Protein 1PNB (pdb70)

Solvent-accessible surface area: 7873 Å² total; per-residue (Å²): 176,67,98,148,7,66,137,53,10,131,126,90,128,24,20,157,58,0,82,138,15,1,125,112,18,26,58,73,99,142,251,202,116,63,92,164,161,46,58,190,129,69,78,125,2,1,57,83,8,104,156,85,75,101,88,14,4,35,46,11,0,83,61,0,0,134,53,12,87,70,112,59,157,46,36,121,48,102,37,119,145,9,50,127,67,0,91,7,29,90,62,0,8,124,50,191,178,65,16,41,0,0,1,21,14,147

Sequence (106 aa):
QPQKCQREFQQEQHLRACQQWIRQQLAGSPFQSGPQQGPWLREQCCNELYQEDQVCVCPTLKQAAKSVRVQGQHGPFQSTRIYQIAKNLPNVCNMKQIGTCPFIAIQPQKCQREFQQEQHLRACQQWIRQQLAGSPFQSGPQQGPWLREQCCNELYQEDQVCVCPTLKQAAKSVRVQGQHGPFQSTRIYQIAKNLPNVCNMKQIGTCPFIAIQPQKCQREFQQEQHLRACQQWIRQQLAGSPFQSGPQQGPWLREQCCNELYQEDQVCVCPTLKQAAKSVRVQGQHGPFQSTRIYQIAKNLPNVCNMKQIGTCPFIAIQPQKCQREFQQEQHLRACQQWIRQQLAGSPFQSGPQQGPWLREQCCNELYQEDQVCVCPTLKQAAKSVRVQGQHGPFQSTRIYQIAKNLPNVCNMKQIGTCPFIAIQPQKCQREFQQEQHLRACQQWIRQQLAGSPFQSGPQQGPWLREQCCNELYQEDQVCVCPTLKQAAKSVRVQGQHGPFQSTRIYQIAKNLPNVCNMKQIGTCPFIAIQPQKCQREFQQEQHLRACQQWIRQQLAGSPFQSGPQQGPWLREQCCNELYQEDQVCVCPTLKQAAKSVRVQGQHGPFQSTRIYQIAKNLPNVCNMKQIGTCPFIAIQPQKCQREFQQEQHLRACQQWIRQQLAGSPFQSGPQQGPWLREQCCNELYQEDQVCVCPTLKQAAKSVRVQGQHGPFQSTRIYQIAKNLPNVCNMKQIGTCPFIAIQPQKCQREFQQEQHLRACQQWIRQQLAGSPFQSGPQQGPWLREQCCNELYQEDQVCVCPTLKQAAKSVRVQGQHGPFQSTRIYQIAKNLPNVCNMKQIGTCPFIAIQPQKCQREFQQEQHLRACQQWIRQQLAGSPFQSGPQQGPWLREQCCNELYQEDQVCVCPTLKQAAKSVRVQGQHGPFQSTRIYQIAKNLPNVCNMKQIGTCPFIAIQPQKCQREFQQEQHLRACQQWIRQQLAGSPFQSGPQQGPWLREQCCNELYQEDQVCVCPTLKQAAKSVRVQGQHGPFQSTRIYQIAKNLPNVCNMKQIGTCPFIAI

Secondary structure (DSSP, 8-state):
--HHHHHHHHHHT--STTHHHHHHTT-----/--S-----S-THHHHHHHHTS-GGGSHHHHHHHHHHHHSGGG-SS--HHHHHHH--S-S-SS--TTT--------

Nearest PDB structures (foldseek):
  1pnb-assembly1_A  TM=5.317E-01  e=5.026E-03  Brassica napus
  1pnb-assembly1_B  TM=6.888E-01  e=2.811E-09  Brassica napus
  1pnb-assembly1_B  TM=7.935E-01  e=2.018E-11  Brassica napus
  9gvh-assembly1_B  TM=5.026E-01  e=7.373E-03  Iberis umbellata
  1pnb-assembly1_A  TM=6.656E-01  e=1.359E-03  Brassica napus

CATH classification: 1.10.110.10

InterPro domains:
  IPR000617 Napin/ 2S seed storage protein/Conglutin [PR00496] (4-25)
  IPR000617 Napin/ 2S seed storage protein/Conglutin [PR00496] (44-61)
  IPR000617 Napin/ 2S seed storage protein/Conglutin [PR00496] (61-74)
  IPR000617 Napin/ 2S seed storage protein/Conglutin [PR00496] (79-93)
  IPR000617 Napin/ 2S seed storage protein/Conglutin [PR00496] (93-105)
  IPR000617 Napin/ 2S seed storage protein/Conglutin [PTHR35496] (2-103)
  IPR016140 Bifunctional inhibitor/plant lipid transfer protein/seed storage helical domain [PF00234] (18-98)
  IPR016140 Bifunctional inhibitor/plant lipid transfer protein/seed storage helical domain [SM00499] (18-101)
  IPR036312 Bifunctional inhibitor/plant lipid transfer protein/seed storage helical domain superfamily [G3DSA:1.10.110.10] (1-106)
  IPR036312 Bifunctional inhibitor/plant lipid transfer protein/seed storage helical domain superfamily [SSF47699] (2-104)

Structure (mmCIF, N/CA/C/O backbone):
data_1PNB
#
_entry.id   1PNB
#
_cell.length_a   1.000
_cell.length_b   1.000
_cell.length_c   1.000
_cell.angle_alpha   90.00
_cell.angle_beta   90.00
_cell.angle_gamma   90.00
#
_symmetry.space_group_name_H-M   'P 1'
#
loop_
_entity.id
_entity.type
_entity.pdbx_description
1 polymer 'NAPIN BNIB'
2 polymer 'NAPIN BNIB'
#
loop_
_atom_site.group_PDB
_atom_site.id
_atom_site.type_symbol
_atom_site.label_atom_id
_atom_site.label_alt_id
_atom_site.label_comp_id
_atom_site.label_asym_id
_atom_site.label_entity_id
_atom_site.label_seq_id
_atom_site.pdbx_PDB_ins_code
_atom_site.Cartn_x
_atom_site.Cartn_y
_atom_site.Cartn_z
_atom_site.occupancy
_atom_site.B_iso_or_equiv
_atom_site.auth_seq_id
_atom_site.auth_comp_id
_atom_site.auth_asym_id
_atom_site.auth_atom_id
_atom_site.pdbx_PDB_model_num
ATOM 1 N N . GLN A 1 1 ? 5.808 1.726 14.985 1.00 0.00 1 GLN A N 1
ATOM 2 C CA . GLN A 1 1 ? 6.993 1.437 14.195 1.00 0.00 1 GLN A CA 1
ATOM 3 C C . GLN A 1 1 ? 7.253 -0.070 14.160 1.00 0.00 1 GLN A C 1
ATOM 4 O O . GLN A 1 1 ? 8.275 -0.538 14.659 1.00 0.00 1 GLN A O 1
ATOM 10 N N . PRO A 1 2 ? 6.286 -0.806 13.550 1.00 0.00 2 PRO A N 1
ATOM 11 C CA . PRO A 1 2 ? 6.401 -2.251 13.444 1.00 0.00 2 PRO A CA 1
ATOM 12 C C . PRO A 1 2 ? 7.422 -2.643 12.374 1.00 0.00 2 PRO A C 1
ATOM 13 O O . PRO A 1 2 ? 7.359 -2.160 11.244 1.00 0.00 2 PRO A O 1
ATOM 17 N N . GLN A 1 3 ? 8.339 -3.514 12.768 1.00 0.00 3 GLN A N 1
ATOM 18 C CA . GLN A 1 3 ? 9.372 -3.976 11.857 1.00 0.00 3 GLN A CA 1
ATOM 19 C C . GLN A 1 3 ? 8.789 -4.975 10.855 1.00 0.00 3 GLN A C 1
ATOM 20 O O . GLN A 1 3 ? 9.135 -4.951 9.675 1.00 0.00 3 GLN A O 1
ATOM 26 N N . LYS A 1 4 ? 7.913 -5.830 11.363 1.00 0.00 4 LYS A N 1
ATOM 27 C CA . LYS A 1 4 ? 7.278 -6.836 10.528 1.00 0.00 4 LYS A CA 1
ATOM 28 C C . LYS A 1 4 ? 6.566 -6.148 9.362 1.00 0.00 4 LYS A C 1
ATOM 29 O O . LYS A 1 4 ? 6.613 -6.630 8.231 1.00 0.00 4 LYS A O 1
ATOM 35 N N . CYS A 1 5 ? 5.924 -5.033 9.677 1.00 0.00 5 CYS A N 1
ATOM 36 C CA . CYS A 1 5 ? 5.204 -4.274 8.668 1.00 0.00 5 CYS A CA 1
ATOM 37 C C . CYS A 1 5 ? 6.183 -3.909 7.551 1.00 0.00 5 CYS A C 1
ATOM 38 O O . CYS A 1 5 ? 6.069 -4.408 6.432 1.00 0.00 5 CYS A O 1
ATOM 41 N N . GLN A 1 6 ? 7.125 -3.041 7.893 1.00 0.00 6 GLN A N 1
ATOM 42 C CA . GLN A 1 6 ? 8.123 -2.603 6.932 1.00 0.00 6 GLN A CA 1
ATOM 43 C C . GLN A 1 6 ? 8.783 -3.811 6.265 1.00 0.00 6 GLN A C 1
ATOM 44 O O . GLN A 1 6 ? 9.076 -3.782 5.070 1.00 0.00 6 GLN A O 1
ATOM 50 N N . ARG A 1 7 ? 8.998 -4.845 7.066 1.00 0.00 7 ARG A N 1
ATOM 51 C CA . ARG A 1 7 ? 9.618 -6.061 6.567 1.00 0.00 7 ARG A CA 1
ATOM 52 C C . ARG A 1 7 ? 8.716 -6.731 5.529 1.00 0.00 7 ARG A C 1
ATOM 53 O O . ARG A 1 7 ? 9.020 -6.720 4.337 1.00 0.00 7 ARG A O 1
ATOM 61 N N . GLU A 1 8 ? 7.624 -7.298 6.020 1.00 0.00 8 GLU A N 1
ATOM 62 C CA . GLU A 1 8 ? 6.674 -7.971 5.150 1.00 0.00 8 GLU A CA 1
ATOM 63 C C . GLU A 1 8 ? 6.545 -7.219 3.824 1.00 0.00 8 GLU A C 1
ATOM 64 O O . GLU A 1 8 ? 6.478 -7.835 2.761 1.00 0.00 8 GLU A O 1
ATOM 70 N N . PHE A 1 9 ? 6.513 -5.899 3.930 1.00 0.00 9 PHE A N 1
ATOM 71 C CA . PHE A 1 9 ? 6.391 -5.057 2.752 1.00 0.00 9 PHE A CA 1
ATOM 72 C C . PHE A 1 9 ? 7.454 -5.414 1.711 1.00 0.00 9 PHE A C 1
ATOM 73 O O . PHE A 1 9 ? 7.132 -5.926 0.641 1.00 0.00 9 PHE A O 1
ATOM 81 N N . GLN A 1 10 ? 8.700 -5.127 2.062 1.00 0.00 10 GLN A N 1
ATOM 82 C CA . GLN A 1 10 ? 9.811 -5.411 1.170 1.00 0.00 10 GLN A CA 1
ATOM 83 C C . GLN A 1 10 ? 10.150 -6.904 1.202 1.00 0.00 10 GLN A C 1
ATOM 84 O O . GLN A 1 10 ? 10.298 -7.533 0.156 1.00 0.00 10 GLN A O 1
ATOM 90 N N . GLN A 1 11 ? 10.260 -7.427 2.415 1.00 0.00 11 GLN A N 1
ATOM 91 C CA . GLN A 1 11 ? 10.578 -8.833 2.596 1.00 0.00 11 GLN A CA 1
ATOM 92 C C . GLN A 1 11 ? 9.825 -9.684 1.572 1.00 0.00 11 GLN A C 1
ATOM 93 O O . GLN A 1 11 ? 10.356 -10.673 1.070 1.00 0.00 11 GLN A O 1
ATOM 99 N N . GLU A 1 12 ? 8.598 -9.267 1.292 1.00 0.00 12 GLU A N 1
ATOM 100 C CA . GLU A 1 12 ? 7.767 -9.980 0.335 1.00 0.00 12 GLU A CA 1
ATOM 101 C C . GLU A 1 12 ? 8.224 -9.679 -1.092 1.00 0.00 12 GLU A C 1
ATOM 102 O O . GLU A 1 12 ? 9.094 -10.363 -1.628 1.00 0.00 12 GLU A O 1
ATOM 108 N N . GLN A 1 13 ? 7.615 -8.653 -1.671 1.00 0.00 13 GLN A N 1
ATOM 109 C CA . GLN A 1 13 ? 7.948 -8.252 -3.027 1.00 0.00 13 GLN A CA 1
ATOM 110 C C . GLN A 1 13 ? 7.007 -7.144 -3.500 1.00 0.00 13 GLN A C 1
ATOM 111 O O . GLN A 1 13 ? 6.151 -7.372 -4.353 1.00 0.00 13 GLN A O 1
ATOM 117 N N . HIS A 1 14 ? 7.197 -5.964 -2.924 1.00 0.00 14 HIS A N 1
ATOM 118 C CA . HIS A 1 14 ? 6.375 -4.819 -3.276 1.00 0.00 14 HIS A CA 1
ATOM 119 C C . HIS A 1 14 ? 5.444 -5.191 -4.432 1.00 0.00 14 HIS A C 1
ATOM 120 O O . HIS A 1 14 ? 5.901 -5.446 -5.545 1.00 0.00 14 HIS A O 1
ATOM 127 N N . LEU A 1 15 ? 4.154 -5.211 -4.128 1.00 0.00 15 LEU A N 1
ATOM 128 C CA . LEU A 1 15 ? 3.155 -5.548 -5.127 1.00 0.00 15 LEU A CA 1
ATOM 129 C C . LEU A 1 15 ? 3.519 -4.877 -6.453 1.00 0.00 15 LEU A C 1
ATOM 130 O O . LEU A 1 15 ? 4.319 -3.943 -6.481 1.00 0.00 15 LEU A O 1
ATOM 135 N N . ARG A 1 16 ? 2.916 -5.382 -7.520 1.00 0.00 16 ARG A N 1
ATOM 136 C CA . ARG A 1 16 ? 3.167 -4.843 -8.846 1.00 0.00 16 ARG A CA 1
ATOM 137 C C . ARG A 1 16 ? 1.895 -4.209 -9.412 1.00 0.00 16 ARG A C 1
ATOM 138 O O . ARG A 1 16 ? 1.933 -3.100 -9.943 1.00 0.00 16 ARG A O 1
ATOM 146 N N . ALA A 1 17 ? 0.799 -4.941 -9.278 1.00 0.00 17 ALA A N 1
ATOM 147 C CA . ALA A 1 17 ? -0.483 -4.463 -9.769 1.00 0.00 17 ALA A CA 1
ATOM 148 C C . ALA A 1 17 ? -0.691 -3.017 -9.320 1.00 0.00 17 ALA A C 1
ATOM 149 O O . ALA A 1 17 ? -1.369 -2.243 -9.994 1.00 0.00 17 ALA A O 1
ATOM 151 N N . CYS A 1 18 ? -0.095 -2.693 -8.181 1.00 0.00 18 CYS A N 1
ATOM 152 C CA . CYS A 1 18 ? -0.206 -1.353 -7.632 1.00 0.00 18 CYS A CA 1
ATOM 153 C C . CYS A 1 18 ? 0.766 -0.443 -8.385 1.00 0.00 18 CYS A C 1
ATOM 154 O O . CYS A 1 18 ? 0.509 0.749 -8.546 1.00 0.00 18 CYS A O 1
ATOM 157 N N . GLN A 1 19 ? 1.864 -1.040 -8.827 1.00 0.00 19 GLN A N 1
ATOM 158 C CA . GLN A 1 19 ? 2.876 -0.298 -9.560 1.00 0.00 19 GLN A CA 1
ATOM 159 C C . GLN A 1 19 ? 2.221 0.771 -10.435 1.00 0.00 19 GLN A C 1
ATOM 160 O O . GLN A 1 19 ? 2.793 1.839 -10.651 1.00 0.00 19 GLN A O 1
ATOM 166 N N . GLN A 1 20 ? 1.029 0.449 -10.916 1.00 0.00 20 GLN A N 1
ATOM 167 C CA . GLN A 1 20 ? 0.289 1.369 -11.762 1.00 0.00 20 GLN A CA 1
ATOM 168 C C . GLN A 1 20 ? 0.031 2.683 -11.021 1.00 0.00 20 GLN A C 1
ATOM 169 O O . GLN A 1 20 ? 0.778 3.646 -11.180 1.00 0.00 20 GLN A O 1
ATOM 175 N N . TRP A 1 21 ? -1.030 2.678 -10.227 1.00 0.00 21 TRP A N 1
ATOM 176 C CA . TRP A 1 21 ? -1.396 3.857 -9.461 1.00 0.00 21 TRP A CA 1
ATOM 177 C C . TRP A 1 21 ? -0.169 4.302 -8.663 1.00 0.00 21 TRP A C 1
ATOM 178 O O . TRP A 1 21 ? 0.354 5.394 -8.880 1.00 0.00 21 TRP A O 1
ATOM 189 N N . ILE A 1 22 ? 0.255 3.433 -7.757 1.00 0.00 22 ILE A N 1
ATOM 190 C CA . ILE A 1 22 ? 1.411 3.724 -6.926 1.00 0.00 22 ILE A CA 1
ATOM 191 C C . ILE A 1 22 ? 2.376 4.626 -7.698 1.00 0.00 22 ILE A C 1
ATOM 192 O O . ILE A 1 22 ? 2.878 5.610 -7.157 1.00 0.00 22 ILE A O 1
ATOM 197 N N . ARG A 1 23 ? 2.606 4.257 -8.950 1.00 0.00 23 ARG A N 1
ATOM 198 C CA . ARG A 1 23 ? 3.501 5.021 -9.802 1.00 0.00 23 ARG A CA 1
ATOM 199 C C . ARG A 1 23 ? 2.752 6.185 -10.452 1.00 0.00 23 ARG A C 1
ATOM 200 O O . ARG A 1 23 ? 2.987 7.345 -10.116 1.00 0.00 23 ARG A O 1
ATOM 208 N N . GLN A 1 24 ? 1.864 5.836 -11.372 1.00 0.00 24 GLN A N 1
ATOM 209 C CA . GLN A 1 24 ? 1.078 6.838 -12.072 1.00 0.00 24 GLN A CA 1
ATOM 210 C C . GLN A 1 24 ? 0.634 7.935 -11.103 1.00 0.00 24 GLN A C 1
ATOM 211 O O . GLN A 1 24 ? 0.655 9.116 -11.447 1.00 0.00 24 GLN A O 1
ATOM 217 N N . GLN A 1 25 ? 0.241 7.507 -9.912 1.00 0.00 25 GLN A N 1
ATOM 218 C CA . GLN A 1 25 ? -0.207 8.440 -8.893 1.00 0.00 25 GLN A CA 1
ATOM 219 C C . GLN A 1 25 ? 0.658 9.701 -8.909 1.00 0.00 25 GLN A C 1
ATOM 220 O O . GLN A 1 25 ? 0.153 10.808 -8.728 1.00 0.00 25 GLN A O 1
ATOM 226 N N . LEU A 1 26 ? 1.948 9.492 -9.126 1.00 0.00 26 LEU A N 1
ATOM 227 C CA . LEU A 1 26 ? 2.889 10.598 -9.168 1.00 0.00 26 LEU A CA 1
ATOM 228 C C . LEU A 1 26 ? 2.249 11.780 -9.897 1.00 0.00 26 LEU A C 1
ATOM 229 O O . LEU A 1 26 ? 2.283 12.909 -9.408 1.00 0.00 26 LEU A O 1
ATOM 234 N N . ALA A 1 27 ? 1.678 11.481 -11.055 1.00 0.00 27 ALA A N 1
ATOM 235 C CA . ALA A 1 27 ? 1.031 12.504 -11.857 1.00 0.00 27 ALA A CA 1
ATOM 236 C C . ALA A 1 27 ? 0.180 13.394 -10.949 1.00 0.00 27 ALA A C 1
ATOM 237 O O . ALA A 1 27 ? -0.077 13.048 -9.798 1.00 0.00 27 ALA A O 1
ATOM 239 N N . GLY A 1 28 ? -0.234 14.525 -11.503 1.00 0.00 28 GLY A N 1
ATOM 240 C CA . GLY A 1 28 ? -1.051 15.468 -10.757 1.00 0.00 28 GLY A CA 1
ATOM 241 C C . GLY A 1 28 ? -0.659 16.910 -11.084 1.00 0.00 28 GLY A C 1
ATOM 242 O O . GLY A 1 28 ? -0.461 17.723 -10.182 1.00 0.00 28 GLY A O 1
ATOM 243 N N . SER A 1 29 ? -0.559 17.185 -12.376 1.00 0.00 29 SER A N 1
ATOM 244 C CA . SER A 1 29 ? -0.194 18.515 -12.832 1.00 0.00 29 SER A CA 1
ATOM 245 C C . SER A 1 29 ? -0.295 18.591 -14.357 1.00 0.00 29 SER A C 1
ATOM 246 O O . SER A 1 29 ? 0.683 18.343 -15.062 1.00 0.00 29 SER A O 1
ATOM 249 N N . PRO A 1 30 ? -1.519 18.943 -14.836 1.00 0.00 30 PRO A N 1
ATOM 250 C CA . PRO A 1 30 ? -1.760 19.055 -16.264 1.00 0.00 30 PRO A CA 1
ATOM 251 C C . PRO A 1 30 ? -1.133 20.332 -16.828 1.00 0.00 30 PRO A C 1
ATOM 252 O O . PRO A 1 30 ? -1.267 21.404 -16.242 1.00 0.00 30 PRO A O 1
ATOM 256 N N . PHE A 1 31 ? -0.463 20.174 -17.960 1.00 0.00 31 PHE A N 1
ATOM 257 C CA . PHE A 1 31 ? 0.185 21.300 -18.610 1.00 0.00 31 PHE A CA 1
ATOM 258 C C . PHE A 1 31 ? -0.821 22.115 -19.426 1.00 0.00 31 PHE A C 1
ATOM 259 O O . PHE A 1 31 ? -0.531 23.239 -19.831 1.00 0.00 31 PHE A O 1
ATOM 267 N N . GLN B 2 1 ? -8.056 4.321 -17.476 1.00 0.00 1 GLN B N 1
ATOM 268 C CA . GLN B 2 1 ? -9.126 3.358 -17.677 1.00 0.00 1 GLN B CA 1
ATOM 269 C C . GLN B 2 1 ? -10.157 3.908 -18.664 1.00 0.00 1 GLN B C 1
ATOM 270 O O . GLN B 2 1 ? -11.339 4.012 -18.340 1.00 0.00 1 GLN B O 1
ATOM 276 N N . SER B 2 2 ? -9.671 4.247 -19.850 1.00 0.00 2 SER B N 1
ATOM 277 C CA . SER B 2 2 ? -10.536 4.784 -20.886 1.00 0.00 2 SER B CA 1
ATOM 278 C C . SER B 2 2 ? -11.539 3.719 -21.334 1.00 0.00 2 SER B C 1
ATOM 279 O O . SER B 2 2 ? -11.233 2.528 -21.322 1.00 0.00 2 SER B O 1
ATOM 282 N N . GLY B 2 3 ? -12.717 4.187 -21.720 1.00 0.00 3 GLY B N 1
ATOM 283 C CA . GLY B 2 3 ? -13.768 3.290 -22.171 1.00 0.00 3 GLY B CA 1
ATOM 284 C C . GLY B 2 3 ? -13.996 2.162 -21.163 1.00 0.00 3 GLY B C 1
ATOM 285 O O . GLY B 2 3 ? -13.769 0.993 -21.472 1.00 0.00 3 GLY B O 1
ATOM 286 N N . PRO B 2 4 ? -14.452 2.562 -19.946 1.00 0.00 4 PRO B N 1
ATOM 287 C CA . PRO B 2 4 ? -14.713 1.598 -18.891 1.00 0.00 4 PRO B CA 1
ATOM 288 C C . PRO B 2 4 ? -16.005 0.825 -19.161 1.00 0.00 4 PRO B C 1
ATOM 289 O O . PRO B 2 4 ? -17.022 1.416 -19.523 1.00 0.00 4 PRO B O 1
ATOM 293 N N . GLN B 2 5 ? -15.926 -0.484 -18.973 1.00 0.00 5 GLN B N 1
ATOM 294 C CA . GLN B 2 5 ? -17.078 -1.343 -19.193 1.00 0.00 5 GLN B CA 1
ATOM 295 C C . GLN B 2 5 ? -16.800 -2.749 -18.659 1.00 0.00 5 GLN B C 1
ATOM 296 O O . GLN B 2 5 ? -17.167 -3.740 -19.288 1.00 0.00 5 GLN B O 1
ATOM 302 N N . GLN B 2 6 ? -16.152 -2.792 -17.502 1.00 0.00 6 GLN B N 1
ATOM 303 C CA . GLN B 2 6 ? -15.821 -4.061 -16.877 1.00 0.00 6 GLN B CA 1
ATOM 304 C C . GLN B 2 6 ? -15.423 -3.844 -15.416 1.00 0.00 6 GLN B C 1
ATOM 305 O O . GLN B 2 6 ? -14.935 -2.774 -15.053 1.00 0.00 6 GLN B O 1
ATOM 311 N N . GLY B 2 7 ? -15.647 -4.875 -14.615 1.00 0.00 7 GLY B N 1
ATOM 312 C CA . GLY B 2 7 ? -15.318 -4.812 -13.202 1.00 0.00 7 GLY B CA 1
ATOM 313 C C . GLY B 2 7 ? -14.572 -6.071 -12.755 1.00 0.00 7 GLY B C 1
ATOM 314 O O . GLY B 2 7 ? -15.181 -7.009 -12.242 1.00 0.00 7 GLY B O 1
ATOM 315 N N . PRO B 2 8 ? -13.230 -6.050 -12.970 1.00 0.00 8 PRO B N 1
ATOM 316 C CA . PRO B 2 8 ? -12.394 -7.179 -12.595 1.00 0.00 8 PRO B CA 1
ATOM 317 C C . PRO B 2 8 ? -12.186 -7.227 -11.079 1.00 0.00 8 PRO B C 1
ATOM 318 O O . PRO B 2 8 ? -12.333 -6.214 -10.397 1.00 0.00 8 PRO B O 1
ATOM 322 N N . TRP B 2 9 ? -11.845 -8.413 -10.598 1.00 0.00 9 TRP B N 1
ATOM 323 C CA . TRP B 2 9 ? -11.615 -8.607 -9.177 1.00 0.00 9 TRP B CA 1
ATOM 324 C C . TRP B 2 9 ? -10.143 -8.976 -8.982 1.00 0.00 9 TRP B C 1
ATOM 325 O O . TRP B 2 9 ? -9.798 -9.691 -8.044 1.00 0.00 9 TRP B O 1
ATOM 336 N N . LEU B 2 10 ? -9.316 -8.470 -9.885 1.00 0.00 10 LEU B N 1
ATOM 337 C CA . LEU B 2 10 ? -7.889 -8.737 -9.825 1.00 0.00 10 LEU B CA 1
ATOM 338 C C . LEU B 2 10 ? -7.248 -7.831 -8.771 1.00 0.00 10 LEU B C 1
ATOM 339 O O . LEU B 2 10 ? -6.435 -8.285 -7.967 1.00 0.00 10 LEU B O 1
ATOM 344 N N . ARG B 2 11 ? -7.639 -6.565 -8.809 1.00 0.00 11 ARG B N 1
ATOM 345 C CA . ARG B 2 11 ? -7.113 -5.591 -7.868 1.00 0.00 11 ARG B CA 1
ATOM 346 C C . ARG B 2 11 ? -6.962 -6.220 -6.481 1.00 0.00 11 ARG B C 1
ATOM 347 O O . ARG B 2 11 ? -5.968 -5.990 -5.796 1.00 0.00 11 ARG B O 1
ATOM 355 N N . GLU B 2 12 ? -7.965 -7.003 -6.110 1.00 0.00 12 GLU B N 1
ATOM 356 C CA . GLU B 2 12 ? -7.957 -7.667 -4.818 1.00 0.00 12 GLU B CA 1
ATOM 357 C C . GLU B 2 12 ? -6.570 -8.244 -4.526 1.00 0.00 12 GLU B C 1
ATOM 358 O O . GLU B 2 12 ? -6.065 -8.121 -3.412 1.00 0.00 12 GLU B O 1
ATOM 364 N N . GLN B 2 13 ? -5.994 -8.861 -5.548 1.00 0.00 13 GLN B N 1
ATOM 365 C CA . GLN B 2 13 ? -4.676 -9.457 -5.415 1.00 0.00 13 GLN B CA 1
ATOM 366 C C . GLN B 2 13 ? -3.741 -8.514 -4.656 1.00 0.00 13 GLN B C 1
ATOM 367 O O . GLN B 2 13 ? -2.942 -8.957 -3.832 1.00 0.00 13 GLN B O 1
ATOM 373 N N . CYS B 2 14 ? -3.871 -7.231 -4.961 1.00 0.00 14 CYS B N 1
ATOM 374 C CA . CYS B 2 14 ? -3.048 -6.222 -4.317 1.00 0.00 14 CYS B CA 1
ATOM 375 C C . CYS B 2 14 ? -3.332 -6.257 -2.814 1.00 0.00 14 CYS B C 1
ATOM 376 O O . CYS B 2 14 ? -2.415 -6.411 -2.008 1.00 0.00 14 CYS B O 1
ATOM 379 N N . CYS B 2 15 ? -4.607 -6.111 -2.482 1.00 0.00 15 CYS B N 1
ATOM 380 C CA . CYS B 2 15 ? -5.023 -6.123 -1.090 1.00 0.00 15 CYS B CA 1
ATOM 381 C C . CYS B 2 15 ? -4.729 -7.510 -0.513 1.00 0.00 15 CYS B C 1
ATOM 382 O O . CYS B 2 15 ? -4.176 -7.628 0.579 1.00 0.00 15 CYS B O 1
ATOM 385 N N . ASN B 2 16 ? -5.114 -8.525 -1.273 1.00 0.00 16 ASN B N 1
ATOM 386 C CA . ASN B 2 16 ? -4.899 -9.899 -0.851 1.00 0.00 16 ASN B CA 1
ATOM 387 C C . ASN B 2 16 ? -3.539 -10.008 -0.158 1.00 0.00 16 ASN B C 1
ATOM 388 O O . ASN B 2 16 ? -3.397 -10.735 0.825 1.00 0.00 16 ASN B O 1
ATOM 393 N N . GLU B 2 17 ? -2.576 -9.276 -0.696 1.00 0.00 17 GLU B N 1
ATOM 394 C CA . GLU B 2 17 ? -1.233 -9.281 -0.139 1.00 0.00 17 GLU B CA 1
ATOM 395 C C . GLU B 2 17 ? -1.241 -8.701 1.275 1.00 0.00 17 GLU B C 1
ATOM 396 O O . GLU B 2 17 ? -0.657 -9.278 2.191 1.00 0.00 17 GLU B O 1
ATOM 402 N N . LEU B 2 18 ? -1.911 -7.564 1.410 1.00 0.00 18 LEU B N 1
ATOM 403 C CA . LEU B 2 18 ? -2.002 -6.898 2.698 1.00 0.00 18 LEU B CA 1
ATOM 404 C C . LEU B 2 18 ? -3.106 -7.556 3.530 1.00 0.00 18 LEU B C 1
ATOM 405 O O . LEU B 2 18 ? -2.903 -7.868 4.702 1.00 0.00 18 LEU B O 1
ATOM 410 N N . TYR B 2 19 ? -4.251 -7.746 2.889 1.00 0.00 19 TYR B N 1
ATOM 411 C CA . TYR B 2 19 ? -5.387 -8.360 3.556 1.00 0.00 19 TYR B CA 1
ATOM 412 C C . TYR B 2 19 ? -5.000 -9.705 4.172 1.00 0.00 19 TYR B C 1
ATOM 413 O O . TYR B 2 19 ? -5.200 -9.926 5.366 1.00 0.00 19 TYR B O 1
ATOM 422 N N . GLN B 2 20 ? -4.451 -10.570 3.331 1.00 0.00 20 GLN B N 1
ATOM 423 C CA . GLN B 2 20 ? -4.033 -11.888 3.779 1.00 0.00 20 GLN B CA 1
ATOM 424 C C . GLN B 2 20 ? -3.418 -11.803 5.177 1.00 0.00 20 GLN B C 1
ATOM 425 O O . GLN B 2 20 ? -3.621 -12.691 6.004 1.00 0.00 20 GLN B O 1
ATOM 431 N N . GLU B 2 21 ? -2.678 -10.727 5.399 1.00 0.00 21 GLU B N 1
ATOM 432 C CA . GLU B 2 21 ? -2.032 -10.514 6.683 1.00 0.00 21 GLU B CA 1
ATOM 433 C C . GLU B 2 21 ? -2.947 -9.714 7.612 1.00 0.00 21 GLU B C 1
ATOM 434 O O . GLU B 2 21 ? -4.170 -9.805 7.513 1.00 0.00 21 GLU B O 1
ATOM 440 N N . ASP B 2 22 ? -2.320 -8.949 8.494 1.00 0.00 22 ASP B N 1
ATOM 441 C CA . ASP B 2 22 ? -3.063 -8.135 9.440 1.00 0.00 22 ASP B CA 1
ATOM 442 C C . ASP B 2 22 ? -3.146 -6.699 8.915 1.00 0.00 22 ASP B C 1
ATOM 443 O O . ASP B 2 22 ? -2.121 -6.055 8.696 1.00 0.00 22 ASP B O 1
ATOM 448 N N . GLN B 2 23 ? -4.375 -6.242 8.730 1.00 0.00 23 GLN B N 1
ATOM 449 C CA . GLN B 2 23 ? -4.605 -4.896 8.235 1.00 0.00 23 GLN B CA 1
ATOM 450 C C . GLN B 2 23 ? -3.642 -3.912 8.905 1.00 0.00 23 GLN B C 1
ATOM 451 O O . GLN B 2 23 ? -3.399 -2.825 8.384 1.00 0.00 23 GLN B O 1
ATOM 457 N N . VAL B 2 24 ? -3.121 -4.330 10.048 1.00 0.00 24 VAL B N 1
ATOM 458 C CA . VAL B 2 24 ? -2.190 -3.500 10.794 1.00 0.00 24 VAL B CA 1
ATOM 459 C C . VAL B 2 24 ? -1.224 -2.822 9.820 1.00 0.00 24 VAL B C 1
ATOM 460 O O . VAL B 2 24 ? -0.718 -1.735 10.097 1.00 0.00 24 VAL B O 1
ATOM 464 N N . CYS B 2 25 ? -0.999 -3.490 8.698 1.00 0.00 25 CYS B N 1
ATOM 465 C CA . CYS B 2 25 ? -0.103 -2.965 7.682 1.00 0.00 25 CYS B CA 1
ATOM 466 C C . CYS B 2 25 ? -0.930 -2.641 6.436 1.00 0.00 25 CYS B C 1
ATOM 467 O O . CYS B 2 25 ? -0.761 -3.270 5.392 1.00 0.00 25 CYS B O 1
ATOM 470 N N . VAL B 2 26 ? -1.806 -1.657 6.585 1.00 0.00 26 VAL B N 1
ATOM 471 C CA . VAL B 2 26 ? -2.658 -1.241 5.485 1.00 0.00 26 VAL B CA 1
ATOM 472 C C . VAL B 2 26 ? -2.130 0.072 4.904 1.00 0.00 26 VAL B C 1
ATOM 473 O O . VAL B 2 26 ? -1.370 0.066 3.937 1.00 0.00 26 VAL B O 1
ATOM 477 N N . CYS B 2 27 ? -2.553 1.167 5.520 1.00 0.00 27 CYS B N 1
ATOM 478 C CA . CYS B 2 27 ? -2.132 2.484 5.076 1.00 0.00 27 CYS B CA 1
ATOM 479 C C . CYS B 2 27 ? -0.628 2.616 5.323 1.00 0.00 27 CYS B C 1
ATOM 480 O O . CYS B 2 27 ? 0.061 3.339 4.605 1.00 0.00 27 CYS B O 1
ATOM 483 N N . PRO B 2 28 ? -0.150 1.888 6.367 1.00 0.00 28 PRO B N 1
ATOM 484 C CA . PRO B 2 28 ? 1.259 1.917 6.717 1.00 0.00 28 PRO B CA 1
ATOM 485 C C . PRO B 2 28 ? 2.088 1.099 5.724 1.00 0.00 28 PRO B C 1
ATOM 486 O O . PRO B 2 28 ? 3.317 1.152 5.745 1.00 0.00 28 PRO B O 1
ATOM 490 N N . THR B 2 29 ? 1.382 0.364 4.878 1.00 0.00 29 THR B N 1
ATOM 491 C CA . THR B 2 29 ? 2.036 -0.464 3.880 1.00 0.00 29 THR B CA 1
ATOM 492 C C . THR B 2 29 ? 2.388 0.369 2.646 1.00 0.00 29 THR B C 1
ATOM 493 O O . THR B 2 29 ? 3.427 0.153 2.023 1.00 0.00 29 THR B O 1
ATOM 497 N N . LEU B 2 30 ? 1.504 1.302 2.328 1.00 0.00 30 LEU B N 1
ATOM 498 C CA . LEU B 2 30 ? 1.708 2.168 1.180 1.00 0.00 30 LEU B CA 1
ATOM 499 C C . LEU B 2 30 ? 2.655 3.306 1.566 1.00 0.00 30 LEU B C 1
ATOM 500 O O . LEU B 2 30 ? 3.600 3.606 0.839 1.00 0.00 30 LEU B O 1
ATOM 505 N N . LYS B 2 31 ? 2.368 3.909 2.711 1.00 0.00 31 LYS B N 1
ATOM 506 C CA . LYS B 2 31 ? 3.181 5.007 3.203 1.00 0.00 31 LYS B CA 1
ATOM 507 C C . LYS B 2 31 ? 4.653 4.724 2.893 1.00 0.00 31 LYS B C 1
ATOM 508 O O . LYS B 2 31 ? 5.313 5.518 2.225 1.00 0.00 31 LYS B O 1
ATOM 514 N N . GLN B 2 32 ? 5.123 3.592 3.394 1.00 0.00 32 GLN B N 1
ATOM 515 C CA . GLN B 2 32 ? 6.504 3.195 3.179 1.00 0.00 32 GLN B CA 1
ATOM 516 C C . GLN B 2 32 ? 6.828 3.188 1.683 1.00 0.00 32 GLN B C 1
ATOM 517 O O . GLN B 2 32 ? 7.943 3.523 1.284 1.00 0.00 32 GLN B O 1
ATOM 523 N N . ALA B 2 33 ? 5.833 2.805 0.896 1.00 0.00 33 ALA B N 1
ATOM 524 C CA . ALA B 2 33 ? 5.998 2.751 -0.546 1.00 0.00 33 ALA B CA 1
ATOM 525 C C . ALA B 2 33 ? 6.406 4.133 -1.061 1.00 0.00 33 ALA B C 1
ATOM 526 O O . ALA B 2 33 ? 7.462 4.285 -1.671 1.00 0.00 33 ALA B O 1
ATOM 528 N N . ALA B 2 34 ? 5.545 5.105 -0.795 1.00 0.00 34 ALA B N 1
ATOM 529 C CA . ALA B 2 34 ? 5.803 6.469 -1.223 1.00 0.00 34 ALA B CA 1
ATOM 530 C C . ALA B 2 34 ? 7.281 6.799 -1.002 1.00 0.00 34 ALA B C 1
ATOM 531 O O . ALA B 2 34 ? 7.903 7.465 -1.829 1.00 0.00 34 ALA B O 1
ATOM 533 N N . LYS B 2 35 ? 7.800 6.316 0.117 1.00 0.00 35 LYS B N 1
ATOM 534 C CA . LYS B 2 35 ? 9.194 6.552 0.457 1.00 0.00 35 LYS B CA 1
ATOM 535 C C . LYS B 2 35 ? 10.053 6.404 -0.800 1.00 0.00 35 LYS B C 1
ATOM 536 O O . LYS B 2 35 ? 10.907 7.245 -1.074 1.00 0.00 35 LYS B O 1
ATOM 542 N N . SER B 2 36 ? 9.797 5.329 -1.530 1.00 0.00 36 SER B N 1
ATOM 543 C CA . SER B 2 36 ? 10.536 5.060 -2.752 1.00 0.00 36 SER B CA 1
ATOM 544 C C . SER B 2 36 ? 9.996 5.926 -3.892 1.00 0.00 36 SER B C 1
ATOM 545 O O . SER B 2 36 ? 10.763 6.585 -4.592 1.00 0.00 36 SER B O 1
ATOM 548 N N . VAL B 2 37 ? 8.680 5.897 -4.041 1.00 0.00 37 VAL B N 1
ATOM 549 C CA . VAL B 2 37 ? 8.028 6.671 -5.084 1.00 0.00 37 VAL B CA 1
ATOM 550 C C . VAL B 2 37 ? 8.631 8.077 -5.122 1.00 0.00 37 VAL B C 1
ATOM 551 O O . VAL B 2 37 ? 9.474 8.372 -5.968 1.00 0.00 37 VAL B O 1
ATOM 555 N N . ARG B 2 38 ? 8.175 8.907 -4.195 1.00 0.00 38 ARG B N 1
ATOM 556 C CA . ARG B 2 38 ? 8.659 10.275 -4.112 1.00 0.00 38 ARG B CA 1
ATOM 557 C C . ARG B 2 38 ? 10.043 10.388 -4.755 1.00 0.00 38 ARG B C 1
ATOM 558 O O . ARG B 2 38 ? 10.164 10.805 -5.905 1.00 0.00 38 ARG B O 1
ATOM 566 N N . VAL B 2 39 ? 11.051 10.010 -3.984 1.00 0.00 39 VAL B N 1
ATOM 567 C CA . VAL B 2 39 ? 12.421 10.063 -4.462 1.00 0.00 39 VAL B CA 1
ATOM 568 C C . VAL B 2 39 ? 12.439 10.644 -5.879 1.00 0.00 39 VAL B C 1
ATOM 569 O O . VAL B 2 39 ? 12.163 9.938 -6.847 1.00 0.00 39 VAL B O 1
ATOM 573 N N . GLN B 2 40 ? 12.767 11.925 -5.954 1.00 0.00 40 GLN B N 1
ATOM 574 C CA . GLN B 2 40 ? 12.825 12.608 -7.235 1.00 0.00 40 GLN B CA 1
ATOM 575 C C . GLN B 2 40 ? 12.937 11.594 -8.374 1.00 0.00 40 GLN B C 1
ATOM 576 O O . GLN B 2 40 ? 11.932 11.048 -8.826 1.00 0.00 40 GLN B O 1
ATOM 582 N N . GLY B 2 41 ? 14.170 11.369 -8.806 1.00 0.00 41 GLY B N 1
ATOM 583 C CA . GLY B 2 41 ? 14.426 10.430 -9.883 1.00 0.00 41 GLY B CA 1
ATOM 584 C C . GLY B 2 41 ? 13.621 10.793 -11.131 1.00 0.00 41 GLY B C 1
ATOM 585 O O . GLY B 2 41 ? 14.141 11.433 -12.045 1.00 0.00 41 GLY B O 1
ATOM 586 N N . GLN B 2 42 ? 12.366 10.369 -11.131 1.00 0.00 42 GLN B N 1
ATOM 587 C CA . GLN B 2 42 ? 11.484 10.643 -12.253 1.00 0.00 42 GLN B CA 1
ATOM 588 C C . GLN B 2 42 ? 10.410 11.656 -11.850 1.00 0.00 42 GLN B C 1
ATOM 589 O O . GLN B 2 42 ? 9.588 12.055 -12.673 1.00 0.00 42 GLN B O 1
ATOM 595 N N . HIS B 2 43 ? 10.452 12.041 -10.583 1.00 0.00 43 HIS B N 1
ATOM 596 C CA . HIS B 2 43 ? 9.493 12.999 -10.061 1.00 0.00 43 HIS B CA 1
ATOM 597 C C . HIS B 2 43 ? 10.203 13.975 -9.120 1.00 0.00 43 HIS B C 1
ATOM 598 O O . HIS B 2 43 ? 9.915 14.011 -7.925 1.00 0.00 43 HIS B O 1
ATOM 605 N N . GLY B 2 44 ? 11.116 14.743 -9.695 1.00 0.00 44 GLY B N 1
ATOM 606 C CA . GLY B 2 44 ? 11.869 15.716 -8.924 1.00 0.00 44 GLY B CA 1
ATOM 607 C C . GLY B 2 44 ? 11.106 16.125 -7.662 1.00 0.00 44 GLY B C 1
ATOM 608 O O . GLY B 2 44 ? 11.242 15.489 -6.618 1.00 0.00 44 GLY B O 1
ATOM 609 N N . PRO B 2 45 ? 10.302 17.212 -7.805 1.00 0.00 45 PRO B N 1
ATOM 610 C CA . PRO B 2 45 ? 9.517 17.714 -6.688 1.00 0.00 45 PRO B CA 1
ATOM 611 C C . PRO B 2 45 ? 8.311 16.812 -6.418 1.00 0.00 45 PRO B C 1
ATOM 612 O O . PRO B 2 45 ? 7.870 16.078 -7.301 1.00 0.00 45 PRO B O 1
ATOM 616 N N . PHE B 2 46 ? 7.811 16.897 -5.194 1.00 0.00 46 PHE B N 1
ATOM 617 C CA . PHE B 2 46 ? 6.665 16.098 -4.796 1.00 0.00 46 PHE B CA 1
ATOM 618 C C . PHE B 2 46 ? 6.198 16.472 -3.388 1.00 0.00 46 PHE B C 1
ATOM 619 O O . PHE B 2 46 ? 6.764 17.365 -2.759 1.00 0.00 46 PHE B O 1
ATOM 627 N N . GLN B 2 47 ? 5.170 15.770 -2.934 1.00 0.00 47 GLN B N 1
ATOM 628 C CA . GLN B 2 47 ? 4.620 16.018 -1.611 1.00 0.00 47 GLN B CA 1
ATOM 629 C C . GLN B 2 47 ? 4.568 14.717 -0.807 1.00 0.00 47 GLN B C 1
ATOM 630 O O . GLN B 2 47 ? 3.503 14.315 -0.340 1.00 0.00 47 GLN B O 1
ATOM 636 N N . SER B 2 48 ? 5.730 14.095 -0.670 1.00 0.00 48 SER B N 1
ATOM 637 C CA . SER B 2 48 ? 5.829 12.850 0.070 1.00 0.00 48 SER B CA 1
ATOM 638 C C . SER B 2 48 ? 4.926 12.899 1.303 1.00 0.00 48 SER B C 1
ATOM 639 O O . SER B 2 48 ? 4.314 11.898 1.670 1.00 0.00 48 SER B O 1
ATOM 642 N N . THR B 2 49 ? 4.872 14.076 1.910 1.00 0.00 49 THR B N 1
ATOM 643 C CA . THR B 2 49 ? 4.053 14.269 3.095 1.00 0.00 49 THR B CA 1
ATOM 644 C C . THR B 2 49 ? 2.569 14.160 2.742 1.00 0.00 49 THR B C 1
ATOM 645 O O . THR B 2 49 ? 1.824 13.431 3.396 1.00 0.00 49 THR B O 1
ATOM 649 N N . ARG B 2 50 ? 2.184 14.894 1.709 1.00 0.00 50 ARG B N 1
ATOM 650 C CA . ARG B 2 50 ? 0.801 14.888 1.261 1.00 0.00 50 ARG B CA 1
ATOM 651 C C . ARG B 2 50 ? 0.515 13.630 0.440 1.00 0.00 50 ARG B C 1
ATOM 652 O O . ARG B 2 50 ? -0.319 12.811 0.822 1.00 0.00 50 ARG B O 1
ATOM 660 N N . ILE B 2 51 ? 1.222 13.515 -0.674 1.00 0.00 51 ILE B N 1
ATOM 661 C CA . ILE B 2 51 ? 1.055 12.370 -1.554 1.00 0.00 51 ILE B CA 1
ATOM 662 C C . ILE B 2 51 ? 0.838 11.112 -0.710 1.00 0.00 51 ILE B C 1
ATOM 663 O O . ILE B 2 51 ? 0.092 10.217 -1.102 1.00 0.00 51 ILE B O 1
ATOM 668 N N . TYR B 2 52 ? 1.506 11.084 0.434 1.00 0.00 52 TYR B N 1
ATOM 669 C CA . TYR B 2 52 ? 1.397 9.951 1.337 1.00 0.00 52 TYR B CA 1
ATOM 670 C C . TYR B 2 52 ? -0.067 9.657 1.672 1.00 0.00 52 TYR B C 1
ATOM 671 O O . TYR B 2 52 ? -0.618 8.649 1.232 1.00 0.00 52 TYR B O 1
ATOM 680 N N . GLN B 2 53 ? -0.654 10.554 2.450 1.00 0.00 53 GLN B N 1
ATOM 681 C CA . GLN B 2 53 ? -2.042 10.404 2.851 1.00 0.00 53 GLN B CA 1
ATOM 682 C C . GLN B 2 53 ? -2.948 10.352 1.618 1.00 0.00 53 GLN B C 1
ATOM 683 O O . GLN B 2 53 ? -3.545 9.317 1.325 1.00 0.00 53 GLN B O 1
ATOM 689 N N . ILE B 2 54 ? -3.020 11.481 0.929 1.00 0.00 54 ILE B N 1
ATOM 690 C CA . ILE B 2 54 ? -3.842 11.578 -0.265 1.00 0.00 54 ILE B CA 1
ATOM 691 C C . ILE B 2 54 ? -3.867 10.222 -0.973 1.00 0.00 54 ILE B C 1
ATOM 692 O O . ILE B 2 54 ? -4.892 9.541 -0.982 1.00 0.00 54 ILE B O 1
ATOM 697 N N . ALA B 2 55 ? -2.727 9.869 -1.547 1.00 0.00 55 ALA B N 1
ATOM 698 C CA . ALA B 2 55 ? -2.606 8.606 -2.255 1.00 0.00 55 ALA B CA 1
ATOM 699 C C . ALA B 2 55 ? -3.981 7.941 -2.345 1.00 0.00 55 ALA B C 1
ATOM 700 O O . ALA B 2 55 ? -5.006 8.622 -2.316 1.00 0.00 55 ALA B O 1
ATOM 702 N N . LYS B 2 56 ? -3.960 6.621 -2.453 1.00 0.00 56 LYS B N 1
ATOM 703 C CA . LYS B 2 56 ? -5.194 5.858 -2.547 1.00 0.00 56 LYS B CA 1
ATOM 704 C C . LYS B 2 56 ? -4.881 4.456 -3.071 1.00 0.00 56 LYS B C 1
ATOM 705 O O . LYS B 2 56 ? -4.332 4.304 -4.162 1.00 0.00 56 LYS B O 1
ATOM 711 N N . ASN B 2 57 ? -5.245 3.464 -2.270 1.00 0.00 57 ASN B N 1
ATOM 712 C CA . ASN B 2 57 ? -5.010 2.079 -2.640 1.00 0.00 57 ASN B CA 1
ATOM 713 C C . ASN B 2 57 ? -4.822 1.984 -4.155 1.00 0.00 57 ASN B C 1
ATOM 714 O O . ASN B 2 57 ? -3.891 1.336 -4.630 1.00 0.00 57 ASN B O 1
ATOM 719 N N . LEU B 2 58 ? -5.722 2.641 -4.873 1.00 0.00 58 LEU B N 1
ATOM 720 C CA . LEU B 2 58 ? -5.668 2.638 -6.325 1.00 0.00 58 LEU B CA 1
ATOM 721 C C . LEU B 2 58 ? -6.443 3.843 -6.861 1.00 0.00 58 LEU B C 1
ATOM 722 O O . LEU B 2 58 ? -5.901 4.649 -7.615 1.00 0.00 58 LEU B O 1
ATOM 727 N N . PRO B 2 59 ? -7.734 3.930 -6.441 1.00 0.00 59 PRO B N 1
ATOM 728 C CA . PRO B 2 59 ? -8.299 2.933 -5.548 1.00 0.00 59 PRO B CA 1
ATOM 729 C C . PRO B 2 59 ? -8.593 1.631 -6.296 1.00 0.00 59 PRO B C 1
ATOM 730 O O . PRO B 2 59 ? -8.667 1.619 -7.524 1.00 0.00 59 PRO B O 1
ATOM 734 N N . ASN B 2 60 ? -8.754 0.566 -5.524 1.00 0.00 60 ASN B N 1
ATOM 735 C CA . ASN B 2 60 ? -9.039 -0.739 -6.099 1.00 0.00 60 ASN B CA 1
ATOM 736 C C . ASN B 2 60 ? -8.490 -1.829 -5.177 1.00 0.00 60 ASN B C 1
ATOM 737 O O . ASN B 2 60 ? -9.240 -2.675 -4.694 1.00 0.00 60 ASN B O 1
ATOM 742 N N . VAL B 2 61 ? -7.184 -1.772 -4.960 1.00 0.00 61 VAL B N 1
ATOM 743 C CA . VAL B 2 61 ? -6.524 -2.743 -4.103 1.00 0.00 61 VAL B CA 1
ATOM 744 C C . VAL B 2 61 ? -7.576 -3.659 -3.474 1.00 0.00 61 VAL B C 1
ATOM 745 O O . VAL B 2 61 ? -7.563 -4.869 -3.695 1.00 0.00 61 VAL B O 1
ATOM 749 N N . CYS B 2 62 ? -8.463 -3.047 -2.704 1.00 0.00 62 CYS B N 1
ATOM 750 C CA . CYS B 2 62 ? -9.521 -3.792 -2.041 1.00 0.00 62 CYS B CA 1
ATOM 751 C C . CYS B 2 62 ? -10.852 -3.094 -2.329 1.00 0.00 62 CYS B C 1
ATOM 752 O O . CYS B 2 62 ? -11.599 -3.515 -3.210 1.00 0.00 62 CYS B O 1
ATOM 755 N N . ASN B 2 63 ? -11.107 -2.040 -1.568 1.00 0.00 63 ASN B N 1
ATOM 756 C CA . ASN B 2 63 ? -12.335 -1.281 -1.729 1.00 0.00 63 ASN B CA 1
ATOM 757 C C . ASN B 2 63 ? -12.984 -1.071 -0.359 1.00 0.00 63 ASN B C 1
ATOM 758 O O . ASN B 2 63 ? -14.193 -1.238 -0.209 1.00 0.00 63 ASN B O 1
ATOM 763 N N . MET B 2 64 ? -12.151 -0.707 0.605 1.00 0.00 64 MET B N 1
ATOM 764 C CA . MET B 2 64 ? -12.628 -0.472 1.956 1.00 0.00 64 MET B CA 1
ATOM 765 C C . MET B 2 64 ? -11.874 0.687 2.611 1.00 0.00 64 MET B C 1
ATOM 766 O O . MET B 2 64 ? -10.759 0.509 3.100 1.00 0.00 64 MET B O 1
ATOM 771 N N . LYS B 2 65 ? -12.511 1.848 2.598 1.00 0.00 65 LYS B N 1
ATOM 772 C CA . LYS B 2 65 ? -11.914 3.037 3.184 1.00 0.00 65 LYS B CA 1
ATOM 773 C C . LYS B 2 65 ? -12.032 2.963 4.707 1.00 0.00 65 LYS B C 1
ATOM 774 O O . LYS B 2 65 ? -11.542 3.842 5.415 1.00 0.00 65 LYS B O 1
ATOM 780 N N . GLN B 2 66 ? -12.685 1.906 5.168 1.00 0.00 66 GLN B N 1
ATOM 781 C CA . GLN B 2 66 ? -12.875 1.705 6.595 1.00 0.00 66 GLN B CA 1
ATOM 782 C C . GLN B 2 66 ? -11.639 1.042 7.206 1.00 0.00 66 GLN B C 1
ATOM 783 O O . GLN B 2 66 ? -11.479 1.024 8.426 1.00 0.00 66 GLN B O 1
ATOM 789 N N . ILE B 2 67 ? -10.797 0.513 6.331 1.00 0.00 67 ILE B N 1
ATOM 790 C CA . ILE B 2 67 ? -9.581 -0.150 6.769 1.00 0.00 67 ILE B CA 1
ATOM 791 C C . ILE B 2 67 ? -8.412 0.836 6.697 1.00 0.00 67 ILE B C 1
ATOM 792 O O . ILE B 2 67 ? -7.754 1.097 7.703 1.00 0.00 67 ILE B O 1
ATOM 797 N N . GLY B 2 68 ? -8.192 1.357 5.500 1.00 0.00 68 GLY B N 1
ATOM 798 C CA . GLY B 2 68 ? -7.116 2.308 5.284 1.00 0.00 68 GLY B CA 1
ATOM 799 C C . GLY B 2 68 ? -6.547 2.181 3.869 1.00 0.00 68 GLY B C 1
ATOM 800 O O . GLY B 2 68 ? -6.757 1.170 3.201 1.00 0.00 68 GLY B O 1
ATOM 801 N N . THR B 2 69 ? -5.837 3.221 3.456 1.00 0.00 69 THR B N 1
ATOM 802 C CA . THR B 2 69 ? -5.236 3.237 2.133 1.00 0.00 69 THR B CA 1
ATOM 803 C C . THR B 2 69 ? -4.082 4.241 2.084 1.00 0.00 69 THR B C 1
ATOM 804 O O . THR B 2 69 ? -4.050 5.194 2.862 1.00 0.00 69 THR B O 1
ATOM 808 N N . CYS B 2 70 ? -3.163 3.994 1.163 1.00 0.00 70 CYS B N 1
ATOM 809 C CA . CYS B 2 70 ? -2.011 4.865 1.002 1.00 0.00 70 CYS B CA 1
ATOM 810 C C . CYS B 2 70 ? -1.300 4.485 -0.299 1.00 0.00 70 CYS B C 1
ATOM 811 O O . CYS B 2 70 ? -1.682 3.522 -0.961 1.00 0.00 70 CYS B O 1
ATOM 814 N N . PRO B 2 71 ? -0.250 5.283 -0.633 1.00 0.00 71 PRO B N 1
ATOM 815 C CA . PRO B 2 71 ? 0.519 5.040 -1.842 1.00 0.00 71 PRO B CA 1
ATOM 816 C C . PRO B 2 71 ? 1.446 3.834 -1.670 1.00 0.00 71 PRO B C 1
ATOM 817 O O . PRO B 2 71 ? 2.217 3.771 -0.714 1.00 0.00 71 PRO B O 1
ATOM 821 N N . PHE B 2 72 ? 1.338 2.907 -2.610 1.00 0.00 72 PHE B N 1
ATOM 822 C CA . PHE B 2 72 ? 2.157 1.707 -2.575 1.00 0.00 72 PHE B CA 1
ATOM 823 C C . PHE B 2 72 ? 3.383 1.853 -3.477 1.00 0.00 72 PHE B C 1
ATOM 824 O O . PHE B 2 72 ? 3.759 2.965 -3.845 1.00 0.00 72 PHE B O 1
ATOM 832 N N . ILE B 2 73 ? 3.974 0.714 -3.808 1.00 0.00 73 ILE B N 1
ATOM 833 C CA . ILE B 2 73 ? 5.151 0.701 -4.659 1.00 0.00 73 ILE B CA 1
ATOM 834 C C . ILE B 2 73 ? 5.400 -0.724 -5.158 1.00 0.00 73 ILE B C 1
ATOM 835 O O . ILE B 2 73 ? 4.771 -1.669 -4.683 1.00 0.00 73 ILE B O 1
ATOM 840 N N . ALA B 2 74 ? 6.316 -0.833 -6.108 1.00 0.00 74 ALA B N 1
ATOM 841 C CA . ALA B 2 74 ? 6.656 -2.126 -6.676 1.00 0.00 74 ALA B CA 1
ATOM 842 C C . ALA B 2 74 ? 8.176 -2.301 -6.665 1.00 0.00 74 ALA B C 1
ATOM 843 O O . ALA B 2 74 ? 8.907 -1.383 -6.299 1.00 0.00 74 ALA B O 1
ATOM 845 N N . ILE B 2 75 ? 8.605 -3.487 -7.072 1.00 0.00 75 ILE B N 1
ATOM 846 C CA . ILE B 2 75 ? 10.026 -3.793 -7.114 1.00 0.00 75 ILE B CA 1
ATOM 847 C C . ILE B 2 75 ? 10.742 -2.753 -7.976 1.00 0.00 75 ILE B C 1
ATOM 848 O O . ILE B 2 75 ? 11.061 -3.015 -9.136 1.00 0.00 75 ILE B O 1
ATOM 853 N N . GLN A 1 1 ? 4.898 0.939 15.438 1.00 0.00 1 GLN A N 2
ATOM 854 C CA . GLN A 1 1 ? 6.101 1.075 14.633 1.00 0.00 1 GLN A CA 2
ATOM 855 C C . GLN A 1 1 ? 6.772 -0.287 14.449 1.00 0.00 1 GLN A C 2
ATOM 856 O O . GLN A 1 1 ? 7.869 -0.516 14.955 1.00 0.00 1 GLN A O 2
ATOM 862 N N . PRO A 1 2 ? 6.067 -1.179 13.703 1.00 0.00 2 PRO A N 2
ATOM 863 C CA . PRO A 1 2 ? 6.583 -2.513 13.446 1.00 0.00 2 PRO A CA 2
ATOM 864 C C . PRO A 1 2 ? 7.703 -2.475 12.404 1.00 0.00 2 PRO A C 2
ATOM 865 O O . PRO A 1 2 ? 7.538 -1.900 11.329 1.00 0.00 2 PRO A O 2
ATOM 869 N N . GLN A 1 3 ? 8.819 -3.096 12.759 1.00 0.00 3 GLN A N 2
ATOM 870 C CA . GLN A 1 3 ? 9.966 -3.142 11.868 1.00 0.00 3 GLN A CA 2
ATOM 871 C C . GLN A 1 3 ? 9.778 -4.235 10.815 1.00 0.00 3 GLN A C 2
ATOM 872 O O . GLN A 1 3 ? 10.129 -4.048 9.651 1.00 0.00 3 GLN A O 2
ATOM 878 N N . LYS A 1 4 ? 9.224 -5.353 11.262 1.00 0.00 4 LYS A N 2
ATOM 879 C CA . LYS A 1 4 ? 8.986 -6.477 10.372 1.00 0.00 4 LYS A CA 2
ATOM 880 C C . LYS A 1 4 ? 8.024 -6.047 9.263 1.00 0.00 4 LYS A C 2
ATOM 881 O O . LYS A 1 4 ? 8.201 -6.419 8.103 1.00 0.00 4 LYS A O 2
ATOM 887 N N . CYS A 1 5 ? 7.025 -5.271 9.656 1.00 0.00 5 CYS A N 2
ATOM 888 C CA . CYS A 1 5 ? 6.034 -4.788 8.710 1.00 0.00 5 CYS A CA 2
ATOM 889 C C . CYS A 1 5 ? 6.765 -4.054 7.583 1.00 0.00 5 CYS A C 2
ATOM 890 O O . CYS A 1 5 ? 6.677 -4.450 6.421 1.00 0.00 5 CYS A O 2
ATOM 893 N N . GLN A 1 6 ? 7.468 -2.998 7.966 1.00 0.00 6 GLN A N 2
ATOM 894 C CA . GLN A 1 6 ? 8.213 -2.207 7.002 1.00 0.00 6 GLN A CA 2
ATOM 895 C C . GLN A 1 6 ? 9.124 -3.108 6.166 1.00 0.00 6 GLN A C 2
ATOM 896 O O . GLN A 1 6 ? 9.215 -2.946 4.949 1.00 0.00 6 GLN A O 2
ATOM 902 N N . ARG A 1 7 ? 9.776 -4.036 6.851 1.00 0.00 7 ARG A N 2
ATOM 903 C CA . ARG A 1 7 ? 10.676 -4.963 6.186 1.00 0.00 7 ARG A CA 2
ATOM 904 C C . ARG A 1 7 ? 9.899 -5.850 5.210 1.00 0.00 7 ARG A C 2
ATOM 905 O O . ARG A 1 7 ? 10.207 -5.886 4.019 1.00 0.00 7 ARG A O 2
ATOM 913 N N . GLU A 1 8 ? 8.909 -6.543 5.751 1.00 0.00 8 GLU A N 2
ATOM 914 C CA . GLU A 1 8 ? 8.087 -7.427 4.943 1.00 0.00 8 GLU A CA 2
ATOM 915 C C . GLU A 1 8 ? 7.826 -6.804 3.571 1.00 0.00 8 GLU A C 2
ATOM 916 O O . GLU A 1 8 ? 7.890 -7.490 2.551 1.00 0.00 8 GLU A O 2
ATOM 922 N N . PHE A 1 9 ? 7.537 -5.511 3.590 1.00 0.00 9 PHE A N 2
ATOM 923 C CA . PHE A 1 9 ? 7.266 -4.788 2.359 1.00 0.00 9 PHE A CA 2
ATOM 924 C C . PHE A 1 9 ? 8.285 -5.147 1.275 1.00 0.00 9 PHE A C 2
ATOM 925 O O . PHE A 1 9 ? 7.933 -5.750 0.263 1.00 0.00 9 PHE A O 2
ATOM 933 N N . GLN A 1 10 ? 9.528 -4.763 1.525 1.00 0.00 10 GLN A N 2
ATOM 934 C CA . GLN A 1 10 ? 10.600 -5.037 0.583 1.00 0.00 10 GLN A CA 2
ATOM 935 C C . GLN A 1 10 ? 11.018 -6.507 0.669 1.00 0.00 10 GLN A C 2
ATOM 936 O O . GLN A 1 10 ? 11.312 -7.132 -0.348 1.00 0.00 10 GLN A O 2
ATOM 942 N N . GLN A 1 11 ? 11.029 -7.016 1.893 1.00 0.00 11 GLN A N 2
ATOM 943 C CA . GLN A 1 11 ? 11.406 -8.400 2.123 1.00 0.00 11 GLN A CA 2
ATOM 944 C C . GLN A 1 11 ? 10.882 -9.289 0.994 1.00 0.00 11 GLN A C 2
ATOM 945 O O . GLN A 1 11 ? 11.594 -10.166 0.508 1.00 0.00 11 GLN A O 2
ATOM 951 N N . GLU A 1 12 ? 9.641 -9.030 0.608 1.00 0.00 12 GLU A N 2
ATOM 952 C CA . GLU A 1 12 ? 9.013 -9.796 -0.456 1.00 0.00 12 GLU A CA 2
ATOM 953 C C . GLU A 1 12 ? 9.403 -9.225 -1.821 1.00 0.00 12 GLU A C 2
ATOM 954 O O . GLU A 1 12 ? 10.422 -9.612 -2.392 1.00 0.00 12 GLU A O 2
ATOM 960 N N . GLN A 1 13 ? 8.571 -8.314 -2.305 1.00 0.00 13 GLN A N 2
ATOM 961 C CA . GLN A 1 13 ? 8.816 -7.688 -3.593 1.00 0.00 13 GLN A CA 2
ATOM 962 C C . GLN A 1 13 ? 7.677 -6.727 -3.941 1.00 0.00 13 GLN A C 2
ATOM 963 O O . GLN A 1 13 ? 6.901 -6.985 -4.860 1.00 0.00 13 GLN A O 2
ATOM 969 N N . HIS A 1 14 ? 7.613 -5.639 -3.188 1.00 0.00 14 HIS A N 2
ATOM 970 C CA . HIS A 1 14 ? 6.582 -4.639 -3.404 1.00 0.00 14 HIS A CA 2
ATOM 971 C C . HIS A 1 14 ? 5.667 -5.083 -4.546 1.00 0.00 14 HIS A C 2
ATOM 972 O O . HIS A 1 14 ? 6.064 -5.061 -5.710 1.00 0.00 14 HIS A O 2
ATOM 979 N N . LEU A 1 15 ? 4.458 -5.478 -4.173 1.00 0.00 15 LEU A N 2
ATOM 980 C CA . LEU A 1 15 ? 3.482 -5.929 -5.151 1.00 0.00 15 LEU A CA 2
ATOM 981 C C . LEU A 1 15 ? 3.570 -5.045 -6.397 1.00 0.00 15 LEU A C 2
ATOM 982 O O . LEU A 1 15 ? 4.264 -4.029 -6.393 1.00 0.00 15 LEU A O 2
ATOM 987 N N . ARG A 1 16 ? 2.855 -5.462 -7.431 1.00 0.00 16 ARG A N 2
ATOM 988 C CA . ARG A 1 16 ? 2.843 -4.720 -8.681 1.00 0.00 16 ARG A CA 2
ATOM 989 C C . ARG A 1 16 ? 1.453 -4.133 -8.935 1.00 0.00 16 ARG A C 2
ATOM 990 O O . ARG A 1 16 ? 1.314 -2.931 -9.157 1.00 0.00 16 ARG A O 2
ATOM 998 N N . ALA A 1 17 ? 0.460 -5.008 -8.896 1.00 0.00 17 ALA A N 2
ATOM 999 C CA . ALA A 1 17 ? -0.915 -4.592 -9.120 1.00 0.00 17 ALA A CA 2
ATOM 1000 C C . ALA A 1 17 ? -1.159 -3.256 -8.417 1.00 0.00 17 ALA A C 2
ATOM 1001 O O . ALA A 1 17 ? -1.705 -2.328 -9.011 1.00 0.00 17 ALA A O 2
ATOM 1003 N N . CYS A 1 18 ? -0.743 -3.200 -7.159 1.00 0.00 18 CYS A N 2
ATOM 1004 C CA . CYS A 1 18 ? -0.910 -1.993 -6.368 1.00 0.00 18 CYS A CA 2
ATOM 1005 C C . CYS A 1 18 ? 0.233 -1.035 -6.707 1.00 0.00 18 CYS A C 2
ATOM 1006 O O . CYS A 1 18 ? 0.025 0.172 -6.817 1.00 0.00 18 CYS A O 2
ATOM 1009 N N . GLN A 1 19 ? 1.418 -1.609 -6.863 1.00 0.00 19 GLN A N 2
ATOM 1010 C CA . GLN A 1 19 ? 2.595 -0.821 -7.187 1.00 0.00 19 GLN A CA 2
ATOM 1011 C C . GLN A 1 19 ? 2.286 0.150 -8.328 1.00 0.00 19 GLN A C 2
ATOM 1012 O O . GLN A 1 19 ? 2.812 1.262 -8.362 1.00 0.00 19 GLN A O 2
ATOM 1018 N N . GLN A 1 20 ? 1.435 -0.306 -9.236 1.00 0.00 20 GLN A N 2
ATOM 1019 C CA . GLN A 1 20 ? 1.050 0.509 -10.376 1.00 0.00 20 GLN A CA 2
ATOM 1020 C C . GLN A 1 20 ? 0.961 1.981 -9.972 1.00 0.00 20 GLN A C 2
ATOM 1021 O O . GLN A 1 20 ? 1.833 2.777 -10.318 1.00 0.00 20 GLN A O 2
ATOM 1027 N N . TRP A 1 21 ? -0.099 2.300 -9.244 1.00 0.00 21 TRP A N 2
ATOM 1028 C CA . TRP A 1 21 ? -0.312 3.662 -8.788 1.00 0.00 21 TRP A CA 2
ATOM 1029 C C . TRP A 1 21 ? 0.892 4.071 -7.936 1.00 0.00 21 TRP A C 2
ATOM 1030 O O . TRP A 1 21 ? 1.633 4.984 -8.299 1.00 0.00 21 TRP A O 2
ATOM 1041 N N . ILE A 1 22 ? 1.051 3.373 -6.821 1.00 0.00 22 ILE A N 2
ATOM 1042 C CA . ILE A 1 22 ? 2.152 3.652 -5.915 1.00 0.00 22 ILE A CA 2
ATOM 1043 C C . ILE A 1 22 ? 3.358 4.141 -6.720 1.00 0.00 22 ILE A C 2
ATOM 1044 O O . ILE A 1 22 ? 3.973 5.147 -6.372 1.00 0.00 22 ILE A O 2
ATOM 1049 N N . ARG A 1 23 ? 3.658 3.406 -7.781 1.00 0.00 23 ARG A N 2
ATOM 1050 C CA . ARG A 1 23 ? 4.779 3.753 -8.638 1.00 0.00 23 ARG A CA 2
ATOM 1051 C C . ARG A 1 23 ? 4.337 4.747 -9.713 1.00 0.00 23 ARG A C 2
ATOM 1052 O O . ARG A 1 23 ? 4.713 5.918 -9.673 1.00 0.00 23 ARG A O 2
ATOM 1060 N N . GLN A 1 24 ? 3.545 4.245 -10.649 1.00 0.00 24 GLN A N 2
ATOM 1061 C CA . GLN A 1 24 ? 3.048 5.075 -11.734 1.00 0.00 24 GLN A CA 2
ATOM 1062 C C . GLN A 1 24 ? 2.739 6.484 -11.224 1.00 0.00 24 GLN A C 2
ATOM 1063 O O . GLN A 1 24 ? 2.919 7.463 -11.948 1.00 0.00 24 GLN A O 2
ATOM 1069 N N . GLN A 1 25 ? 2.279 6.542 -9.983 1.00 0.00 25 GLN A N 2
ATOM 1070 C CA . GLN A 1 25 ? 1.942 7.816 -9.369 1.00 0.00 25 GLN A CA 2
ATOM 1071 C C . GLN A 1 25 ? 2.882 8.913 -9.873 1.00 0.00 25 GLN A C 2
ATOM 1072 O O . GLN A 1 25 ? 2.449 10.034 -10.135 1.00 0.00 25 GLN A O 2
ATOM 1078 N N . LEU A 1 26 ? 4.151 8.551 -9.992 1.00 0.00 26 LEU A N 2
ATOM 1079 C CA . LEU A 1 26 ? 5.156 9.491 -10.461 1.00 0.00 26 LEU A CA 2
ATOM 1080 C C . LEU A 1 26 ? 4.966 9.729 -11.960 1.00 0.00 26 LEU A C 2
ATOM 1081 O O . LEU A 1 26 ? 4.727 10.856 -12.389 1.00 0.00 26 LEU A O 2
ATOM 1086 N N . ALA A 1 27 ? 5.082 8.647 -12.717 1.00 0.00 27 ALA A N 2
ATOM 1087 C CA . ALA A 1 27 ? 4.927 8.723 -14.159 1.00 0.00 27 ALA A CA 2
ATOM 1088 C C . ALA A 1 27 ? 3.473 9.058 -14.495 1.00 0.00 27 ALA A C 2
ATOM 1089 O O . ALA A 1 27 ? 2.768 9.661 -13.687 1.00 0.00 27 ALA A O 2
ATOM 1091 N N . GLY A 1 28 ? 3.065 8.652 -15.688 1.00 0.00 28 GLY A N 2
ATOM 1092 C CA . GLY A 1 28 ? 1.707 8.900 -16.141 1.00 0.00 28 GLY A CA 2
ATOM 1093 C C . GLY A 1 28 ? 1.687 9.320 -17.612 1.00 0.00 28 GLY A C 2
ATOM 1094 O O . GLY A 1 28 ? 1.009 8.699 -18.429 1.00 0.00 28 GLY A O 2
ATOM 1095 N N . SER A 1 29 ? 2.438 10.371 -17.905 1.00 0.00 29 SER A N 2
ATOM 1096 C CA . SER A 1 29 ? 2.515 10.881 -19.263 1.00 0.00 29 SER A CA 2
ATOM 1097 C C . SER A 1 29 ? 2.834 9.741 -20.232 1.00 0.00 29 SER A C 2
ATOM 1098 O O . SER A 1 29 ? 3.206 8.648 -19.810 1.00 0.00 29 SER A O 2
ATOM 1101 N N . PRO A 1 30 ? 2.671 10.044 -21.548 1.00 0.00 30 PRO A N 2
ATOM 1102 C CA . PRO A 1 30 ? 2.937 9.058 -22.581 1.00 0.00 30 PRO A CA 2
ATOM 1103 C C . PRO A 1 30 ? 4.442 8.859 -22.777 1.00 0.00 30 PRO A C 2
ATOM 1104 O O . PRO A 1 30 ? 5.191 9.830 -22.884 1.00 0.00 30 PRO A O 2
ATOM 1108 N N . PHE A 1 31 ? 4.840 7.597 -22.817 1.00 0.00 31 PHE A N 2
ATOM 1109 C CA . PHE A 1 31 ? 6.241 7.258 -22.998 1.00 0.00 31 PHE A CA 2
ATOM 1110 C C . PHE A 1 31 ? 6.861 8.077 -24.132 1.00 0.00 31 PHE A C 2
ATOM 1111 O O . PHE A 1 31 ? 7.591 9.035 -23.883 1.00 0.00 31 PHE A O 2
ATOM 1119 N N . GLN B 2 1 ? -4.593 -15.826 -18.046 1.00 0.00 1 GLN B N 2
ATOM 1120 C CA . GLN B 2 1 ? -3.442 -15.974 -18.921 1.00 0.00 1 GLN B CA 2
ATOM 1121 C C . GLN B 2 1 ? -3.598 -15.087 -20.157 1.00 0.00 1 GLN B C 2
ATOM 1122 O O . GLN B 2 1 ? -4.603 -14.392 -20.304 1.00 0.00 1 GLN B O 2
ATOM 1128 N N . SER B 2 2 ? -2.589 -15.137 -21.013 1.00 0.00 2 SER B N 2
ATOM 1129 C CA . SER B 2 2 ? -2.602 -14.345 -22.233 1.00 0.00 2 SER B CA 2
ATOM 1130 C C . SER B 2 2 ? -3.580 -14.953 -23.240 1.00 0.00 2 SER B C 2
ATOM 1131 O O . SER B 2 2 ? -3.319 -16.017 -23.799 1.00 0.00 2 SER B O 2
ATOM 1134 N N . GLY B 2 3 ? -4.684 -14.250 -23.442 1.00 0.00 3 GLY B N 2
ATOM 1135 C CA . GLY B 2 3 ? -5.703 -14.706 -24.372 1.00 0.00 3 GLY B CA 2
ATOM 1136 C C . GLY B 2 3 ? -7.075 -14.765 -23.698 1.00 0.00 3 GLY B C 2
ATOM 1137 O O . GLY B 2 3 ? -7.862 -13.826 -23.803 1.00 0.00 3 GLY B O 2
ATOM 1138 N N . PRO B 2 4 ? -7.326 -15.906 -23.003 1.00 0.00 4 PRO B N 2
ATOM 1139 C CA . PRO B 2 4 ? -8.589 -16.099 -22.312 1.00 0.00 4 PRO B CA 2
ATOM 1140 C C . PRO B 2 4 ? -8.647 -15.266 -21.031 1.00 0.00 4 PRO B C 2
ATOM 1141 O O . PRO B 2 4 ? -7.619 -15.013 -20.403 1.00 0.00 4 PRO B O 2
ATOM 1145 N N . GLN B 2 5 ? -9.858 -14.860 -20.680 1.00 0.00 5 GLN B N 2
ATOM 1146 C CA . GLN B 2 5 ? -10.063 -14.060 -19.485 1.00 0.00 5 GLN B CA 2
ATOM 1147 C C . GLN B 2 5 ? -11.293 -14.554 -18.719 1.00 0.00 5 GLN B C 2
ATOM 1148 O O . GLN B 2 5 ? -12.323 -13.882 -18.695 1.00 0.00 5 GLN B O 2
ATOM 1154 N N . GLN B 2 6 ? -11.144 -15.722 -18.114 1.00 0.00 6 GLN B N 2
ATOM 1155 C CA . GLN B 2 6 ? -12.230 -16.313 -17.350 1.00 0.00 6 GLN B CA 2
ATOM 1156 C C . GLN B 2 6 ? -12.425 -15.560 -16.034 1.00 0.00 6 GLN B C 2
ATOM 1157 O O . GLN B 2 6 ? -11.807 -15.897 -15.024 1.00 0.00 6 GLN B O 2
ATOM 1163 N N . GLY B 2 7 ? -13.285 -14.553 -16.085 1.00 0.00 7 GLY B N 2
ATOM 1164 C CA . GLY B 2 7 ? -13.568 -13.749 -14.909 1.00 0.00 7 GLY B CA 2
ATOM 1165 C C . GLY B 2 7 ? -12.275 -13.330 -14.207 1.00 0.00 7 GLY B C 2
ATOM 1166 O O . GLY B 2 7 ? -11.792 -14.029 -13.319 1.00 0.00 7 GLY B O 2
ATOM 1167 N N . PRO B 2 8 ? -11.737 -12.160 -14.644 1.00 0.00 8 PRO B N 2
ATOM 1168 C CA . PRO B 2 8 ? -10.509 -11.638 -14.068 1.00 0.00 8 PRO B CA 2
ATOM 1169 C C . PRO B 2 8 ? -10.764 -11.043 -12.681 1.00 0.00 8 PRO B C 2
ATOM 1170 O O . PRO B 2 8 ? -11.769 -10.368 -12.467 1.00 0.00 8 PRO B O 2
ATOM 1174 N N . TRP B 2 9 ? -9.836 -11.317 -11.776 1.00 0.00 9 TRP B N 2
ATOM 1175 C CA . TRP B 2 9 ? -9.947 -10.818 -10.416 1.00 0.00 9 TRP B CA 2
ATOM 1176 C C . TRP B 2 9 ? -8.545 -10.436 -9.936 1.00 0.00 9 TRP B C 2
ATOM 1177 O O . TRP B 2 9 ? -8.152 -10.776 -8.822 1.00 0.00 9 TRP B O 2
ATOM 1188 N N . LEU B 2 10 ? -7.829 -9.734 -10.802 1.00 0.00 10 LEU B N 2
ATOM 1189 C CA . LEU B 2 10 ? -6.479 -9.302 -10.481 1.00 0.00 10 LEU B CA 2
ATOM 1190 C C . LEU B 2 10 ? -6.539 -8.194 -9.428 1.00 0.00 10 LEU B C 2
ATOM 1191 O O . LEU B 2 10 ? -5.721 -8.160 -8.511 1.00 0.00 10 LEU B O 2
ATOM 1196 N N . ARG B 2 11 ? -7.516 -7.315 -9.596 1.00 0.00 11 ARG B N 2
ATOM 1197 C CA . ARG B 2 11 ? -7.694 -6.208 -8.671 1.00 0.00 11 ARG B CA 2
ATOM 1198 C C . ARG B 2 11 ? -7.996 -6.734 -7.266 1.00 0.00 11 ARG B C 2
ATOM 1199 O O . ARG B 2 11 ? -7.204 -6.543 -6.345 1.00 0.00 11 ARG B O 2
ATOM 1207 N N . GLU B 2 12 ? -9.144 -7.385 -7.147 1.00 0.00 12 GLU B N 2
ATOM 1208 C CA . GLU B 2 12 ? -9.561 -7.939 -5.869 1.00 0.00 12 GLU B CA 2
ATOM 1209 C C . GLU B 2 12 ? -8.392 -8.666 -5.201 1.00 0.00 12 GLU B C 2
ATOM 1210 O O . GLU B 2 12 ? -8.203 -8.563 -3.990 1.00 0.00 12 GLU B O 2
ATOM 1216 N N . GLN B 2 13 ? -7.639 -9.386 -6.019 1.00 0.00 13 GLN B N 2
ATOM 1217 C CA . GLN B 2 13 ? -6.495 -10.131 -5.522 1.00 0.00 13 GLN B CA 2
ATOM 1218 C C . GLN B 2 13 ? -5.602 -9.226 -4.670 1.00 0.00 13 GLN B C 2
ATOM 1219 O O . GLN B 2 13 ? -5.158 -9.622 -3.593 1.00 0.00 13 GLN B O 2
ATOM 1225 N N . CYS B 2 14 ? -5.365 -8.029 -5.185 1.00 0.00 14 CYS B N 2
ATOM 1226 C CA . CYS B 2 14 ? -4.532 -7.064 -4.486 1.00 0.00 14 CYS B CA 2
ATOM 1227 C C . CYS B 2 14 ? -5.055 -6.929 -3.054 1.00 0.00 14 CYS B C 2
ATOM 1228 O O . CYS B 2 14 ? -4.367 -7.294 -2.101 1.00 0.00 14 CYS B O 2
ATOM 1231 N N . CYS B 2 15 ? -6.266 -6.402 -2.947 1.00 0.00 15 CYS B N 2
ATOM 1232 C CA . CYS B 2 15 ? -6.888 -6.215 -1.647 1.00 0.00 15 CYS B CA 2
ATOM 1233 C C . CYS B 2 15 ? -6.881 -7.556 -0.913 1.00 0.00 15 CYS B C 2
ATOM 1234 O O . CYS B 2 15 ? -6.434 -7.641 0.230 1.00 0.00 15 CYS B O 2
ATOM 1237 N N . ASN B 2 16 ? -7.383 -8.573 -1.599 1.00 0.00 16 ASN B N 2
ATOM 1238 C CA . ASN B 2 16 ? -7.440 -9.907 -1.026 1.00 0.00 16 ASN B CA 2
ATOM 1239 C C . ASN B 2 16 ? -6.153 -10.177 -0.244 1.00 0.00 16 ASN B C 2
ATOM 1240 O O . ASN B 2 16 ? -6.182 -10.822 0.803 1.00 0.00 16 ASN B O 2
ATOM 1245 N N . GLU B 2 17 ? -5.053 -9.671 -0.783 1.00 0.00 17 GLU B N 2
ATOM 1246 C CA . GLU B 2 17 ? -3.758 -9.851 -0.150 1.00 0.00 17 GLU B CA 2
ATOM 1247 C C . GLU B 2 17 ? -3.661 -8.988 1.111 1.00 0.00 17 GLU B C 2
ATOM 1248 O O . GLU B 2 17 ? -3.099 -9.416 2.117 1.00 0.00 17 GLU B O 2
ATOM 1254 N N . LEU B 2 18 ? -4.215 -7.788 1.013 1.00 0.00 18 LEU B N 2
ATOM 1255 C CA . LEU B 2 18 ? -4.197 -6.863 2.132 1.00 0.00 18 LEU B CA 2
ATOM 1256 C C . LEU B 2 18 ? -5.060 -7.422 3.265 1.00 0.00 18 LEU B C 2
ATOM 1257 O O . LEU B 2 18 ? -4.623 -7.480 4.413 1.00 0.00 18 LEU B O 2
ATOM 1262 N N . TYR B 2 19 ? -6.271 -7.820 2.903 1.00 0.00 19 TYR B N 2
ATOM 1263 C CA . TYR B 2 19 ? -7.199 -8.374 3.875 1.00 0.00 19 TYR B CA 2
ATOM 1264 C C . TYR B 2 19 ? -6.572 -9.552 4.622 1.00 0.00 19 TYR B C 2
ATOM 1265 O O . TYR B 2 19 ? -6.799 -9.724 5.820 1.00 0.00 19 TYR B O 2
ATOM 1274 N N . GLN B 2 20 ? -5.797 -10.334 3.885 1.00 0.00 20 GLN B N 2
ATOM 1275 C CA . GLN B 2 20 ? -5.135 -11.491 4.464 1.00 0.00 20 GLN B CA 2
ATOM 1276 C C . GLN B 2 20 ? -4.313 -11.077 5.686 1.00 0.00 20 GLN B C 2
ATOM 1277 O O . GLN B 2 20 ? -4.256 -11.806 6.676 1.00 0.00 20 GLN B O 2
ATOM 1283 N N . GLU B 2 21 ? -3.698 -9.909 5.577 1.00 0.00 21 GLU B N 2
ATOM 1284 C CA . GLU B 2 21 ? -2.881 -9.390 6.660 1.00 0.00 21 GLU B CA 2
ATOM 1285 C C . GLU B 2 21 ? -3.662 -8.346 7.461 1.00 0.00 21 GLU B C 2
ATOM 1286 O O . GLU B 2 21 ? -4.886 -8.427 7.565 1.00 0.00 21 GLU B O 2
ATOM 1292 N N . ASP B 2 22 ? -2.924 -7.390 8.005 1.00 0.00 22 ASP B N 2
ATOM 1293 C CA . ASP B 2 22 ? -3.533 -6.330 8.793 1.00 0.00 22 ASP B CA 2
ATOM 1294 C C . ASP B 2 22 ? -3.235 -4.980 8.140 1.00 0.00 22 ASP B C 2
ATOM 1295 O O . ASP B 2 22 ? -2.078 -4.568 8.058 1.00 0.00 22 ASP B O 2
ATOM 1300 N N . GLN B 2 23 ? -4.297 -4.327 7.693 1.00 0.00 23 GLN B N 2
ATOM 1301 C CA . GLN B 2 23 ? -4.163 -3.031 7.051 1.00 0.00 23 GLN B CA 2
ATOM 1302 C C . GLN B 2 23 ? -3.405 -2.063 7.960 1.00 0.00 23 GLN B C 2
ATOM 1303 O O . GLN B 2 23 ? -3.182 -0.908 7.598 1.00 0.00 23 GLN B O 2
ATOM 1309 N N . VAL B 2 24 ? -3.027 -2.569 9.125 1.00 0.00 24 VAL B N 2
ATOM 1310 C CA . VAL B 2 24 ? -2.298 -1.764 10.091 1.00 0.00 24 VAL B CA 2
ATOM 1311 C C . VAL B 2 24 ? -0.992 -1.278 9.459 1.00 0.00 24 VAL B C 2
ATOM 1312 O O . VAL B 2 24 ? -0.559 -0.153 9.708 1.00 0.00 24 VAL B O 2
ATOM 1316 N N . CYS B 2 25 ? -0.400 -2.149 8.656 1.00 0.00 25 CYS B N 2
ATOM 1317 C CA . CYS B 2 25 ? 0.848 -1.822 7.986 1.00 0.00 25 CYS B CA 2
ATOM 1318 C C . CYS B 2 25 ? 0.562 -1.648 6.493 1.00 0.00 25 CYS B C 2
ATOM 1319 O O . CYS B 2 25 ? 1.473 -1.723 5.670 1.00 0.00 25 CYS B O 2
ATOM 1322 N N . VAL B 2 26 ? -0.708 -1.421 6.190 1.00 0.00 26 VAL B N 2
ATOM 1323 C CA . VAL B 2 26 ? -1.125 -1.236 4.810 1.00 0.00 26 VAL B CA 2
ATOM 1324 C C . VAL B 2 26 ? -1.008 0.244 4.441 1.00 0.00 26 VAL B C 2
ATOM 1325 O O . VAL B 2 26 ? -0.886 0.587 3.265 1.00 0.00 26 VAL B O 2
ATOM 1329 N N . CYS B 2 27 ? -1.050 1.083 5.465 1.00 0.00 27 CYS B N 2
ATOM 1330 C CA . CYS B 2 27 ? -0.951 2.518 5.264 1.00 0.00 27 CYS B CA 2
ATOM 1331 C C . CYS B 2 27 ? 0.532 2.897 5.232 1.00 0.00 27 CYS B C 2
ATOM 1332 O O . CYS B 2 27 ? 0.962 3.660 4.368 1.00 0.00 27 CYS B O 2
ATOM 1335 N N . PRO B 2 28 ? 1.289 2.333 6.210 1.00 0.00 28 PRO B N 2
ATOM 1336 C CA . PRO B 2 28 ? 2.715 2.603 6.302 1.00 0.00 28 PRO B CA 2
ATOM 1337 C C . PRO B 2 28 ? 3.487 1.849 5.219 1.00 0.00 28 PRO B C 2
ATOM 1338 O O . PRO B 2 28 ? 4.698 2.019 5.083 1.00 0.00 28 PRO B O 2
ATOM 1342 N N . THR B 2 29 ? 2.756 1.031 4.476 1.00 0.00 29 THR B N 2
ATOM 1343 C CA . THR B 2 29 ? 3.358 0.250 3.409 1.00 0.00 29 THR B CA 2
ATOM 1344 C C . THR B 2 29 ? 3.726 1.152 2.230 1.00 0.00 29 THR B C 2
ATOM 1345 O O . THR B 2 29 ? 4.807 1.023 1.658 1.00 0.00 29 THR B O 2
ATOM 1349 N N . LEU B 2 30 ? 2.804 2.046 1.900 1.00 0.00 30 LEU B N 2
ATOM 1350 C CA . LEU B 2 30 ? 3.017 2.969 0.799 1.00 0.00 30 LEU B CA 2
ATOM 1351 C C . LEU B 2 30 ? 4.126 3.956 1.173 1.00 0.00 30 LEU B C 2
ATOM 1352 O O . LEU B 2 30 ? 5.056 4.173 0.398 1.00 0.00 30 LEU B O 2
ATOM 1357 N N . LYS B 2 31 ? 3.987 4.528 2.360 1.00 0.00 31 LYS B N 2
ATOM 1358 C CA . LYS B 2 31 ? 4.965 5.486 2.848 1.00 0.00 31 LYS B CA 2
ATOM 1359 C C . LYS B 2 31 ? 6.365 5.044 2.417 1.00 0.00 31 LYS B C 2
ATOM 1360 O O . LYS B 2 31 ? 7.165 5.859 1.962 1.00 0.00 31 LYS B O 2
ATOM 1366 N N . GLN B 2 32 ? 6.618 3.753 2.576 1.00 0.00 32 GLN B N 2
ATOM 1367 C CA . GLN B 2 32 ? 7.908 3.192 2.209 1.00 0.00 32 GLN B CA 2
ATOM 1368 C C . GLN B 2 32 ? 8.088 3.224 0.690 1.00 0.00 32 GLN B C 2
ATOM 1369 O O . GLN B 2 32 ? 9.170 3.535 0.195 1.00 0.00 32 GLN B O 2
ATOM 1375 N N . ALA B 2 33 ? 7.011 2.896 -0.008 1.00 0.00 33 ALA B N 2
ATOM 1376 C CA . ALA B 2 33 ? 7.035 2.883 -1.461 1.00 0.00 33 ALA B CA 2
ATOM 1377 C C . ALA B 2 33 ? 7.244 4.307 -1.976 1.00 0.00 33 ALA B C 2
ATOM 1378 O O . ALA B 2 33 ? 8.058 4.535 -2.870 1.00 0.00 33 ALA B O 2
ATOM 1380 N N . ALA B 2 34 ? 6.496 5.230 -1.390 1.00 0.00 34 ALA B N 2
ATOM 1381 C CA . ALA B 2 34 ? 6.588 6.627 -1.779 1.00 0.00 34 ALA B CA 2
ATOM 1382 C C . ALA B 2 34 ? 7.980 7.157 -1.431 1.00 0.00 34 ALA B C 2
ATOM 1383 O O . ALA B 2 34 ? 8.581 7.896 -2.212 1.00 0.00 34 ALA B O 2
ATOM 1385 N N . LYS B 2 35 ? 8.455 6.760 -0.260 1.00 0.00 35 LYS B N 2
ATOM 1386 C CA . LYS B 2 35 ? 9.765 7.187 0.202 1.00 0.00 35 LYS B CA 2
ATOM 1387 C C . LYS B 2 35 ? 10.747 7.158 -0.972 1.00 0.00 35 LYS B C 2
ATOM 1388 O O . LYS B 2 35 ? 11.319 8.186 -1.331 1.00 0.00 35 LYS B O 2
ATOM 1394 N N . SER B 2 36 ? 10.912 5.971 -1.535 1.00 0.00 36 SER B N 2
ATOM 1395 C CA . SER B 2 36 ? 11.815 5.795 -2.660 1.00 0.00 36 SER B CA 2
ATOM 1396 C C . SER B 2 36 ? 11.156 6.304 -3.944 1.00 0.00 36 SER B C 2
ATOM 1397 O O . SER B 2 36 ? 11.734 7.118 -4.663 1.00 0.00 36 SER B O 2
ATOM 1400 N N . VAL B 2 37 ? 9.956 5.803 -4.194 1.00 0.00 37 VAL B N 2
ATOM 1401 C CA . VAL B 2 37 ? 9.212 6.196 -5.379 1.00 0.00 37 VAL B CA 2
ATOM 1402 C C . VAL B 2 37 ? 9.363 7.704 -5.593 1.00 0.00 37 VAL B C 2
ATOM 1403 O O . VAL B 2 37 ? 10.113 8.138 -6.467 1.00 0.00 37 VAL B O 2
ATOM 1407 N N . ARG B 2 38 ? 8.639 8.460 -4.781 1.00 0.00 38 ARG B N 2
ATOM 1408 C CA . ARG B 2 38 ? 8.684 9.910 -4.872 1.00 0.00 38 ARG B CA 2
ATOM 1409 C C . ARG B 2 38 ? 9.828 10.350 -5.786 1.00 0.00 38 ARG B C 2
ATOM 1410 O O . ARG B 2 38 ? 9.595 10.949 -6.834 1.00 0.00 38 ARG B O 2
ATOM 1418 N N . VAL B 2 39 ? 11.042 10.036 -5.355 1.00 0.00 39 VAL B N 2
ATOM 1419 C CA . VAL B 2 39 ? 12.223 10.391 -6.123 1.00 0.00 39 VAL B CA 2
ATOM 1420 C C . VAL B 2 39 ? 11.804 11.197 -7.353 1.00 0.00 39 VAL B C 2
ATOM 1421 O O . VAL B 2 39 ? 11.358 10.629 -8.349 1.00 0.00 39 VAL B O 2
ATOM 1425 N N . GLN B 2 40 ? 11.960 12.508 -7.245 1.00 0.00 40 GLN B N 2
ATOM 1426 C CA . GLN B 2 40 ? 11.603 13.397 -8.337 1.00 0.00 40 GLN B CA 2
ATOM 1427 C C . GLN B 2 40 ? 11.273 12.590 -9.594 1.00 0.00 40 GLN B C 2
ATOM 1428 O O . GLN B 2 40 ? 10.183 12.030 -9.707 1.00 0.00 40 GLN B O 2
ATOM 1434 N N . GLY B 2 41 ? 12.234 12.554 -10.505 1.00 0.00 41 GLY B N 2
ATOM 1435 C CA . GLY B 2 41 ? 12.058 11.823 -11.749 1.00 0.00 41 GLY B CA 2
ATOM 1436 C C . GLY B 2 41 ? 10.812 12.305 -12.496 1.00 0.00 41 GLY B C 2
ATOM 1437 O O . GLY B 2 41 ? 10.909 13.125 -13.408 1.00 0.00 41 GLY B O 2
ATOM 1438 N N . GLN B 2 42 ? 9.670 11.773 -12.082 1.00 0.00 42 GLN B N 2
ATOM 1439 C CA . GLN B 2 42 ? 8.408 12.138 -12.701 1.00 0.00 42 GLN B CA 2
ATOM 1440 C C . GLN B 2 42 ? 7.437 12.675 -11.648 1.00 0.00 42 GLN B C 2
ATOM 1441 O O . GLN B 2 42 ? 6.321 13.079 -11.976 1.00 0.00 42 GLN B O 2
ATOM 1447 N N . HIS B 2 43 ? 7.895 12.661 -10.405 1.00 0.00 43 HIS B N 2
ATOM 1448 C CA . HIS B 2 43 ? 7.081 13.142 -9.303 1.00 0.00 43 HIS B CA 2
ATOM 1449 C C . HIS B 2 43 ? 7.783 14.316 -8.619 1.00 0.00 43 HIS B C 2
ATOM 1450 O O . HIS B 2 43 ? 8.008 14.292 -7.410 1.00 0.00 43 HIS B O 2
ATOM 1457 N N . GLY B 2 44 ? 8.110 15.318 -9.423 1.00 0.00 44 GLY B N 2
ATOM 1458 C CA . GLY B 2 44 ? 8.784 16.499 -8.911 1.00 0.00 44 GLY B CA 2
ATOM 1459 C C . GLY B 2 44 ? 7.799 17.423 -8.192 1.00 0.00 44 GLY B C 2
ATOM 1460 O O . GLY B 2 44 ? 8.158 18.083 -7.218 1.00 0.00 44 GLY B O 2
ATOM 1461 N N . PRO B 2 45 ? 6.542 17.441 -8.713 1.00 0.00 45 PRO B N 2
ATOM 1462 C CA . PRO B 2 45 ? 5.503 18.273 -8.131 1.00 0.00 45 PRO B CA 2
ATOM 1463 C C . PRO B 2 45 ? 4.988 17.671 -6.822 1.00 0.00 45 PRO B C 2
ATOM 1464 O O . PRO B 2 45 ? 4.984 16.453 -6.653 1.00 0.00 45 PRO B O 2
ATOM 1468 N N . PHE B 2 46 ? 4.567 18.554 -5.928 1.00 0.00 46 PHE B N 2
ATOM 1469 C CA . PHE B 2 46 ? 4.051 18.126 -4.638 1.00 0.00 46 PHE B CA 2
ATOM 1470 C C . PHE B 2 46 ? 2.536 17.923 -4.694 1.00 0.00 46 PHE B C 2
ATOM 1471 O O . PHE B 2 46 ? 1.826 18.692 -5.340 1.00 0.00 46 PHE B O 2
ATOM 1479 N N . GLN B 2 47 ? 2.084 16.884 -4.007 1.00 0.00 47 GLN B N 2
ATOM 1480 C CA . GLN B 2 47 ? 0.666 16.572 -3.969 1.00 0.00 47 GLN B CA 2
ATOM 1481 C C . GLN B 2 47 ? 0.426 15.292 -3.166 1.00 0.00 47 GLN B C 2
ATOM 1482 O O . GLN B 2 47 ? -0.648 15.105 -2.593 1.00 0.00 47 GLN B O 2
ATOM 1488 N N . SER B 2 48 ? 1.442 14.442 -3.149 1.00 0.00 48 SER B N 2
ATOM 1489 C CA . SER B 2 48 ? 1.354 13.184 -2.426 1.00 0.00 48 SER B CA 2
ATOM 1490 C C . SER B 2 48 ? 1.665 13.411 -0.945 1.00 0.00 48 SER B C 2
ATOM 1491 O O . SER B 2 48 ? 0.970 12.888 -0.075 1.00 0.00 48 SER B O 2
ATOM 1494 N N . THR B 2 49 ? 2.710 14.189 -0.704 1.00 0.00 49 THR B N 2
ATOM 1495 C CA . THR B 2 49 ? 3.121 14.490 0.657 1.00 0.00 49 THR B CA 2
ATOM 1496 C C . THR B 2 49 ? 1.897 14.630 1.564 1.00 0.00 49 THR B C 2
ATOM 1497 O O . THR B 2 49 ? 1.886 14.112 2.680 1.00 0.00 49 THR B O 2
ATOM 1501 N N . ARG B 2 50 ? 0.897 15.332 1.052 1.00 0.00 50 ARG B N 2
ATOM 1502 C CA . ARG B 2 50 ? -0.328 15.546 1.804 1.00 0.00 50 ARG B CA 2
ATOM 1503 C C . ARG B 2 50 ? -1.003 14.208 2.110 1.00 0.00 50 ARG B C 2
ATOM 1504 O O . ARG B 2 50 ? -1.126 13.822 3.271 1.00 0.00 50 ARG B O 2
ATOM 1512 N N . ILE B 2 51 ? -1.423 13.536 1.048 1.00 0.00 51 ILE B N 2
ATOM 1513 C CA . ILE B 2 51 ? -2.083 12.249 1.190 1.00 0.00 51 ILE B CA 2
ATOM 1514 C C . ILE B 2 51 ? -1.054 11.198 1.611 1.00 0.00 51 ILE B C 2
ATOM 1515 O O . ILE B 2 51 ? -1.344 10.340 2.444 1.00 0.00 51 ILE B O 2
ATOM 1520 N N . TYR B 2 52 ? 0.124 11.297 1.014 1.00 0.00 52 TYR B N 2
ATOM 1521 C CA . TYR B 2 52 ? 1.198 10.365 1.318 1.00 0.00 52 TYR B CA 2
ATOM 1522 C C . TYR B 2 52 ? 1.208 10.005 2.804 1.00 0.00 52 TYR B C 2
ATOM 1523 O O . TYR B 2 52 ? 1.488 8.864 3.168 1.00 0.00 52 TYR B O 2
ATOM 1532 N N . GLN B 2 53 ? 0.897 10.999 3.624 1.00 0.00 53 GLN B N 2
ATOM 1533 C CA . GLN B 2 53 ? 0.866 10.801 5.063 1.00 0.00 53 GLN B CA 2
ATOM 1534 C C . GLN B 2 53 ? 0.131 9.504 5.404 1.00 0.00 53 GLN B C 2
ATOM 1535 O O . GLN B 2 53 ? 0.685 8.629 6.070 1.00 0.00 53 GLN B O 2
ATOM 1541 N N . ILE B 2 54 ? -1.104 9.419 4.934 1.00 0.00 54 ILE B N 2
ATOM 1542 C CA . ILE B 2 54 ? -1.920 8.244 5.182 1.00 0.00 54 ILE B CA 2
ATOM 1543 C C . ILE B 2 54 ? -1.538 7.144 4.190 1.00 0.00 54 ILE B C 2
ATOM 1544 O O . ILE B 2 54 ? -0.779 6.235 4.527 1.00 0.00 54 ILE B O 2
ATOM 1549 N N . ALA B 2 55 ? -2.078 7.261 2.986 1.00 0.00 55 ALA B N 2
ATOM 1550 C CA . ALA B 2 55 ? -1.802 6.287 1.943 1.00 0.00 55 ALA B CA 2
ATOM 1551 C C . ALA B 2 55 ? -2.642 6.618 0.708 1.00 0.00 55 ALA B C 2
ATOM 1552 O O . ALA B 2 55 ? -3.081 7.755 0.537 1.00 0.00 55 ALA B O 2
ATOM 1554 N N . LYS B 2 56 ? -2.841 5.604 -0.122 1.00 0.00 56 LYS B N 2
ATOM 1555 C CA . LYS B 2 56 ? -3.621 5.773 -1.336 1.00 0.00 56 LYS B CA 2
ATOM 1556 C C . LYS B 2 56 ? -3.870 4.404 -1.972 1.00 0.00 56 LYS B C 2
ATOM 1557 O O . LYS B 2 56 ? -2.993 3.857 -2.640 1.00 0.00 56 LYS B O 2
ATOM 1563 N N . ASN B 2 57 ? -5.068 3.889 -1.741 1.00 0.00 57 ASN B N 2
ATOM 1564 C CA . ASN B 2 57 ? -5.443 2.594 -2.283 1.00 0.00 57 ASN B CA 2
ATOM 1565 C C . ASN B 2 57 ? -4.812 2.422 -3.666 1.00 0.00 57 ASN B C 2
ATOM 1566 O O . ASN B 2 57 ? -4.107 1.445 -3.913 1.00 0.00 57 ASN B O 2
ATOM 1571 N N . LEU B 2 58 ? -5.087 3.387 -4.531 1.00 0.00 58 LEU B N 2
ATOM 1572 C CA . LEU B 2 58 ? -4.555 3.354 -5.882 1.00 0.00 58 LEU B CA 2
ATOM 1573 C C . LEU B 2 58 ? -4.810 4.702 -6.558 1.00 0.00 58 LEU B C 2
ATOM 1574 O O . LEU B 2 58 ? -3.883 5.333 -7.064 1.00 0.00 58 LEU B O 2
ATOM 1579 N N . PRO B 2 59 ? -6.106 5.116 -6.546 1.00 0.00 59 PRO B N 2
ATOM 1580 C CA . PRO B 2 59 ? -7.143 4.308 -5.926 1.00 0.00 59 PRO B CA 2
ATOM 1581 C C . PRO B 2 59 ? -7.499 3.106 -6.802 1.00 0.00 59 PRO B C 2
ATOM 1582 O O . PRO B 2 59 ? -7.163 3.074 -7.985 1.00 0.00 59 PRO B O 2
ATOM 1586 N N . ASN B 2 60 ? -8.175 2.146 -6.188 1.00 0.00 60 ASN B N 2
ATOM 1587 C CA . ASN B 2 60 ? -8.579 0.944 -6.896 1.00 0.00 60 ASN B CA 2
ATOM 1588 C C . ASN B 2 60 ? -8.687 -0.217 -5.905 1.00 0.00 60 ASN B C 2
ATOM 1589 O O . ASN B 2 60 ? -9.737 -0.847 -5.793 1.00 0.00 60 ASN B O 2
ATOM 1594 N N . VAL B 2 61 ? -7.586 -0.464 -5.211 1.00 0.00 61 VAL B N 2
ATOM 1595 C CA . VAL B 2 61 ? -7.542 -1.537 -4.233 1.00 0.00 61 VAL B CA 2
ATOM 1596 C C . VAL B 2 61 ? -8.882 -2.277 -4.234 1.00 0.00 61 VAL B C 2
ATOM 1597 O O . VAL B 2 61 ? -9.069 -3.229 -4.990 1.00 0.00 61 VAL B O 2
ATOM 1601 N N . CYS B 2 62 ? -9.780 -1.809 -3.379 1.00 0.00 62 CYS B N 2
ATOM 1602 C CA . CYS B 2 62 ? -11.097 -2.415 -3.271 1.00 0.00 62 CYS B CA 2
ATOM 1603 C C . CYS B 2 62 ? -12.078 -1.346 -2.785 1.00 0.00 62 CYS B C 2
ATOM 1604 O O . CYS B 2 62 ? -13.160 -1.668 -2.297 1.00 0.00 62 CYS B O 2
ATOM 1607 N N . ASN B 2 63 ? -11.665 -0.096 -2.933 1.00 0.00 63 ASN B N 2
ATOM 1608 C CA . ASN B 2 63 ? -12.494 1.022 -2.515 1.00 0.00 63 ASN B CA 2
ATOM 1609 C C . ASN B 2 63 ? -13.209 0.660 -1.213 1.00 0.00 63 ASN B C 2
ATOM 1610 O O . ASN B 2 63 ? -14.336 1.093 -0.979 1.00 0.00 63 ASN B O 2
ATOM 1615 N N . MET B 2 64 ? -12.526 -0.132 -0.398 1.00 0.00 64 MET B N 2
ATOM 1616 C CA . MET B 2 64 ? -13.083 -0.556 0.874 1.00 0.00 64 MET B CA 2
ATOM 1617 C C . MET B 2 64 ? -13.132 0.606 1.867 1.00 0.00 64 MET B C 2
ATOM 1618 O O . MET B 2 64 ? -12.292 0.703 2.759 1.00 0.00 64 MET B O 2
ATOM 1623 N N . LYS B 2 65 ? -14.127 1.462 1.678 1.00 0.00 65 LYS B N 2
ATOM 1624 C CA . LYS B 2 65 ? -14.297 2.615 2.546 1.00 0.00 65 LYS B CA 2
ATOM 1625 C C . LYS B 2 65 ? -14.581 2.137 3.972 1.00 0.00 65 LYS B C 2
ATOM 1626 O O . LYS B 2 65 ? -14.704 2.948 4.888 1.00 0.00 65 LYS B O 2
ATOM 1632 N N . GLN B 2 66 ? -14.679 0.824 4.113 1.00 0.00 66 GLN B N 2
ATOM 1633 C CA . GLN B 2 66 ? -14.947 0.228 5.411 1.00 0.00 66 GLN B CA 2
ATOM 1634 C C . GLN B 2 66 ? -13.669 0.193 6.252 1.00 0.00 66 GLN B C 2
ATOM 1635 O O . GLN B 2 66 ? -13.714 0.395 7.464 1.00 0.00 66 GLN B O 2
ATOM 1641 N N . ILE B 2 67 ? -12.560 -0.067 5.575 1.00 0.00 67 ILE B N 2
ATOM 1642 C CA . ILE B 2 67 ? -11.272 -0.132 6.245 1.00 0.00 67 ILE B CA 2
ATOM 1643 C C . ILE B 2 67 ? -10.521 1.183 6.026 1.00 0.00 67 ILE B C 2
ATOM 1644 O O . ILE B 2 67 ? -10.241 1.909 6.978 1.00 0.00 67 ILE B O 2
ATOM 1649 N N . GLY B 2 68 ? -10.215 1.449 4.764 1.00 0.00 68 GLY B N 2
ATOM 1650 C CA . GLY B 2 68 ? -9.502 2.664 4.407 1.00 0.00 68 GLY B CA 2
ATOM 1651 C C . GLY B 2 68 ? -8.569 2.423 3.218 1.00 0.00 68 GLY B C 2
ATOM 1652 O O . GLY B 2 68 ? -8.276 1.278 2.877 1.00 0.00 68 GLY B O 2
ATOM 1653 N N . THR B 2 69 ? -8.130 3.519 2.620 1.00 0.00 69 THR B N 2
ATOM 1654 C CA . THR B 2 69 ? -7.237 3.442 1.477 1.00 0.00 69 THR B CA 2
ATOM 1655 C C . THR B 2 69 ? -5.784 3.328 1.942 1.00 0.00 69 THR B C 2
ATOM 1656 O O . THR B 2 69 ? -5.276 4.213 2.627 1.00 0.00 69 THR B O 2
ATOM 1660 N N . CYS B 2 70 ? -5.155 2.229 1.550 1.00 0.00 70 CYS B N 2
ATOM 1661 C CA . CYS B 2 70 ? -3.771 1.986 1.918 1.00 0.00 70 CYS B CA 2
ATOM 1662 C C . CYS B 2 70 ? -3.307 0.702 1.228 1.00 0.00 70 CYS B C 2
ATOM 1663 O O . CYS B 2 70 ? -4.063 -0.264 1.135 1.00 0.00 70 CYS B O 2
ATOM 1666 N N . PRO B 2 71 ? -2.035 0.733 0.750 1.00 0.00 71 PRO B N 2
ATOM 1667 C CA . PRO B 2 71 ? -1.463 -0.417 0.071 1.00 0.00 71 PRO B CA 2
ATOM 1668 C C . PRO B 2 71 ? -1.097 -1.517 1.070 1.00 0.00 71 PRO B C 2
ATOM 1669 O O . PRO B 2 71 ? -1.069 -1.280 2.277 1.00 0.00 71 PRO B O 2
ATOM 1673 N N . PHE B 2 72 ? -0.825 -2.696 0.530 1.00 0.00 72 PHE B N 2
ATOM 1674 C CA . PHE B 2 72 ? -0.462 -3.833 1.358 1.00 0.00 72 PHE B CA 2
ATOM 1675 C C . PHE B 2 72 ? 0.876 -4.429 0.916 1.00 0.00 72 PHE B C 2
ATOM 1676 O O . PHE B 2 72 ? 1.522 -3.906 0.010 1.00 0.00 72 PHE B O 2
ATOM 1684 N N . ILE B 2 73 ? 1.250 -5.515 1.577 1.00 0.00 73 ILE B N 2
ATOM 1685 C CA . ILE B 2 73 ? 2.499 -6.187 1.264 1.00 0.00 73 ILE B CA 2
ATOM 1686 C C . ILE B 2 73 ? 2.339 -7.689 1.507 1.00 0.00 73 ILE B C 2
ATOM 1687 O O . ILE B 2 73 ? 1.304 -8.136 1.998 1.00 0.00 73 ILE B O 2
ATOM 1692 N N . ALA B 2 74 ? 3.382 -8.428 1.154 1.00 0.00 74 ALA B N 2
ATOM 1693 C CA . ALA B 2 74 ? 3.370 -9.871 1.328 1.00 0.00 74 ALA B CA 2
ATOM 1694 C C . ALA B 2 74 ? 4.243 -10.241 2.529 1.00 0.00 74 ALA B C 2
ATOM 1695 O O . ALA B 2 74 ? 4.602 -9.379 3.329 1.00 0.00 74 ALA B O 2
ATOM 1697 N N . ILE B 2 75 ? 4.559 -11.525 2.616 1.00 0.00 75 ILE B N 2
ATOM 1698 C CA . ILE B 2 75 ? 5.383 -12.021 3.706 1.00 0.00 75 ILE B CA 2
ATOM 1699 C C . ILE B 2 75 ? 6.620 -11.133 3.848 1.00 0.00 75 ILE B C 2
ATOM 1700 O O . ILE B 2 75 ? 6.824 -10.214 3.056 1.00 0.00 75 ILE B O 2
ATOM 1705 N N . GLN A 1 1 ? 2.408 0.660 14.195 1.00 0.00 1 GLN A N 3
ATOM 1706 C CA . GLN A 1 1 ? 3.316 1.004 13.114 1.00 0.00 1 GLN A CA 3
ATOM 1707 C C . GLN A 1 1 ? 4.527 0.069 13.120 1.00 0.00 1 GLN A C 3
ATOM 1708 O O . GLN A 1 1 ? 5.630 0.479 13.480 1.00 0.00 1 GLN A O 3
ATOM 1714 N N . PRO A 1 2 ? 4.275 -1.202 12.707 1.00 0.00 2 PRO A N 3
ATOM 1715 C CA . PRO A 1 2 ? 5.332 -2.198 12.663 1.00 0.00 2 PRO A CA 3
ATOM 1716 C C . PRO A 1 2 ? 6.261 -1.959 11.471 1.00 0.00 2 PRO A C 3
ATOM 1717 O O . PRO A 1 2 ? 5.801 -1.806 10.340 1.00 0.00 2 PRO A O 3
ATOM 1721 N N . GLN A 1 3 ? 7.553 -1.932 11.765 1.00 0.00 3 GLN A N 3
ATOM 1722 C CA . GLN A 1 3 ? 8.550 -1.714 10.732 1.00 0.00 3 GLN A CA 3
ATOM 1723 C C . GLN A 1 3 ? 8.763 -2.994 9.920 1.00 0.00 3 GLN A C 3
ATOM 1724 O O . GLN A 1 3 ? 8.916 -2.941 8.700 1.00 0.00 3 GLN A O 3
ATOM 1730 N N . LYS A 1 4 ? 8.766 -4.113 10.629 1.00 0.00 4 LYS A N 3
ATOM 1731 C CA . LYS A 1 4 ? 8.958 -5.404 9.990 1.00 0.00 4 LYS A CA 3
ATOM 1732 C C . LYS A 1 4 ? 8.121 -5.463 8.709 1.00 0.00 4 LYS A C 3
ATOM 1733 O O . LYS A 1 4 ? 8.612 -5.881 7.662 1.00 0.00 4 LYS A O 3
ATOM 1739 N N . CYS A 1 5 ? 6.873 -5.038 8.836 1.00 0.00 5 CYS A N 3
ATOM 1740 C CA . CYS A 1 5 ? 5.964 -5.037 7.702 1.00 0.00 5 CYS A CA 3
ATOM 1741 C C . CYS A 1 5 ? 6.574 -4.171 6.599 1.00 0.00 5 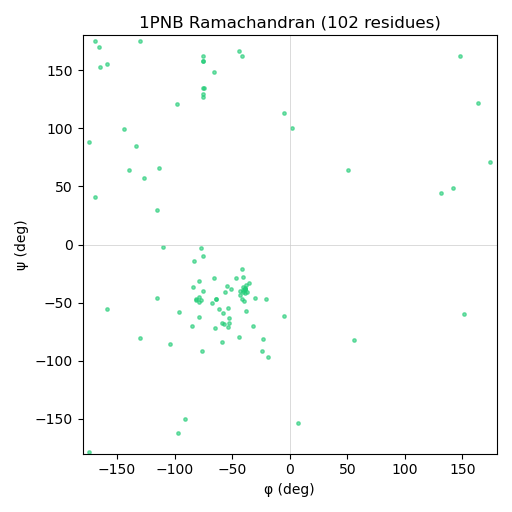CYS A C 3
ATOM 1742 O O . CYS A 1 5 ? 7.039 -4.689 5.585 1.00 0.00 5 CYS A O 3
ATOM 1745 N N . GLN A 1 6 ? 6.551 -2.867 6.833 1.00 0.00 6 GLN A N 3
ATOM 1746 C CA . GLN A 1 6 ? 7.096 -1.924 5.871 1.00 0.00 6 GLN A CA 3
ATOM 1747 C C . GLN A 1 6 ? 8.413 -2.452 5.298 1.00 0.00 6 GLN A C 3
ATOM 1748 O O . GLN A 1 6 ? 8.621 -2.430 4.086 1.00 0.00 6 GLN A O 3
ATOM 1754 N N . ARG A 1 7 ? 9.269 -2.915 6.198 1.00 0.00 7 ARG A N 3
ATOM 1755 C CA . ARG A 1 7 ? 10.561 -3.447 5.796 1.00 0.00 7 ARG A CA 3
ATOM 1756 C C . ARG A 1 7 ? 10.377 -4.737 4.993 1.00 0.00 7 ARG A C 3
ATOM 1757 O O . ARG A 1 7 ? 11.090 -4.971 4.018 1.00 0.00 7 ARG A O 3
ATOM 1765 N N . GLU A 1 8 ? 9.417 -5.537 5.430 1.00 0.00 8 GLU A N 3
ATOM 1766 C CA . GLU A 1 8 ? 9.131 -6.796 4.763 1.00 0.00 8 GLU A CA 3
ATOM 1767 C C . GLU A 1 8 ? 8.771 -6.550 3.297 1.00 0.00 8 GLU A C 3
ATOM 1768 O O . GLU A 1 8 ? 9.556 -6.856 2.401 1.00 0.00 8 GLU A O 3
ATOM 1774 N N . PHE A 1 9 ? 7.582 -6.000 3.097 1.00 0.00 9 PHE A N 3
ATOM 1775 C CA . PHE A 1 9 ? 7.107 -5.709 1.755 1.00 0.00 9 PHE A CA 3
ATOM 1776 C C . PHE A 1 9 ? 8.226 -5.119 0.894 1.00 0.00 9 PHE A C 3
ATOM 1777 O O . PHE A 1 9 ? 8.330 -5.426 -0.293 1.00 0.00 9 PHE A O 3
ATOM 1785 N N . GLN A 1 10 ? 9.036 -4.281 1.526 1.00 0.00 10 GLN A N 3
ATOM 1786 C CA . GLN A 1 10 ? 10.144 -3.645 0.833 1.00 0.00 10 GLN A CA 3
ATOM 1787 C C . GLN A 1 10 ? 11.193 -4.687 0.439 1.00 0.00 10 GLN A C 3
ATOM 1788 O O . GLN A 1 10 ? 11.742 -4.636 -0.661 1.00 0.00 10 GLN A O 3
ATOM 1794 N N . GLN A 1 11 ? 11.438 -5.610 1.357 1.00 0.00 11 GLN A N 3
ATOM 1795 C CA . GLN A 1 11 ? 12.411 -6.663 1.120 1.00 0.00 11 GLN A CA 3
ATOM 1796 C C . GLN A 1 11 ? 11.837 -7.708 0.161 1.00 0.00 11 GLN A C 3
ATOM 1797 O O . GLN A 1 11 ? 12.558 -8.248 -0.677 1.00 0.00 11 GLN A O 3
ATOM 1803 N N . GLU A 1 12 ? 10.547 -7.964 0.317 1.00 0.00 12 GLU A N 3
ATOM 1804 C CA . GLU A 1 12 ? 9.869 -8.936 -0.524 1.00 0.00 12 GLU A CA 3
ATOM 1805 C C . GLU A 1 12 ? 9.967 -8.525 -1.994 1.00 0.00 12 GLU A C 3
ATOM 1806 O O . GLU A 1 12 ? 10.891 -8.934 -2.695 1.00 0.00 12 GLU A O 3
ATOM 1812 N N . GLN A 1 13 ? 9.002 -7.722 -2.417 1.00 0.00 13 GLN A N 3
ATOM 1813 C CA . GLN A 1 13 ? 8.968 -7.252 -3.792 1.00 0.00 13 GLN A CA 3
ATOM 1814 C C . GLN A 1 13 ? 7.701 -6.432 -4.041 1.00 0.00 13 GLN A C 3
ATOM 1815 O O . GLN A 1 13 ? 6.849 -6.827 -4.836 1.00 0.00 13 GLN A O 3
ATOM 1821 N N . HIS A 1 14 ? 7.615 -5.307 -3.347 1.00 0.00 14 HIS A N 3
ATOM 1822 C CA . HIS A 1 14 ? 6.465 -4.429 -3.484 1.00 0.00 14 HIS A CA 3
ATOM 1823 C C . HIS A 1 14 ? 5.501 -5.003 -4.524 1.00 0.00 14 HIS A C 3
ATOM 1824 O O . HIS A 1 14 ? 5.837 -5.093 -5.704 1.00 0.00 14 HIS A O 3
ATOM 1831 N N . LEU A 1 15 ? 4.324 -5.379 -4.048 1.00 0.00 15 LEU A N 3
ATOM 1832 C CA . LEU A 1 15 ? 3.308 -5.943 -4.921 1.00 0.00 15 LEU A CA 3
ATOM 1833 C C . LEU A 1 15 ? 3.433 -5.316 -6.311 1.00 0.00 15 LEU A C 3
ATOM 1834 O O . LEU A 1 15 ? 3.904 -4.187 -6.448 1.00 0.00 15 LEU A O 3
ATOM 1839 N N . ARG A 1 16 ? 3.002 -6.074 -7.308 1.00 0.00 16 ARG A N 3
ATOM 1840 C CA . ARG A 1 16 ? 3.058 -5.608 -8.683 1.00 0.00 16 ARG A CA 3
ATOM 1841 C C . ARG A 1 16 ? 1.748 -4.914 -9.062 1.00 0.00 16 ARG A C 3
ATOM 1842 O O . ARG A 1 16 ? 1.733 -3.715 -9.339 1.00 0.00 16 ARG A O 3
ATOM 1850 N N . ALA A 1 17 ? 0.680 -5.697 -9.063 1.00 0.00 17 ALA A N 3
ATOM 1851 C CA . ALA A 1 17 ? -0.632 -5.174 -9.404 1.00 0.00 17 ALA A CA 3
ATOM 1852 C C . ALA A 1 17 ? -0.780 -3.764 -8.828 1.00 0.00 17 ALA A C 3
ATOM 1853 O O . ALA A 1 17 ? -1.229 -2.851 -9.520 1.00 0.00 17 ALA A O 3
ATOM 1855 N N . CYS A 1 18 ? -0.393 -3.631 -7.568 1.00 0.00 18 CYS A N 3
ATOM 1856 C CA . CYS A 1 18 ? -0.476 -2.348 -6.891 1.00 0.00 18 CYS A CA 3
ATOM 1857 C C . CYS A 1 18 ? 0.707 -1.489 -7.341 1.00 0.00 18 CYS A C 3
ATOM 1858 O O . CYS A 1 18 ? 0.541 -0.313 -7.657 1.00 0.00 18 CYS A O 3
ATOM 1861 N N . GLN A 1 19 ? 1.877 -2.112 -7.356 1.00 0.00 19 GLN A N 3
ATOM 1862 C CA . GLN A 1 19 ? 3.089 -1.420 -7.762 1.00 0.00 19 GLN A CA 3
ATOM 1863 C C . GLN A 1 19 ? 2.771 -0.385 -8.843 1.00 0.00 19 GLN A C 3
ATOM 1864 O O . GLN A 1 19 ? 3.388 0.678 -8.889 1.00 0.00 19 GLN A O 3
ATOM 1870 N N . GLN A 1 20 ? 1.810 -0.732 -9.686 1.00 0.00 20 GLN A N 3
ATOM 1871 C CA . GLN A 1 20 ? 1.403 0.154 -10.764 1.00 0.00 20 GLN A CA 3
ATOM 1872 C C . GLN A 1 20 ? 1.327 1.597 -10.263 1.00 0.00 20 GLN A C 3
ATOM 1873 O O . GLN A 1 20 ? 2.089 2.454 -10.708 1.00 0.00 20 GLN A O 3
ATOM 1879 N N . TRP A 1 21 ? 0.399 1.823 -9.345 1.00 0.00 21 TRP A N 3
ATOM 1880 C CA . TRP A 1 21 ? 0.214 3.149 -8.779 1.00 0.00 21 TRP A CA 3
ATOM 1881 C C . TRP A 1 21 ? 1.359 3.410 -7.798 1.00 0.00 21 TRP A C 3
ATOM 1882 O O . TRP A 1 21 ? 2.239 4.226 -8.069 1.00 0.00 21 TRP A O 3
ATOM 1893 N N . ILE A 1 22 ? 1.311 2.701 -6.680 1.00 0.00 22 ILE A N 3
ATOM 1894 C CA . ILE A 1 22 ? 2.333 2.845 -5.657 1.00 0.00 22 ILE A CA 3
ATOM 1895 C C . ILE A 1 22 ? 3.601 3.425 -6.289 1.00 0.00 22 ILE A C 3
ATOM 1896 O O . ILE A 1 22 ? 4.224 4.324 -5.726 1.00 0.00 22 ILE A O 3
ATOM 1901 N N . ARG A 1 23 ? 3.946 2.885 -7.449 1.00 0.00 23 ARG A N 3
ATOM 1902 C CA . ARG A 1 23 ? 5.127 3.338 -8.163 1.00 0.00 23 ARG A CA 3
ATOM 1903 C C . ARG A 1 23 ? 4.782 4.523 -9.067 1.00 0.00 23 ARG A C 3
ATOM 1904 O O . ARG A 1 23 ? 5.367 5.597 -8.940 1.00 0.00 23 ARG A O 3
ATOM 1912 N N . GLN A 1 24 ? 3.830 4.287 -9.959 1.00 0.00 24 GLN A N 3
ATOM 1913 C CA . GLN A 1 24 ? 3.400 5.322 -10.884 1.00 0.00 24 GLN A CA 3
ATOM 1914 C C . GLN A 1 24 ? 3.054 6.603 -10.123 1.00 0.00 24 GLN A C 3
ATOM 1915 O O . GLN A 1 24 ? 3.341 7.703 -10.591 1.00 0.00 24 GLN A O 3
ATOM 1921 N N . GLN A 1 25 ? 2.443 6.417 -8.962 1.00 0.00 25 GLN A N 3
ATOM 1922 C CA . GLN A 1 25 ? 2.055 7.545 -8.132 1.00 0.00 25 GLN A CA 3
ATOM 1923 C C . GLN A 1 25 ? 3.114 8.647 -8.204 1.00 0.00 25 GLN A C 3
ATOM 1924 O O . GLN A 1 25 ? 2.783 9.822 -8.345 1.00 0.00 25 GLN A O 3
ATOM 1930 N N . LEU A 1 26 ? 4.366 8.227 -8.106 1.00 0.00 26 LEU A N 3
ATOM 1931 C CA . LEU A 1 26 ? 5.476 9.163 -8.159 1.00 0.00 26 LEU A CA 3
ATOM 1932 C C . LEU A 1 26 ? 5.597 9.725 -9.577 1.00 0.00 26 LEU A C 3
ATOM 1933 O O . LEU A 1 26 ? 5.676 10.938 -9.762 1.00 0.00 26 LEU A O 3
ATOM 1938 N N . ALA A 1 27 ? 5.607 8.815 -10.540 1.00 0.00 27 ALA A N 3
ATOM 1939 C CA . ALA A 1 27 ? 5.717 9.206 -11.935 1.00 0.00 27 ALA A CA 3
ATOM 1940 C C . ALA A 1 27 ? 4.751 10.360 -12.215 1.00 0.00 27 ALA A C 3
ATOM 1941 O O . ALA A 1 27 ? 3.685 10.442 -11.609 1.00 0.00 27 ALA A O 3
ATOM 1943 N N . GLY A 1 28 ? 5.161 11.222 -13.135 1.00 0.00 28 GLY A N 3
ATOM 1944 C CA . GLY A 1 28 ? 4.346 12.366 -13.502 1.00 0.00 28 GLY A CA 3
ATOM 1945 C C . GLY A 1 28 ? 5.202 13.470 -14.129 1.00 0.00 28 GLY A C 3
ATOM 1946 O O . GLY A 1 28 ? 5.106 14.632 -13.739 1.00 0.00 28 GLY A O 3
ATOM 1947 N N . SER A 1 29 ? 6.019 13.065 -15.091 1.00 0.00 29 SER A N 3
ATOM 1948 C CA . SER A 1 29 ? 6.891 14.005 -15.775 1.00 0.00 29 SER A CA 3
ATOM 1949 C C . SER A 1 29 ? 6.676 13.912 -17.287 1.00 0.00 29 SER A C 3
ATOM 1950 O O . SER A 1 29 ? 6.224 12.885 -17.791 1.00 0.00 29 SER A O 3
ATOM 1953 N N . PRO A 1 30 ? 7.018 15.027 -17.987 1.00 0.00 30 PRO A N 3
ATOM 1954 C CA . PRO A 1 30 ? 6.867 15.081 -19.431 1.00 0.00 30 PRO A CA 3
ATOM 1955 C C . PRO A 1 30 ? 7.959 14.268 -20.127 1.00 0.00 30 PRO A C 3
ATOM 1956 O O . PRO A 1 30 ? 9.133 14.368 -19.774 1.00 0.00 30 PRO A O 3
ATOM 1960 N N . PHE A 1 31 ? 7.534 13.479 -21.103 1.00 0.00 31 PHE A N 3
ATOM 1961 C CA . PHE A 1 31 ? 8.462 12.648 -21.852 1.00 0.00 31 PHE A CA 3
ATOM 1962 C C . PHE A 1 31 ? 7.946 12.391 -23.269 1.00 0.00 31 PHE A C 3
ATOM 1963 O O . PHE A 1 31 ? 8.694 11.936 -24.133 1.00 0.00 31 PHE A O 3
ATOM 1971 N N . GLN B 2 1 ? -7.937 -1.023 -28.132 1.00 0.00 1 GLN B N 3
ATOM 1972 C CA . GLN B 2 1 ? -7.820 -2.311 -28.796 1.00 0.00 1 GLN B CA 3
ATOM 1973 C C . GLN B 2 1 ? -7.756 -3.437 -27.762 1.00 0.00 1 GLN B C 3
ATOM 1974 O O . GLN B 2 1 ? -8.494 -4.416 -27.858 1.00 0.00 1 GLN B O 3
ATOM 1980 N N . SER B 2 2 ? -6.865 -3.260 -26.796 1.00 0.00 2 SER B N 3
ATOM 1981 C CA . SER B 2 2 ? -6.695 -4.249 -25.745 1.00 0.00 2 SER B CA 3
ATOM 1982 C C . SER B 2 2 ? -6.940 -3.607 -24.378 1.00 0.00 2 SER B C 3
ATOM 1983 O O . SER B 2 2 ? -5.996 -3.344 -23.634 1.00 0.00 2 SER B O 3
ATOM 1986 N N . GLY B 2 3 ? -8.212 -3.373 -24.089 1.00 0.00 3 GLY B N 3
ATOM 1987 C CA . GLY B 2 3 ? -8.593 -2.768 -22.824 1.00 0.00 3 GLY B CA 3
ATOM 1988 C C . GLY B 2 3 ? -9.097 -3.825 -21.840 1.00 0.00 3 GLY B C 3
ATOM 1989 O O . GLY B 2 3 ? -9.321 -4.973 -22.218 1.00 0.00 3 GLY B O 3
ATOM 1990 N N . PRO B 2 4 ? -9.265 -3.386 -20.563 1.00 0.00 4 PRO B N 3
ATOM 1991 C CA . PRO B 2 4 ? -9.740 -4.282 -19.522 1.00 0.00 4 PRO B CA 3
ATOM 1992 C C . PRO B 2 4 ? -11.240 -4.546 -19.667 1.00 0.00 4 PRO B C 3
ATOM 1993 O O . PRO B 2 4 ? -12.012 -3.628 -19.941 1.00 0.00 4 PRO B O 3
ATOM 1997 N N . GLN B 2 5 ? -11.609 -5.804 -19.475 1.00 0.00 5 GLN B N 3
ATOM 1998 C CA . GLN B 2 5 ? -13.002 -6.200 -19.580 1.00 0.00 5 GLN B CA 3
ATOM 1999 C C . GLN B 2 5 ? -13.815 -5.589 -18.438 1.00 0.00 5 GLN B C 3
ATOM 2000 O O . GLN B 2 5 ? -13.411 -5.658 -17.277 1.00 0.00 5 GLN B O 3
ATOM 2006 N N . GLN B 2 6 ? -14.947 -5.007 -18.804 1.00 0.00 6 GLN B N 3
ATOM 2007 C CA . GLN B 2 6 ? -15.821 -4.384 -17.825 1.00 0.00 6 GLN B CA 3
ATOM 2008 C C . GLN B 2 6 ? -16.781 -5.420 -17.237 1.00 0.00 6 GLN B C 3
ATOM 2009 O O . GLN B 2 6 ? -17.692 -5.886 -17.920 1.00 0.00 6 GLN B O 3
ATOM 2015 N N . GLY B 2 7 ? -16.546 -5.749 -15.975 1.00 0.00 7 GLY B N 3
ATOM 2016 C CA . GLY B 2 7 ? -17.380 -6.720 -15.287 1.00 0.00 7 GLY B CA 3
ATOM 2017 C C . GLY B 2 7 ? -16.684 -7.248 -14.030 1.00 0.00 7 GLY B C 3
ATOM 2018 O O . GLY B 2 7 ? -17.072 -6.908 -12.914 1.00 0.00 7 GLY B O 3
ATOM 2019 N N . PRO B 2 8 ? -15.642 -8.090 -14.261 1.00 0.00 8 PRO B N 3
ATOM 2020 C CA . PRO B 2 8 ? -14.889 -8.668 -13.161 1.00 0.00 8 PRO B CA 3
ATOM 2021 C C . PRO B 2 8 ? -13.956 -7.630 -12.531 1.00 0.00 8 PRO B C 3
ATOM 2022 O O . PRO B 2 8 ? -13.594 -6.645 -13.173 1.00 0.00 8 PRO B O 3
ATOM 2026 N N . TRP B 2 9 ? -13.593 -7.889 -11.284 1.00 0.00 9 TRP B N 3
ATOM 2027 C CA . TRP B 2 9 ? -12.710 -6.990 -10.560 1.00 0.00 9 TRP B CA 3
ATOM 2028 C C . TRP B 2 9 ? -11.532 -7.811 -10.029 1.00 0.00 9 TRP B C 3
ATOM 2029 O O . TRP B 2 9 ? -11.565 -8.288 -8.896 1.00 0.00 9 TRP B O 3
ATOM 2040 N N . LEU B 2 10 ? -10.520 -7.949 -10.872 1.00 0.00 10 LEU B N 3
ATOM 2041 C CA . LEU B 2 10 ? -9.335 -8.703 -10.502 1.00 0.00 10 LEU B CA 3
ATOM 2042 C C . LEU B 2 10 ? -8.485 -7.870 -9.540 1.00 0.00 10 LEU B C 3
ATOM 2043 O O . LEU B 2 10 ? -7.964 -8.390 -8.556 1.00 0.00 10 LEU B O 3
ATOM 2048 N N . ARG B 2 11 ? -8.371 -6.589 -9.861 1.00 0.00 11 ARG B N 3
ATOM 2049 C CA . ARG B 2 11 ? -7.593 -5.678 -9.039 1.00 0.00 11 ARG B CA 3
ATOM 2050 C C . ARG B 2 11 ? -7.815 -5.981 -7.555 1.00 0.00 11 ARG B C 3
ATOM 2051 O O . ARG B 2 11 ? -6.866 -6.001 -6.773 1.00 0.00 11 ARG B O 3
ATOM 2059 N N . GLU B 2 12 ? -9.074 -6.211 -7.213 1.00 0.00 12 GLU B N 3
ATOM 2060 C CA . GLU B 2 12 ? -9.432 -6.513 -5.837 1.00 0.00 12 GLU B CA 3
ATOM 2061 C C . GLU B 2 12 ? -8.399 -7.452 -5.212 1.00 0.00 12 GLU B C 3
ATOM 2062 O O . GLU B 2 12 ? -8.025 -7.286 -4.053 1.00 0.00 12 GLU B O 3
ATOM 2068 N N . GLN B 2 13 ? -7.965 -8.416 -6.010 1.00 0.00 13 GLN B N 3
ATOM 2069 C CA . GLN B 2 13 ? -6.980 -9.382 -5.549 1.00 0.00 13 GLN B CA 3
ATOM 2070 C C . GLN B 2 13 ? -5.857 -8.673 -4.790 1.00 0.00 13 GLN B C 3
ATOM 2071 O O . GLN B 2 13 ? -5.377 -9.174 -3.774 1.00 0.00 13 GLN B O 3
ATOM 2077 N N . CYS B 2 14 ? -5.469 -7.519 -5.313 1.00 0.00 14 CYS B N 3
ATOM 2078 C CA . CYS B 2 14 ? -4.411 -6.736 -4.696 1.00 0.00 14 CYS B CA 3
ATOM 2079 C C . CYS B 2 14 ? -4.724 -6.596 -3.206 1.00 0.00 14 CYS B C 3
ATOM 2080 O O . CYS B 2 14 ? -4.022 -7.157 -2.366 1.00 0.00 14 CYS B O 3
ATOM 2083 N N . CYS B 2 15 ? -5.777 -5.844 -2.922 1.00 0.00 15 CYS B N 3
ATOM 2084 C CA . CYS B 2 15 ? -6.191 -5.623 -1.547 1.00 0.00 15 CYS B CA 3
ATOM 2085 C C . CYS B 2 15 ? -6.438 -6.985 -0.895 1.00 0.00 15 CYS B C 3
ATOM 2086 O O . CYS B 2 15 ? -5.966 -7.242 0.211 1.00 0.00 15 CYS B O 3
ATOM 2089 N N . ASN B 2 16 ? -7.178 -7.821 -1.608 1.00 0.00 16 ASN B N 3
ATOM 2090 C CA . ASN B 2 16 ? -7.496 -9.149 -1.112 1.00 0.00 16 ASN B CA 3
ATOM 2091 C C . ASN B 2 16 ? -6.274 -9.725 -0.393 1.00 0.00 16 ASN B C 3
ATOM 2092 O O . ASN B 2 16 ? -6.413 -10.444 0.596 1.00 0.00 16 ASN B O 3
ATOM 2097 N N . GLU B 2 17 ? -5.104 -9.387 -0.917 1.00 0.00 17 GLU B N 3
ATOM 2098 C CA . GLU B 2 17 ? -3.859 -9.861 -0.337 1.00 0.00 17 GLU B CA 3
ATOM 2099 C C . GLU B 2 17 ? -3.640 -9.228 1.039 1.00 0.00 17 GLU B C 3
ATOM 2100 O O . GLU B 2 17 ? -3.102 -9.867 1.941 1.00 0.00 17 GLU B O 3
ATOM 2106 N N . LEU B 2 18 ? -4.067 -7.979 1.155 1.00 0.00 18 LEU B N 3
ATOM 2107 C CA . LEU B 2 18 ? -3.924 -7.253 2.405 1.00 0.00 18 LEU B CA 3
ATOM 2108 C C . LEU B 2 18 ? -4.908 -7.815 3.432 1.00 0.00 18 LEU B C 3
ATOM 2109 O O . LEU B 2 18 ? -4.533 -8.083 4.574 1.00 0.00 18 LEU B O 3
ATOM 2114 N N . TYR B 2 19 ? -6.146 -7.979 2.991 1.00 0.00 19 TYR B N 3
ATOM 2115 C CA . TYR B 2 19 ? -7.187 -8.505 3.858 1.00 0.00 19 TYR B CA 3
ATOM 2116 C C . TYR B 2 19 ? -6.646 -9.632 4.741 1.00 0.00 19 TYR B C 3
ATOM 2117 O O . TYR B 2 19 ? -7.015 -9.742 5.910 1.00 0.00 19 TYR B O 3
ATOM 2126 N N . GLN B 2 20 ? -5.781 -10.442 4.148 1.00 0.00 20 GLN B N 3
ATOM 2127 C CA . GLN B 2 20 ? -5.187 -11.558 4.865 1.00 0.00 20 GLN B CA 3
ATOM 2128 C C . GLN B 2 20 ? -4.361 -11.048 6.048 1.00 0.00 20 GLN B C 3
ATOM 2129 O O . GLN B 2 20 ? -4.339 -11.671 7.108 1.00 0.00 20 GLN B O 3
ATOM 2135 N N . GLU B 2 21 ? -3.702 -9.920 5.826 1.00 0.00 21 GLU B N 3
ATOM 2136 C CA . GLU B 2 21 ? -2.877 -9.320 6.860 1.00 0.00 21 GLU B CA 3
ATOM 2137 C C . GLU B 2 21 ? -3.715 -8.377 7.727 1.00 0.00 21 GLU B C 3
ATOM 2138 O O . GLU B 2 21 ? -4.914 -8.588 7.898 1.00 0.00 21 GLU B O 3
ATOM 2144 N N . ASP B 2 22 ? -3.048 -7.359 8.251 1.00 0.00 22 ASP B N 3
ATOM 2145 C CA . ASP B 2 22 ? -3.717 -6.383 9.096 1.00 0.00 22 ASP B CA 3
ATOM 2146 C C . ASP B 2 22 ? -3.157 -4.991 8.801 1.00 0.00 22 ASP B C 3
ATOM 2147 O O . ASP B 2 22 ? -2.627 -4.747 7.718 1.00 0.00 22 ASP B O 3
ATOM 2152 N N . GLN B 2 23 ? -3.294 -4.112 9.784 1.00 0.00 23 GLN B N 3
ATOM 2153 C CA . GLN B 2 23 ? -2.809 -2.750 9.642 1.00 0.00 23 GLN B CA 3
ATOM 2154 C C . GLN B 2 23 ? -1.282 -2.718 9.731 1.00 0.00 23 GLN B C 3
ATOM 2155 O O . GLN B 2 23 ? -0.671 -1.658 9.605 1.00 0.00 23 GLN B O 3
ATOM 2161 N N . VAL B 2 24 ? -0.709 -3.893 9.947 1.00 0.00 24 VAL B N 3
ATOM 2162 C CA . VAL B 2 24 ? 0.735 -4.014 10.055 1.00 0.00 24 VAL B CA 3
ATOM 2163 C C . VAL B 2 24 ? 1.392 -3.294 8.874 1.00 0.00 24 VAL B C 3
ATOM 2164 O O . VAL B 2 24 ? 2.361 -2.559 9.052 1.00 0.00 24 VAL B O 3
ATOM 2168 N N . CYS B 2 25 ? 0.837 -3.533 7.694 1.00 0.00 25 CYS B N 3
ATOM 2169 C CA . CYS B 2 25 ? 1.356 -2.917 6.485 1.00 0.00 25 CYS B CA 3
ATOM 2170 C C . CYS B 2 25 ? 0.171 -2.450 5.637 1.00 0.00 25 CYS B C 3
ATOM 2171 O O . CYS B 2 25 ? 0.122 -2.712 4.436 1.00 0.00 25 CYS B O 3
ATOM 2174 N N . VAL B 2 26 ? -0.754 -1.767 6.296 1.00 0.00 26 VAL B N 3
ATOM 2175 C CA . VAL B 2 26 ? -1.935 -1.262 5.616 1.00 0.00 26 VAL B CA 3
ATOM 2176 C C . VAL B 2 26 ? -1.577 0.026 4.871 1.00 0.00 26 VAL B C 3
ATOM 2177 O O . VAL B 2 26 ? -1.421 0.018 3.651 1.00 0.00 26 VAL B O 3
ATOM 2181 N N . CYS B 2 27 ? -1.457 1.101 5.636 1.00 0.00 27 CYS B N 3
ATOM 2182 C CA . CYS B 2 27 ? -1.120 2.393 5.063 1.00 0.00 27 CYS B CA 3
ATOM 2183 C C . CYS B 2 27 ? 0.353 2.682 5.360 1.00 0.00 27 CYS B C 3
ATOM 2184 O O . CYS B 2 27 ? 0.919 3.639 4.835 1.00 0.00 27 CYS B O 3
ATOM 2187 N N . PRO B 2 28 ? 0.946 1.813 6.222 1.00 0.00 28 PRO B N 3
ATOM 2188 C CA . PRO B 2 28 ? 2.342 1.964 6.595 1.00 0.00 28 PRO B CA 3
ATOM 2189 C C . PRO B 2 28 ? 3.264 1.520 5.458 1.00 0.00 28 PRO B C 3
ATOM 2190 O O . PRO B 2 28 ? 4.485 1.637 5.563 1.00 0.00 28 PRO B O 3
ATOM 2194 N N . THR B 2 29 ? 2.646 1.020 4.399 1.00 0.00 29 THR B N 3
ATOM 2195 C CA . THR B 2 29 ? 3.396 0.558 3.244 1.00 0.00 29 THR B CA 3
ATOM 2196 C C . THR B 2 29 ? 3.739 1.732 2.325 1.00 0.00 29 THR B C 3
ATOM 2197 O O . THR B 2 29 ? 4.844 2.267 2.381 1.00 0.00 29 THR B O 3
ATOM 2201 N N . LEU B 2 30 ? 2.769 2.097 1.499 1.00 0.00 30 LEU B N 3
ATOM 2202 C CA . LEU B 2 30 ? 2.953 3.198 0.569 1.00 0.00 30 LEU B CA 3
ATOM 2203 C C . LEU B 2 30 ? 3.831 4.268 1.221 1.00 0.00 30 LEU B C 3
ATOM 2204 O O . LEU B 2 30 ? 4.747 4.794 0.589 1.00 0.00 30 LEU B O 3
ATOM 2209 N N . LYS B 2 31 ? 3.521 4.560 2.474 1.00 0.00 31 LYS B N 3
ATOM 2210 C CA . LYS B 2 31 ? 4.270 5.559 3.219 1.00 0.00 31 LYS B CA 3
ATOM 2211 C C . LYS B 2 31 ? 5.763 5.390 2.929 1.00 0.00 31 LYS B C 3
ATOM 2212 O O . LYS B 2 31 ? 6.426 6.333 2.500 1.00 0.00 31 LYS B O 3
ATOM 2218 N N . GLN B 2 32 ? 6.248 4.182 3.174 1.00 0.00 32 GLN B N 3
ATOM 2219 C CA . GLN B 2 32 ? 7.650 3.877 2.945 1.00 0.00 32 GLN B CA 3
ATOM 2220 C C . GLN B 2 32 ? 7.883 3.524 1.475 1.00 0.00 32 GLN B C 3
ATOM 2221 O O . GLN B 2 32 ? 8.913 3.880 0.903 1.00 0.00 32 GLN B O 3
ATOM 2227 N N . ALA B 2 33 ? 6.910 2.829 0.905 1.00 0.00 33 ALA B N 3
ATOM 2228 C CA . ALA B 2 33 ? 6.996 2.424 -0.488 1.00 0.00 33 ALA B CA 3
ATOM 2229 C C . ALA B 2 33 ? 7.181 3.664 -1.364 1.00 0.00 33 ALA B C 3
ATOM 2230 O O . ALA B 2 33 ? 8.303 4.003 -1.738 1.00 0.00 33 ALA B O 3
ATOM 2232 N N . ALA B 2 34 ? 6.064 4.308 -1.667 1.00 0.00 34 ALA B N 3
ATOM 2233 C CA . ALA B 2 34 ? 6.089 5.504 -2.493 1.00 0.00 34 ALA B CA 3
ATOM 2234 C C . ALA B 2 34 ? 7.390 6.267 -2.238 1.00 0.00 34 ALA B C 3
ATOM 2235 O O . ALA B 2 34 ? 8.024 6.751 -3.175 1.00 0.00 34 ALA B O 3
ATOM 2237 N N . LYS B 2 35 ? 7.752 6.350 -0.966 1.00 0.00 35 LYS B N 3
ATOM 2238 C CA . LYS B 2 35 ? 8.967 7.045 -0.577 1.00 0.00 35 LYS B CA 3
ATOM 2239 C C . LYS B 2 35 ? 10.080 6.715 -1.573 1.00 0.00 35 LYS B C 3
ATOM 2240 O O . LYS B 2 35 ? 10.340 7.486 -2.496 1.00 0.00 35 LYS B O 3
ATOM 2246 N N . SER B 2 36 ? 10.708 5.570 -1.353 1.00 0.00 36 SER B N 3
ATOM 2247 C CA . SER B 2 36 ? 11.787 5.129 -2.221 1.00 0.00 36 SER B CA 3
ATOM 2248 C C . SER B 2 36 ? 11.214 4.400 -3.439 1.00 0.00 36 SER B C 3
ATOM 2249 O O . SER B 2 36 ? 11.829 4.387 -4.504 1.00 0.00 36 SER B O 3
ATOM 2252 N N . VAL B 2 37 ? 10.044 3.812 -3.240 1.00 0.00 37 VAL B N 3
ATOM 2253 C CA . VAL B 2 37 ? 9.383 3.083 -4.310 1.00 0.00 37 VAL B CA 3
ATOM 2254 C C . VAL B 2 37 ? 9.948 3.537 -5.656 1.00 0.00 37 VAL B C 3
ATOM 2255 O O . VAL B 2 37 ? 10.751 2.833 -6.265 1.00 0.00 37 VAL B O 3
ATOM 2259 N N . ARG B 2 38 ? 9.508 4.712 -6.082 1.00 0.00 38 ARG B N 3
ATOM 2260 C CA . ARG B 2 38 ? 9.960 5.269 -7.346 1.00 0.00 38 ARG B CA 3
ATOM 2261 C C . ARG B 2 38 ? 11.306 5.974 -7.164 1.00 0.00 38 ARG B C 3
ATOM 2262 O O . ARG B 2 38 ? 12.312 5.556 -7.734 1.00 0.00 38 ARG B O 3
ATOM 2270 N N . VAL B 2 39 ? 11.280 7.031 -6.367 1.00 0.00 39 VAL B N 3
ATOM 2271 C CA . VAL B 2 39 ? 12.485 7.799 -6.102 1.00 0.00 39 VAL B CA 3
ATOM 2272 C C . VAL B 2 39 ? 13.179 7.238 -4.860 1.00 0.00 39 VAL B C 3
ATOM 2273 O O . VAL B 2 39 ? 13.038 7.783 -3.766 1.00 0.00 39 VAL B O 3
ATOM 2277 N N . GLN B 2 40 ? 13.914 6.156 -5.069 1.00 0.00 40 GLN B N 3
ATOM 2278 C CA . GLN B 2 40 ? 14.630 5.515 -3.980 1.00 0.00 40 GLN B CA 3
ATOM 2279 C C . GLN B 2 40 ? 15.991 6.184 -3.773 1.00 0.00 40 GLN B C 3
ATOM 2280 O O . GLN B 2 40 ? 16.266 7.233 -4.354 1.00 0.00 40 GLN B O 3
ATOM 2286 N N . GLY B 2 41 ? 16.808 5.549 -2.944 1.00 0.00 41 GLY B N 3
ATOM 2287 C CA . GLY B 2 41 ? 18.133 6.069 -2.654 1.00 0.00 41 GLY B CA 3
ATOM 2288 C C . GLY B 2 41 ? 18.047 7.423 -1.946 1.00 0.00 41 GLY B C 3
ATOM 2289 O O . GLY B 2 41 ? 18.910 7.759 -1.137 1.00 0.00 41 GLY B O 3
ATOM 2290 N N . GLN B 2 42 ? 16.999 8.162 -2.276 1.00 0.00 42 GLN B N 3
ATOM 2291 C CA . GLN B 2 42 ? 16.789 9.472 -1.681 1.00 0.00 42 GLN B CA 3
ATOM 2292 C C . GLN B 2 42 ? 15.521 10.114 -2.245 1.00 0.00 42 GLN B C 3
ATOM 2293 O O . GLN B 2 42 ? 15.502 10.557 -3.392 1.00 0.00 42 GLN B O 3
ATOM 2299 N N . HIS B 2 43 ? 14.490 10.144 -1.412 1.00 0.00 43 HIS B N 3
ATOM 2300 C CA . HIS B 2 43 ? 13.220 10.725 -1.814 1.00 0.00 43 HIS B CA 3
ATOM 2301 C C . HIS B 2 43 ? 13.357 12.247 -1.899 1.00 0.00 43 HIS B C 3
ATOM 2302 O O . HIS B 2 43 ? 12.463 12.978 -1.475 1.00 0.00 43 HIS B O 3
ATOM 2309 N N . GLY B 2 44 ? 14.482 12.678 -2.451 1.00 0.00 44 GLY B N 3
ATOM 2310 C CA . GLY B 2 44 ? 14.746 14.099 -2.598 1.00 0.00 44 GLY B CA 3
ATOM 2311 C C . GLY B 2 44 ? 13.442 14.890 -2.717 1.00 0.00 44 GLY B C 3
ATOM 2312 O O . GLY B 2 44 ? 13.002 15.518 -1.754 1.00 0.00 44 GLY B O 3
ATOM 2313 N N . PRO B 2 45 ? 12.845 14.833 -3.938 1.00 0.00 45 PRO B N 3
ATOM 2314 C CA . PRO B 2 45 ? 11.600 15.537 -4.195 1.00 0.00 45 PRO B CA 3
ATOM 2315 C C . PRO B 2 45 ? 10.418 14.815 -3.546 1.00 0.00 45 PRO B C 3
ATOM 2316 O O . PRO B 2 45 ? 10.248 13.610 -3.724 1.00 0.00 45 PRO B O 3
ATOM 2320 N N . PHE B 2 46 ? 9.631 15.583 -2.806 1.00 0.00 46 PHE B N 3
ATOM 2321 C CA . PHE B 2 46 ? 8.470 15.032 -2.129 1.00 0.00 46 PHE B CA 3
ATOM 2322 C C . PHE B 2 46 ? 7.175 15.617 -2.698 1.00 0.00 46 PHE B C 3
ATOM 2323 O O . PHE B 2 46 ? 7.198 16.641 -3.379 1.00 0.00 46 PHE B O 3
ATOM 2331 N N . GLN B 2 47 ? 6.076 14.941 -2.396 1.00 0.00 47 GLN B N 3
ATOM 2332 C CA . GLN B 2 47 ? 4.774 15.380 -2.868 1.00 0.00 47 GLN B CA 3
ATOM 2333 C C . GLN B 2 47 ? 3.662 14.636 -2.127 1.00 0.00 47 GLN B C 3
ATOM 2334 O O . GLN B 2 47 ? 2.618 15.213 -1.826 1.00 0.00 47 GLN B O 3
ATOM 2340 N N . SER B 2 48 ? 3.923 13.366 -1.855 1.00 0.00 48 SER B N 3
ATOM 2341 C CA . SER B 2 48 ? 2.957 12.537 -1.155 1.00 0.00 48 SER B CA 3
ATOM 2342 C C . SER B 2 48 ? 2.815 13.008 0.294 1.00 0.00 48 SER B C 3
ATOM 2343 O O . SER B 2 48 ? 1.719 12.988 0.853 1.00 0.00 48 SER B O 3
ATOM 2346 N N . THR B 2 49 ? 3.940 13.420 0.860 1.00 0.00 49 THR B N 3
ATOM 2347 C CA . THR B 2 49 ? 3.954 13.895 2.234 1.00 0.00 49 THR B CA 3
ATOM 2348 C C . THR B 2 49 ? 2.669 14.663 2.546 1.00 0.00 49 THR B C 3
ATOM 2349 O O . THR B 2 49 ? 2.120 14.544 3.641 1.00 0.00 49 THR B O 3
ATOM 2353 N N . ARG B 2 50 ? 2.226 15.435 1.565 1.00 0.00 50 ARG B N 3
ATOM 2354 C CA . ARG B 2 50 ? 1.015 16.223 1.722 1.00 0.00 50 ARG B CA 3
ATOM 2355 C C . ARG B 2 50 ? -0.207 15.307 1.814 1.00 0.00 50 ARG B C 3
ATOM 2356 O O . ARG B 2 50 ? -0.978 15.388 2.769 1.00 0.00 50 ARG B O 3
ATOM 2364 N N . ILE B 2 51 ? -0.346 14.455 0.809 1.00 0.00 51 ILE B N 3
ATOM 2365 C CA . ILE B 2 51 ? -1.460 13.524 0.764 1.00 0.00 51 ILE B CA 3
ATOM 2366 C C . ILE B 2 51 ? -1.203 12.380 1.747 1.00 0.00 51 ILE B C 3
ATOM 2367 O O . ILE B 2 51 ? -2.137 11.844 2.341 1.00 0.00 51 ILE B O 3
ATOM 2372 N N . TYR B 2 52 ? 0.070 12.037 1.886 1.00 0.00 52 TYR B N 3
ATOM 2373 C CA . TYR B 2 52 ? 0.463 10.966 2.786 1.00 0.00 52 TYR B CA 3
ATOM 2374 C C . TYR B 2 52 ? -0.436 10.933 4.024 1.00 0.00 52 TYR B C 3
ATOM 2375 O O . TYR B 2 52 ? -0.751 9.861 4.538 1.00 0.00 52 TYR B O 3
ATOM 2384 N N . GLN B 2 53 ? -0.824 12.120 4.466 1.00 0.00 53 GLN B N 3
ATOM 2385 C CA . GLN B 2 53 ? -1.680 12.241 5.634 1.00 0.00 53 GLN B CA 3
ATOM 2386 C C . GLN B 2 53 ? -2.723 11.121 5.645 1.00 0.00 53 GLN B C 3
ATOM 2387 O O . GLN B 2 53 ? -2.802 10.352 6.602 1.00 0.00 53 GLN B O 3
ATOM 2393 N N . ILE B 2 54 ? -3.495 11.064 4.571 1.00 0.00 54 ILE B N 3
ATOM 2394 C CA . ILE B 2 54 ? -4.530 10.052 4.445 1.00 0.00 54 ILE B CA 3
ATOM 2395 C C . ILE B 2 54 ? -3.936 8.800 3.796 1.00 0.00 54 ILE B C 3
ATOM 2396 O O . ILE B 2 54 ? -3.496 7.885 4.491 1.00 0.00 54 ILE B O 3
ATOM 2401 N N . ALA B 2 55 ? -3.942 8.800 2.471 1.00 0.00 55 ALA B N 3
ATOM 2402 C CA . ALA B 2 55 ? -3.409 7.676 1.720 1.00 0.00 55 ALA B CA 3
ATOM 2403 C C . ALA B 2 55 ? -3.860 7.782 0.262 1.00 0.00 55 ALA B C 3
ATOM 2404 O O . ALA B 2 55 ? -4.098 8.880 -0.240 1.00 0.00 55 ALA B O 3
ATOM 2406 N N . LYS B 2 56 ? -3.965 6.626 -0.377 1.00 0.00 56 LYS B N 3
ATOM 2407 C CA . LYS B 2 56 ? -4.384 6.576 -1.768 1.00 0.00 56 LYS B CA 3
ATOM 2408 C C . LYS B 2 56 ? -4.249 5.142 -2.284 1.00 0.00 56 LYS B C 3
ATOM 2409 O O . LYS B 2 56 ? -3.233 4.784 -2.878 1.00 0.00 56 LYS B O 3
ATOM 2415 N N . ASN B 2 57 ? -5.290 4.359 -2.041 1.00 0.00 57 ASN B N 3
ATOM 2416 C CA . ASN B 2 57 ? -5.302 2.972 -2.474 1.00 0.00 57 ASN B CA 3
ATOM 2417 C C . ASN B 2 57 ? -4.923 2.902 -3.954 1.00 0.00 57 ASN B C 3
ATOM 2418 O O . ASN B 2 57 ? -3.976 2.210 -4.325 1.00 0.00 57 ASN B O 3
ATOM 2423 N N . LEU B 2 58 ? -5.683 3.628 -4.762 1.00 0.00 58 LEU B N 3
ATOM 2424 C CA . LEU B 2 58 ? -5.439 3.657 -6.193 1.00 0.00 58 LEU B CA 3
ATOM 2425 C C . LEU B 2 58 ? -6.102 4.898 -6.795 1.00 0.00 58 LEU B C 3
ATOM 2426 O O . LEU B 2 58 ? -5.443 5.701 -7.452 1.00 0.00 58 LEU B O 3
ATOM 2431 N N . PRO B 2 59 ? -7.433 5.019 -6.541 1.00 0.00 59 PRO B N 3
ATOM 2432 C CA . PRO B 2 59 ? -8.138 4.022 -5.753 1.00 0.00 59 PRO B CA 3
ATOM 2433 C C . PRO B 2 59 ? -8.373 2.747 -6.566 1.00 0.00 59 PRO B C 3
ATOM 2434 O O . PRO B 2 59 ? -8.266 2.759 -7.791 1.00 0.00 59 PRO B O 3
ATOM 2438 N N . ASN B 2 60 ? -8.689 1.678 -5.851 1.00 0.00 60 ASN B N 3
ATOM 2439 C CA . ASN B 2 60 ? -8.941 0.397 -6.490 1.00 0.00 60 ASN B CA 3
ATOM 2440 C C . ASN B 2 60 ? -8.469 -0.729 -5.568 1.00 0.00 60 ASN B C 3
ATOM 2441 O O . ASN B 2 60 ? -9.265 -1.567 -5.148 1.00 0.00 60 ASN B O 3
ATOM 2446 N N . VAL B 2 61 ? -7.176 -0.713 -5.281 1.00 0.00 61 VAL B N 3
ATOM 2447 C CA . VAL B 2 61 ? -6.589 -1.724 -4.417 1.00 0.00 61 VAL B CA 3
ATOM 2448 C C . VAL B 2 61 ? -7.699 -2.426 -3.633 1.00 0.00 61 VAL B C 3
ATOM 2449 O O . VAL B 2 61 ? -7.954 -3.612 -3.838 1.00 0.00 61 VAL B O 3
ATOM 2453 N N . CYS B 2 62 ? -8.330 -1.664 -2.752 1.00 0.00 62 CYS B N 3
ATOM 2454 C CA . CYS B 2 62 ? -9.408 -2.198 -1.936 1.00 0.00 62 CYS B CA 3
ATOM 2455 C C . CYS B 2 62 ? -10.735 -1.691 -2.502 1.00 0.00 62 CYS B C 3
ATOM 2456 O O . CYS B 2 62 ? -11.315 -2.316 -3.390 1.00 0.00 62 CYS B O 3
ATOM 2459 N N . ASN B 2 63 ? -11.179 -0.564 -1.965 1.00 0.00 63 ASN B N 3
ATOM 2460 C CA . ASN B 2 63 ? -12.428 0.034 -2.405 1.00 0.00 63 ASN B CA 3
ATOM 2461 C C . ASN B 2 63 ? -13.443 -0.014 -1.262 1.00 0.00 63 ASN B C 3
ATOM 2462 O O . ASN B 2 63 ? -14.649 0.051 -1.493 1.00 0.00 63 ASN B O 3
ATOM 2467 N N . MET B 2 64 ? -12.917 -0.128 -0.051 1.00 0.00 64 MET B N 3
ATOM 2468 C CA . MET B 2 64 ? -13.762 -0.185 1.130 1.00 0.00 64 MET B CA 3
ATOM 2469 C C . MET B 2 64 ? -13.234 0.742 2.227 1.00 0.00 64 MET B C 3
ATOM 2470 O O . MET B 2 64 ? -12.168 0.499 2.790 1.00 0.00 64 MET B O 3
ATOM 2475 N N . LYS B 2 65 ? -14.006 1.785 2.497 1.00 0.00 65 LYS B N 3
ATOM 2476 C CA . LYS B 2 65 ? -13.630 2.750 3.517 1.00 0.00 65 LYS B CA 3
ATOM 2477 C C . LYS B 2 65 ? -13.526 2.041 4.870 1.00 0.00 65 LYS B C 3
ATOM 2478 O O . LYS B 2 65 ? -13.120 2.645 5.860 1.00 0.00 65 LYS B O 3
ATOM 2484 N N . GLN B 2 66 ? -13.901 0.771 4.866 1.00 0.00 66 GLN B N 3
ATOM 2485 C CA . GLN B 2 66 ? -13.854 -0.026 6.080 1.00 0.00 66 GLN B CA 3
ATOM 2486 C C . GLN B 2 66 ? -12.427 -0.512 6.342 1.00 0.00 66 GLN B C 3
ATOM 2487 O O . GLN B 2 66 ? -12.054 -0.764 7.487 1.00 0.00 66 GLN B O 3
ATOM 2493 N N . ILE B 2 67 ? -11.669 -0.630 5.262 1.00 0.00 67 ILE B N 3
ATOM 2494 C CA . ILE B 2 67 ? -10.291 -1.082 5.362 1.00 0.00 67 ILE B CA 3
ATOM 2495 C C . ILE B 2 67 ? -9.359 0.132 5.343 1.00 0.00 67 ILE B C 3
ATOM 2496 O O . ILE B 2 67 ? -8.611 0.359 6.293 1.00 0.00 67 ILE B O 3
ATOM 2501 N N . GLY B 2 68 ? -9.434 0.879 4.252 1.00 0.00 68 GLY B N 3
ATOM 2502 C CA . GLY B 2 68 ? -8.607 2.063 4.097 1.00 0.00 68 GLY B CA 3
ATOM 2503 C C . GLY B 2 68 ? -7.989 2.121 2.700 1.00 0.00 68 GLY B C 3
ATOM 2504 O O . GLY B 2 68 ? -7.923 1.109 2.003 1.00 0.00 68 GLY B O 3
ATOM 2505 N N . THR B 2 69 ? -7.550 3.316 2.330 1.00 0.00 69 THR B N 3
ATOM 2506 C CA . THR B 2 69 ? -6.939 3.519 1.027 1.00 0.00 69 THR B CA 3
ATOM 2507 C C . THR B 2 69 ? -5.414 3.466 1.139 1.00 0.00 69 THR B C 3
ATOM 2508 O O . THR B 2 69 ? -4.784 4.435 1.560 1.00 0.00 69 THR B O 3
ATOM 2512 N N . CYS B 2 70 ? -4.864 2.322 0.757 1.00 0.00 70 CYS B N 3
ATOM 2513 C CA . CYS B 2 70 ? -3.425 2.130 0.809 1.00 0.00 70 CYS B CA 3
ATOM 2514 C C . CYS B 2 70 ? -3.110 0.725 0.293 1.00 0.00 70 CYS B C 3
ATOM 2515 O O . CYS B 2 70 ? -3.972 -0.153 0.304 1.00 0.00 70 CYS B O 3
ATOM 2518 N N . PRO B 2 71 ? -1.839 0.550 -0.160 1.00 0.00 71 PRO B N 3
ATOM 2519 C CA . PRO B 2 71 ? -1.400 -0.734 -0.679 1.00 0.00 71 PRO B CA 3
ATOM 2520 C C . PRO B 2 71 ? -1.169 -1.734 0.454 1.00 0.00 71 PRO B C 3
ATOM 2521 O O . PRO B 2 71 ? -1.088 -1.349 1.620 1.00 0.00 71 PRO B O 3
ATOM 2525 N N . PHE B 2 72 ? -1.072 -3.000 0.073 1.00 0.00 72 PHE B N 3
ATOM 2526 C CA . PHE B 2 72 ? -0.853 -4.058 1.044 1.00 0.00 72 PHE B CA 3
ATOM 2527 C C . PHE B 2 72 ? 0.618 -4.476 1.078 1.00 0.00 72 PHE B C 3
ATOM 2528 O O . PHE B 2 72 ? 1.466 -3.826 0.468 1.00 0.00 72 PHE B O 3
ATOM 2536 N N . ILE B 2 73 ? 0.877 -5.559 1.795 1.00 0.00 73 ILE B N 3
ATOM 2537 C CA . ILE B 2 73 ? 2.231 -6.072 1.917 1.00 0.00 73 ILE B CA 3
ATOM 2538 C C . ILE B 2 73 ? 2.431 -7.213 0.917 1.00 0.00 73 ILE B C 3
ATOM 2539 O O . ILE B 2 73 ? 1.475 -7.892 0.545 1.00 0.00 73 ILE B O 3
ATOM 2544 N N . ALA B 2 74 ? 3.680 -7.389 0.511 1.00 0.00 74 ALA B N 3
ATOM 2545 C CA . ALA B 2 74 ? 4.017 -8.436 -0.438 1.00 0.00 74 ALA B CA 3
ATOM 2546 C C . ALA B 2 74 ? 4.267 -9.742 0.319 1.00 0.00 74 ALA B C 3
ATOM 2547 O O . ALA B 2 74 ? 4.250 -9.765 1.548 1.00 0.00 74 ALA B O 3
ATOM 2549 N N . ILE B 2 75 ? 4.493 -10.800 -0.449 1.00 0.00 75 ILE B N 3
ATOM 2550 C CA . ILE B 2 75 ? 4.746 -12.106 0.134 1.00 0.00 75 ILE B CA 3
ATOM 2551 C C . ILE B 2 75 ? 5.897 -12.000 1.135 1.00 0.00 75 ILE B C 3
ATOM 2552 O O . ILE B 2 75 ? 6.005 -12.812 2.053 1.00 0.00 75 ILE B O 3
ATOM 2557 N N . GLN A 1 1 ? 4.282 0.638 15.783 1.00 0.00 1 GLN A N 4
ATOM 2558 C CA . GLN A 1 1 ? 5.417 0.675 14.877 1.00 0.00 1 GLN A CA 4
ATOM 2559 C C . GLN A 1 1 ? 6.019 -0.723 14.721 1.00 0.00 1 GLN A C 4
ATOM 2560 O O . GLN A 1 1 ? 7.156 -0.961 15.123 1.00 0.00 1 GLN A O 4
ATOM 2566 N N . PRO A 1 2 ? 5.206 -1.635 14.122 1.00 0.00 2 PRO A N 4
ATOM 2567 C CA . PRO A 1 2 ? 5.647 -3.003 13.910 1.00 0.00 2 PRO A CA 4
ATOM 2568 C C . PRO A 1 2 ? 6.647 -3.084 12.754 1.00 0.00 2 PRO A C 4
ATOM 2569 O O . PRO A 1 2 ? 6.388 -2.570 11.666 1.00 0.00 2 PRO A O 4
ATOM 2573 N N . GLN A 1 3 ? 7.770 -3.730 13.030 1.00 0.00 3 GLN A N 4
ATOM 2574 C CA . GLN A 1 3 ? 8.810 -3.884 12.027 1.00 0.00 3 GLN A CA 4
ATOM 2575 C C . GLN A 1 3 ? 8.395 -4.927 10.987 1.00 0.00 3 GLN A C 4
ATOM 2576 O O . GLN A 1 3 ? 8.642 -4.753 9.795 1.00 0.00 3 GLN A O 4
ATOM 2582 N N . LYS A 1 4 ? 7.770 -5.988 11.476 1.00 0.00 4 LYS A N 4
ATOM 2583 C CA . LYS A 1 4 ? 7.318 -7.059 10.605 1.00 0.00 4 LYS A CA 4
ATOM 2584 C C . LYS A 1 4 ? 6.684 -6.455 9.350 1.00 0.00 4 LYS A C 4
ATOM 2585 O O . LYS A 1 4 ? 6.876 -6.964 8.246 1.00 0.00 4 LYS A O 4
ATOM 2591 N N . CYS A 1 5 ? 5.942 -5.379 9.560 1.00 0.00 5 CYS A N 4
ATOM 2592 C CA . CYS A 1 5 ? 5.278 -4.700 8.460 1.00 0.00 5 CYS A CA 4
ATOM 2593 C C . CYS A 1 5 ? 6.347 -4.229 7.471 1.00 0.00 5 CYS A C 4
ATOM 2594 O O . CYS A 1 5 ? 6.503 -4.809 6.397 1.00 0.00 5 CYS A O 4
ATOM 2597 N N . GLN A 1 6 ? 7.055 -3.183 7.869 1.00 0.00 6 GLN A N 4
ATOM 2598 C CA . GLN A 1 6 ? 8.105 -2.627 7.032 1.00 0.00 6 GLN A CA 4
ATOM 2599 C C . GLN A 1 6 ? 8.858 -3.748 6.313 1.00 0.00 6 GLN A C 4
ATOM 2600 O O . GLN A 1 6 ? 9.212 -3.611 5.143 1.00 0.00 6 GLN A O 4
ATOM 2606 N N . ARG A 1 7 ? 9.083 -4.831 7.043 1.00 0.00 7 ARG A N 4
ATOM 2607 C CA . ARG A 1 7 ? 9.789 -5.973 6.490 1.00 0.00 7 ARG A CA 4
ATOM 2608 C C . ARG A 1 7 ? 8.909 -6.696 5.467 1.00 0.00 7 ARG A C 4
ATOM 2609 O O . ARG A 1 7 ? 9.184 -6.658 4.269 1.00 0.00 7 ARG A O 4
ATOM 2617 N N . GLU A 1 8 ? 7.869 -7.338 5.978 1.00 0.00 8 GLU A N 4
ATOM 2618 C CA . GLU A 1 8 ? 6.947 -8.069 5.125 1.00 0.00 8 GLU A CA 4
ATOM 2619 C C . GLU A 1 8 ? 6.720 -7.308 3.817 1.00 0.00 8 GLU A C 4
ATOM 2620 O O . GLU A 1 8 ? 6.807 -7.888 2.735 1.00 0.00 8 GLU A O 4
ATOM 2626 N N . PHE A 1 9 ? 6.433 -6.023 3.958 1.00 0.00 9 PHE A N 4
ATOM 2627 C CA . PHE A 1 9 ? 6.193 -5.178 2.801 1.00 0.00 9 PHE A CA 4
ATOM 2628 C C . PHE A 1 9 ? 7.170 -5.505 1.671 1.00 0.00 9 PHE A C 4
ATOM 2629 O O . PHE A 1 9 ? 6.767 -5.998 0.619 1.00 0.00 9 PHE A O 4
ATOM 2637 N N . GLN A 1 10 ? 8.439 -5.216 1.926 1.00 0.00 10 GLN A N 4
ATOM 2638 C CA . GLN A 1 10 ? 9.477 -5.473 0.943 1.00 0.00 10 GLN A CA 4
ATOM 2639 C C . GLN A 1 10 ? 9.852 -6.957 0.943 1.00 0.00 10 GLN A C 4
ATOM 2640 O O . GLN A 1 10 ? 9.898 -7.588 -0.112 1.00 0.00 10 GLN A O 4
ATOM 2646 N N . GLN A 1 11 ? 10.111 -7.469 2.136 1.00 0.00 11 GLN A N 4
ATOM 2647 C CA . GLN A 1 11 ? 10.480 -8.867 2.287 1.00 0.00 11 GLN A CA 4
ATOM 2648 C C . GLN A 1 11 ? 9.666 -9.737 1.326 1.00 0.00 11 GLN A C 4
ATOM 2649 O O . GLN A 1 11 ? 10.181 -10.711 0.778 1.00 0.00 11 GLN A O 4
ATOM 2655 N N . GLU A 1 12 ? 8.410 -9.355 1.150 1.00 0.00 12 GLU A N 4
ATOM 2656 C CA . GLU A 1 12 ? 7.521 -10.087 0.265 1.00 0.00 12 GLU A CA 4
ATOM 2657 C C . GLU A 1 12 ? 7.838 -9.760 -1.195 1.00 0.00 12 GLU A C 4
ATOM 2658 O O . GLU A 1 12 ? 8.685 -10.407 -1.810 1.00 0.00 12 GLU A O 4
ATOM 2664 N N . GLN A 1 13 ? 7.141 -8.757 -1.708 1.00 0.00 13 GLN A N 4
ATOM 2665 C CA . GLN A 1 13 ? 7.338 -8.335 -3.085 1.00 0.00 13 GLN A CA 4
ATOM 2666 C C . GLN A 1 13 ? 6.323 -7.255 -3.459 1.00 0.00 13 GLN A C 4
ATOM 2667 O O . GLN A 1 13 ? 5.405 -7.503 -4.240 1.00 0.00 13 GLN A O 4
ATOM 2673 N N . HIS A 1 14 ? 6.520 -6.077 -2.886 1.00 0.00 14 HIS A N 4
ATOM 2674 C CA . HIS A 1 14 ? 5.632 -4.957 -3.149 1.00 0.00 14 HIS A CA 4
ATOM 2675 C C . HIS A 1 14 ? 4.655 -5.329 -4.267 1.00 0.00 14 HIS A C 4
ATOM 2676 O O . HIS A 1 14 ? 5.067 -5.812 -5.320 1.00 0.00 14 HIS A O 4
ATOM 2683 N N . LEU A 1 15 ? 3.381 -5.088 -3.998 1.00 0.00 15 LEU A N 4
ATOM 2684 C CA . LEU A 1 15 ? 2.342 -5.392 -4.968 1.00 0.00 15 LEU A CA 4
ATOM 2685 C C . LEU A 1 15 ? 2.835 -5.026 -6.369 1.00 0.00 15 LEU A C 4
ATOM 2686 O O . LEU A 1 15 ? 3.839 -4.330 -6.515 1.00 0.00 15 LEU A O 4
ATOM 2691 N N . ARG A 1 16 ? 2.105 -5.508 -7.363 1.00 0.00 16 ARG A N 4
ATOM 2692 C CA . ARG A 1 16 ? 2.456 -5.240 -8.748 1.00 0.00 16 ARG A CA 4
ATOM 2693 C C . ARG A 1 16 ? 1.283 -4.577 -9.474 1.00 0.00 16 ARG A C 4
ATOM 2694 O O . ARG A 1 16 ? 1.332 -3.386 -9.779 1.00 0.00 16 ARG A O 4
ATOM 2702 N N . ALA A 1 17 ? 0.258 -5.376 -9.728 1.00 0.00 17 ALA A N 4
ATOM 2703 C CA . ALA A 1 17 ? -0.925 -4.881 -10.412 1.00 0.00 17 ALA A CA 4
ATOM 2704 C C . ALA A 1 17 ? -1.103 -3.393 -10.102 1.00 0.00 17 ALA A C 4
ATOM 2705 O O . ALA A 1 17 ? -1.414 -2.603 -10.992 1.00 0.00 17 ALA A O 4
ATOM 2707 N N . CYS A 1 18 ? -0.897 -3.056 -8.838 1.00 0.00 18 CYS A N 4
ATOM 2708 C CA . CYS A 1 18 ? -1.031 -1.677 -8.399 1.00 0.00 18 CYS A CA 4
ATOM 2709 C C . CYS A 1 18 ? 0.122 -0.870 -8.997 1.00 0.00 18 CYS A C 4
ATOM 2710 O O . CYS A 1 18 ? 0.006 0.340 -9.185 1.00 0.00 18 CYS A O 4
ATOM 2713 N N . GLN A 1 19 ? 1.210 -1.571 -9.278 1.00 0.00 19 GLN A N 4
ATOM 2714 C CA . GLN A 1 19 ? 2.385 -0.934 -9.850 1.00 0.00 19 GLN A CA 4
ATOM 2715 C C . GLN A 1 19 ? 1.972 0.244 -10.734 1.00 0.00 19 GLN A C 4
ATOM 2716 O O . GLN A 1 19 ? 2.685 1.243 -10.819 1.00 0.00 19 GLN A O 4
ATOM 2722 N N . GLN A 1 20 ? 0.820 0.090 -11.371 1.00 0.00 20 GLN A N 4
ATOM 2723 C CA . GLN A 1 20 ? 0.303 1.129 -12.245 1.00 0.00 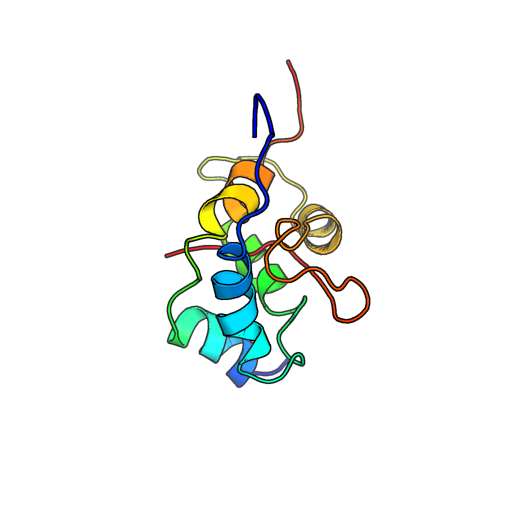20 GLN A CA 4
ATOM 2724 C C . GLN A 1 20 ? 0.202 2.456 -11.492 1.00 0.00 20 GLN A C 4
ATOM 2725 O O . GLN A 1 20 ? 1.003 3.363 -11.714 1.00 0.00 20 GLN A O 4
ATOM 2731 N N . TRP A 1 21 ? -0.789 2.528 -10.615 1.00 0.00 21 TRP A N 4
ATOM 2732 C CA . TRP A 1 21 ? -1.006 3.730 -9.827 1.00 0.00 21 TRP A CA 4
ATOM 2733 C C . TRP A 1 21 ? 0.297 4.054 -9.093 1.00 0.00 21 TRP A C 4
ATOM 2734 O O . TRP A 1 21 ? 0.976 5.025 -9.426 1.00 0.00 21 TRP A O 4
ATOM 2745 N N . ILE A 1 22 ? 0.607 3.224 -8.108 1.00 0.00 22 ILE A N 4
ATOM 2746 C CA . ILE A 1 22 ? 1.816 3.411 -7.324 1.00 0.00 22 ILE A CA 4
ATOM 2747 C C . ILE A 1 22 ? 2.878 4.093 -8.188 1.00 0.00 22 ILE A C 4
ATOM 2748 O O . ILE A 1 22 ? 3.560 5.010 -7.731 1.00 0.00 22 ILE A O 4
ATOM 2753 N N . ARG A 1 23 ? 2.985 3.622 -9.421 1.00 0.00 23 ARG A N 4
ATOM 2754 C CA . ARG A 1 23 ? 3.952 4.176 -10.354 1.00 0.00 23 ARG A CA 4
ATOM 2755 C C . ARG A 1 23 ? 3.403 5.453 -10.991 1.00 0.00 23 ARG A C 4
ATOM 2756 O O . ARG A 1 23 ? 4.092 6.472 -11.039 1.00 0.00 23 ARG A O 4
ATOM 2764 N N . GLN A 1 24 ? 2.170 5.359 -11.464 1.00 0.00 24 GLN A N 4
ATOM 2765 C CA . GLN A 1 24 ? 1.521 6.494 -12.097 1.00 0.00 24 GLN A CA 4
ATOM 2766 C C . GLN A 1 24 ? 1.725 7.758 -11.257 1.00 0.00 24 GLN A C 4
ATOM 2767 O O . GLN A 1 24 ? 1.896 8.847 -11.801 1.00 0.00 24 GLN A O 4
ATOM 2773 N N . GLN A 1 25 ? 1.701 7.569 -9.946 1.00 0.00 25 GLN A N 4
ATOM 2774 C CA . GLN A 1 25 ? 1.881 8.679 -9.026 1.00 0.00 25 GLN A CA 4
ATOM 2775 C C . GLN A 1 25 ? 2.892 9.678 -9.592 1.00 0.00 25 GLN A C 4
ATOM 2776 O O . GLN A 1 25 ? 2.720 10.888 -9.452 1.00 0.00 25 GLN A O 4
ATOM 2782 N N . LEU A 1 26 ? 3.923 9.135 -10.221 1.00 0.00 26 LEU A N 4
ATOM 2783 C CA . LEU A 1 26 ? 4.962 9.964 -10.809 1.00 0.00 26 LEU A CA 4
ATOM 2784 C C . LEU A 1 26 ? 4.313 11.113 -11.585 1.00 0.00 26 LEU A C 4
ATOM 2785 O O . LEU A 1 26 ? 4.661 12.276 -11.383 1.00 0.00 26 LEU A O 4
ATOM 2790 N N . ALA A 1 27 ? 3.385 10.747 -12.455 1.00 0.00 27 ALA A N 4
ATOM 2791 C CA . ALA A 1 27 ? 2.685 11.732 -13.262 1.00 0.00 27 ALA A CA 4
ATOM 2792 C C . ALA A 1 27 ? 1.969 12.723 -12.341 1.00 0.00 27 ALA A C 4
ATOM 2793 O O . ALA A 1 27 ? 1.984 12.565 -11.121 1.00 0.00 27 ALA A O 4
ATOM 2795 N N . GLY A 1 28 ? 1.360 13.723 -12.960 1.00 0.00 28 GLY A N 4
ATOM 2796 C CA . GLY A 1 28 ? 0.641 14.740 -12.212 1.00 0.00 28 GLY A CA 4
ATOM 2797 C C . GLY A 1 28 ? -0.193 15.621 -13.145 1.00 0.00 28 GLY A C 4
ATOM 2798 O O . GLY A 1 28 ? -1.386 15.385 -13.326 1.00 0.00 28 GLY A O 4
ATOM 2799 N N . SER A 1 29 ? 0.469 16.619 -13.712 1.00 0.00 29 SER A N 4
ATOM 2800 C CA . SER A 1 29 ? -0.195 17.536 -14.623 1.00 0.00 29 SER A CA 4
ATOM 2801 C C . SER A 1 29 ? -1.186 16.773 -15.504 1.00 0.00 29 SER A C 4
ATOM 2802 O O . SER A 1 29 ? -0.796 16.157 -16.494 1.00 0.00 29 SER A O 4
ATOM 2805 N N . PRO A 1 30 ? -2.484 16.839 -15.101 1.00 0.00 30 PRO A N 4
ATOM 2806 C CA . PRO A 1 30 ? -3.534 16.162 -15.842 1.00 0.00 30 PRO A CA 4
ATOM 2807 C C . PRO A 1 30 ? -3.861 16.910 -17.136 1.00 0.00 30 PRO A C 4
ATOM 2808 O O . PRO A 1 30 ? -3.893 18.140 -17.155 1.00 0.00 30 PRO A O 4
ATOM 2812 N N . PHE A 1 31 ? -4.096 16.137 -18.186 1.00 0.00 31 PHE A N 4
ATOM 2813 C CA . PHE A 1 31 ? -4.420 16.711 -19.481 1.00 0.00 31 PHE A CA 4
ATOM 2814 C C . PHE A 1 31 ? -5.849 17.255 -19.498 1.00 0.00 31 PHE A C 4
ATOM 2815 O O . PHE A 1 31 ? -6.765 16.591 -19.980 1.00 0.00 31 PHE A O 4
ATOM 2823 N N . GLN B 2 1 ? -21.678 7.587 -17.461 1.00 0.00 1 GLN B N 4
ATOM 2824 C CA . GLN B 2 1 ? -22.790 7.053 -18.229 1.00 0.00 1 GLN B CA 4
ATOM 2825 C C . GLN B 2 1 ? -22.819 5.526 -18.128 1.00 0.00 1 GLN B C 4
ATOM 2826 O O . GLN B 2 1 ? -23.873 4.911 -18.285 1.00 0.00 1 GLN B O 4
ATOM 2832 N N . SER B 2 2 ? -21.652 4.959 -17.864 1.00 0.00 2 SER B N 4
ATOM 2833 C CA . SER B 2 2 ? -21.531 3.516 -17.739 1.00 0.00 2 SER B CA 4
ATOM 2834 C C . SER B 2 2 ? -20.135 3.151 -17.231 1.00 0.00 2 SER B C 4
ATOM 2835 O O . SER B 2 2 ? -19.134 3.659 -17.733 1.00 0.00 2 SER B O 4
ATOM 2838 N N . GLY B 2 3 ? -20.113 2.272 -16.239 1.00 0.00 3 GLY B N 4
ATOM 2839 C CA . GLY B 2 3 ? -18.857 1.833 -15.656 1.00 0.00 3 GLY B CA 4
ATOM 2840 C C . GLY B 2 3 ? -18.562 0.376 -16.025 1.00 0.00 3 GLY B C 4
ATOM 2841 O O . GLY B 2 3 ? -19.460 -0.358 -16.434 1.00 0.00 3 GLY B O 4
ATOM 2842 N N . PRO B 2 4 ? -17.267 -0.007 -15.862 1.00 0.00 4 PRO B N 4
ATOM 2843 C CA . PRO B 2 4 ? -16.843 -1.361 -16.172 1.00 0.00 4 PRO B CA 4
ATOM 2844 C C . PRO B 2 4 ? -17.305 -2.342 -15.092 1.00 0.00 4 PRO B C 4
ATOM 2845 O O . PRO B 2 4 ? -17.202 -2.052 -13.902 1.00 0.00 4 PRO B O 4
ATOM 2849 N N . GLN B 2 5 ? -17.803 -3.482 -15.548 1.00 0.00 5 GLN B N 4
ATOM 2850 C CA . GLN B 2 5 ? -18.281 -4.506 -14.635 1.00 0.00 5 GLN B CA 4
ATOM 2851 C C . GLN B 2 5 ? -18.372 -5.855 -15.3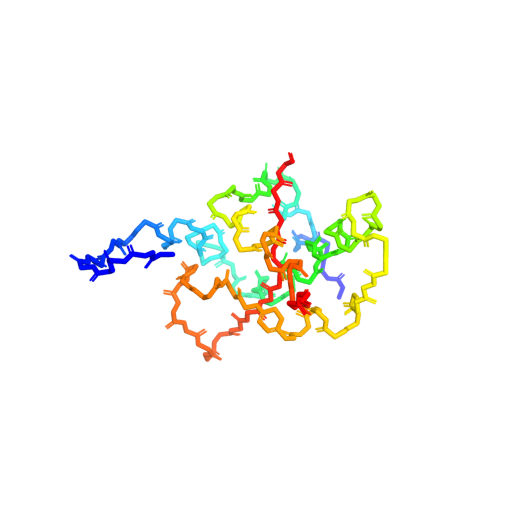52 1.00 0.00 5 GLN B C 4
ATOM 2852 O O . GLN B 2 5 ? -19.222 -6.044 -16.221 1.00 0.00 5 GLN B O 4
ATOM 2858 N N . GLN B 2 6 ? -17.485 -6.758 -14.961 1.00 0.00 6 GLN B N 4
ATOM 2859 C CA . GLN B 2 6 ? -17.454 -8.084 -15.556 1.00 0.00 6 GLN B CA 4
ATOM 2860 C C . GLN B 2 6 ? -16.361 -8.932 -14.905 1.00 0.00 6 GLN B C 4
ATOM 2861 O O . GLN B 2 6 ? -15.195 -8.540 -14.884 1.00 0.00 6 GLN B O 4
ATOM 2867 N N . GLY B 2 7 ? -16.776 -10.081 -14.390 1.00 0.00 7 GLY B N 4
ATOM 2868 C CA . GLY B 2 7 ? -15.845 -10.988 -13.740 1.00 0.00 7 GLY B CA 4
ATOM 2869 C C . GLY B 2 7 ? -15.401 -10.439 -12.383 1.00 0.00 7 GLY B C 4
ATOM 2870 O O . GLY B 2 7 ? -15.921 -9.425 -11.919 1.00 0.00 7 GLY B O 4
ATOM 2871 N N . PRO B 2 8 ? -14.418 -11.152 -11.769 1.00 0.00 8 PRO B N 4
ATOM 2872 C CA . PRO B 2 8 ? -13.898 -10.746 -10.474 1.00 0.00 8 PRO B CA 4
ATOM 2873 C C . PRO B 2 8 ? -12.980 -9.529 -10.609 1.00 0.00 8 PRO B C 4
ATOM 2874 O O . PRO B 2 8 ? -12.317 -9.358 -11.631 1.00 0.00 8 PRO B O 4
ATOM 2878 N N . TRP B 2 9 ? -12.971 -8.716 -9.564 1.00 0.00 9 TRP B N 4
ATOM 2879 C CA . TRP B 2 9 ? -12.145 -7.521 -9.552 1.00 0.00 9 TRP B CA 4
ATOM 2880 C C . TRP B 2 9 ? -10.709 -7.941 -9.232 1.00 0.00 9 TRP B C 4
ATOM 2881 O O . TRP B 2 9 ? -10.434 -8.448 -8.146 1.00 0.00 9 TRP B O 4
ATOM 2892 N N . LEU B 2 10 ? -9.832 -7.715 -10.199 1.00 0.00 10 LEU B N 4
ATOM 2893 C CA . LEU B 2 10 ? -8.431 -8.064 -10.034 1.00 0.00 10 LEU B CA 4
ATOM 2894 C C . LEU B 2 10 ? -7.788 -7.112 -9.022 1.00 0.00 10 LEU B C 4
ATOM 2895 O O . LEU B 2 10 ? -6.975 -7.531 -8.201 1.00 0.00 10 LEU B O 4
ATOM 2900 N N . ARG B 2 11 ? -8.178 -5.850 -9.115 1.00 0.00 11 ARG B N 4
ATOM 2901 C CA . ARG B 2 11 ? -7.651 -4.836 -8.217 1.00 0.00 11 ARG B CA 4
ATOM 2902 C C . ARG B 2 11 ? -7.550 -5.387 -6.793 1.00 0.00 11 ARG B C 4
ATOM 2903 O O . ARG B 2 11 ? -6.528 -5.220 -6.130 1.00 0.00 11 ARG B O 4
ATOM 2911 N N . GLU B 2 12 ? -8.625 -6.033 -6.367 1.00 0.00 12 GLU B N 4
ATOM 2912 C CA . GLU B 2 12 ? -8.671 -6.611 -5.034 1.00 0.00 12 GLU B CA 4
ATOM 2913 C C . GLU B 2 12 ? -7.504 -7.580 -4.835 1.00 0.00 12 GLU B C 4
ATOM 2914 O O . GLU B 2 12 ? -6.880 -7.598 -3.776 1.00 0.00 12 GLU B O 4
ATOM 2920 N N . GLN B 2 13 ? -7.245 -8.365 -5.871 1.00 0.00 13 GLN B N 4
ATOM 2921 C CA . GLN B 2 13 ? -6.165 -9.335 -5.824 1.00 0.00 13 GLN B CA 4
ATOM 2922 C C . GLN B 2 13 ? -4.882 -8.676 -5.313 1.00 0.00 13 GLN B C 4
ATOM 2923 O O . GLN B 2 13 ? -4.121 -9.288 -4.564 1.00 0.00 13 GLN B O 4
ATOM 2929 N N . CYS B 2 14 ? -4.681 -7.438 -5.739 1.00 0.00 14 CYS B N 4
ATOM 2930 C CA . CYS B 2 14 ? -3.503 -6.689 -5.333 1.00 0.00 14 CYS B CA 4
ATOM 2931 C C . CYS B 2 14 ? -3.421 -6.712 -3.805 1.00 0.00 14 CYS B C 4
ATOM 2932 O O . CYS B 2 14 ? -2.498 -7.295 -3.239 1.00 0.00 14 CYS B O 4
ATOM 2935 N N . CYS B 2 15 ? -4.398 -6.071 -3.183 1.00 0.00 15 CYS B N 4
ATOM 2936 C CA . CYS B 2 15 ? -4.448 -6.010 -1.732 1.00 0.00 15 CYS B CA 4
ATOM 2937 C C . CYS B 2 15 ? -4.447 -7.441 -1.191 1.00 0.00 15 CYS B C 4
ATOM 2938 O O . CYS B 2 15 ? -3.688 -7.763 -0.278 1.00 0.00 15 CYS B O 4
ATOM 2941 N N . ASN B 2 16 ? -5.307 -8.262 -1.777 1.00 0.00 16 ASN B N 4
ATOM 2942 C CA . ASN B 2 16 ? -5.414 -9.651 -1.365 1.00 0.00 16 ASN B CA 4
ATOM 2943 C C . ASN B 2 16 ? -4.018 -10.200 -1.068 1.00 0.00 16 ASN B C 4
ATOM 2944 O O . ASN B 2 16 ? -3.846 -11.008 -0.156 1.00 0.00 16 ASN B O 4
ATOM 2949 N N . GLU B 2 17 ? -3.056 -9.740 -1.854 1.00 0.00 17 GLU B N 4
ATOM 2950 C CA . GLU B 2 17 ? -1.680 -10.174 -1.687 1.00 0.00 17 GLU B CA 4
ATOM 2951 C C . GLU B 2 17 ? -1.103 -9.620 -0.383 1.00 0.00 17 GLU B C 4
ATOM 2952 O O . GLU B 2 17 ? -0.407 -10.328 0.343 1.00 0.00 17 GLU B O 4
ATOM 2958 N N . LEU B 2 18 ? -1.413 -8.358 -0.125 1.00 0.00 18 LEU B N 4
ATOM 2959 C CA . LEU B 2 18 ? -0.934 -7.700 1.078 1.00 0.00 18 LEU B CA 4
ATOM 2960 C C . LEU B 2 18 ? -1.852 -8.057 2.249 1.00 0.00 18 LEU B C 4
ATOM 2961 O O . LEU B 2 18 ? -1.384 -8.497 3.298 1.00 0.00 18 LEU B O 4
ATOM 2966 N N . TYR B 2 19 ? -3.143 -7.855 2.031 1.00 0.00 19 TYR B N 4
ATOM 2967 C CA . TYR B 2 19 ? -4.131 -8.150 3.054 1.00 0.00 19 TYR B CA 4
ATOM 2968 C C . TYR B 2 19 ? -3.787 -9.446 3.791 1.00 0.00 19 TYR B C 4
ATOM 2969 O O . TYR B 2 19 ? -3.915 -9.524 5.012 1.00 0.00 19 TYR B O 4
ATO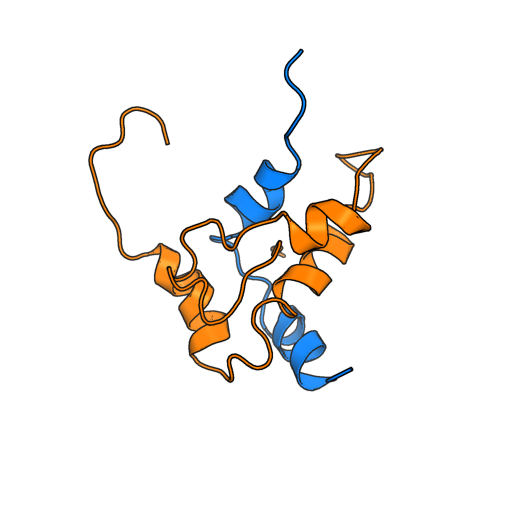M 2978 N N . GLN B 2 20 ? -3.356 -10.433 3.018 1.00 0.00 20 GLN B N 4
ATOM 2979 C CA . GLN B 2 20 ? -2.992 -11.721 3.580 1.00 0.00 20 GLN B CA 4
ATOM 2980 C C . GLN B 2 20 ? -2.258 -11.532 4.909 1.00 0.00 20 GLN B C 4
ATOM 2981 O O . GLN B 2 20 ? -2.447 -12.308 5.844 1.00 0.00 20 GLN B O 4
ATOM 2987 N N . GLU B 2 21 ? -1.434 -10.494 4.951 1.00 0.00 21 GLU B N 4
ATOM 2988 C CA . GLU B 2 21 ? -0.670 -10.193 6.150 1.00 0.00 21 GLU B CA 4
ATOM 2989 C C . GLU B 2 21 ? -1.612 -9.927 7.326 1.00 0.00 21 GLU B C 4
ATOM 2990 O O . GLU B 2 21 ? -2.547 -10.689 7.563 1.00 0.00 21 GLU B O 4
ATOM 2996 N N . ASP B 2 22 ? -1.333 -8.841 8.032 1.00 0.00 22 ASP B N 4
ATOM 2997 C CA . ASP B 2 22 ? -2.143 -8.464 9.179 1.00 0.00 22 ASP B CA 4
ATOM 2998 C C . ASP B 2 22 ? -2.453 -6.967 9.109 1.00 0.00 22 ASP B C 4
ATOM 2999 O O . ASP B 2 22 ? -1.668 -6.193 8.565 1.00 0.00 22 ASP B O 4
ATOM 3004 N N . GLN B 2 23 ? -3.599 -6.606 9.667 1.00 0.00 23 GLN B N 4
ATOM 3005 C CA . GLN B 2 23 ? -4.021 -5.216 9.676 1.00 0.00 23 GLN B CA 4
ATOM 3006 C C . GLN B 2 23 ? -2.849 -4.307 10.046 1.00 0.00 23 GLN B C 4
ATOM 3007 O O . GLN B 2 23 ? -2.839 -3.127 9.698 1.00 0.00 23 GLN B O 4
ATOM 3013 N N . VAL B 2 24 ? -1.887 -4.890 10.748 1.00 0.00 24 VAL B N 4
ATOM 3014 C CA . VAL B 2 24 ? -0.711 -4.147 11.169 1.00 0.00 24 VAL B CA 4
ATOM 3015 C C . VAL B 2 24 ? -0.176 -3.336 9.987 1.00 0.00 24 VAL B C 4
ATOM 3016 O O . VAL B 2 24 ? 0.273 -2.204 10.159 1.00 0.00 24 VAL B O 4
ATOM 3020 N N . CYS B 2 25 ? -0.243 -3.946 8.813 1.00 0.00 25 CYS B N 4
ATOM 3021 C CA . CYS B 2 25 ? 0.230 -3.295 7.603 1.00 0.00 25 CYS B CA 4
ATOM 3022 C C . CYS B 2 25 ? -0.986 -2.826 6.802 1.00 0.00 25 CYS B C 4
ATOM 3023 O O . CYS B 2 25 ? -1.179 -3.239 5.661 1.00 0.00 25 CYS B O 4
ATOM 3026 N N . VAL B 2 26 ? -1.776 -1.970 7.434 1.00 0.00 26 VAL B N 4
ATOM 3027 C CA . VAL B 2 26 ? -2.968 -1.440 6.795 1.00 0.00 26 VAL B CA 4
ATOM 3028 C C . VAL B 2 26 ? -2.581 -0.262 5.899 1.00 0.00 26 VAL B C 4
ATOM 3029 O O . VAL B 2 26 ? -2.330 -0.440 4.708 1.00 0.00 26 VAL B O 4
ATOM 3033 N N . CYS B 2 27 ? -2.546 0.915 6.506 1.00 0.00 27 CYS B N 4
ATOM 3034 C CA . CYS B 2 27 ? -2.194 2.122 5.777 1.00 0.00 27 CYS B CA 4
ATOM 3035 C C . CYS B 2 27 ? -0.681 2.324 5.883 1.00 0.00 27 CYS B C 4
ATOM 3036 O O . CYS B 2 27 ? -0.096 3.082 5.111 1.00 0.00 27 CYS B O 4
ATOM 3039 N N . PRO B 2 28 ? -0.074 1.611 6.870 1.00 0.00 28 PRO B N 4
ATOM 3040 C CA . PRO B 2 28 ? 1.360 1.704 7.087 1.00 0.00 28 PRO B CA 4
ATOM 3041 C C . PRO B 2 28 ? 2.127 0.933 6.011 1.00 0.00 28 PRO B C 4
ATOM 3042 O O . PRO B 2 28 ? 3.353 1.015 5.940 1.00 0.00 28 PRO B O 4
ATOM 3046 N N . THR B 2 29 ? 1.376 0.202 5.202 1.00 0.00 29 THR B N 4
ATOM 3047 C CA . THR B 2 29 ? 1.970 -0.583 4.134 1.00 0.00 29 THR B CA 4
ATOM 3048 C C . THR B 2 29 ? 2.382 0.323 2.972 1.00 0.00 29 THR B C 4
ATOM 3049 O O . THR B 2 29 ? 3.558 0.390 2.619 1.00 0.00 29 THR B O 4
ATOM 3053 N N . LEU B 2 30 ? 1.390 0.999 2.410 1.00 0.00 30 LEU B N 4
ATOM 3054 C CA . LEU B 2 30 ? 1.635 1.898 1.295 1.00 0.00 30 LEU B CA 4
ATOM 3055 C C . LEU B 2 30 ? 2.522 3.053 1.763 1.00 0.00 30 LEU B C 4
ATOM 3056 O O . LEU B 2 30 ? 3.644 3.212 1.284 1.00 0.00 30 LEU B O 4
ATOM 3061 N N . LYS B 2 31 ? 1.985 3.831 2.692 1.00 0.00 31 LYS B N 4
ATOM 3062 C CA . LYS B 2 31 ? 2.715 4.966 3.229 1.00 0.00 31 LYS B CA 4
ATOM 3063 C C . LYS B 2 31 ? 4.192 4.594 3.381 1.00 0.00 31 LYS B C 4
ATOM 3064 O O . LYS B 2 31 ? 5.070 5.429 3.173 1.00 0.00 31 LYS B O 4
ATOM 3070 N N . GLN B 2 32 ? 4.418 3.340 3.742 1.00 0.00 32 GLN B N 4
ATOM 3071 C CA . GLN B 2 32 ? 5.772 2.846 3.925 1.00 0.00 32 GLN B CA 4
ATOM 3072 C C . GLN B 2 32 ? 6.588 3.050 2.647 1.00 0.00 32 GLN B C 4
ATOM 3073 O O . GLN B 2 32 ? 7.740 3.476 2.702 1.00 0.00 32 GLN B O 4
ATOM 3079 N N . ALA B 2 33 ? 5.958 2.735 1.524 1.00 0.00 33 ALA B N 4
ATOM 3080 C CA . ALA B 2 33 ? 6.611 2.879 0.234 1.00 0.00 33 ALA B CA 4
ATOM 3081 C C . ALA B 2 33 ? 6.690 4.363 -0.130 1.00 0.00 33 ALA B C 4
ATOM 3082 O O . ALA B 2 33 ? 7.756 4.861 -0.489 1.00 0.00 33 ALA B O 4
ATOM 3084 N N . ALA B 2 34 ? 5.549 5.028 -0.025 1.00 0.00 34 ALA B N 4
ATOM 3085 C CA . ALA B 2 34 ? 5.476 6.445 -0.338 1.00 0.00 34 ALA B CA 4
ATOM 3086 C C . ALA B 2 34 ? 6.739 7.141 0.172 1.00 0.00 34 ALA B C 4
ATOM 3087 O O . ALA B 2 34 ? 7.321 7.969 -0.527 1.00 0.00 34 ALA B O 4
ATOM 3089 N N . LYS B 2 35 ? 7.127 6.780 1.386 1.00 0.00 35 LYS B N 4
ATOM 3090 C CA . LYS B 2 35 ? 8.310 7.360 1.999 1.00 0.00 35 LYS B CA 4
ATOM 3091 C C . LYS B 2 35 ? 9.482 7.269 1.019 1.00 0.00 35 LYS B C 4
ATOM 3092 O O . LYS B 2 35 ? 10.257 8.214 0.884 1.00 0.00 35 LYS B O 4
ATOM 3098 N N . SER B 2 36 ? 9.573 6.123 0.361 1.00 0.00 36 SER B N 4
ATOM 3099 C CA . SER B 2 36 ? 10.638 5.896 -0.602 1.00 0.00 36 SER B CA 4
ATOM 3100 C C . SER B 2 36 ? 10.264 6.514 -1.950 1.00 0.00 36 SER B C 4
ATOM 3101 O O . SER B 2 36 ? 11.095 7.149 -2.599 1.00 0.00 36 SER B O 4
ATOM 3104 N N . VAL B 2 37 ? 9.012 6.307 -2.334 1.00 0.00 37 VAL B N 4
ATOM 3105 C CA . VAL B 2 37 ? 8.518 6.836 -3.594 1.00 0.00 37 VAL B CA 4
ATOM 3106 C C . VAL B 2 37 ? 9.090 8.238 -3.812 1.00 0.00 37 VAL B C 4
ATOM 3107 O O . VAL B 2 37 ? 9.996 8.423 -4.624 1.00 0.00 37 VAL B O 4
ATOM 3111 N N . ARG B 2 38 ? 8.539 9.190 -3.074 1.00 0.00 38 ARG B N 4
ATOM 3112 C CA . ARG B 2 38 ? 8.983 10.569 -3.177 1.00 0.00 38 ARG B CA 4
ATOM 3113 C C . ARG B 2 38 ? 10.494 10.625 -3.413 1.00 0.00 38 ARG B C 4
ATOM 3114 O O . ARG B 2 38 ? 10.946 10.687 -4.555 1.00 0.00 38 ARG B O 4
ATOM 3122 N N . VAL B 2 39 ? 11.234 10.599 -2.314 1.00 0.00 39 VAL B N 4
ATOM 3123 C CA . VAL B 2 39 ? 12.684 10.644 -2.387 1.00 0.00 39 VAL B CA 4
ATOM 3124 C C . VAL B 2 39 ? 13.134 10.233 -3.789 1.00 0.00 39 VAL B C 4
ATOM 3125 O O . VAL B 2 39 ? 13.120 9.051 -4.128 1.00 0.00 39 VAL B O 4
ATOM 3129 N N . GLN B 2 40 ? 13.520 11.232 -4.569 1.00 0.00 40 GLN B N 4
ATOM 3130 C CA . GLN B 2 40 ? 13.973 10.988 -5.928 1.00 0.00 40 GLN B CA 4
ATOM 3131 C C . GLN B 2 40 ? 13.929 9.492 -6.242 1.00 0.00 40 GLN B C 4
ATOM 3132 O O . GLN B 2 40 ? 12.853 8.900 -6.313 1.00 0.00 40 GLN B O 4
ATOM 3138 N N . GLY B 2 41 ? 15.112 8.922 -6.423 1.00 0.00 41 GLY B N 4
ATOM 3139 C CA . GLY B 2 41 ? 15.222 7.506 -6.728 1.00 0.00 41 GLY B CA 4
ATOM 3140 C C . GLY B 2 41 ? 14.339 7.132 -7.920 1.00 0.00 41 GLY B C 4
ATOM 3141 O O . GLY B 2 41 ? 14.747 7.283 -9.070 1.00 0.00 41 GLY B O 4
ATOM 3142 N N . GLN B 2 42 ? 13.145 6.651 -7.603 1.00 0.00 42 GLN B N 4
ATOM 3143 C CA . GLN B 2 42 ? 12.202 6.253 -8.634 1.00 0.00 42 GLN B CA 4
ATOM 3144 C C . GLN B 2 42 ? 11.197 7.378 -8.895 1.00 0.00 42 GLN B C 4
ATOM 3145 O O . GLN B 2 42 ? 10.322 7.247 -9.749 1.00 0.00 42 GLN B O 4
ATOM 3151 N N . HIS B 2 43 ? 11.357 8.458 -8.144 1.00 0.00 43 HIS B N 4
ATOM 3152 C CA . HIS B 2 43 ? 10.475 9.604 -8.284 1.00 0.00 43 HIS B CA 4
ATOM 3153 C C . HIS B 2 43 ? 11.297 10.894 -8.230 1.00 0.00 43 HIS B C 4
ATOM 3154 O O . HIS B 2 43 ? 11.180 11.670 -7.283 1.00 0.00 43 HIS B O 4
ATOM 3161 N N . GLY B 2 44 ? 12.111 11.082 -9.259 1.00 0.00 44 GLY B N 4
ATOM 3162 C CA . GLY B 2 44 ? 12.952 12.264 -9.341 1.00 0.00 44 GLY B CA 4
ATOM 3163 C C . GLY B 2 44 ? 12.406 13.387 -8.457 1.00 0.00 44 GLY B C 4
ATOM 3164 O O . GLY B 2 44 ? 13.042 13.777 -7.479 1.00 0.00 44 GLY B O 4
ATOM 3165 N N . PRO B 2 45 ? 11.203 13.890 -8.844 1.00 0.00 45 PRO B N 4
ATOM 3166 C CA . PRO B 2 45 ? 10.565 14.961 -8.098 1.00 0.00 45 PRO B CA 4
ATOM 3167 C C . PRO B 2 45 ? 9.966 14.437 -6.790 1.00 0.00 45 PRO B C 4
ATOM 3168 O O . PRO B 2 45 ? 9.644 13.255 -6.681 1.00 0.00 45 PRO B O 4
ATOM 3172 N N . PHE B 2 46 ? 9.833 15.343 -5.832 1.00 0.00 46 PHE B N 4
ATOM 3173 C CA . PHE B 2 46 ? 9.278 14.987 -4.538 1.00 0.00 46 PHE B CA 4
ATOM 3174 C C . PHE B 2 46 ? 7.828 15.458 -4.415 1.00 0.00 46 PHE B C 4
ATOM 3175 O O . PHE B 2 46 ? 7.492 16.562 -4.841 1.00 0.00 46 PHE B O 4
ATOM 3183 N N . GLN B 2 47 ? 7.008 14.598 -3.830 1.00 0.00 47 GLN B N 4
ATOM 3184 C CA . GLN B 2 47 ? 5.601 14.913 -3.644 1.00 0.00 47 GLN B CA 4
ATOM 3185 C C . GLN B 2 47 ? 4.930 13.851 -2.770 1.00 0.00 47 GLN B C 4
ATOM 3186 O O . GLN B 2 47 ? 3.804 13.440 -3.042 1.00 0.00 47 GLN B O 4
ATOM 3192 N N . SER B 2 48 ? 5.651 13.439 -1.738 1.00 0.00 48 SER B N 4
ATOM 3193 C CA . SER B 2 48 ? 5.140 12.433 -0.822 1.00 0.00 48 SER B CA 4
ATOM 3194 C C . SER B 2 48 ? 3.948 12.993 -0.044 1.00 0.00 48 SER B C 4
ATOM 3195 O O . SER B 2 48 ? 2.858 12.422 -0.075 1.00 0.00 48 SER B O 4
ATOM 3198 N N . THR B 2 49 ? 4.194 14.103 0.637 1.00 0.00 49 THR B N 4
ATOM 3199 C CA . THR B 2 49 ? 3.154 14.745 1.422 1.00 0.00 49 THR B CA 4
ATOM 3200 C C . THR B 2 49 ? 1.839 14.777 0.641 1.00 0.00 49 THR B C 4
ATOM 3201 O O . THR B 2 49 ? 0.765 14.608 1.218 1.00 0.00 49 THR B O 4
ATOM 3205 N N . ARG B 2 50 ? 1.965 14.995 -0.659 1.00 0.00 50 ARG B N 4
ATOM 3206 C CA . ARG B 2 50 ? 0.800 15.052 -1.526 1.00 0.00 50 ARG B CA 4
ATOM 3207 C C . ARG B 2 50 ? 0.248 13.645 -1.765 1.00 0.00 50 ARG B C 4
ATOM 3208 O O . ARG B 2 50 ? -0.801 13.287 -1.231 1.00 0.00 50 ARG B O 4
ATOM 3216 N N . ILE B 2 51 ? 0.978 12.886 -2.568 1.00 0.00 51 ILE B N 4
ATOM 3217 C CA . ILE B 2 51 ? 0.574 11.526 -2.884 1.00 0.00 51 ILE B CA 4
ATOM 3218 C C . ILE B 2 51 ? -0.015 10.870 -1.635 1.00 0.00 51 ILE B C 4
ATOM 3219 O O . ILE B 2 51 ? -1.063 10.227 -1.702 1.00 0.00 51 ILE B O 4
ATOM 3224 N N . TYR B 2 52 ? 0.681 11.055 -0.523 1.00 0.00 52 TYR B N 4
ATOM 3225 C CA . TYR B 2 52 ? 0.239 10.490 0.740 1.00 0.00 52 TYR B CA 4
ATOM 3226 C C . TYR B 2 52 ? -1.282 10.575 0.877 1.00 0.00 52 TYR B C 4
ATOM 3227 O O . TYR B 2 52 ? -1.947 9.564 1.098 1.00 0.00 52 TYR B O 4
ATOM 3236 N N . GLN B 2 53 ? -1.789 11.791 0.739 1.00 0.00 53 GLN B N 4
ATOM 3237 C CA . GLN B 2 53 ? -3.220 12.023 0.845 1.00 0.00 53 GLN B CA 4
ATOM 3238 C C . GLN B 2 53 ? -3.909 11.697 -0.482 1.00 0.00 53 GLN B C 4
ATOM 3239 O O . GLN B 2 53 ? -4.976 11.086 -0.497 1.00 0.00 53 GLN B O 4
ATOM 3245 N N . ILE B 2 54 ? -3.270 12.121 -1.563 1.00 0.00 54 ILE B N 4
ATOM 3246 C CA . ILE B 2 54 ? -3.809 11.882 -2.891 1.00 0.00 54 ILE B CA 4
ATOM 3247 C C . ILE B 2 54 ? -4.397 10.471 -2.953 1.00 0.00 54 ILE B C 4
ATOM 3248 O O . ILE B 2 54 ? -5.604 10.290 -2.806 1.00 0.00 54 ILE B O 4
ATOM 3253 N N . ALA B 2 55 ? -3.515 9.505 -3.170 1.00 0.00 55 ALA B N 4
ATOM 3254 C CA . ALA B 2 55 ? -3.932 8.116 -3.253 1.00 0.00 55 ALA B CA 4
ATOM 3255 C C . ALA B 2 55 ? -3.926 7.503 -1.851 1.00 0.00 55 ALA B C 4
ATOM 3256 O O . ALA B 2 55 ? -3.684 8.198 -0.866 1.00 0.00 55 ALA B O 4
ATOM 3258 N N . LYS B 2 56 ? -4.196 6.206 -1.807 1.00 0.00 56 LYS B N 4
ATOM 3259 C CA . LYS B 2 56 ? -4.226 5.491 -0.543 1.00 0.00 56 LYS B CA 4
ATOM 3260 C C . LYS B 2 56 ? -4.778 4.083 -0.771 1.00 0.00 56 LYS B C 4
ATOM 3261 O O . LYS B 2 56 ? -4.699 3.230 0.113 1.00 0.00 56 LYS B O 4
ATOM 3267 N N . ASN B 2 57 ? -5.324 3.881 -1.961 1.00 0.00 57 ASN B N 4
ATOM 3268 C CA . ASN B 2 57 ? -5.889 2.591 -2.316 1.00 0.00 57 ASN B CA 4
ATOM 3269 C C . ASN B 2 57 ? -5.753 2.377 -3.825 1.00 0.00 57 ASN B C 4
ATOM 3270 O O . ASN B 2 57 ? -5.468 1.269 -4.276 1.00 0.00 57 ASN B O 4
ATOM 3275 N N . LEU B 2 58 ? -5.963 3.457 -4.564 1.00 0.00 58 LEU B N 4
ATOM 3276 C CA . LEU B 2 58 ? -5.866 3.402 -6.013 1.00 0.00 58 LEU B CA 4
ATOM 3277 C C . LEU B 2 58 ? -6.577 4.616 -6.614 1.00 0.00 58 LEU B C 4
ATOM 3278 O O . LEU B 2 58 ? -6.032 5.291 -7.487 1.00 0.00 58 LEU B O 4
ATOM 3283 N N . PRO B 2 59 ? -7.815 4.865 -6.110 1.00 0.00 59 PRO B N 4
ATOM 3284 C CA . PRO B 2 59 ? -8.388 4.017 -5.078 1.00 0.00 59 PRO B CA 4
ATOM 3285 C C . PRO B 2 59 ? -8.855 2.683 -5.662 1.00 0.00 59 PRO B C 4
ATOM 3286 O O . PRO B 2 59 ? -9.369 2.635 -6.779 1.00 0.00 59 PRO B O 4
ATOM 3290 N N . ASN B 2 60 ? -8.661 1.631 -4.879 1.00 0.00 60 ASN B N 4
ATOM 3291 C CA . ASN B 2 60 ? -9.056 0.299 -5.305 1.00 0.00 60 ASN B CA 4
ATOM 3292 C C . ASN B 2 60 ? -8.305 -0.742 -4.473 1.00 0.00 60 ASN B C 4
ATOM 3293 O O . ASN B 2 60 ? -8.920 -1.523 -3.747 1.00 0.00 60 ASN B O 4
ATOM 3298 N N . VAL B 2 61 ? -6.987 -0.720 -4.606 1.00 0.00 61 VAL B N 4
ATOM 3299 C CA . VAL B 2 61 ? -6.146 -1.652 -3.874 1.00 0.00 61 VAL B CA 4
ATOM 3300 C C . VAL B 2 61 ? -7.028 -2.573 -3.029 1.00 0.00 61 VAL B C 4
ATOM 3301 O O . VAL B 2 61 ? -7.296 -3.710 -3.417 1.00 0.00 61 VAL B O 4
ATOM 3305 N N . CYS B 2 62 ? -7.455 -2.050 -1.889 1.00 0.00 62 CYS B N 4
ATOM 3306 C CA . CYS B 2 62 ? -8.301 -2.812 -0.986 1.00 0.00 62 CYS B CA 4
ATOM 3307 C C . CYS B 2 62 ? -9.747 -2.351 -1.179 1.00 0.00 62 CYS B C 4
ATOM 3308 O O . CYS B 2 62 ? -10.621 -3.154 -1.497 1.00 0.00 62 CYS B O 4
ATOM 3311 N N . ASN B 2 63 ? -9.953 -1.057 -0.979 1.00 0.00 63 ASN B N 4
ATOM 3312 C CA . ASN B 2 63 ? -11.278 -0.480 -1.127 1.00 0.00 63 ASN B CA 4
ATOM 3313 C C . ASN B 2 63 ? -12.002 -0.523 0.220 1.00 0.00 63 ASN B C 4
ATOM 3314 O O . ASN B 2 63 ? -13.229 -0.450 0.273 1.00 0.00 63 ASN B O 4
ATOM 3319 N N . MET B 2 64 ? -11.212 -0.641 1.277 1.00 0.00 64 MET B N 4
ATOM 3320 C CA . MET B 2 64 ? -11.762 -0.695 2.621 1.00 0.00 64 MET B CA 4
ATOM 3321 C C . MET B 2 64 ? -11.283 0.494 3.457 1.00 0.00 64 MET B C 4
ATOM 3322 O O . MET B 2 64 ? -10.229 0.429 4.088 1.00 0.00 64 MET B O 4
ATOM 3327 N N . LYS B 2 65 ? -12.082 1.552 3.435 1.00 0.00 65 LYS B N 4
ATOM 3328 C CA . LYS B 2 65 ? -11.752 2.753 4.184 1.00 0.00 65 LYS B CA 4
ATOM 3329 C C . LYS B 2 65 ? -11.859 2.461 5.681 1.00 0.00 65 LYS B C 4
ATOM 3330 O O . LYS B 2 65 ? -11.643 3.346 6.507 1.00 0.00 65 LYS B O 4
ATOM 3336 N N . GLN B 2 66 ? -12.192 1.215 5.987 1.00 0.00 66 GLN B N 4
ATOM 3337 C CA . GLN B 2 66 ? -12.330 0.794 7.371 1.00 0.00 66 GLN B CA 4
ATOM 3338 C C . GLN B 2 66 ? -10.952 0.640 8.019 1.00 0.00 66 GLN B C 4
ATOM 3339 O O . GLN B 2 66 ? -10.694 1.205 9.079 1.00 0.00 66 GLN B O 4
ATOM 3345 N N . ILE B 2 67 ? -10.105 -0.131 7.353 1.00 0.00 67 ILE B N 4
ATOM 3346 C CA . ILE B 2 67 ? -8.759 -0.368 7.850 1.00 0.00 67 ILE B CA 4
ATOM 3347 C C . ILE B 2 67 ? -7.926 0.903 7.678 1.00 0.00 67 ILE B C 4
ATOM 3348 O O . ILE B 2 67 ? -7.792 1.693 8.612 1.00 0.00 67 ILE B O 4
ATOM 3353 N N . GLY B 2 68 ? -7.387 1.062 6.478 1.00 0.00 68 GLY B N 4
ATOM 3354 C CA . GLY B 2 68 ? -6.569 2.224 6.172 1.00 0.00 68 GLY B CA 4
ATOM 3355 C C . GLY B 2 68 ? -6.010 2.141 4.750 1.00 0.00 68 GLY B C 4
ATOM 3356 O O . GLY B 2 68 ? -5.695 1.055 4.265 1.00 0.00 68 GLY B O 4
ATOM 3357 N N . THR B 2 69 ? -5.903 3.303 4.123 1.00 0.00 69 THR B N 4
ATOM 3358 C CA . THR B 2 69 ? -5.387 3.375 2.766 1.00 0.00 69 THR B CA 4
ATOM 3359 C C . THR B 2 69 ? -4.264 4.413 2.678 1.00 0.00 69 THR B C 4
ATOM 3360 O O . THR B 2 69 ? -4.317 5.447 3.340 1.00 0.00 69 THR B O 4
ATOM 3364 N N . CYS B 2 70 ? -3.277 4.099 1.853 1.00 0.00 70 CYS B N 4
ATOM 3365 C CA . CYS B 2 70 ? -2.144 4.991 1.668 1.00 0.00 70 CYS B CA 4
ATOM 3366 C C . CYS B 2 70 ? -1.433 4.604 0.371 1.00 0.00 70 CYS B C 4
ATOM 3367 O O . CYS B 2 70 ? -1.632 3.505 -0.146 1.00 0.00 70 CYS B O 4
ATOM 3370 N N . PRO B 2 71 ? -0.597 5.551 -0.133 1.00 0.00 71 PRO B N 4
ATOM 3371 C CA . PRO B 2 71 ? 0.144 5.320 -1.360 1.00 0.00 71 PRO B CA 4
ATOM 3372 C C . PRO B 2 71 ? 1.314 4.364 -1.123 1.00 0.00 71 PRO B C 4
ATOM 3373 O O . PRO B 2 71 ? 1.959 4.414 -0.076 1.00 0.00 71 PRO B O 4
ATOM 3377 N N . PHE B 2 72 ? 1.554 3.516 -2.111 1.00 0.00 72 PHE B N 4
ATOM 3378 C CA . PHE B 2 72 ? 2.637 2.549 -2.023 1.00 0.00 72 PHE B CA 4
ATOM 3379 C C . PHE B 2 72 ? 3.360 2.412 -3.364 1.00 0.00 72 PHE B C 4
ATOM 3380 O O . PHE B 2 72 ? 2.879 2.900 -4.385 1.00 0.00 72 PHE B O 4
ATOM 3388 N N . ILE B 2 73 ? 4.504 1.746 -3.317 1.00 0.00 73 ILE B N 4
ATOM 3389 C CA . ILE B 2 73 ? 5.299 1.538 -4.516 1.00 0.00 73 ILE B CA 4
ATOM 3390 C C . ILE B 2 73 ? 5.492 0.037 -4.740 1.00 0.00 73 ILE B C 4
ATOM 3391 O O . ILE B 2 73 ? 5.256 -0.765 -3.837 1.00 0.00 73 ILE B O 4
ATOM 3396 N N . ALA B 2 74 ? 5.920 -0.298 -5.948 1.00 0.00 74 ALA B N 4
ATOM 3397 C CA . ALA B 2 74 ? 6.148 -1.689 -6.303 1.00 0.00 74 ALA B CA 4
ATOM 3398 C C . ALA B 2 74 ? 7.607 -1.871 -6.725 1.00 0.00 74 ALA B C 4
ATOM 3399 O O . ALA B 2 74 ? 8.407 -2.437 -5.982 1.00 0.00 74 ALA B O 4
ATOM 3401 N N . ILE B 2 75 ? 7.910 -1.379 -7.918 1.00 0.00 75 ILE B N 4
ATOM 3402 C CA . ILE B 2 75 ? 9.259 -1.479 -8.449 1.00 0.00 75 ILE B CA 4
ATOM 3403 C C . ILE B 2 75 ? 9.838 -0.074 -8.628 1.00 0.00 75 ILE B C 4
ATOM 3404 O O . ILE B 2 75 ? 11.031 0.081 -8.884 1.00 0.00 75 ILE B O 4
ATOM 3409 N N . GLN A 1 1 ? 6.825 4.418 13.460 1.00 0.00 1 GLN A N 5
ATOM 3410 C CA . GLN A 1 1 ? 7.984 4.034 12.674 1.00 0.00 1 GLN A CA 5
ATOM 3411 C C . GLN A 1 1 ? 8.341 2.570 12.935 1.00 0.00 1 GLN A C 5
ATOM 3412 O O . GLN A 1 1 ? 9.407 2.271 13.470 1.00 0.00 1 GLN A O 5
ATOM 3418 N N . PRO A 1 2 ? 7.402 1.670 12.534 1.00 0.00 2 PRO A N 5
ATOM 3419 C CA . PRO A 1 2 ? 7.607 0.243 12.720 1.00 0.00 2 PRO A CA 5
ATOM 3420 C C . PRO A 1 2 ? 8.613 -0.303 11.705 1.00 0.00 2 PRO A C 5
ATOM 3421 O O . PRO A 1 2 ? 8.480 -0.068 10.505 1.00 0.00 2 PRO A O 5
ATOM 3425 N N . GLN A 1 3 ? 9.599 -1.021 12.223 1.00 0.00 3 GLN A N 5
ATOM 3426 C CA . GLN A 1 3 ? 10.627 -1.602 11.378 1.00 0.00 3 GLN A CA 5
ATOM 3427 C C . GLN A 1 3 ? 10.107 -2.876 10.709 1.00 0.00 3 GLN A C 5
ATOM 3428 O O . GLN A 1 3 ? 10.377 -3.118 9.533 1.00 0.00 3 GLN A O 5
ATOM 3434 N N . LYS A 1 4 ? 9.372 -3.657 11.486 1.00 0.00 4 LYS A N 5
ATOM 3435 C CA . LYS A 1 4 ? 8.812 -4.900 10.984 1.00 0.00 4 LYS A CA 5
ATOM 3436 C C . LYS A 1 4 ? 7.956 -4.607 9.750 1.00 0.00 4 LYS A C 5
ATOM 3437 O O . LYS A 1 4 ? 7.999 -5.349 8.770 1.00 0.00 4 LYS A O 5
ATOM 3443 N N . CYS A 1 5 ? 7.199 -3.522 9.839 1.00 0.00 5 CYS A N 5
ATOM 3444 C CA . CYS A 1 5 ? 6.336 -3.123 8.741 1.00 0.00 5 CYS A CA 5
ATOM 3445 C C . CYS A 1 5 ? 7.210 -2.850 7.516 1.00 0.00 5 CYS A C 5
ATOM 3446 O O . CYS A 1 5 ? 6.894 -3.292 6.413 1.00 0.00 5 CYS A O 5
ATOM 3449 N N . GLN A 1 6 ? 8.292 -2.123 7.751 1.00 0.00 6 GLN A N 5
ATOM 3450 C CA . GLN A 1 6 ? 9.215 -1.787 6.680 1.00 0.00 6 GLN A CA 5
ATOM 3451 C C . GLN A 1 6 ? 9.846 -3.056 6.103 1.00 0.00 6 GLN A C 5
ATOM 3452 O O . GLN A 1 6 ? 9.874 -3.243 4.888 1.00 0.00 6 GLN A O 5
ATOM 3458 N N . ARG A 1 7 ? 10.337 -3.895 7.004 1.00 0.00 7 ARG A N 5
ATOM 3459 C CA . ARG A 1 7 ? 10.966 -5.142 6.601 1.00 0.00 7 ARG A CA 5
ATOM 3460 C C . ARG A 1 7 ? 9.952 -6.043 5.893 1.00 0.00 7 ARG A C 5
ATOM 3461 O O . ARG A 1 7 ? 10.195 -6.501 4.778 1.00 0.00 7 ARG A O 5
ATOM 3469 N N . GLU A 1 8 ? 8.836 -6.270 6.571 1.00 0.00 8 GLU A N 5
ATOM 3470 C CA . GLU A 1 8 ? 7.784 -7.108 6.021 1.00 0.00 8 GLU A CA 5
ATOM 3471 C C . GLU A 1 8 ? 7.622 -6.843 4.524 1.00 0.00 8 GLU A C 5
ATOM 3472 O O . GLU A 1 8 ? 7.547 -7.778 3.728 1.00 0.00 8 GLU A O 5
ATOM 3478 N N . PHE A 1 9 ? 7.571 -5.563 4.184 1.00 0.00 9 PHE A N 5
ATOM 3479 C CA . PHE A 1 9 ? 7.419 -5.163 2.796 1.00 0.00 9 PHE A CA 5
ATOM 3480 C C . PHE A 1 9 ? 8.499 -5.799 1.919 1.00 0.00 9 PHE A C 5
ATOM 3481 O O . PHE A 1 9 ? 8.198 -6.615 1.050 1.00 0.00 9 PHE A O 5
ATOM 3489 N N . GLN A 1 10 ? 9.736 -5.402 2.179 1.00 0.00 10 GLN A N 5
ATOM 3490 C CA . GLN A 1 10 ? 10.863 -5.924 1.425 1.00 0.00 10 GLN A CA 5
ATOM 3491 C C . GLN A 1 10 ? 10.972 -7.439 1.612 1.00 0.00 10 GLN A C 5
ATOM 3492 O O . GLN A 1 10 ? 11.273 -8.164 0.667 1.00 0.00 10 GLN A O 5
ATOM 3498 N N . GLN A 1 11 ? 10.720 -7.870 2.839 1.00 0.00 11 GLN A N 5
ATOM 3499 C CA . GLN A 1 11 ? 10.786 -9.285 3.163 1.00 0.00 11 GLN A CA 5
ATOM 3500 C C . GLN A 1 11 ? 10.234 -10.121 2.006 1.00 0.00 11 GLN A C 5
ATOM 3501 O O . GLN A 1 11 ? 10.804 -11.152 1.652 1.00 0.00 11 GLN A O 5
ATOM 3507 N N . GLU A 1 12 ? 9.131 -9.643 1.448 1.00 0.00 12 GLU A N 5
ATOM 3508 C CA . GLU A 1 12 ? 8.495 -10.333 0.337 1.00 0.00 12 GLU A CA 5
ATOM 3509 C C . GLU A 1 12 ? 9.083 -9.854 -0.992 1.00 0.00 12 GLU A C 5
ATOM 3510 O O . GLU A 1 12 ? 10.101 -10.373 -1.447 1.00 0.00 12 GLU A O 5
ATOM 3516 N N . GLN A 1 13 ? 8.417 -8.870 -1.577 1.00 0.00 13 GLN A N 5
ATOM 3517 C CA . GLN A 1 13 ? 8.860 -8.316 -2.844 1.00 0.00 13 GLN A CA 5
ATOM 3518 C C . GLN A 1 13 ? 7.868 -7.260 -3.338 1.00 0.00 13 GLN A C 5
ATOM 3519 O O . GLN A 1 13 ? 7.236 -7.437 -4.379 1.00 0.00 13 GLN A O 5
ATOM 3525 N N . HIS A 1 14 ? 7.764 -6.187 -2.569 1.00 0.00 14 HIS A N 5
ATOM 3526 C CA . HIS A 1 14 ? 6.860 -5.103 -2.916 1.00 0.00 14 HIS A CA 5
ATOM 3527 C C . HIS A 1 14 ? 6.066 -5.478 -4.169 1.00 0.00 14 HIS A C 5
ATOM 3528 O O . HIS A 1 14 ? 6.403 -5.050 -5.272 1.00 0.00 14 HIS A O 5
ATOM 3535 N N . LEU A 1 15 ? 5.028 -6.273 -3.957 1.00 0.00 15 LEU A N 5
ATOM 3536 C CA . LEU A 1 15 ? 4.184 -6.710 -5.056 1.00 0.00 15 LEU A CA 5
ATOM 3537 C C . LEU A 1 15 ? 4.098 -5.597 -6.102 1.00 0.00 15 LEU A C 5
ATOM 3538 O O . LEU A 1 15 ? 4.281 -4.423 -5.780 1.00 0.00 15 LEU A O 5
ATOM 3543 N N . ARG A 1 16 ? 3.821 -6.004 -7.332 1.00 0.00 16 ARG A N 5
ATOM 3544 C CA . ARG A 1 16 ? 3.708 -5.056 -8.427 1.00 0.00 16 ARG A CA 5
ATOM 3545 C C . ARG A 1 16 ? 2.330 -4.392 -8.415 1.00 0.00 16 ARG A C 5
ATOM 3546 O O . ARG A 1 16 ? 2.227 -3.166 -8.428 1.00 0.00 16 ARG A O 5
ATOM 3554 N N . ALA A 1 17 ? 1.305 -5.230 -8.392 1.00 0.00 17 ALA A N 5
ATOM 3555 C CA . ALA A 1 17 ? -0.062 -4.741 -8.379 1.00 0.00 17 ALA A CA 5
ATOM 3556 C C . ALA A 1 17 ? -0.147 -3.500 -7.486 1.00 0.00 17 ALA A C 5
ATOM 3557 O O . ALA A 1 17 ? -0.994 -2.634 -7.701 1.00 0.00 17 ALA A O 5
ATOM 3559 N N . CYS A 1 18 ? 0.742 -3.455 -6.505 1.00 0.00 18 CYS A N 5
ATOM 3560 C CA . CYS A 1 18 ? 0.778 -2.334 -5.580 1.00 0.00 18 CYS A CA 5
ATOM 3561 C C . CYS A 1 18 ? 1.425 -1.145 -6.292 1.00 0.00 18 CYS A C 5
ATOM 3562 O O . CYS A 1 18 ? 0.984 -0.008 -6.134 1.00 0.00 18 CYS A O 5
ATOM 3565 N N . GLN A 1 19 ? 2.460 -1.447 -7.062 1.00 0.00 19 GLN A N 5
ATOM 3566 C CA . GLN A 1 19 ? 3.171 -0.417 -7.799 1.00 0.00 19 GLN A CA 5
ATOM 3567 C C . GLN A 1 19 ? 2.180 0.550 -8.451 1.00 0.00 19 GLN A C 5
ATOM 3568 O O . GLN A 1 19 ? 2.377 1.763 -8.417 1.00 0.00 19 GLN A O 5
ATOM 3574 N N . GLN A 1 20 ? 1.136 -0.025 -9.029 1.00 0.00 20 GLN A N 5
ATOM 3575 C CA . GLN A 1 20 ? 0.114 0.770 -9.689 1.00 0.00 20 GLN A CA 5
ATOM 3576 C C . GLN A 1 20 ? -0.568 1.698 -8.681 1.00 0.00 20 GLN A C 5
ATOM 3577 O O . GLN A 1 20 ? -0.981 2.802 -9.029 1.00 0.00 20 GLN A O 5
ATOM 3583 N N . TRP A 1 21 ? -0.667 1.213 -7.452 1.00 0.00 21 TRP A N 5
ATOM 3584 C CA . TRP A 1 21 ? -1.293 1.985 -6.391 1.00 0.00 21 TRP A CA 5
ATOM 3585 C C . TRP A 1 21 ? -0.938 3.457 -6.606 1.00 0.00 21 TRP A C 5
ATOM 3586 O O . TRP A 1 21 ? -1.758 4.231 -7.097 1.00 0.00 21 TRP A O 5
ATOM 3597 N N . ILE A 1 22 ? 0.285 3.800 -6.226 1.00 0.00 22 ILE A N 5
ATOM 3598 C CA . ILE A 1 22 ? 0.757 5.166 -6.372 1.00 0.00 22 ILE A CA 5
ATOM 3599 C C . ILE A 1 22 ? 1.147 5.414 -7.830 1.00 0.00 22 ILE A C 5
ATOM 3600 O O . ILE A 1 22 ? 0.690 6.377 -8.444 1.00 0.00 22 ILE A O 5
ATOM 3605 N N . ARG A 1 23 ? 1.989 4.529 -8.342 1.00 0.00 23 ARG A N 5
ATOM 3606 C CA . ARG A 1 23 ? 2.446 4.640 -9.717 1.00 0.00 23 ARG A CA 5
ATOM 3607 C C . ARG A 1 23 ? 1.306 5.118 -10.619 1.00 0.00 23 ARG A C 5
ATOM 3608 O O . ARG A 1 23 ? 1.468 6.074 -11.377 1.00 0.00 23 ARG A O 5
ATOM 3616 N N . GLN A 1 24 ? 0.179 4.431 -10.507 1.00 0.00 24 GLN A N 5
ATOM 3617 C CA . GLN A 1 24 ? -0.988 4.772 -11.303 1.00 0.00 24 GLN A CA 5
ATOM 3618 C C . GLN A 1 24 ? -1.328 6.255 -11.135 1.00 0.00 24 GLN A C 5
ATOM 3619 O O . GLN A 1 24 ? -1.632 6.940 -12.112 1.00 0.00 24 GLN A O 5
ATOM 3625 N N . GLN A 1 25 ? -1.267 6.706 -9.891 1.00 0.00 25 GLN A N 5
ATOM 3626 C CA . GLN A 1 25 ? -1.565 8.095 -9.585 1.00 0.00 25 GLN A CA 5
ATOM 3627 C C . GLN A 1 25 ? -0.398 8.993 -10.000 1.00 0.00 25 GLN A C 5
ATOM 3628 O O . GLN A 1 25 ? -0.587 9.967 -10.727 1.00 0.00 25 GLN A O 5
ATOM 3634 N N . LEU A 1 26 ? 0.784 8.633 -9.520 1.00 0.00 26 LEU A N 5
ATOM 3635 C CA . LEU A 1 26 ? 1.981 9.394 -9.833 1.00 0.00 26 LEU A CA 5
ATOM 3636 C C . LEU A 1 26 ? 1.933 9.833 -11.297 1.00 0.00 26 LEU A C 5
ATOM 3637 O O . LEU A 1 26 ? 2.191 10.995 -11.610 1.00 0.00 26 LEU A O 5
ATOM 3642 N N . ALA A 1 27 ? 1.602 8.882 -12.157 1.00 0.00 27 ALA A N 5
ATOM 3643 C CA . ALA A 1 27 ? 1.518 9.155 -13.581 1.00 0.00 27 ALA A CA 5
ATOM 3644 C C . ALA A 1 27 ? 0.302 10.043 -13.855 1.00 0.00 27 ALA A C 5
ATOM 3645 O O . ALA A 1 27 ? -0.822 9.690 -13.501 1.00 0.00 27 ALA A O 5
ATOM 3647 N N . GLY A 1 28 ? 0.569 11.181 -14.481 1.00 0.00 28 GLY A N 5
ATOM 3648 C CA . GLY A 1 28 ? -0.489 12.122 -14.805 1.00 0.00 28 GLY A CA 5
ATOM 3649 C C . GLY A 1 28 ? -0.061 13.059 -15.936 1.00 0.00 28 GLY A C 5
ATOM 3650 O O . GLY A 1 28 ? 0.396 14.173 -15.685 1.00 0.00 28 GLY A O 5
ATOM 3651 N N . SER A 1 29 ? -0.224 12.572 -17.157 1.00 0.00 29 SER A N 5
ATOM 3652 C CA . SER A 1 29 ? 0.138 13.352 -18.329 1.00 0.00 29 SER A CA 5
ATOM 3653 C C . SER A 1 29 ? -1.099 14.046 -18.901 1.00 0.00 29 SER A C 5
ATOM 3654 O O . SER A 1 29 ? -2.212 13.533 -18.785 1.00 0.00 29 SER A O 5
ATOM 3657 N N . PRO A 1 30 ? -0.859 15.232 -19.521 1.00 0.00 30 PRO A N 5
ATOM 3658 C CA . PRO A 1 30 ? -1.941 16.001 -20.111 1.00 0.00 30 PRO A CA 5
ATOM 3659 C C . PRO A 1 30 ? -2.409 15.369 -21.424 1.00 0.00 30 PRO A C 5
ATOM 3660 O O . PRO A 1 30 ? -1.596 15.053 -22.291 1.00 0.00 30 PRO A O 5
ATOM 3664 N N . PHE A 1 31 ? -3.720 15.204 -21.530 1.00 0.00 31 PHE A N 5
ATOM 3665 C CA . PHE A 1 31 ? -4.307 14.617 -22.723 1.00 0.00 31 PHE A CA 5
ATOM 3666 C C . PHE A 1 31 ? -5.438 15.491 -23.265 1.00 0.00 31 PHE A C 5
ATOM 3667 O O . PHE A 1 31 ? -5.422 16.710 -23.095 1.00 0.00 31 PHE A O 5
ATOM 3675 N N . GLN B 2 1 ? -11.862 3.670 -23.993 1.00 0.00 1 GLN B N 5
ATOM 3676 C CA . GLN B 2 1 ? -11.431 4.095 -25.315 1.00 0.00 1 GLN B CA 5
ATOM 3677 C C . GLN B 2 1 ? -9.904 4.142 -25.385 1.00 0.00 1 GLN B C 5
ATOM 3678 O O . GLN B 2 1 ? -9.329 4.152 -26.473 1.00 0.00 1 GLN B O 5
ATOM 3684 N N . SER B 2 2 ? -9.290 4.169 -24.211 1.00 0.00 2 SER B N 5
ATOM 3685 C CA . SER B 2 2 ? -7.839 4.215 -24.127 1.00 0.00 2 SER B CA 5
ATOM 3686 C C . SER B 2 2 ? -7.237 2.973 -24.787 1.00 0.00 2 SER B C 5
ATOM 3687 O O . SER B 2 2 ? -7.492 1.850 -24.355 1.00 0.00 2 SER B O 5
ATOM 3690 N N . GLY B 2 3 ? -6.449 3.217 -25.824 1.00 0.00 3 GLY B N 5
ATOM 3691 C CA . GLY B 2 3 ? -5.808 2.132 -26.549 1.00 0.00 3 GLY B CA 5
ATOM 3692 C C . GLY B 2 3 ? -6.762 0.947 -26.717 1.00 0.00 3 GLY B C 5
ATOM 3693 O O . GLY B 2 3 ? -7.979 1.113 -26.663 1.00 0.00 3 GLY B O 5
ATOM 3694 N N . PRO B 2 4 ? -6.156 -0.253 -26.923 1.00 0.00 4 PRO B N 5
ATOM 3695 C CA . PRO B 2 4 ? -6.937 -1.465 -27.100 1.00 0.00 4 PRO B CA 5
ATOM 3696 C C . PRO B 2 4 ? -7.513 -1.946 -25.767 1.00 0.00 4 PRO B C 5
ATOM 3697 O O . PRO B 2 4 ? -6.905 -1.746 -24.715 1.00 0.00 4 PRO B O 5
ATOM 3701 N N . GLN B 2 5 ? -8.679 -2.571 -25.852 1.00 0.00 5 GLN B N 5
ATOM 3702 C CA . GLN B 2 5 ? -9.342 -3.081 -24.665 1.00 0.00 5 GLN B CA 5
ATOM 3703 C C . GLN B 2 5 ? -8.382 -3.951 -23.852 1.00 0.00 5 GLN B C 5
ATOM 3704 O O . GLN B 2 5 ? -7.765 -4.870 -24.390 1.00 0.00 5 GLN B O 5
ATOM 3710 N N . GLN B 2 6 ? -8.286 -3.632 -22.569 1.00 0.00 6 GLN B N 5
ATOM 3711 C CA . GLN B 2 6 ? -7.411 -4.373 -21.678 1.00 0.00 6 GLN B CA 5
ATOM 3712 C C . GLN B 2 6 ? -7.523 -3.829 -20.252 1.00 0.00 6 GLN B C 5
ATOM 3713 O O . GLN B 2 6 ? -8.210 -2.837 -20.014 1.00 0.00 6 GLN B O 5
ATOM 3719 N N . GLY B 2 7 ? -6.837 -4.503 -19.340 1.00 0.00 7 GLY B N 5
ATOM 3720 C CA . GLY B 2 7 ? -6.851 -4.100 -17.944 1.00 0.00 7 GLY B CA 5
ATOM 3721 C C . GLY B 2 7 ? -7.155 -5.291 -17.032 1.00 0.00 7 GLY B C 5
ATOM 3722 O O . GLY B 2 7 ? -8.309 -5.529 -16.682 1.00 0.00 7 GLY B O 5
ATOM 3723 N N . PRO B 2 8 ? -6.071 -6.025 -16.666 1.00 0.00 8 PRO B N 5
ATOM 3724 C CA . PRO B 2 8 ? -6.210 -7.185 -15.802 1.00 0.00 8 PRO B CA 5
ATOM 3725 C C . PRO B 2 8 ? -6.457 -6.762 -14.352 1.00 0.00 8 PRO B C 5
ATOM 3726 O O . PRO B 2 8 ? -6.004 -5.701 -13.926 1.00 0.00 8 PRO B O 5
ATOM 3730 N N . TRP B 2 9 ? -7.175 -7.614 -13.635 1.00 0.00 9 TRP B N 5
ATOM 3731 C CA . TRP B 2 9 ? -7.489 -7.343 -12.242 1.00 0.00 9 TRP B CA 5
ATOM 3732 C C . TRP B 2 9 ? -6.284 -7.760 -11.397 1.00 0.00 9 TRP B C 5
ATOM 3733 O O . TRP B 2 9 ? -6.396 -8.637 -10.542 1.00 0.00 9 TRP B O 5
ATOM 3744 N N . LEU B 2 10 ? -5.160 -7.113 -11.666 1.00 0.00 10 LEU B N 5
ATOM 3745 C CA . LEU B 2 10 ? -3.935 -7.408 -10.940 1.00 0.00 10 LEU B CA 5
ATOM 3746 C C . LEU B 2 10 ? -3.986 -6.734 -9.568 1.00 0.00 10 LEU B C 5
ATOM 3747 O O . LEU B 2 10 ? -3.653 -7.350 -8.556 1.00 0.00 10 LEU B O 5
ATOM 3752 N N . ARG B 2 11 ? -4.407 -5.477 -9.576 1.00 0.00 11 ARG B N 5
ATOM 3753 C CA . ARG B 2 11 ? -4.505 -4.713 -8.344 1.00 0.00 11 ARG B CA 5
ATOM 3754 C C . ARG B 2 11 ? -5.223 -5.530 -7.269 1.00 0.00 11 ARG B C 5
ATOM 3755 O O . ARG B 2 11 ? -4.812 -5.534 -6.109 1.00 0.00 11 ARG B O 5
ATOM 3763 N N . GLU B 2 12 ? -6.283 -6.204 -7.691 1.00 0.00 12 GLU B N 5
ATOM 3764 C CA . GLU B 2 12 ? -7.061 -7.024 -6.778 1.00 0.00 12 GLU B CA 5
ATOM 3765 C C . GLU B 2 12 ? -6.137 -7.921 -5.952 1.00 0.00 12 GLU B C 5
ATOM 3766 O O . GLU B 2 12 ? -6.361 -8.116 -4.758 1.00 0.00 12 GLU B O 5
ATOM 3772 N N . GLN B 2 13 ? -5.119 -8.442 -6.619 1.00 0.00 13 GLN B N 5
ATOM 3773 C CA . GLN B 2 13 ? -4.161 -9.314 -5.961 1.00 0.00 13 GLN B CA 5
ATOM 3774 C C . GLN B 2 13 ? -3.670 -8.676 -4.660 1.00 0.00 13 GLN B C 5
ATOM 3775 O O . GLN B 2 13 ? -3.825 -9.254 -3.584 1.00 0.00 13 GLN B O 5
ATOM 3781 N N . CYS B 2 14 ? -3.088 -7.495 -4.799 1.00 0.00 14 CYS B N 5
ATOM 3782 C CA . CYS B 2 14 ? -2.574 -6.773 -3.648 1.00 0.00 14 CYS B CA 5
ATOM 3783 C C . CYS B 2 14 ? -3.691 -6.669 -2.607 1.00 0.00 14 CYS B C 5
ATOM 3784 O O . CYS B 2 14 ? -3.464 -6.904 -1.421 1.00 0.00 14 CYS B O 5
ATOM 3787 N N . CYS B 2 15 ? -4.874 -6.316 -3.089 1.00 0.00 15 CYS B N 5
ATOM 3788 C CA . CYS B 2 15 ? -6.027 -6.179 -2.215 1.00 0.00 15 CYS B CA 5
ATOM 3789 C C . CYS B 2 15 ? -6.282 -7.528 -1.541 1.00 0.00 15 CYS B C 5
ATOM 3790 O O . CYS B 2 15 ? -6.601 -7.582 -0.355 1.00 0.00 15 CYS B O 5
ATOM 3793 N N . ASN B 2 16 ? -6.132 -8.584 -2.327 1.00 0.00 16 ASN B N 5
ATOM 3794 C CA . ASN B 2 16 ? -6.342 -9.930 -1.820 1.00 0.00 16 ASN B CA 5
ATOM 3795 C C . ASN B 2 16 ? -5.212 -10.288 -0.851 1.00 0.00 16 ASN B C 5
ATOM 3796 O O . ASN B 2 16 ? -5.446 -10.938 0.167 1.00 0.00 16 ASN B O 5
ATOM 3801 N N . GLU B 2 17 ? -4.013 -9.849 -1.203 1.00 0.00 17 GLU B N 5
ATOM 3802 C CA . GLU B 2 17 ? -2.847 -10.114 -0.378 1.00 0.00 17 GLU B CA 5
ATOM 3803 C C . GLU B 2 17 ? -3.009 -9.462 0.996 1.00 0.00 17 GLU B C 5
ATOM 3804 O O . GLU B 2 17 ? -2.866 -10.125 2.022 1.00 0.00 17 GLU B O 5
ATOM 3810 N N . LEU B 2 18 ? -3.305 -8.172 0.971 1.00 0.00 18 LEU B N 5
ATOM 3811 C CA . LEU B 2 18 ? -3.489 -7.422 2.204 1.00 0.00 18 LEU B CA 5
ATOM 3812 C C . LEU B 2 18 ? -4.687 -7.990 2.967 1.00 0.00 18 LEU B C 5
ATOM 3813 O O . LEU B 2 18 ? -4.634 -8.148 4.186 1.00 0.00 18 LEU B O 5
ATOM 3818 N N . TYR B 2 19 ? -5.742 -8.280 2.218 1.00 0.00 19 TYR B N 5
ATOM 3819 C CA . TYR B 2 19 ? -6.952 -8.826 2.808 1.00 0.00 19 TYR B CA 5
ATOM 3820 C C . TYR B 2 19 ? -6.638 -10.053 3.667 1.00 0.00 19 TYR B C 5
ATOM 3821 O O . TYR B 2 19 ? -7.183 -10.208 4.758 1.00 0.00 19 TYR B O 5
ATOM 3830 N N . GLN B 2 20 ? -5.759 -10.894 3.140 1.00 0.00 20 GLN B N 5
ATOM 3831 C CA . GLN B 2 20 ? -5.365 -12.102 3.843 1.00 0.00 20 GLN B CA 5
ATOM 3832 C C . GLN B 2 20 ? -4.372 -11.769 4.958 1.00 0.00 20 GLN B C 5
ATOM 3833 O O . GLN B 2 20 ? -4.332 -12.446 5.983 1.00 0.00 20 GLN B O 5
ATOM 3839 N N . GLU B 2 21 ? -3.593 -10.723 4.718 1.00 0.00 21 GLU B N 5
ATOM 3840 C CA . GLU B 2 21 ? -2.601 -10.291 5.689 1.00 0.00 21 GLU B CA 5
ATOM 3841 C C . GLU B 2 21 ? -3.262 -9.451 6.784 1.00 0.00 21 GLU B C 5
ATOM 3842 O O . GLU B 2 21 ? -4.435 -9.645 7.097 1.00 0.00 21 GLU B O 5
ATOM 3848 N N . ASP B 2 22 ? -2.479 -8.534 7.335 1.00 0.00 22 ASP B N 5
ATOM 3849 C CA . ASP B 2 22 ? -2.972 -7.664 8.388 1.00 0.00 22 ASP B CA 5
ATOM 3850 C C . ASP B 2 22 ? -2.785 -6.204 7.966 1.00 0.00 22 ASP B C 5
ATOM 3851 O O . ASP B 2 22 ? -1.665 -5.770 7.700 1.00 0.00 22 ASP B O 5
ATOM 3856 N N . GLN B 2 23 ? -3.898 -5.488 7.919 1.00 0.00 23 GLN B N 5
ATOM 3857 C CA . GLN B 2 23 ? -3.870 -4.087 7.535 1.00 0.00 23 GLN B CA 5
ATOM 3858 C C . GLN B 2 23 ? -2.781 -3.344 8.312 1.00 0.00 23 GLN B C 5
ATOM 3859 O O . GLN B 2 23 ? -2.422 -2.221 7.965 1.00 0.00 23 GLN B O 5
ATOM 3865 N N . VAL B 2 24 ? -2.286 -4.003 9.351 1.00 0.00 24 VAL B N 5
ATOM 3866 C CA . VAL B 2 24 ? -1.246 -3.420 10.179 1.00 0.00 24 VAL B CA 5
ATOM 3867 C C . VAL B 2 24 ? -0.319 -2.572 9.307 1.00 0.00 24 VAL B C 5
ATOM 3868 O O . VAL B 2 24 ? 0.084 -1.479 9.702 1.00 0.00 24 VAL B O 5
ATOM 3872 N N . CYS B 2 25 ? -0.008 -3.107 8.135 1.00 0.00 25 CYS B N 5
ATOM 3873 C CA . CYS B 2 25 ? 0.863 -2.413 7.203 1.00 0.00 25 CYS B CA 5
ATOM 3874 C C . CYS B 2 25 ? 0.094 -2.194 5.899 1.00 0.00 25 CYS B C 5
ATOM 3875 O O . CYS B 2 25 ? 0.550 -2.596 4.829 1.00 0.00 25 CYS B O 5
ATOM 3878 N N . VAL B 2 26 ? -1.060 -1.555 6.029 1.00 0.00 26 VAL B N 5
ATOM 3879 C CA . VAL B 2 26 ? -1.898 -1.278 4.875 1.00 0.00 26 VAL B CA 5
ATOM 3880 C C . VAL B 2 26 ? -1.636 0.151 4.393 1.00 0.00 26 VAL B C 5
ATOM 3881 O O . VAL B 2 26 ? -1.091 0.354 3.309 1.00 0.00 26 VAL B O 5
ATOM 3885 N N . CYS B 2 27 ? -2.038 1.104 5.221 1.00 0.00 27 CYS B N 5
ATOM 3886 C CA . CYS B 2 27 ? -1.855 2.507 4.893 1.00 0.00 27 CYS B CA 5
ATOM 3887 C C . CYS B 2 27 ? -0.385 2.865 5.118 1.00 0.00 27 CYS B C 5
ATOM 3888 O O . CYS B 2 27 ? 0.167 3.710 4.416 1.00 0.00 27 CYS B O 5
ATOM 3891 N N . PRO B 2 28 ? 0.224 2.186 6.128 1.00 0.00 28 PRO B N 5
ATOM 3892 C CA . PRO B 2 28 ? 1.619 2.424 6.455 1.00 0.00 28 PRO B CA 5
ATOM 3893 C C . PRO B 2 28 ? 2.542 1.780 5.418 1.00 0.00 28 PRO B C 5
ATOM 3894 O O . PRO B 2 28 ? 3.762 1.919 5.497 1.00 0.00 28 PRO B O 5
ATOM 3898 N N . THR B 2 29 ? 1.926 1.090 4.471 1.00 0.00 29 THR B N 5
ATOM 3899 C CA . THR B 2 29 ? 2.676 0.424 3.420 1.00 0.00 29 THR B CA 5
ATOM 3900 C C . THR B 2 29 ? 2.951 1.390 2.267 1.00 0.00 29 THR B C 5
ATOM 3901 O O . THR B 2 29 ? 4.095 1.783 2.039 1.00 0.00 29 THR B O 5
ATOM 3905 N N . LEU B 2 30 ? 1.883 1.747 1.568 1.00 0.00 30 LEU B N 5
ATOM 3906 C CA . LEU B 2 30 ? 1.995 2.661 0.444 1.00 0.00 30 LEU B CA 5
ATOM 3907 C C . LEU B 2 30 ? 3.167 3.614 0.682 1.00 0.00 30 LEU B C 5
ATOM 3908 O O . LEU B 2 30 ? 4.041 3.756 -0.172 1.00 0.00 30 LEU B O 5
ATOM 3913 N N . LYS B 2 31 ? 3.149 4.245 1.848 1.00 0.00 31 LYS B N 5
ATOM 3914 C CA . LYS B 2 31 ? 4.200 5.181 2.209 1.00 0.00 31 LYS B CA 5
ATOM 3915 C C . LYS B 2 31 ? 5.541 4.661 1.689 1.00 0.00 31 LYS B C 5
ATOM 3916 O O . LYS B 2 31 ? 6.334 5.421 1.136 1.00 0.00 31 LYS B O 5
ATOM 3922 N N . GLN B 2 32 ? 5.754 3.368 1.886 1.00 0.00 32 GLN B N 5
ATOM 3923 C CA . GLN B 2 32 ? 6.987 2.737 1.445 1.00 0.00 32 GLN B CA 5
ATOM 3924 C C . GLN B 2 32 ? 6.939 2.476 -0.062 1.00 0.00 32 GLN B C 5
ATOM 3925 O O . GLN B 2 32 ? 7.739 3.027 -0.816 1.00 0.00 32 GLN B O 5
ATOM 3931 N N . ALA B 2 33 ? 5.993 1.636 -0.457 1.00 0.00 33 ALA B N 5
ATOM 3932 C CA . ALA B 2 33 ? 5.831 1.297 -1.860 1.00 0.00 33 ALA B CA 5
ATOM 3933 C C . ALA B 2 33 ? 5.850 2.578 -2.696 1.00 0.00 33 ALA B C 5
ATOM 3934 O O . ALA B 2 33 ? 6.553 2.656 -3.703 1.00 0.00 33 ALA B O 5
ATOM 3936 N N . ALA B 2 34 ? 5.069 3.551 -2.248 1.00 0.00 34 ALA B N 5
ATOM 3937 C CA . ALA B 2 34 ? 4.987 4.824 -2.942 1.00 0.00 34 ALA B CA 5
ATOM 3938 C C . ALA B 2 34 ? 6.395 5.279 -3.331 1.00 0.00 34 ALA B C 5
ATOM 3939 O O . ALA B 2 34 ? 6.655 5.582 -4.495 1.00 0.00 34 ALA B O 5
ATOM 3941 N N . LYS B 2 35 ? 7.268 5.314 -2.335 1.00 0.00 35 LYS B N 5
ATOM 3942 C CA . LYS B 2 35 ? 8.644 5.727 -2.559 1.00 0.00 35 LYS B CA 5
ATOM 3943 C C . LYS B 2 35 ? 9.289 4.799 -3.592 1.00 0.00 35 LYS B C 5
ATOM 3944 O O . LYS B 2 35 ? 9.599 5.223 -4.703 1.00 0.00 35 LYS B O 5
ATOM 3950 N N . SER B 2 36 ? 9.470 3.550 -3.187 1.00 0.00 36 SER B N 5
ATOM 3951 C CA . SER B 2 36 ? 10.072 2.560 -4.064 1.00 0.00 36 SER B CA 5
ATOM 3952 C C . SER B 2 36 ? 9.309 2.500 -5.388 1.00 0.00 36 SER B C 5
ATOM 3953 O O . SER B 2 36 ? 9.908 2.327 -6.447 1.00 0.00 36 SER B O 5
ATOM 3956 N N . VAL B 2 37 ? 7.995 2.645 -5.284 1.00 0.00 37 VAL B N 5
ATOM 3957 C CA . VAL B 2 37 ? 7.143 2.610 -6.461 1.00 0.00 37 VAL B CA 5
ATOM 3958 C C . VAL B 2 37 ? 7.873 3.268 -7.633 1.00 0.00 37 VAL B C 5
ATOM 3959 O O . VAL B 2 37 ? 8.625 2.608 -8.350 1.00 0.00 37 VAL B O 5
ATOM 3963 N N . ARG B 2 38 ? 7.626 4.559 -7.793 1.00 0.00 38 ARG B N 5
ATOM 3964 C CA . ARG B 2 38 ? 8.250 5.314 -8.867 1.00 0.00 38 ARG B CA 5
ATOM 3965 C C . ARG B 2 38 ? 9.384 6.181 -8.316 1.00 0.00 38 ARG B C 5
ATOM 3966 O O . ARG B 2 38 ? 10.557 5.834 -8.450 1.00 0.00 38 ARG B O 5
ATOM 3974 N N . VAL B 2 39 ? 8.995 7.292 -7.710 1.00 0.00 39 VAL B N 5
ATOM 3975 C CA . VAL B 2 39 ? 9.965 8.212 -7.139 1.00 0.00 39 VAL B CA 5
ATOM 3976 C C . VAL B 2 39 ? 11.375 7.767 -7.531 1.00 0.00 39 VAL B C 5
ATOM 3977 O O . VAL B 2 39 ? 11.820 6.687 -7.145 1.00 0.00 39 VAL B O 5
ATOM 3981 N N . GLN B 2 40 ? 12.040 8.624 -8.293 1.00 0.00 40 GLN B N 5
ATOM 3982 C CA . GLN B 2 40 ? 13.391 8.332 -8.742 1.00 0.00 40 GLN B CA 5
ATOM 3983 C C . GLN B 2 40 ? 13.932 9.491 -9.583 1.00 0.00 40 GLN B C 5
ATOM 3984 O O . GLN B 2 40 ? 14.112 10.598 -9.078 1.00 0.00 40 GLN B O 5
ATOM 3990 N N . GLY B 2 41 ? 14.176 9.196 -10.851 1.00 0.00 41 GLY B N 5
ATOM 3991 C CA . GLY B 2 41 ? 14.692 10.199 -11.767 1.00 0.00 41 GLY B CA 5
ATOM 3992 C C . GLY B 2 41 ? 13.649 11.285 -12.036 1.00 0.00 41 GLY B C 5
ATOM 3993 O O . GLY B 2 41 ? 13.657 12.333 -11.390 1.00 0.00 41 GLY B O 5
ATOM 3994 N N . GLN B 2 42 ? 12.776 10.999 -12.989 1.00 0.00 42 GLN B N 5
ATOM 3995 C CA . GLN B 2 42 ? 11.727 11.938 -13.351 1.00 0.00 42 GLN B CA 5
ATOM 3996 C C . GLN B 2 42 ? 10.949 12.370 -12.108 1.00 0.00 42 GLN B C 5
ATOM 3997 O O . GLN B 2 42 ? 10.130 13.286 -12.170 1.00 0.00 42 GLN B O 5
ATOM 4003 N N . HIS B 2 43 ? 11.231 11.690 -11.006 1.00 0.00 43 HIS B N 5
ATOM 4004 C CA . HIS B 2 43 ? 10.567 11.992 -9.749 1.00 0.00 43 HIS B CA 5
ATOM 4005 C C . HIS B 2 43 ? 11.603 12.063 -8.625 1.00 0.00 43 HIS B C 5
ATOM 4006 O O . HIS B 2 43 ? 11.506 11.333 -7.640 1.00 0.00 43 HIS B O 5
ATOM 4013 N N . GLY B 2 44 ? 12.571 12.950 -8.811 1.00 0.00 44 GLY B N 5
ATOM 4014 C CA . GLY B 2 44 ? 13.623 13.126 -7.825 1.00 0.00 44 GLY B CA 5
ATOM 4015 C C . GLY B 2 44 ? 13.134 13.968 -6.645 1.00 0.00 44 GLY B C 5
ATOM 4016 O O . GLY B 2 44 ? 13.626 13.821 -5.527 1.00 0.00 44 GLY B O 5
ATOM 4017 N N . PRO B 2 45 ? 12.147 14.854 -6.943 1.00 0.00 45 PRO B N 5
ATOM 4018 C CA . PRO B 2 45 ? 11.585 15.721 -5.919 1.00 0.00 45 PRO B CA 5
ATOM 4019 C C . PRO B 2 45 ? 10.653 14.939 -4.991 1.00 0.00 45 PRO B C 5
ATOM 4020 O O . PRO B 2 45 ? 9.750 14.245 -5.455 1.00 0.00 45 PRO B O 5
ATOM 4024 N N . PHE B 2 46 ? 10.903 15.079 -3.698 1.00 0.00 46 PHE B N 5
ATOM 4025 C CA . PHE B 2 46 ? 10.097 14.396 -2.701 1.00 0.00 46 PHE B CA 5
ATOM 4026 C C . PHE B 2 46 ? 9.020 15.324 -2.136 1.00 0.00 46 PHE B C 5
ATOM 4027 O O . PHE B 2 46 ? 9.260 16.516 -1.945 1.00 0.00 46 PHE B O 5
ATOM 4035 N N . GLN B 2 47 ? 7.855 14.744 -1.886 1.00 0.00 47 GLN B N 5
ATOM 4036 C CA . GLN B 2 47 ? 6.741 15.504 -1.347 1.00 0.00 47 GLN B CA 5
ATOM 4037 C C . GLN B 2 47 ? 5.654 14.559 -0.832 1.00 0.00 47 GLN B C 5
ATOM 4038 O O . GLN B 2 47 ? 4.574 15.002 -0.442 1.00 0.00 47 GLN B O 5
ATOM 4044 N N . SER B 2 48 ? 5.976 13.274 -0.845 1.00 0.00 48 SER B N 5
ATOM 4045 C CA . SER B 2 48 ? 5.040 12.263 -0.384 1.00 0.00 48 SER B CA 5
ATOM 4046 C C . SER B 2 48 ? 5.099 12.151 1.141 1.00 0.00 48 SER B C 5
ATOM 4047 O O . SER B 2 48 ? 4.075 11.955 1.793 1.00 0.00 48 SER B O 5
ATOM 4050 N N . THR B 2 49 ? 6.310 12.282 1.665 1.00 0.00 49 THR B N 5
ATOM 4051 C CA . THR B 2 49 ? 6.516 12.199 3.101 1.00 0.00 49 THR B CA 5
ATOM 4052 C C . THR B 2 49 ? 5.367 12.882 3.845 1.00 0.00 49 THR B C 5
ATOM 4053 O O . THR B 2 49 ? 4.896 12.379 4.864 1.00 0.00 49 THR B O 5
ATOM 4057 N N . ARG B 2 50 ? 4.950 14.019 3.308 1.00 0.00 50 ARG B N 5
ATOM 4058 C CA . ARG B 2 50 ? 3.866 14.777 3.909 1.00 0.00 50 ARG B CA 5
ATOM 4059 C C . ARG B 2 50 ? 2.522 14.111 3.607 1.00 0.00 50 ARG B C 5
ATOM 4060 O O . ARG B 2 50 ? 1.867 13.589 4.508 1.00 0.00 50 ARG B O 5
ATOM 4068 N N . ILE B 2 51 ? 2.150 14.151 2.336 1.00 0.00 51 ILE B N 5
ATOM 4069 C CA . ILE B 2 51 ? 0.896 13.557 1.904 1.00 0.00 51 ILE B CA 5
ATOM 4070 C C . ILE B 2 51 ? 0.832 12.105 2.382 1.00 0.00 51 ILE B C 5
ATOM 4071 O O . ILE B 2 51 ? -0.241 11.604 2.715 1.00 0.00 51 ILE B O 5
ATOM 4076 N N . TYR B 2 52 ? 1.995 11.470 2.401 1.00 0.00 52 TYR B N 5
ATOM 4077 C CA . TYR B 2 52 ? 2.085 10.086 2.834 1.00 0.00 52 TYR B CA 5
ATOM 4078 C C . TYR B 2 52 ? 1.044 9.780 3.912 1.00 0.00 52 TYR B C 5
ATOM 4079 O O . TYR B 2 52 ? -0.011 9.218 3.620 1.00 0.00 52 TYR B O 5
ATOM 4088 N N . GLN B 2 53 ? 1.377 10.162 5.136 1.00 0.00 53 GLN B N 5
ATOM 4089 C CA . GLN B 2 53 ? 0.484 9.935 6.260 1.00 0.00 53 GLN B CA 5
ATOM 4090 C C . GLN B 2 53 ? -0.968 10.179 5.842 1.00 0.00 53 GLN B C 5
ATOM 4091 O O . GLN B 2 53 ? -1.875 9.489 6.306 1.00 0.00 53 GLN B O 5
ATOM 4097 N N . I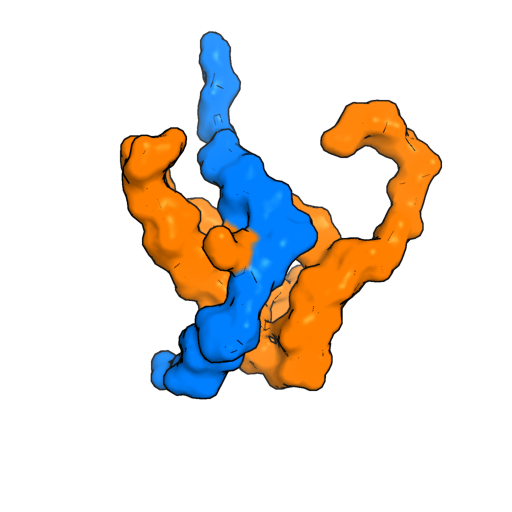LE B 2 54 ? -1.143 11.160 4.969 1.00 0.00 54 ILE B N 5
ATOM 4098 C CA . ILE B 2 54 ? -2.468 11.503 4.483 1.00 0.00 54 ILE B CA 5
ATOM 4099 C C . ILE B 2 54 ? -2.867 10.528 3.373 1.00 0.00 54 ILE B C 5
ATOM 4100 O O . ILE B 2 54 ? -4.024 10.119 3.288 1.00 0.00 54 ILE B O 5
ATOM 4105 N N . ALA B 2 55 ? -1.887 10.187 2.549 1.00 0.00 55 ALA B N 5
ATOM 4106 C CA . ALA B 2 55 ? -2.122 9.268 1.447 1.00 0.00 55 ALA B CA 5
ATOM 4107 C C . ALA B 2 55 ? -3.626 9.038 1.293 1.00 0.00 55 ALA B C 5
ATOM 4108 O O . ALA B 2 55 ? -4.432 9.786 1.843 1.00 0.00 55 ALA B O 5
ATOM 4110 N N . LYS B 2 56 ? -3.959 7.998 0.543 1.00 0.00 56 LYS B N 5
ATOM 4111 C CA . LYS B 2 56 ? -5.353 7.658 0.309 1.00 0.00 56 LYS B CA 5
ATOM 4112 C C . LYS B 2 56 ? -5.436 6.575 -0.768 1.00 0.00 56 LYS B C 5
ATOM 4113 O O . LYS B 2 56 ? -4.809 6.692 -1.821 1.00 0.00 56 LYS B O 5
ATOM 4119 N N . ASN B 2 57 ? -6.214 5.545 -0.468 1.00 0.00 57 ASN B N 5
ATOM 4120 C CA . ASN B 2 57 ? -6.387 4.441 -1.397 1.00 0.00 57 ASN B CA 5
ATOM 4121 C C . ASN B 2 57 ? -5.736 4.800 -2.734 1.00 0.00 57 ASN B C 5
ATOM 4122 O O . ASN B 2 57 ? -4.899 4.055 -3.241 1.00 0.00 57 ASN B O 5
ATOM 4127 N N . LEU B 2 58 ? -6.144 5.942 -3.268 1.00 0.00 58 LEU B N 5
ATOM 4128 C CA . LEU B 2 58 ? -5.612 6.409 -4.537 1.00 0.00 58 LEU B CA 5
ATOM 4129 C C . LEU B 2 58 ? -6.096 7.836 -4.795 1.00 0.00 58 LEU B C 5
ATOM 4130 O O . LEU B 2 58 ? -5.289 8.753 -4.941 1.00 0.00 58 LEU B O 5
ATOM 4135 N N . PRO B 2 59 ? -7.447 7.986 -4.844 1.00 0.00 59 PRO B N 5
ATOM 4136 C CA . PRO B 2 59 ? -8.332 6.847 -4.660 1.00 0.00 59 PRO B CA 5
ATOM 4137 C C . PRO B 2 59 ? -8.350 5.961 -5.906 1.00 0.00 59 PRO B C 5
ATOM 4138 O O . PRO B 2 59 ? -8.051 6.422 -7.007 1.00 0.00 59 PRO B O 5
ATOM 4142 N N . ASN B 2 60 ? -8.703 4.701 -5.692 1.00 0.00 60 ASN B N 5
ATOM 4143 C CA . ASN B 2 60 ? -8.763 3.744 -6.784 1.00 0.00 60 ASN B CA 5
ATOM 4144 C C . ASN B 2 60 ? -8.573 2.331 -6.230 1.00 0.00 60 ASN B C 5
ATOM 4145 O O . ASN B 2 60 ? -9.547 1.637 -5.943 1.00 0.00 60 ASN B O 5
ATOM 4150 N N . VAL B 2 61 ? -7.312 1.948 -6.097 1.00 0.00 61 VAL B N 5
ATOM 4151 C CA . VAL B 2 61 ? -6.981 0.629 -5.582 1.00 0.00 61 VAL B CA 5
ATOM 4152 C C . VAL B 2 61 ? -8.258 -0.206 -5.474 1.00 0.00 61 VAL B C 5
ATOM 4153 O O . VAL B 2 61 ? -8.745 -0.734 -6.474 1.00 0.00 61 VAL B O 5
ATOM 4157 N N . CYS B 2 62 ? -8.765 -0.302 -4.254 1.00 0.00 62 CYS B N 5
ATOM 4158 C CA . CYS B 2 62 ? -9.975 -1.064 -4.003 1.00 0.00 62 CYS B CA 5
ATOM 4159 C C . CYS B 2 62 ? -11.074 -0.093 -3.570 1.00 0.00 62 CYS B C 5
ATOM 4160 O O . CYS B 2 62 ? -12.202 -0.168 -4.056 1.00 0.00 62 CYS B O 5
ATOM 4163 N N . ASN B 2 63 ? -10.708 0.798 -2.661 1.00 0.00 63 ASN B N 5
ATOM 4164 C CA . ASN B 2 63 ? -11.649 1.784 -2.157 1.00 0.00 63 ASN B CA 5
ATOM 4165 C C . ASN B 2 63 ? -12.491 1.156 -1.043 1.00 0.00 63 ASN B C 5
ATOM 4166 O O . ASN B 2 63 ? -13.578 1.641 -0.735 1.00 0.00 63 ASN B O 5
ATOM 4171 N N . MET B 2 64 ? -11.955 0.088 -0.472 1.00 0.00 64 MET B N 5
ATOM 4172 C CA . MET B 2 64 ? -12.644 -0.611 0.600 1.00 0.00 64 MET B CA 5
ATOM 4173 C C . MET B 2 64 ? -13.078 0.361 1.699 1.00 0.00 64 MET B C 5
ATOM 4174 O O . MET B 2 64 ? -12.413 0.479 2.728 1.00 0.00 64 MET B O 5
ATOM 4179 N N . LYS B 2 65 ? -14.190 1.034 1.445 1.00 0.00 65 LYS B N 5
ATOM 4180 C CA . LYS B 2 65 ? -14.720 1.993 2.399 1.00 0.00 65 LYS B CA 5
ATOM 4181 C C . LYS B 2 65 ? -15.299 1.243 3.600 1.00 0.00 65 LYS B C 5
ATOM 4182 O O . LYS B 2 65 ? -15.786 1.861 4.546 1.00 0.00 65 LYS B O 5
ATOM 4188 N N . GLN B 2 66 ? -15.227 -0.077 3.524 1.00 0.00 66 GLN B N 5
ATOM 4189 C CA . GLN B 2 66 ? -15.738 -0.918 4.593 1.00 0.00 66 GLN B CA 5
ATOM 4190 C C . GLN B 2 66 ? -14.582 -1.557 5.366 1.00 0.00 66 GLN B C 5
ATOM 4191 O O . GLN B 2 66 ? -14.657 -1.715 6.583 1.00 0.00 66 GLN B O 5
ATOM 4197 N N . ILE B 2 67 ? -13.540 -1.905 4.626 1.00 0.00 67 ILE B N 5
ATOM 4198 C CA . ILE B 2 67 ? -12.370 -2.523 5.227 1.00 0.00 67 ILE B CA 5
ATOM 4199 C C . ILE B 2 67 ? -11.341 -1.441 5.557 1.00 0.00 67 ILE B C 5
ATOM 4200 O O . ILE B 2 67 ? -10.987 -1.249 6.720 1.00 0.00 67 ILE B O 5
ATOM 4205 N N . GLY B 2 68 ? -10.887 -0.761 4.513 1.00 0.00 68 GLY B N 5
ATOM 4206 C CA . GLY B 2 68 ? -9.905 0.297 4.679 1.00 0.00 68 GLY B CA 5
ATOM 4207 C C . GLY B 2 68 ? -9.608 0.982 3.343 1.00 0.00 68 GLY B C 5
ATOM 4208 O O . GLY B 2 68 ? -10.178 0.619 2.315 1.00 0.00 68 GLY B O 5
ATOM 4209 N N . THR B 2 69 ? -8.715 1.959 3.401 1.00 0.00 69 THR B N 5
ATOM 4210 C CA . THR B 2 69 ? -8.334 2.698 2.210 1.00 0.00 69 THR B CA 5
ATOM 4211 C C . THR B 2 69 ? -6.980 2.211 1.690 1.00 0.00 69 THR B C 5
ATOM 4212 O O . THR B 2 69 ? -6.795 1.018 1.449 1.00 0.00 69 THR B O 5
ATOM 4216 N N . CYS B 2 70 ? -6.067 3.158 1.533 1.00 0.00 70 CYS B N 5
ATOM 4217 C CA . CYS B 2 70 ? -4.735 2.841 1.047 1.00 0.00 70 CYS B CA 5
ATOM 4218 C C . CYS B 2 70 ? -4.355 1.450 1.560 1.00 0.00 70 CYS B C 5
ATOM 4219 O O . CYS B 2 70 ? -3.543 1.323 2.475 1.00 0.00 70 CYS B O 5
ATOM 4222 N N . PRO B 2 71 ? -4.975 0.416 0.932 1.00 0.00 71 PRO B N 5
ATOM 4223 C CA . PRO B 2 71 ? -4.711 -0.960 1.316 1.00 0.00 71 PRO B CA 5
ATOM 4224 C C . PRO B 2 71 ? -3.346 -1.421 0.800 1.00 0.00 71 PRO B C 5
ATOM 4225 O O . PRO B 2 71 ? -2.796 -0.825 -0.126 1.00 0.00 71 PRO B O 5
ATOM 4229 N N . PHE B 2 72 ? -2.840 -2.476 1.420 1.00 0.00 72 PHE B N 5
ATOM 4230 C CA . PHE B 2 72 ? -1.550 -3.023 1.034 1.00 0.00 72 PHE B CA 5
ATOM 4231 C C . PHE B 2 72 ? -1.124 -4.145 1.983 1.00 0.00 72 PHE B C 5
ATOM 4232 O O . PHE B 2 72 ? -1.651 -4.260 3.089 1.00 0.00 72 PHE B O 5
ATOM 4240 N N . ILE B 2 73 ? -0.175 -4.943 1.517 1.00 0.00 73 ILE B N 5
ATOM 4241 C CA . ILE B 2 73 ? 0.328 -6.051 2.311 1.00 0.00 73 ILE B CA 5
ATOM 4242 C C . ILE B 2 73 ? 1.794 -5.795 2.665 1.00 0.00 73 ILE B C 5
ATOM 4243 O O . ILE B 2 73 ? 2.502 -5.104 1.933 1.00 0.00 73 ILE B O 5
ATOM 4248 N N . ALA B 2 74 ? 2.208 -6.367 3.786 1.00 0.00 74 ALA B N 5
ATOM 4249 C CA . ALA B 2 74 ? 3.577 -6.209 4.245 1.00 0.00 74 ALA B CA 5
ATOM 4250 C C . ALA B 2 74 ? 4.260 -7.578 4.280 1.00 0.00 74 ALA B C 5
ATOM 4251 O O . ALA B 2 74 ? 5.095 -7.880 3.429 1.00 0.00 74 ALA B O 5
ATOM 4253 N N . ILE B 2 75 ? 3.878 -8.370 5.271 1.00 0.00 75 ILE B N 5
ATOM 4254 C CA . ILE B 2 75 ? 4.443 -9.699 5.426 1.00 0.00 75 ILE B CA 5
ATOM 4255 C C . ILE B 2 75 ? 4.552 -10.367 4.054 1.00 0.00 75 ILE B C 5
ATOM 4256 O O . ILE B 2 75 ? 5.422 -11.209 3.836 1.00 0.00 75 ILE B O 5
ATOM 4261 N N . GLN A 1 1 ? 7.595 1.571 15.908 1.00 0.00 1 GLN A N 6
ATOM 4262 C CA . GLN A 1 1 ? 6.655 1.005 14.954 1.00 0.00 1 GLN A CA 6
ATOM 4263 C C . GLN A 1 1 ? 7.091 -0.404 14.550 1.00 0.00 1 GLN A C 6
ATOM 4264 O O . GLN A 1 1 ? 8.264 -0.752 14.669 1.00 0.00 1 GLN A O 6
ATOM 4270 N N . PRO A 1 2 ? 6.097 -1.197 14.068 1.00 0.00 2 PRO A N 6
ATOM 4271 C CA . PRO A 1 2 ? 6.367 -2.561 13.646 1.00 0.00 2 PRO A CA 6
ATOM 4272 C C . PRO A 1 2 ? 7.087 -2.585 12.297 1.00 0.00 2 PRO A C 6
ATOM 4273 O O . PRO A 1 2 ? 6.641 -1.954 11.340 1.00 0.00 2 PRO A O 6
ATOM 4277 N N . GLN A 1 3 ? 8.190 -3.319 12.263 1.00 0.00 3 GLN A N 6
ATOM 4278 C CA . GLN A 1 3 ? 8.976 -3.433 11.047 1.00 0.00 3 GLN A CA 6
ATOM 4279 C C . GLN A 1 3 ? 8.348 -4.461 10.104 1.00 0.00 3 GLN A C 6
ATOM 4280 O O . GLN A 1 3 ? 8.276 -4.239 8.895 1.00 0.00 3 GLN A O 6
ATOM 4286 N N . LYS A 1 4 ? 7.910 -5.565 10.690 1.00 0.00 4 LYS A N 6
ATOM 4287 C CA . LYS A 1 4 ? 7.291 -6.628 9.918 1.00 0.00 4 LYS A CA 6
ATOM 4288 C C . LYS A 1 4 ? 6.285 -6.021 8.935 1.00 0.00 4 LYS A C 6
ATOM 4289 O O . LYS A 1 4 ? 6.158 -6.486 7.804 1.00 0.00 4 LYS A O 6
ATOM 4295 N N . CYS A 1 5 ? 5.598 -4.991 9.404 1.00 0.00 5 CYS A N 6
ATOM 4296 C CA . CYS A 1 5 ? 4.609 -4.314 8.582 1.00 0.00 5 CYS A CA 6
ATOM 4297 C C . CYS A 1 5 ? 5.249 -3.989 7.232 1.00 0.00 5 CYS A C 6
ATOM 4298 O O . CYS A 1 5 ? 4.884 -4.571 6.211 1.00 0.00 5 CYS A O 6
ATOM 4301 N N . GLN A 1 6 ? 6.192 -3.058 7.269 1.00 0.00 6 GLN A N 6
ATOM 4302 C CA . GLN A 1 6 ? 6.885 -2.648 6.060 1.00 0.00 6 GLN A CA 6
ATOM 4303 C C . GLN A 1 6 ? 7.808 -3.767 5.572 1.00 0.00 6 GLN A C 6
ATOM 4304 O O . GLN A 1 6 ? 7.735 -4.175 4.413 1.00 0.00 6 GLN A O 6
ATOM 4310 N N . ARG A 1 7 ? 8.655 -4.229 6.479 1.00 0.00 7 ARG A N 6
ATOM 4311 C CA . ARG A 1 7 ? 9.591 -5.293 6.155 1.00 0.00 7 ARG A CA 6
ATOM 4312 C C . ARG A 1 7 ? 8.913 -6.347 5.277 1.00 0.00 7 ARG A C 6
ATOM 4313 O O . ARG A 1 7 ? 9.505 -6.830 4.313 1.00 0.00 7 ARG A O 6
ATOM 4321 N N . GLU A 1 8 ? 7.682 -6.673 5.642 1.00 0.00 8 GLU A N 6
ATOM 4322 C CA . GLU A 1 8 ? 6.918 -7.661 4.899 1.00 0.00 8 GLU A CA 6
ATOM 4323 C C . GLU A 1 8 ? 6.631 -7.155 3.483 1.00 0.00 8 GLU A C 6
ATOM 4324 O O . GLU A 1 8 ? 7.323 -7.527 2.536 1.00 0.00 8 GLU A O 6
ATOM 4330 N N . PHE A 1 9 ? 5.611 -6.316 3.385 1.00 0.00 9 PHE A N 6
ATOM 4331 C CA . PHE A 1 9 ? 5.225 -5.755 2.101 1.00 0.00 9 PHE A CA 6
ATOM 4332 C C . PHE A 1 9 ? 6.455 -5.432 1.251 1.00 0.00 9 PHE A C 6
ATOM 4333 O O . PHE A 1 9 ? 6.407 -5.519 0.025 1.00 0.00 9 PHE A O 6
ATOM 4341 N N . GLN A 1 10 ? 7.528 -5.066 1.936 1.00 0.00 10 GLN A N 6
ATOM 4342 C CA . GLN A 1 10 ? 8.769 -4.728 1.260 1.00 0.00 10 GLN A CA 6
ATOM 4343 C C . GLN A 1 10 ? 9.550 -5.999 0.919 1.00 0.00 10 GLN A C 6
ATOM 4344 O O . GLN A 1 10 ? 10.131 -6.104 -0.161 1.00 0.00 10 GLN A O 6
ATOM 4350 N N . GLN A 1 11 ? 9.539 -6.932 1.859 1.00 0.00 11 GLN A N 6
ATOM 4351 C CA . GLN A 1 11 ? 10.239 -8.192 1.672 1.00 0.00 11 GLN A CA 6
ATOM 4352 C C . GLN A 1 11 ? 9.379 -9.161 0.858 1.00 0.00 11 GLN A C 6
ATOM 4353 O O . GLN A 1 11 ? 9.896 -9.914 0.034 1.00 0.00 11 GLN A O 6
ATOM 4359 N N . GLU A 1 12 ? 8.081 -9.111 1.118 1.00 0.00 12 GLU A N 6
ATOM 4360 C CA . GLU A 1 12 ? 7.144 -9.976 0.420 1.00 0.00 12 GLU A CA 6
ATOM 4361 C C . GLU A 1 12 ? 7.429 -9.964 -1.083 1.00 0.00 12 GLU A C 6
ATOM 4362 O O . GLU A 1 12 ? 8.110 -10.850 -1.597 1.00 0.00 12 GLU A O 6
ATOM 4368 N N . GLN A 1 13 ? 6.894 -8.949 -1.746 1.00 0.00 13 GLN A N 6
ATOM 4369 C CA . GLN A 1 13 ? 7.083 -8.809 -3.180 1.00 0.00 13 GLN A CA 6
ATOM 4370 C C . GLN A 1 13 ? 6.346 -7.571 -3.695 1.00 0.00 13 GLN A C 6
ATOM 4371 O O . GLN A 1 13 ? 5.596 -7.650 -4.667 1.00 0.00 13 GLN A O 6
ATOM 4377 N N . HIS A 1 14 ? 6.585 -6.456 -3.020 1.00 0.00 14 HIS A N 6
ATOM 4378 C CA . HIS A 1 14 ? 5.953 -5.203 -3.397 1.00 0.00 14 HIS A CA 6
ATOM 4379 C C . HIS A 1 14 ? 5.025 -5.436 -4.591 1.00 0.00 14 HIS A C 6
ATOM 4380 O O . HIS A 1 14 ? 5.462 -5.388 -5.740 1.00 0.00 14 HIS A O 6
ATOM 4387 N N . LEU A 1 15 ? 3.761 -5.681 -4.278 1.00 0.00 15 LEU A N 6
ATOM 4388 C CA . LEU A 1 15 ? 2.767 -5.920 -5.310 1.00 0.00 15 LEU A CA 6
ATOM 4389 C C . LEU A 1 15 ? 3.004 -4.954 -6.473 1.00 0.00 15 LEU A C 6
ATOM 4390 O O . LEU A 1 15 ? 3.603 -3.895 -6.293 1.00 0.00 15 LEU A O 6
ATOM 4395 N N . ARG A 1 16 ? 2.519 -5.354 -7.640 1.00 0.00 16 ARG A N 6
ATOM 4396 C CA . ARG A 1 16 ? 2.670 -4.536 -8.832 1.00 0.00 16 ARG A CA 6
ATOM 4397 C C . ARG A 1 16 ? 1.307 -4.026 -9.302 1.00 0.00 16 ARG A C 6
ATOM 4398 O O . ARG A 1 16 ? 1.179 -2.874 -9.716 1.00 0.00 16 ARG A O 6
ATOM 4406 N N . ALA A 1 17 ? 0.321 -4.907 -9.221 1.00 0.00 17 ALA A N 6
ATOM 4407 C CA . ALA A 1 17 ? -1.029 -4.560 -9.633 1.00 0.00 17 ALA A CA 6
ATOM 4408 C C . ALA A 1 17 ? -1.318 -3.108 -9.248 1.00 0.00 17 ALA A C 6
ATOM 4409 O O . ALA A 1 17 ? -2.007 -2.394 -9.975 1.00 0.00 17 ALA A O 6
ATOM 4411 N N . CYS A 1 18 ? -0.776 -2.713 -8.105 1.00 0.00 18 CYS A N 6
ATOM 4412 C CA . CYS A 1 18 ? -0.966 -1.359 -7.613 1.00 0.00 18 CYS A CA 6
ATOM 4413 C C . CYS A 1 18 ? 0.035 -0.446 -8.324 1.00 0.00 18 CYS A C 6
ATOM 4414 O O . CYS A 1 18 ? -0.258 0.722 -8.578 1.00 0.00 18 CYS A O 6
ATOM 4417 N N . GLN A 1 19 ? 1.194 -1.011 -8.624 1.00 0.00 19 GLN A N 6
ATOM 4418 C CA . GLN A 1 19 ? 2.240 -0.262 -9.300 1.00 0.00 19 GLN A CA 6
ATOM 4419 C C . GLN A 1 19 ? 1.626 0.756 -10.262 1.00 0.00 19 GLN A C 6
ATOM 4420 O O . GLN A 1 19 ? 2.219 1.800 -10.527 1.00 0.00 19 GLN A O 6
ATOM 4426 N N . GLN A 1 20 ? 0.445 0.418 -10.758 1.00 0.00 20 GLN A N 6
ATOM 4427 C CA . GLN A 1 20 ? -0.256 1.290 -11.684 1.00 0.00 20 GLN A CA 6
ATOM 4428 C C . GLN A 1 20 ? -0.166 2.743 -11.216 1.00 0.00 20 GLN A C 6
ATOM 4429 O O . GLN A 1 20 ? 0.695 3.494 -11.673 1.00 0.00 20 GLN A O 6
ATOM 4435 N N . TRP A 1 21 ? -1.066 3.096 -10.311 1.00 0.00 21 TRP A N 6
ATOM 4436 C CA . TRP A 1 21 ? -1.100 4.447 -9.775 1.00 0.00 21 TRP A CA 6
ATOM 4437 C C . TRP A 1 21 ? 0.098 4.615 -8.839 1.00 0.00 21 TRP A C 6
ATOM 4438 O O . TRP A 1 21 ? 0.957 5.464 -9.070 1.00 0.00 21 TRP A O 6
ATOM 4449 N N . ILE A 1 22 ? 0.117 3.790 -7.802 1.00 0.00 22 ILE A N 6
ATOM 4450 C CA . ILE A 1 22 ? 1.197 3.836 -6.830 1.00 0.00 22 ILE A CA 6
ATOM 4451 C C . ILE A 1 22 ? 2.425 4.488 -7.468 1.00 0.00 22 ILE A C 6
ATOM 4452 O O . ILE A 1 22 ? 2.993 5.427 -6.911 1.00 0.00 22 ILE A O 6
ATOM 4457 N N . ARG A 1 23 ? 2.798 3.966 -8.626 1.00 0.00 23 ARG A N 6
ATOM 4458 C CA . ARG A 1 23 ? 3.949 4.485 -9.346 1.00 0.00 23 ARG A CA 6
ATOM 4459 C C . ARG A 1 23 ? 3.551 5.714 -10.165 1.00 0.00 23 ARG A C 6
ATOM 4460 O O . ARG A 1 23 ? 4.178 6.766 -10.056 1.00 0.00 23 ARG A O 6
ATOM 4468 N N . GLN A 1 24 ? 2.511 5.540 -10.968 1.00 0.00 24 GLN A N 6
ATOM 4469 C CA . GLN A 1 24 ? 2.023 6.621 -11.806 1.00 0.00 24 GLN A CA 6
ATOM 4470 C C . GLN A 1 24 ? 1.831 7.891 -10.975 1.00 0.00 24 GLN A C 6
ATOM 4471 O O . GLN A 1 24 ? 2.269 8.970 -11.371 1.00 0.00 24 GLN A O 6
ATOM 4477 N N . GLN A 1 25 ? 1.174 7.721 -9.836 1.00 0.00 25 GLN A N 6
ATOM 4478 C CA . GLN A 1 25 ? 0.918 8.840 -8.946 1.00 0.00 25 GLN A CA 6
ATOM 4479 C C . GLN A 1 25 ? 2.192 9.664 -8.749 1.00 0.00 25 GLN A C 6
ATOM 4480 O O . GLN A 1 25 ? 2.216 10.857 -9.045 1.00 0.00 25 GLN A O 6
ATOM 4486 N N . LEU A 1 26 ? 3.220 8.994 -8.250 1.00 0.00 26 LEU A N 6
ATOM 4487 C CA . LEU A 1 26 ? 4.495 9.648 -8.009 1.00 0.00 26 LEU A CA 6
ATOM 4488 C C . LEU A 1 26 ? 4.872 10.485 -9.234 1.00 0.00 26 LEU A C 6
ATOM 4489 O O . LEU A 1 26 ? 5.230 11.654 -9.105 1.00 0.00 26 LEU A O 6
ATOM 4494 N N . ALA A 1 27 ? 4.780 9.853 -10.395 1.00 0.00 27 ALA A N 6
ATOM 4495 C CA . ALA A 1 27 ? 5.107 10.524 -11.641 1.00 0.00 27 ALA A CA 6
ATOM 4496 C C . ALA A 1 27 ? 4.413 11.887 -11.679 1.00 0.00 27 ALA A C 6
ATOM 4497 O O . ALA A 1 27 ? 3.222 11.973 -11.972 1.00 0.00 27 ALA A O 6
ATOM 4499 N N . GLY A 1 28 ? 5.188 12.918 -11.378 1.00 0.00 28 GLY A N 6
ATOM 4500 C CA . GLY A 1 28 ? 4.662 14.273 -11.373 1.00 0.00 28 GLY A CA 6
ATOM 4501 C C . GLY A 1 28 ? 5.199 15.074 -12.562 1.00 0.00 28 GLY A C 6
ATOM 4502 O O . GLY A 1 28 ? 6.403 15.299 -12.669 1.00 0.00 28 GLY A O 6
ATOM 4503 N N . SER A 1 29 ? 4.279 15.481 -13.425 1.00 0.00 29 SER A N 6
ATOM 4504 C CA . SER A 1 29 ? 4.645 16.250 -14.601 1.00 0.00 29 SER A CA 6
ATOM 4505 C C . SER A 1 29 ? 5.625 17.361 -14.216 1.00 0.00 29 SER A C 6
ATOM 4506 O O . SER A 1 29 ? 5.667 17.783 -13.061 1.00 0.00 29 SER A O 6
ATOM 4509 N N . PRO A 1 30 ? 6.407 17.815 -15.231 1.00 0.00 30 PRO A N 6
ATOM 4510 C CA . PRO A 1 30 ? 7.383 18.868 -15.010 1.00 0.00 30 PRO A CA 6
ATOM 4511 C C . PRO A 1 30 ? 6.699 20.231 -14.882 1.00 0.00 30 PRO A C 6
ATOM 4512 O O . PRO A 1 30 ? 5.608 20.435 -15.412 1.00 0.00 30 PRO A O 6
ATOM 4516 N N . PHE A 1 31 ? 7.368 21.129 -14.174 1.00 0.00 31 PHE A N 6
ATOM 4517 C CA . PHE A 1 31 ? 6.839 22.467 -13.969 1.00 0.00 31 PHE A CA 6
ATOM 4518 C C . PHE A 1 31 ? 6.367 23.078 -15.290 1.00 0.00 31 PHE A C 6
ATOM 4519 O O . PHE A 1 31 ? 6.900 24.095 -15.733 1.00 0.00 31 PHE A O 6
ATOM 4527 N N . GLN B 2 1 ? -4.639 1.286 -22.566 1.00 0.00 1 GLN B N 6
ATOM 4528 C CA . GLN B 2 1 ? -6.060 1.183 -22.851 1.00 0.00 1 GLN B CA 6
ATOM 4529 C C . GLN B 2 1 ? -6.539 -0.257 -22.650 1.00 0.00 1 GLN B C 6
ATOM 4530 O O . GLN B 2 1 ? -5.794 -1.099 -22.152 1.00 0.00 1 GLN B O 6
ATOM 4536 N N . SER B 2 2 ? -7.779 -0.495 -23.050 1.00 0.00 2 SER B N 6
ATOM 4537 C CA . SER B 2 2 ? -8.366 -1.818 -22.920 1.00 0.00 2 SER B CA 6
ATOM 4538 C C . SER B 2 2 ? -7.937 -2.698 -24.095 1.00 0.00 2 SER B C 6
ATOM 4539 O O . SER B 2 2 ? -7.384 -2.203 -25.076 1.00 0.00 2 SER B O 6
ATOM 4542 N N . GLY B 2 3 ? -8.207 -3.987 -23.958 1.00 0.00 3 GLY B N 6
ATOM 4543 C CA . GLY B 2 3 ? -7.855 -4.941 -24.996 1.00 0.00 3 GLY B CA 6
ATOM 4544 C C . GLY B 2 3 ? -8.314 -6.352 -24.623 1.00 0.00 3 GLY B C 6
ATOM 4545 O O . GLY B 2 3 ? -9.133 -6.947 -25.320 1.00 0.00 3 GLY B O 6
ATOM 4546 N N . PRO B 2 4 ? -7.750 -6.860 -23.494 1.00 0.00 4 PRO B N 6
ATOM 4547 C CA . PRO B 2 4 ? -8.092 -8.190 -23.019 1.00 0.00 4 PRO B CA 6
ATOM 4548 C C . PRO B 2 4 ? -9.479 -8.201 -22.373 1.00 0.00 4 PRO B C 6
ATOM 4549 O O . PRO B 2 4 ? -9.842 -7.268 -21.659 1.00 0.00 4 PRO B O 6
ATOM 4553 N N . GLN B 2 5 ? -10.216 -9.268 -22.649 1.00 0.00 5 GLN B N 6
ATOM 4554 C CA . GLN B 2 5 ? -11.554 -9.412 -22.103 1.00 0.00 5 GLN B CA 6
ATOM 4555 C C . GLN B 2 5 ? -11.492 -9.597 -20.585 1.00 0.00 5 GLN B C 6
ATOM 4556 O O . GLN B 2 5 ? -11.026 -10.625 -20.100 1.00 0.00 5 GLN B O 6
ATOM 4562 N N . GLN B 2 6 ? -11.970 -8.583 -19.878 1.00 0.00 6 GLN B N 6
ATOM 4563 C CA . GLN B 2 6 ? -11.975 -8.620 -18.426 1.00 0.00 6 GLN B CA 6
ATOM 4564 C C . GLN B 2 6 ? -12.665 -9.892 -17.929 1.00 0.00 6 GLN B C 6
ATOM 4565 O O . GLN B 2 6 ? -13.156 -10.688 -18.728 1.00 0.00 6 GLN B O 6
ATOM 4571 N N . GLY B 2 7 ? -12.682 -10.043 -16.613 1.00 0.00 7 GLY B N 6
ATOM 4572 C CA . GLY B 2 7 ? -13.304 -11.205 -16.000 1.00 0.00 7 GLY B CA 6
ATOM 4573 C C . GLY B 2 7 ? -12.778 -11.423 -14.580 1.00 0.00 7 GLY B C 6
ATOM 4574 O O . GLY B 2 7 ? -13.477 -11.149 -13.606 1.00 0.00 7 GLY B O 6
ATOM 4575 N N . PRO B 2 8 ? -11.517 -11.929 -14.505 1.00 0.00 8 PRO B N 6
ATOM 4576 C CA . PRO B 2 8 ? -10.891 -12.187 -13.221 1.00 0.00 8 PRO B CA 6
ATOM 4577 C C . PRO B 2 8 ? -10.444 -10.883 -12.555 1.00 0.00 8 PRO B C 6
ATOM 4578 O O . PRO B 2 8 ? -10.078 -9.927 -13.238 1.00 0.00 8 PRO B O 6
ATOM 4582 N N . TRP B 2 9 ? -10.489 -10.886 -11.231 1.00 0.00 9 TRP B N 6
ATOM 4583 C CA . TRP B 2 9 ? -10.095 -9.715 -10.467 1.00 0.00 9 TRP B CA 6
ATOM 4584 C C . TRP B 2 9 ? -8.726 -9.997 -9.842 1.00 0.00 9 TRP B C 6
ATOM 4585 O O . TRP B 2 9 ? -8.642 -10.444 -8.699 1.00 0.00 9 TRP B O 6
ATOM 4596 N N . LEU B 2 10 ? -7.690 -9.725 -10.621 1.00 0.00 10 LEU B N 6
ATOM 4597 C CA . LEU B 2 10 ? -6.329 -9.945 -10.158 1.00 0.00 10 LEU B CA 6
ATOM 4598 C C . LEU B 2 10 ? -5.983 -8.901 -9.094 1.00 0.00 10 LEU B C 6
ATOM 4599 O O . LEU B 2 10 ? -5.361 -9.224 -8.083 1.00 0.00 10 LEU B O 6
ATOM 4604 N N . ARG B 2 11 ? -6.400 -7.672 -9.358 1.00 0.00 11 ARG B N 6
ATOM 4605 C CA . ARG B 2 11 ? -6.141 -6.579 -8.436 1.00 0.00 11 ARG B CA 6
ATOM 4606 C C . ARG B 2 11 ? -6.336 -7.046 -6.993 1.00 0.00 11 ARG B C 6
ATOM 4607 O O . ARG B 2 11 ? -5.521 -6.743 -6.123 1.00 0.00 11 ARG B O 6
ATOM 4615 N N . GLU B 2 12 ? -7.423 -7.775 -6.782 1.00 0.00 12 GLU B N 6
ATOM 4616 C CA . GLU B 2 12 ? -7.735 -8.287 -5.459 1.00 0.00 12 GLU B CA 6
ATOM 4617 C C . GLU B 2 12 ? -6.466 -8.794 -4.772 1.00 0.00 12 GLU B C 6
ATOM 4618 O O . GLU B 2 12 ? -6.244 -8.524 -3.592 1.00 0.00 12 GLU B O 6
ATOM 4624 N N . GLN B 2 13 ? -5.666 -9.520 -5.539 1.00 0.00 13 GLN B N 6
ATOM 4625 C CA . GLN B 2 13 ? -4.424 -10.067 -5.019 1.00 0.00 13 GLN B CA 6
ATOM 4626 C C . GLN B 2 13 ? -3.634 -8.984 -4.281 1.00 0.00 13 GLN B C 6
ATOM 4627 O O . GLN B 2 13 ? -3.060 -9.241 -3.224 1.00 0.00 13 GLN B O 6
ATOM 4633 N N . CYS B 2 14 ? -3.633 -7.795 -4.867 1.00 0.00 14 CYS B N 6
ATOM 4634 C CA . CYS B 2 14 ? -2.923 -6.672 -4.278 1.00 0.00 14 CYS B CA 6
ATOM 4635 C C . CYS B 2 14 ? -3.387 -6.517 -2.828 1.00 0.00 14 CYS B C 6
ATOM 4636 O O . CYS B 2 14 ? -2.567 -6.379 -1.922 1.00 0.00 14 CYS B O 6
ATOM 4639 N N . CYS B 2 15 ? -4.700 -6.545 -2.655 1.00 0.00 15 CYS B N 6
ATOM 4640 C CA . CYS B 2 15 ? -5.284 -6.409 -1.331 1.00 0.00 15 CYS B CA 6
ATOM 4641 C C . CYS B 2 15 ? -4.940 -7.663 -0.525 1.00 0.00 15 CYS B C 6
ATOM 4642 O O . CYS B 2 15 ? -4.285 -7.578 0.513 1.00 0.00 15 CYS B O 6
ATOM 4645 N N . ASN B 2 16 ? -5.398 -8.798 -1.032 1.00 0.00 16 ASN B N 6
ATOM 4646 C CA . ASN B 2 16 ? -5.149 -10.067 -0.371 1.00 0.00 16 ASN B CA 6
ATOM 4647 C C . ASN B 2 16 ? -3.717 -10.085 0.167 1.00 0.00 16 ASN B C 6
ATOM 4648 O O . ASN B 2 16 ? -3.466 -10.591 1.259 1.00 0.00 16 ASN B O 6
ATOM 4653 N N . GLU B 2 17 ? -2.814 -9.525 -0.625 1.00 0.00 17 GLU B N 6
ATOM 4654 C CA . GLU B 2 17 ? -1.414 -9.469 -0.241 1.00 0.00 17 GLU B CA 6
ATOM 4655 C C . GLU B 2 17 ? -1.228 -8.534 0.954 1.00 0.00 17 GLU B C 6
ATOM 4656 O O . GLU B 2 17 ? -0.424 -8.811 1.844 1.00 0.00 17 GLU B O 6
ATOM 4662 N N . LEU B 2 18 ? -1.984 -7.445 0.938 1.00 0.00 18 LEU B N 6
ATOM 4663 C CA . LEU B 2 18 ? -1.912 -6.469 2.011 1.00 0.00 18 LEU B CA 6
ATOM 4664 C C . LEU B 2 18 ? -2.714 -6.975 3.211 1.00 0.00 18 LEU B C 6
ATOM 4665 O O . LEU B 2 18 ? -2.260 -6.879 4.351 1.00 0.00 18 LEU B O 6
ATOM 4670 N N . TYR B 2 19 ? -3.893 -7.503 2.915 1.00 0.00 19 TYR B N 6
ATOM 4671 C CA . TYR B 2 19 ? -4.762 -8.026 3.955 1.00 0.00 19 TYR B CA 6
ATOM 4672 C C . TYR B 2 19 ? -4.100 -9.195 4.687 1.00 0.00 19 TYR B C 6
ATOM 4673 O O . TYR B 2 19 ? -4.024 -9.201 5.914 1.00 0.00 19 TYR B O 6
ATOM 4682 N N . GLN B 2 20 ? -3.639 -10.157 3.901 1.00 0.00 20 GLN B N 6
ATOM 4683 C CA . GLN B 2 20 ? -2.986 -11.330 4.459 1.00 0.00 20 GLN B CA 6
ATOM 4684 C C . GLN B 2 20 ? -2.111 -10.934 5.651 1.00 0.00 20 GLN B C 6
ATOM 4685 O O . GLN B 2 20 ? -2.039 -11.660 6.640 1.00 0.00 20 GLN B O 6
ATOM 4691 N N . GLU B 2 21 ? -1.469 -9.783 5.516 1.00 0.00 21 GLU B N 6
ATOM 4692 C CA . GLU B 2 21 ? -0.602 -9.283 6.569 1.00 0.00 21 GLU B CA 6
ATOM 4693 C C . GLU B 2 21 ? -1.429 -8.577 7.646 1.00 0.00 21 GLU B C 6
ATOM 4694 O O . GLU B 2 21 ? -2.535 -9.008 7.966 1.00 0.00 21 GLU B O 6
ATOM 4700 N N . ASP B 2 22 ? -0.859 -7.503 8.175 1.00 0.00 22 ASP B N 6
ATOM 4701 C CA . ASP B 2 22 ? -1.530 -6.733 9.209 1.00 0.00 22 ASP B CA 6
ATOM 4702 C C . ASP B 2 22 ? -1.870 -5.345 8.664 1.00 0.00 22 ASP B C 6
ATOM 4703 O O . ASP B 2 22 ? -0.980 -4.594 8.268 1.00 0.00 22 ASP B O 6
ATOM 4708 N N . GLN B 2 23 ? -3.161 -5.044 8.664 1.00 0.00 23 GLN B N 6
ATOM 4709 C CA . GLN B 2 23 ? -3.630 -3.758 8.175 1.00 0.00 23 GLN B CA 6
ATOM 4710 C C . GLN B 2 23 ? -2.768 -2.629 8.742 1.00 0.00 23 GLN B C 6
ATOM 4711 O O . GLN B 2 23 ? -2.787 -1.511 8.228 1.00 0.00 23 GLN B O 6
ATOM 4717 N N . VAL B 2 24 ? -2.033 -2.959 9.794 1.00 0.00 24 VAL B N 6
ATOM 4718 C CA . VAL B 2 24 ? -1.165 -1.986 10.435 1.00 0.00 24 VAL B CA 6
ATOM 4719 C C . VAL B 2 24 ? -0.541 -1.085 9.370 1.00 0.00 24 VAL B C 6
ATOM 4720 O O . VAL B 2 24 ? -0.265 0.087 9.625 1.00 0.00 24 VAL B O 6
ATOM 4724 N N . CYS B 2 25 ? -0.335 -1.665 8.196 1.00 0.00 25 CYS B N 6
ATOM 4725 C CA . CYS B 2 25 ? 0.254 -0.928 7.090 1.00 0.00 25 CYS B CA 6
ATOM 4726 C C . CYS B 2 25 ? -0.830 -0.041 6.474 1.00 0.00 25 CYS B C 6
ATOM 4727 O O . CYS B 2 25 ? -0.890 0.117 5.256 1.00 0.00 25 CYS B O 6
ATOM 4730 N N . VAL B 2 26 ? -1.660 0.515 7.344 1.00 0.00 26 VAL B N 6
ATOM 4731 C CA . VAL B 2 26 ? -2.739 1.382 6.901 1.00 0.00 26 VAL B CA 6
ATOM 4732 C C . VAL B 2 26 ? -2.258 2.221 5.715 1.00 0.00 26 VAL B C 6
ATOM 4733 O O . VAL B 2 26 ? -2.460 1.845 4.562 1.00 0.00 26 VAL B O 6
ATOM 4737 N N . CYS B 2 27 ? -1.631 3.342 6.040 1.00 0.00 27 CYS B N 6
ATOM 4738 C CA . CYS B 2 27 ? -1.120 4.237 5.016 1.00 0.00 27 CYS B CA 6
ATOM 4739 C C . CYS B 2 27 ? 0.363 4.491 5.296 1.00 0.00 27 CYS B C 6
ATOM 4740 O O . CYS B 2 27 ? 1.000 5.290 4.611 1.00 0.00 27 CYS B O 6
ATOM 4743 N N . PRO B 2 28 ? 0.883 3.778 6.331 1.00 0.00 28 PRO B N 6
ATOM 4744 C CA . PRO B 2 28 ? 2.278 3.918 6.710 1.00 0.00 28 PRO B CA 6
ATOM 4745 C C . PRO B 2 28 ? 3.192 3.203 5.713 1.00 0.00 28 PRO B C 6
ATOM 4746 O O . PRO B 2 28 ? 4.409 3.373 5.750 1.00 0.00 28 PRO B O 6
ATOM 4750 N N . THR B 2 29 ? 2.569 2.418 4.845 1.00 0.00 29 THR B N 6
ATOM 4751 C CA . THR B 2 29 ? 3.311 1.677 3.841 1.00 0.00 29 THR B CA 6
ATOM 4752 C C . THR B 2 29 ? 3.603 2.566 2.630 1.00 0.00 29 THR B C 6
ATOM 4753 O O . THR B 2 29 ? 4.734 3.012 2.440 1.00 0.00 29 THR B O 6
ATOM 4757 N N . LEU B 2 30 ? 2.564 2.797 1.841 1.00 0.00 30 LEU B N 6
ATOM 4758 C CA . LEU B 2 30 ? 2.694 3.624 0.654 1.00 0.00 30 LEU B CA 6
ATOM 4759 C C . LEU B 2 30 ? 3.688 4.755 0.932 1.00 0.00 30 LEU B C 6
ATOM 4760 O O . LEU B 2 30 ? 4.484 5.114 0.065 1.00 0.00 30 LEU B O 6
ATOM 4765 N N . LYS B 2 31 ? 3.610 5.283 2.144 1.00 0.00 31 LYS B N 6
ATOM 4766 C CA . LYS B 2 31 ? 4.492 6.365 2.547 1.00 0.00 31 LYS B CA 6
ATOM 4767 C C . LYS B 2 31 ? 5.901 6.092 2.017 1.00 0.00 31 LYS B C 6
ATOM 4768 O O . LYS B 2 31 ? 6.432 6.871 1.226 1.00 0.00 31 LYS B O 6
ATOM 4774 N N . GLN B 2 32 ? 6.466 4.984 2.472 1.00 0.00 32 GLN B N 6
ATOM 4775 C CA . GLN B 2 32 ? 7.803 4.600 2.054 1.00 0.00 32 GLN B CA 6
ATOM 4776 C C . GLN B 2 32 ? 7.748 3.857 0.717 1.00 0.00 32 GLN B C 6
ATOM 4777 O O . GLN B 2 32 ? 8.616 4.041 -0.136 1.00 0.00 32 GLN B O 6
ATOM 4783 N N . ALA B 2 33 ? 6.719 3.035 0.575 1.00 0.00 33 ALA B N 6
ATOM 4784 C CA . ALA B 2 33 ? 6.539 2.265 -0.643 1.00 0.00 33 ALA B CA 6
ATOM 4785 C C . ALA B 2 33 ? 6.626 3.200 -1.850 1.00 0.00 33 ALA B C 6
ATOM 4786 O O . ALA B 2 33 ? 7.548 3.095 -2.657 1.00 0.00 33 ALA B O 6
ATOM 4788 N N . ALA B 2 34 ? 5.651 4.095 -1.938 1.00 0.00 34 ALA B N 6
ATOM 4789 C CA . ALA B 2 34 ? 5.606 5.048 -3.033 1.00 0.00 34 ALA B CA 6
ATOM 4790 C C . ALA B 2 34 ? 6.956 5.762 -3.138 1.00 0.00 34 ALA B C 6
ATOM 4791 O O . ALA B 2 34 ? 7.675 5.596 -4.123 1.00 0.00 34 ALA B O 6
ATOM 4793 N N . LYS B 2 35 ? 7.259 6.540 -2.110 1.00 0.00 35 LYS B N 6
ATOM 4794 C CA . LYS B 2 35 ? 8.510 7.279 -2.074 1.00 0.00 35 LYS B CA 6
ATOM 4795 C C . LYS B 2 35 ? 9.614 6.437 -2.716 1.00 0.00 35 LYS B C 6
ATOM 4796 O O . LYS B 2 35 ? 10.462 6.963 -3.435 1.00 0.00 35 LYS B O 6
ATOM 4802 N N . SER B 2 36 ? 9.568 5.144 -2.433 1.00 0.00 36 SER B N 6
ATOM 4803 C CA . SER B 2 36 ? 10.553 4.223 -2.975 1.00 0.00 36 SER B CA 6
ATOM 4804 C C . SER B 2 36 ? 10.119 3.749 -4.363 1.00 0.00 36 SER B C 6
ATOM 4805 O O . SER B 2 36 ? 10.946 3.618 -5.265 1.00 0.00 36 SER B O 6
ATOM 4808 N N . VAL B 2 37 ? 8.824 3.505 -4.492 1.00 0.00 37 VAL B N 6
ATOM 4809 C CA . VAL B 2 37 ? 8.270 3.048 -5.755 1.00 0.00 37 VAL B CA 6
ATOM 4810 C C . VAL B 2 37 ? 9.082 3.642 -6.908 1.00 0.00 37 VAL B C 6
ATOM 4811 O O . VAL B 2 37 ? 9.995 3.000 -7.424 1.00 0.00 37 VAL B O 6
ATOM 4815 N N . ARG B 2 38 ? 8.720 4.861 -7.277 1.00 0.00 38 ARG B N 6
ATOM 4816 C CA . ARG B 2 38 ? 9.404 5.550 -8.359 1.00 0.00 38 ARG B CA 6
ATOM 4817 C C . ARG B 2 38 ? 10.536 6.417 -7.805 1.00 0.00 38 ARG B C 6
ATOM 4818 O O . ARG B 2 38 ? 11.710 6.140 -8.046 1.00 0.00 38 ARG B O 6
ATOM 4826 N N . VAL B 2 39 ? 10.143 7.450 -7.074 1.00 0.00 39 VAL B N 6
ATOM 4827 C CA . VAL B 2 39 ? 11.110 8.360 -6.484 1.00 0.00 39 VAL B CA 6
ATOM 4828 C C . VAL B 2 39 ? 11.970 7.598 -5.473 1.00 0.00 39 VAL B C 6
ATOM 4829 O O . VAL B 2 39 ? 11.771 6.403 -5.258 1.00 0.00 39 VAL B O 6
ATOM 4833 N N . GLN B 2 40 ? 12.908 8.320 -4.879 1.00 0.00 40 GLN B N 6
ATOM 4834 C CA . GLN B 2 40 ? 13.800 7.727 -3.897 1.00 0.00 40 GLN B CA 6
ATOM 4835 C C . GLN B 2 40 ? 14.840 8.752 -3.436 1.00 0.00 40 GLN B C 6
ATOM 4836 O O . GLN B 2 40 ? 14.793 9.222 -2.301 1.00 0.00 40 GLN B O 6
ATOM 4842 N N . GLY B 2 41 ? 15.754 9.065 -4.343 1.00 0.00 41 GLY B N 6
ATOM 4843 C CA . GLY B 2 41 ? 16.804 10.025 -4.044 1.00 0.00 41 GLY B CA 6
ATOM 4844 C C . GLY B 2 41 ? 16.235 11.440 -3.924 1.00 0.00 41 GLY B C 6
ATOM 4845 O O . GLY B 2 41 ? 16.325 12.062 -2.866 1.00 0.00 41 GLY B O 6
ATOM 4846 N N . GLN B 2 42 ? 15.663 11.909 -5.024 1.00 0.00 42 GLN B N 6
ATOM 4847 C CA . GLN B 2 42 ? 15.079 13.239 -5.055 1.00 0.00 42 GLN B CA 6
ATOM 4848 C C . GLN B 2 42 ? 13.923 13.335 -4.059 1.00 0.00 42 GLN B C 6
ATOM 4849 O O . GLN B 2 42 ? 13.367 14.413 -3.850 1.00 0.00 42 GLN B O 6
ATOM 4855 N N . HIS B 2 43 ? 13.592 12.194 -3.472 1.00 0.00 43 HIS B N 6
ATOM 4856 C CA . HIS B 2 43 ? 12.511 12.135 -2.505 1.00 0.00 43 HIS B CA 6
ATOM 4857 C C . HIS B 2 43 ? 13.091 12.028 -1.093 1.00 0.00 43 HIS B C 6
ATOM 4858 O O . HIS B 2 43 ? 12.654 11.196 -0.300 1.00 0.00 43 HIS B O 6
ATOM 4865 N N . GLY B 2 44 ? 14.067 12.883 -0.822 1.00 0.00 44 GLY B N 6
ATOM 4866 C CA . GLY B 2 44 ? 14.712 12.894 0.480 1.00 0.00 44 GLY B CA 6
ATOM 4867 C C . GLY B 2 44 ? 13.724 13.293 1.578 1.00 0.00 44 GLY B C 6
ATOM 4868 O O . GLY B 2 44 ? 13.689 12.675 2.641 1.00 0.00 44 GLY B O 6
ATOM 4869 N N . PRO B 2 45 ? 12.925 14.351 1.275 1.00 0.00 45 PRO B N 6
ATOM 4870 C CA . PRO B 2 45 ? 11.938 14.839 2.223 1.00 0.00 45 PRO B CA 6
ATOM 4871 C C . PRO B 2 45 ? 10.731 13.901 2.291 1.00 0.00 45 PRO B C 6
ATOM 4872 O O . PRO B 2 45 ? 10.153 13.552 1.262 1.00 0.00 45 PRO B O 6
ATOM 4876 N N . PHE B 2 46 ? 10.385 13.521 3.512 1.00 0.00 46 PHE B N 6
ATOM 4877 C CA . PHE B 2 46 ? 9.257 12.631 3.728 1.00 0.00 46 PHE B CA 6
ATOM 4878 C C . PHE B 2 46 ? 8.020 13.412 4.174 1.00 0.00 46 PHE B C 6
ATOM 4879 O O . PHE B 2 46 ? 7.099 12.842 4.758 1.00 0.00 46 PHE B O 6
ATOM 4887 N N . GLN B 2 47 ? 8.038 14.704 3.884 1.00 0.00 47 GLN B N 6
ATOM 4888 C CA . GLN B 2 47 ? 6.929 15.570 4.249 1.00 0.00 47 GLN B CA 6
ATOM 4889 C C . GLN B 2 47 ? 5.603 14.943 3.816 1.00 0.00 47 GLN B C 6
ATOM 4890 O O . GLN B 2 47 ? 4.537 15.369 4.258 1.00 0.00 47 GLN B O 6
ATOM 4896 N N . SER B 2 48 ? 5.711 13.940 2.957 1.00 0.00 48 SER B N 6
ATOM 4897 C CA . SER B 2 48 ? 4.533 13.250 2.460 1.00 0.00 48 SER B CA 6
ATOM 4898 C C . SER B 2 48 ? 3.978 12.317 3.538 1.00 0.00 48 SER B C 6
ATOM 4899 O O . SER B 2 48 ? 2.765 12.151 3.655 1.00 0.00 48 SER B O 6
ATOM 4902 N N . THR B 2 49 ? 4.893 11.733 4.298 1.00 0.00 49 THR B N 6
ATOM 4903 C CA . THR B 2 49 ? 4.509 10.823 5.363 1.00 0.00 49 THR B CA 6
ATOM 4904 C C . THR B 2 49 ? 3.188 11.265 5.994 1.00 0.00 49 THR B C 6
ATOM 4905 O O . THR B 2 49 ? 2.352 10.431 6.340 1.00 0.00 49 THR B O 6
ATOM 4909 N N . ARG B 2 50 ? 3.040 12.575 6.124 1.00 0.00 50 ARG B N 6
ATOM 4910 C CA . ARG B 2 50 ? 1.834 13.138 6.707 1.00 0.00 50 ARG B CA 6
ATOM 4911 C C . ARG B 2 50 ? 0.711 13.177 5.669 1.00 0.00 50 ARG B C 6
ATOM 4912 O O . ARG B 2 50 ? -0.341 12.572 5.866 1.00 0.00 50 ARG B O 6
ATOM 4920 N N . ILE B 2 51 ? 0.974 13.895 4.587 1.00 0.00 51 ILE B N 6
ATOM 4921 C CA . ILE B 2 51 ? -0.002 14.020 3.518 1.00 0.00 51 ILE B CA 6
ATOM 4922 C C . ILE B 2 51 ? -0.324 12.633 2.961 1.00 0.00 51 ILE B C 6
ATOM 4923 O O . ILE B 2 51 ? -1.484 12.319 2.695 1.00 0.00 51 ILE B O 6
ATOM 4928 N N . TYR B 2 52 ? 0.724 11.837 2.798 1.00 0.00 52 TYR B N 6
ATOM 4929 C CA . TYR B 2 52 ? 0.568 10.491 2.277 1.00 0.00 52 TYR B CA 6
ATOM 4930 C C . TYR B 2 52 ? -0.779 9.895 2.692 1.00 0.00 52 TYR B C 6
ATOM 4931 O O . TYR B 2 52 ? -1.431 9.214 1.902 1.00 0.00 52 TYR B O 6
ATOM 4940 N N . GLN B 2 53 ? -1.155 10.171 3.933 1.00 0.00 53 GLN B N 6
ATOM 4941 C CA . GLN B 2 53 ? -2.412 9.671 4.463 1.00 0.00 53 GLN B CA 6
ATOM 4942 C C . GLN B 2 53 ? -3.497 9.713 3.385 1.00 0.00 53 GLN B C 6
ATOM 4943 O O . GLN B 2 53 ? -4.349 8.829 3.323 1.00 0.00 53 GLN B O 6
ATOM 4949 N N . ILE B 2 54 ? -3.429 10.750 2.562 1.00 0.00 54 ILE B N 6
ATOM 4950 C CA . ILE B 2 54 ? -4.395 10.919 1.490 1.00 0.00 54 ILE B CA 6
ATOM 4951 C C . ILE B 2 54 ? -4.274 9.748 0.512 1.00 0.00 54 ILE B C 6
ATOM 4952 O O . ILE B 2 54 ? -5.239 9.018 0.290 1.00 0.00 54 ILE B O 6
ATOM 4957 N N . ALA B 2 55 ? -3.081 9.605 -0.046 1.00 0.00 55 ALA B N 6
ATOM 4958 C CA . ALA B 2 55 ? -2.823 8.535 -0.996 1.00 0.00 55 ALA B CA 6
ATOM 4959 C C . ALA B 2 55 ? -4.153 7.933 -1.453 1.00 0.00 55 ALA B C 6
ATOM 4960 O O . ALA B 2 55 ? -5.195 8.581 -1.365 1.00 0.00 55 ALA B O 6
ATOM 4962 N N . LYS B 2 56 ? -4.073 6.702 -1.934 1.00 0.00 56 LYS B N 6
ATOM 4963 C CA . LYS B 2 56 ? -5.257 6.005 -2.407 1.00 0.00 56 LYS B CA 6
ATOM 4964 C C . LYS B 2 56 ? -4.835 4.749 -3.171 1.00 0.00 56 LYS B C 6
ATOM 4965 O O . LYS B 2 56 ? -4.205 4.841 -4.224 1.00 0.00 56 LYS B O 6
ATOM 4971 N N . ASN B 2 57 ? -5.197 3.603 -2.611 1.00 0.00 57 ASN B N 6
ATOM 4972 C CA . ASN B 2 57 ? -4.862 2.331 -3.226 1.00 0.00 57 ASN B CA 6
ATOM 4973 C C . ASN B 2 57 ? -4.916 2.475 -4.748 1.00 0.00 57 ASN B C 6
ATOM 4974 O O . ASN B 2 57 ? -4.182 1.797 -5.467 1.00 0.00 57 ASN B O 6
ATOM 4979 N N . LEU B 2 58 ? -5.792 3.363 -5.196 1.00 0.00 58 LEU B N 6
ATOM 4980 C CA . LEU B 2 58 ? -5.951 3.605 -6.620 1.00 0.00 58 LEU B CA 6
ATOM 4981 C C . LEU B 2 58 ? -6.641 4.955 -6.829 1.00 0.00 58 LEU B C 6
ATOM 4982 O O . LEU B 2 58 ? -6.122 5.818 -7.534 1.00 0.00 58 LEU B O 6
ATOM 4987 N N . PRO B 2 59 ? -7.832 5.098 -6.187 1.00 0.00 59 PRO B N 6
ATOM 4988 C CA . PRO B 2 59 ? -8.375 4.024 -5.371 1.00 0.00 59 PRO B CA 6
ATOM 4989 C C . PRO B 2 59 ? -8.942 2.905 -6.245 1.00 0.00 59 PRO B C 6
ATOM 4990 O O . PRO B 2 59 ? -9.167 3.097 -7.440 1.00 0.00 59 PRO B O 6
ATOM 4994 N N . ASN B 2 60 ? -9.157 1.758 -5.617 1.00 0.00 60 ASN B N 6
ATOM 4995 C CA . ASN B 2 60 ? -9.692 0.607 -6.323 1.00 0.00 60 ASN B CA 6
ATOM 4996 C C . ASN B 2 60 ? -9.363 -0.665 -5.539 1.00 0.00 60 ASN B C 6
ATOM 4997 O O . ASN B 2 60 ? -10.264 -1.357 -5.064 1.00 0.00 60 ASN B O 6
ATOM 5002 N N . VAL B 2 61 ? -8.071 -0.936 -5.428 1.00 0.00 61 VAL B N 6
ATOM 5003 C CA . VAL B 2 61 ? -7.612 -2.113 -4.709 1.00 0.00 61 VAL B CA 6
ATOM 5004 C C . VAL B 2 61 ? -8.812 -3.002 -4.376 1.00 0.00 61 VAL B C 6
ATOM 5005 O O . VAL B 2 61 ? -9.565 -3.394 -5.267 1.00 0.00 61 VAL B O 6
ATOM 5009 N N . CYS B 2 62 ? -8.953 -3.294 -3.091 1.00 0.00 62 CYS B N 6
ATOM 5010 C CA . CYS B 2 62 ? -10.049 -4.129 -2.629 1.00 0.00 62 CYS B CA 6
ATOM 5011 C C . CYS B 2 62 ? -11.353 -3.349 -2.803 1.00 0.00 62 CYS B C 6
ATOM 5012 O O . CYS B 2 62 ? -11.985 -3.415 -3.856 1.00 0.00 62 CYS B O 6
ATOM 5015 N N . ASN B 2 63 ? -11.719 -2.629 -1.752 1.00 0.00 63 ASN B N 6
ATOM 5016 C CA . ASN B 2 63 ? -12.937 -1.837 -1.774 1.00 0.00 63 ASN B CA 6
ATOM 5017 C C . ASN B 2 63 ? -13.549 -1.813 -0.373 1.00 0.00 63 ASN B C 6
ATOM 5018 O O . ASN B 2 63 ? -14.703 -2.198 -0.189 1.00 0.00 63 ASN B O 6
ATOM 5023 N N . MET B 2 64 ? -12.750 -1.354 0.579 1.00 0.00 64 MET B N 6
ATOM 5024 C CA . MET B 2 64 ? -13.199 -1.275 1.959 1.00 0.00 64 MET B CA 6
ATOM 5025 C C . MET B 2 64 ? -12.691 0.004 2.628 1.00 0.00 64 MET B C 6
ATOM 5026 O O . MET B 2 64 ? -11.503 0.126 2.919 1.00 0.00 64 MET B O 6
ATOM 5031 N N . LYS B 2 65 ? -13.617 0.925 2.851 1.00 0.00 65 LYS B N 6
ATOM 5032 C CA . LYS B 2 65 ? -13.278 2.191 3.480 1.00 0.00 65 LYS B CA 6
ATOM 5033 C C . LYS B 2 65 ? -12.997 1.957 4.965 1.00 0.00 65 LYS B C 6
ATOM 5034 O O . LYS B 2 65 ? -12.683 2.896 5.696 1.00 0.00 65 LYS B O 6
ATOM 5040 N N . GLN B 2 66 ? -13.122 0.702 5.369 1.00 0.00 66 GLN B N 6
ATOM 5041 C CA . GLN B 2 66 ? -12.885 0.334 6.754 1.00 0.00 66 GLN B CA 6
ATOM 5042 C C . GLN B 2 66 ? -11.383 0.283 7.040 1.00 0.00 66 GLN B C 6
ATOM 5043 O O . GLN B 2 66 ? -10.957 0.477 8.178 1.00 0.00 66 GLN B O 6
ATOM 5049 N N . ILE B 2 67 ? -10.620 0.021 5.989 1.00 0.00 67 ILE B N 6
ATOM 5050 C CA . ILE B 2 67 ? -9.175 -0.058 6.114 1.00 0.00 67 ILE B CA 6
ATOM 5051 C C . ILE B 2 67 ? -8.553 1.250 5.621 1.00 0.00 67 ILE B C 6
ATOM 5052 O O . ILE B 2 67 ? -7.895 1.955 6.385 1.00 0.00 67 ILE B O 6
ATOM 5057 N N . GLY B 2 68 ? -8.784 1.535 4.348 1.00 0.00 68 GLY B N 6
ATOM 5058 C CA . GLY B 2 68 ? -8.254 2.745 3.745 1.00 0.00 68 GLY B CA 6
ATOM 5059 C C . GLY B 2 68 ? -7.606 2.446 2.391 1.00 0.00 68 GLY B C 6
ATOM 5060 O O . GLY B 2 68 ? -7.226 1.308 2.119 1.00 0.00 68 GLY B O 6
ATOM 5061 N N . THR B 2 69 ? -7.502 3.486 1.578 1.00 0.00 69 THR B N 6
ATOM 5062 C CA . THR B 2 69 ? -6.906 3.349 0.259 1.00 0.00 69 THR B CA 6
ATOM 5063 C C . THR B 2 69 ? -5.525 4.005 0.226 1.00 0.00 69 THR B C 6
ATOM 5064 O O . THR B 2 69 ? -5.400 5.208 0.447 1.00 0.00 69 THR B O 6
ATOM 5068 N N . CYS B 2 70 ? -4.522 3.185 -0.053 1.00 0.00 70 CYS B N 6
ATOM 5069 C CA . CYS B 2 70 ? -3.154 3.670 -0.118 1.00 0.00 70 CYS B CA 6
ATOM 5070 C C . CYS B 2 70 ? -2.316 2.642 -0.878 1.00 0.00 70 CYS B C 6
ATOM 5071 O O . CYS B 2 70 ? -2.632 1.452 -0.876 1.00 0.00 70 CYS B O 6
ATOM 5074 N N . PRO B 2 71 ? -1.233 3.148 -1.527 1.00 0.00 71 PRO B N 6
ATOM 5075 C CA . PRO B 2 71 ? -0.346 2.287 -2.291 1.00 0.00 71 PRO B CA 6
ATOM 5076 C C . PRO B 2 71 ? 0.552 1.466 -1.363 1.00 0.00 71 PRO B C 6
ATOM 5077 O O . PRO B 2 71 ? 1.219 2.018 -0.489 1.00 0.00 71 PRO B O 6
ATOM 5081 N N . PHE B 2 72 ? 0.541 0.160 -1.585 1.00 0.00 72 PHE B N 6
ATOM 5082 C CA . PHE B 2 72 ? 1.346 -0.743 -0.780 1.00 0.00 72 PHE B CA 6
ATOM 5083 C C . PHE B 2 72 ? 2.403 -1.446 -1.635 1.00 0.00 72 PHE B C 6
ATOM 5084 O O . PHE B 2 72 ? 2.432 -2.674 -1.706 1.00 0.00 72 PHE B O 6
ATOM 5092 N N . ILE B 2 73 ? 3.243 -0.638 -2.263 1.00 0.00 73 ILE B N 6
ATOM 5093 C CA . ILE B 2 73 ? 4.298 -1.166 -3.112 1.00 0.00 73 ILE B CA 6
ATOM 5094 C C . ILE B 2 73 ? 5.489 -0.208 -3.094 1.00 0.00 73 ILE B C 6
ATOM 5095 O O . ILE B 2 73 ? 5.311 1.009 -3.041 1.00 0.00 73 ILE B O 6
ATOM 5100 N N . ALA B 2 74 ? 6.679 -0.790 -3.141 1.00 0.00 74 ALA B N 6
ATOM 5101 C CA . ALA B 2 74 ? 7.899 -0.002 -3.131 1.00 0.00 74 ALA B CA 6
ATOM 5102 C C . ALA B 2 74 ? 8.690 -0.279 -4.412 1.00 0.00 74 ALA B C 6
ATOM 5103 O O . ALA B 2 74 ? 8.206 -0.018 -5.513 1.00 0.00 74 ALA B O 6
ATOM 5105 N N . ILE B 2 75 ? 9.892 -0.803 -4.226 1.00 0.00 75 ILE B N 6
ATOM 5106 C CA . ILE B 2 75 ? 10.754 -1.117 -5.352 1.00 0.00 75 ILE B CA 6
ATOM 5107 C C . ILE B 2 75 ? 11.069 -2.614 -5.345 1.00 0.00 75 ILE B C 6
ATOM 5108 O O . ILE B 2 75 ? 11.761 -3.111 -6.232 1.00 0.00 75 ILE B O 6
ATOM 5113 N N . GLN A 1 1 ? 6.170 1.467 15.838 1.00 0.00 1 GLN A N 7
ATOM 5114 C CA . GLN A 1 1 ? 7.175 1.563 14.792 1.00 0.00 1 GLN A CA 7
ATOM 5115 C C . GLN A 1 1 ? 7.831 0.200 14.562 1.00 0.00 1 GLN A C 7
ATOM 5116 O O . GLN A 1 1 ? 9.020 0.027 14.825 1.00 0.00 1 GLN A O 7
ATOM 5122 N N . PRO A 1 2 ? 7.007 -0.757 14.059 1.00 0.00 2 PRO A N 7
ATOM 5123 C CA . PRO A 1 2 ? 7.494 -2.100 13.789 1.00 0.00 2 PRO A CA 7
ATOM 5124 C C . PRO A 1 2 ? 8.354 -2.127 12.524 1.00 0.00 2 PRO A C 7
ATOM 5125 O O . PRO A 1 2 ? 7.939 -1.631 11.477 1.00 0.00 2 PRO A O 7
ATOM 5129 N N . GLN A 1 3 ? 9.535 -2.709 12.662 1.00 0.00 3 GLN A N 7
ATOM 5130 C CA . GLN A 1 3 ? 10.457 -2.808 11.544 1.00 0.00 3 GLN A CA 7
ATOM 5131 C C . GLN A 1 3 ? 9.991 -3.888 10.565 1.00 0.00 3 GLN A C 7
ATOM 5132 O O . GLN A 1 3 ? 9.841 -3.628 9.372 1.00 0.00 3 GLN A O 7
ATOM 5138 N N . LYS A 1 4 ? 9.774 -5.078 11.106 1.00 0.00 4 LYS A N 7
ATOM 5139 C CA . LYS A 1 4 ? 9.327 -6.198 10.296 1.00 0.00 4 LYS A CA 7
ATOM 5140 C C . LYS A 1 4 ? 8.202 -5.735 9.368 1.00 0.00 4 LYS A C 7
ATOM 5141 O O . LYS A 1 4 ? 8.169 -6.104 8.195 1.00 0.00 4 LYS A O 7
ATOM 5147 N N . CYS A 1 5 ? 7.308 -4.935 9.930 1.00 0.00 5 CYS A N 7
ATOM 5148 C CA . CYS A 1 5 ? 6.185 -4.417 9.166 1.00 0.00 5 CYS A CA 7
ATOM 5149 C C . CYS A 1 5 ? 6.728 -3.762 7.895 1.00 0.00 5 CYS A C 7
ATOM 5150 O O . CYS A 1 5 ? 6.400 -4.185 6.787 1.00 0.00 5 CYS A O 7
ATOM 5153 N N . GLN A 1 6 ? 7.549 -2.742 8.097 1.00 0.00 6 GLN A N 7
ATOM 5154 C CA . GLN A 1 6 ? 8.140 -2.026 6.979 1.00 0.00 6 GLN A CA 7
ATOM 5155 C C . GLN A 1 6 ? 9.070 -2.949 6.190 1.00 0.00 6 GLN A C 7
ATOM 5156 O O . GLN A 1 6 ? 8.881 -3.147 4.990 1.00 0.00 6 GLN A O 7
ATOM 5162 N N . ARG A 1 7 ? 10.054 -3.488 6.893 1.00 0.00 7 ARG A N 7
ATOM 5163 C CA . ARG A 1 7 ? 11.014 -4.386 6.273 1.00 0.00 7 ARG A CA 7
ATOM 5164 C C . ARG A 1 7 ? 10.301 -5.352 5.326 1.00 0.00 7 ARG A C 7
ATOM 5165 O O . ARG A 1 7 ? 10.541 -5.335 4.119 1.00 0.00 7 ARG A O 7
ATOM 5173 N N . GLU A 1 8 ? 9.438 -6.172 5.907 1.00 0.00 8 GLU A N 7
ATOM 5174 C CA . GLU A 1 8 ? 8.689 -7.145 5.129 1.00 0.00 8 GLU A CA 7
ATOM 5175 C C . GLU A 1 8 ? 8.306 -6.556 3.770 1.00 0.00 8 GLU A C 7
ATOM 5176 O O . GLU A 1 8 ? 8.305 -7.261 2.763 1.00 0.00 8 GLU A O 7
ATOM 5182 N N . PHE A 1 9 ? 7.991 -5.269 3.786 1.00 0.00 9 PHE A N 7
ATOM 5183 C CA . PHE A 1 9 ? 7.607 -4.578 2.566 1.00 0.00 9 PHE A CA 7
ATOM 5184 C C . PHE A 1 9 ? 8.663 -4.765 1.475 1.00 0.00 9 PHE A C 7
ATOM 5185 O O . PHE A 1 9 ? 8.428 -5.469 0.494 1.00 0.00 9 PHE A O 7
ATOM 5193 N N . GLN A 1 10 ? 9.803 -4.123 1.683 1.00 0.00 10 GLN A N 7
ATOM 5194 C CA . GLN A 1 10 ? 10.896 -4.210 0.729 1.00 0.00 10 GLN A CA 7
ATOM 5195 C C . GLN A 1 10 ? 11.565 -5.584 0.812 1.00 0.00 10 GLN A C 7
ATOM 5196 O O . GLN A 1 10 ? 11.946 -6.156 -0.209 1.00 0.00 10 GLN A O 7
ATOM 5202 N N . GLN A 1 11 ? 11.689 -6.073 2.037 1.00 0.00 11 GLN A N 7
ATOM 5203 C CA . GLN A 1 11 ? 12.306 -7.368 2.267 1.00 0.00 11 GLN A CA 7
ATOM 5204 C C . GLN A 1 11 ? 11.930 -8.341 1.147 1.00 0.00 11 GLN A C 7
ATOM 5205 O O . GLN A 1 11 ? 12.775 -9.094 0.666 1.00 0.00 11 GLN A O 7
ATOM 5211 N N . GLU A 1 12 ? 10.662 -8.292 0.765 1.00 0.00 12 GLU A N 7
ATOM 5212 C CA . GLU A 1 12 ? 10.165 -9.160 -0.290 1.00 0.00 12 GLU A CA 7
ATOM 5213 C C . GLU A 1 12 ? 10.325 -8.484 -1.653 1.00 0.00 12 GLU A C 7
ATOM 5214 O O . GLU A 1 12 ? 11.376 -8.590 -2.284 1.00 0.00 12 GLU A O 7
ATOM 5220 N N . GLN A 1 13 ? 9.267 -7.802 -2.068 1.00 0.00 13 GLN A N 7
ATOM 5221 C CA . GLN A 1 13 ? 9.277 -7.109 -3.344 1.00 0.00 13 GLN A CA 7
ATOM 5222 C C . GLN A 1 13 ? 7.928 -6.428 -3.588 1.00 0.00 13 GLN A C 7
ATOM 5223 O O . GLN A 1 13 ? 7.140 -6.884 -4.416 1.00 0.00 13 GLN A O 7
ATOM 5229 N N . HIS A 1 14 ? 7.705 -5.348 -2.854 1.00 0.00 14 HIS A N 7
ATOM 5230 C CA . HIS A 1 14 ? 6.465 -4.600 -2.981 1.00 0.00 14 HIS A CA 7
ATOM 5231 C C . HIS A 1 14 ? 5.615 -5.202 -4.102 1.00 0.00 14 HIS A C 7
ATOM 5232 O O . HIS A 1 14 ? 6.140 -5.582 -5.147 1.00 0.00 14 HIS A O 7
ATOM 5239 N N . LEU A 1 15 ? 4.317 -5.268 -3.846 1.00 0.00 15 LEU A N 7
ATOM 5240 C CA . LEU A 1 15 ? 3.390 -5.816 -4.821 1.00 0.00 15 LEU A CA 7
ATOM 5241 C C . LEU A 1 15 ? 3.550 -5.070 -6.147 1.00 0.00 15 LEU A C 7
ATOM 5242 O O . LEU A 1 15 ? 4.396 -4.186 -6.267 1.00 0.00 15 LEU A O 7
ATOM 5247 N N . ARG A 1 16 ? 2.724 -5.454 -7.109 1.00 0.00 16 ARG A N 7
ATOM 5248 C CA . ARG A 1 16 ? 2.764 -4.833 -8.422 1.00 0.00 16 ARG A CA 7
ATOM 5249 C C . ARG A 1 16 ? 1.445 -4.113 -8.709 1.00 0.00 16 ARG A C 7
ATOM 5250 O O . ARG A 1 16 ? 1.417 -2.890 -8.845 1.00 0.00 16 ARG A O 7
ATOM 5258 N N . ALA A 1 17 ? 0.383 -4.901 -8.792 1.00 0.00 17 ALA A N 7
ATOM 5259 C CA . ALA A 1 17 ? -0.936 -4.355 -9.061 1.00 0.00 17 ALA A CA 7
ATOM 5260 C C . ALA A 1 17 ? -1.119 -3.062 -8.266 1.00 0.00 17 ALA A C 7
ATOM 5261 O O . ALA A 1 17 ? -1.758 -2.123 -8.739 1.00 0.00 17 ALA A O 7
ATOM 5263 N N . CYS A 1 18 ? -0.546 -3.053 -7.071 1.00 0.00 18 CYS A N 7
ATOM 5264 C CA . CYS A 1 18 ? -0.637 -1.889 -6.205 1.00 0.00 18 CYS A CA 7
ATOM 5265 C C . CYS A 1 18 ? 0.425 -0.879 -6.644 1.00 0.00 18 CYS A C 7
ATOM 5266 O O . CYS A 1 18 ? 0.173 0.324 -6.662 1.00 0.00 18 CYS A O 7
ATOM 5269 N N . GLN A 1 19 ? 1.591 -1.407 -6.986 1.00 0.00 19 GLN A N 7
ATOM 5270 C CA . GLN A 1 19 ? 2.693 -0.567 -7.424 1.00 0.00 19 GLN A CA 7
ATOM 5271 C C . GLN A 1 19 ? 2.214 0.429 -8.482 1.00 0.00 19 GLN A C 7
ATOM 5272 O O . GLN A 1 19 ? 2.716 1.550 -8.558 1.00 0.00 19 GLN A O 7
ATOM 5278 N N . GLN A 1 20 ? 1.248 -0.016 -9.272 1.00 0.00 20 GLN A N 7
ATOM 5279 C CA . GLN A 1 20 ? 0.695 0.822 -10.323 1.00 0.00 20 GLN A CA 7
ATOM 5280 C C . GLN A 1 20 ? 0.551 2.264 -9.831 1.00 0.00 20 GLN A C 7
ATOM 5281 O O . GLN A 1 20 ? 1.391 3.112 -10.129 1.00 0.00 20 GLN A O 7
ATOM 5287 N N . TRP A 1 21 ? -0.520 2.498 -9.087 1.00 0.00 21 TRP A N 7
ATOM 5288 C CA . TRP A 1 21 ? -0.784 3.822 -8.552 1.00 0.00 21 TRP A CA 7
ATOM 5289 C C . TRP A 1 21 ? 0.464 4.285 -7.798 1.00 0.00 21 TRP A C 7
ATOM 5290 O O . TRP A 1 21 ? 1.100 5.265 -8.184 1.00 0.00 21 TRP A O 7
ATOM 5301 N N . ILE A 1 22 ? 0.777 3.559 -6.735 1.00 0.00 22 ILE A N 7
ATOM 5302 C CA . ILE A 1 22 ? 1.937 3.883 -5.923 1.00 0.00 22 ILE A CA 7
ATOM 5303 C C . ILE A 1 22 ? 3.009 4.529 -6.805 1.00 0.00 22 ILE A C 7
ATOM 5304 O O . ILE A 1 22 ? 3.563 5.568 -6.453 1.00 0.00 22 ILE A O 7
ATOM 5309 N N . ARG A 1 23 ? 3.265 3.885 -7.934 1.00 0.00 23 ARG A N 7
ATOM 5310 C CA . ARG A 1 23 ? 4.259 4.383 -8.869 1.00 0.00 23 ARG A CA 7
ATOM 5311 C C . ARG A 1 23 ? 3.619 5.367 -9.851 1.00 0.00 23 ARG A C 7
ATOM 5312 O O . ARG A 1 23 ? 3.956 6.550 -9.857 1.00 0.00 23 ARG A O 7
ATOM 5320 N N . GLN A 1 24 ? 2.707 4.842 -10.655 1.00 0.00 24 GLN A N 7
ATOM 5321 C CA . GLN A 1 24 ? 2.017 5.660 -11.638 1.00 0.00 24 GLN A CA 7
ATOM 5322 C C . GLN A 1 24 ? 1.682 7.031 -11.046 1.00 0.00 24 GLN A C 7
ATOM 5323 O O . GLN A 1 24 ? 1.742 8.043 -11.743 1.00 0.00 24 GLN A O 7
ATOM 5329 N N . GLN A 1 25 ? 1.336 7.020 -9.767 1.00 0.00 25 GLN A N 7
ATOM 5330 C CA . GLN A 1 25 ? 0.991 8.249 -9.075 1.00 0.00 25 GLN A CA 7
ATOM 5331 C C . GLN A 1 25 ? 1.850 9.407 -9.588 1.00 0.00 25 GLN A C 7
ATOM 5332 O O . GLN A 1 25 ? 1.360 10.522 -9.759 1.00 0.00 25 GLN A O 7
ATOM 5338 N N . LEU A 1 26 ? 3.119 9.102 -9.821 1.00 0.00 26 LEU A N 7
ATOM 5339 C CA . LEU A 1 26 ? 4.051 10.103 -10.311 1.00 0.00 26 LEU A CA 7
ATOM 5340 C C . LEU A 1 26 ? 3.513 10.702 -11.612 1.00 0.00 26 LEU A C 7
ATOM 5341 O O . LEU A 1 26 ? 3.435 11.921 -11.752 1.00 0.00 26 LEU A O 7
ATOM 5346 N N . ALA A 1 27 ? 3.153 9.815 -12.529 1.00 0.00 27 ALA A N 7
ATOM 5347 C CA . ALA A 1 27 ? 2.624 10.241 -13.814 1.00 0.00 27 ALA A CA 7
ATOM 5348 C C . ALA A 1 27 ? 1.531 11.287 -13.588 1.00 0.00 27 ALA A C 7
ATOM 5349 O O . ALA A 1 27 ? 1.139 11.546 -12.451 1.00 0.00 27 ALA A O 7
ATOM 5351 N N . GLY A 1 28 ? 1.068 11.860 -14.690 1.00 0.00 28 GLY A N 7
ATOM 5352 C CA . GLY A 1 28 ? 0.027 12.872 -14.626 1.00 0.00 28 GLY A CA 7
ATOM 5353 C C . GLY A 1 28 ? -0.518 13.186 -16.021 1.00 0.00 28 GLY A C 7
ATOM 5354 O O . GLY A 1 28 ? -0.715 14.349 -16.368 1.00 0.00 28 GLY A O 7
ATOM 5355 N N . SER A 1 29 ? -0.746 12.127 -16.784 1.00 0.00 29 SER A N 7
ATOM 5356 C CA . SER A 1 29 ? -1.265 12.274 -18.134 1.00 0.00 29 SER A CA 7
ATOM 5357 C C . SER A 1 29 ? -2.308 13.391 -18.174 1.00 0.00 29 SER A C 7
ATOM 5358 O O . SER A 1 29 ? -3.448 13.197 -17.755 1.00 0.00 29 SER A O 7
ATOM 5361 N N . PRO A 1 30 ? -1.870 14.570 -18.695 1.00 0.00 30 PRO A N 7
ATOM 5362 C CA . PRO A 1 30 ? -2.753 15.718 -18.795 1.00 0.00 30 PRO A CA 7
ATOM 5363 C C . PRO A 1 30 ? -3.753 15.543 -19.941 1.00 0.00 30 PRO A C 7
ATOM 5364 O O . PRO A 1 30 ? -3.413 14.991 -20.986 1.00 0.00 30 PRO A O 7
ATOM 5368 N N . PHE A 1 31 ? -4.965 16.025 -19.705 1.00 0.00 31 PHE A N 7
ATOM 5369 C CA . PHE A 1 31 ? -6.015 15.928 -20.705 1.00 0.00 31 PHE A CA 7
ATOM 5370 C C . PHE A 1 31 ? -5.480 16.270 -22.096 1.00 0.00 31 PHE A C 7
ATOM 5371 O O . PHE A 1 31 ? -5.611 17.404 -22.555 1.00 0.00 31 PHE A O 7
ATOM 5379 N N . GLN B 2 1 ? -19.887 -0.820 -17.833 1.00 0.00 1 GLN B N 7
ATOM 5380 C CA . GLN B 2 1 ? -18.971 -0.105 -18.704 1.00 0.00 1 GLN B CA 7
ATOM 5381 C C . GLN B 2 1 ? -19.497 1.304 -18.986 1.00 0.00 1 GLN B C 7
ATOM 5382 O O . GLN B 2 1 ? -18.732 2.267 -18.990 1.00 0.00 1 GLN B O 7
ATOM 5388 N N . SER B 2 2 ? -20.800 1.380 -19.215 1.00 0.00 2 SER B N 7
ATOM 5389 C CA . SER B 2 2 ? -21.437 2.655 -19.496 1.00 0.00 2 SER B CA 7
ATOM 5390 C C . SER B 2 2 ? -21.608 3.452 -18.202 1.00 0.00 2 SER B C 7
ATOM 5391 O O . SER B 2 2 ? -22.727 3.799 -17.826 1.00 0.00 2 SER B O 7
ATOM 5394 N N . GLY B 2 3 ? -20.483 3.719 -17.556 1.00 0.00 3 GLY B N 7
ATOM 5395 C CA . GLY B 2 3 ? -20.495 4.468 -16.311 1.00 0.00 3 GLY B CA 7
ATOM 5396 C C . GLY B 2 3 ? -19.894 3.646 -15.169 1.00 0.00 3 GLY B C 7
ATOM 5397 O O . GLY B 2 3 ? -18.733 3.832 -14.810 1.00 0.00 3 GLY B O 7
ATOM 5398 N N . PRO B 2 4 ? -20.733 2.729 -14.617 1.00 0.00 4 PRO B N 7
ATOM 5399 C CA . PRO B 2 4 ? -20.297 1.877 -13.524 1.00 0.00 4 PRO B CA 7
ATOM 5400 C C . PRO B 2 4 ? -19.366 0.772 -14.028 1.00 0.00 4 PRO B C 7
ATOM 5401 O O . PRO B 2 4 ? -19.574 0.228 -15.112 1.00 0.00 4 PRO B O 7
ATOM 5405 N N . GLN B 2 5 ? -18.361 0.473 -13.219 1.00 0.00 5 GLN B N 7
ATOM 5406 C CA . GLN B 2 5 ? -17.398 -0.557 -13.569 1.00 0.00 5 GLN B CA 7
ATOM 5407 C C . GLN B 2 5 ? -17.345 -1.627 -12.477 1.00 0.00 5 GLN B C 7
ATOM 5408 O O . GLN B 2 5 ? -16.680 -1.445 -11.458 1.00 0.00 5 GLN B O 7
ATOM 5414 N N . GLN B 2 6 ? -18.051 -2.719 -12.727 1.00 0.00 6 GLN B N 7
ATOM 5415 C CA . GLN B 2 6 ? -18.092 -3.818 -11.777 1.00 0.00 6 GLN B CA 7
ATOM 5416 C C . GLN B 2 6 ? -18.039 -5.158 -12.514 1.00 0.00 6 GLN B C 7
ATOM 5417 O O . GLN B 2 6 ? -18.919 -5.999 -12.345 1.00 0.00 6 GLN B O 7
ATOM 5423 N N . GLY B 2 7 ? -16.996 -5.315 -13.315 1.00 0.00 7 GLY B N 7
ATOM 5424 C CA . GLY B 2 7 ? -16.815 -6.538 -14.078 1.00 0.00 7 GLY B CA 7
ATOM 5425 C C . GLY B 2 7 ? -15.616 -7.335 -13.560 1.00 0.00 7 GLY B C 7
ATOM 5426 O O . GLY B 2 7 ? -15.783 -8.305 -12.822 1.00 0.00 7 GLY B O 7
ATOM 5427 N N . PRO B 2 8 ? -14.403 -6.886 -13.978 1.00 0.00 8 PRO B N 7
ATOM 5428 C CA . PRO B 2 8 ? -13.177 -7.546 -13.564 1.00 0.00 8 PRO B CA 7
ATOM 5429 C C . PRO B 2 8 ? -12.838 -7.212 -12.110 1.00 0.00 8 PRO B C 7
ATOM 5430 O O . PRO B 2 8 ? -13.233 -6.165 -11.601 1.00 0.00 8 PRO B O 7
ATOM 5434 N N . TRP B 2 9 ? -12.111 -8.124 -11.481 1.00 0.00 9 TRP B N 7
ATOM 5435 C CA . TRP B 2 9 ? -11.714 -7.940 -10.095 1.00 0.00 9 TRP B CA 7
ATOM 5436 C C . TRP B 2 9 ? -10.211 -8.203 -9.994 1.00 0.00 9 TRP B C 7
ATOM 5437 O O . TRP B 2 9 ? -9.772 -9.020 -9.186 1.00 0.00 9 TRP B O 7
ATOM 5448 N N . LEU B 2 10 ? -9.461 -7.496 -10.827 1.00 0.00 10 LEU B N 7
ATOM 5449 C CA . LEU B 2 10 ? -8.016 -7.642 -10.842 1.00 0.00 10 LEU B CA 7
ATOM 5450 C C . LEU B 2 10 ? -7.418 -6.886 -9.653 1.00 0.00 10 LEU B C 7
ATOM 5451 O O . LEU B 2 10 ? -6.494 -7.373 -9.005 1.00 0.00 10 LEU B O 7
ATOM 5456 N N . ARG B 2 11 ? -7.972 -5.708 -9.404 1.00 0.00 11 ARG B N 7
ATOM 5457 C CA . ARG B 2 11 ? -7.505 -4.880 -8.306 1.00 0.00 11 ARG B CA 7
ATOM 5458 C C . ARG B 2 11 ? -7.807 -5.556 -6.966 1.00 0.00 11 ARG B C 7
ATOM 5459 O O . ARG B 2 11 ? -6.911 -5.739 -6.144 1.00 0.00 11 ARG B O 7
ATOM 5467 N N . GLU B 2 12 ? -9.072 -5.907 -6.789 1.00 0.00 12 GLU B N 7
ATOM 5468 C CA . GLU B 2 12 ? -9.503 -6.558 -5.563 1.00 0.00 12 GLU B CA 7
ATOM 5469 C C . GLU B 2 12 ? -8.464 -7.589 -5.117 1.00 0.00 12 GLU B C 7
ATOM 5470 O O . GLU B 2 12 ? -8.150 -7.684 -3.931 1.00 0.00 12 GLU B O 7
ATOM 5476 N N . GLN B 2 13 ? -7.961 -8.334 -6.089 1.00 0.00 13 GLN B N 7
ATOM 5477 C CA . GLN B 2 13 ? -6.964 -9.354 -5.810 1.00 0.00 13 GLN B CA 7
ATOM 5478 C C . GLN B 2 13 ? -5.882 -8.799 -4.881 1.00 0.00 13 GLN B C 7
ATOM 5479 O O . GLN B 2 13 ? -5.530 -9.432 -3.886 1.00 0.00 13 GLN B O 7
ATOM 5485 N N . CYS B 2 14 ? -5.386 -7.623 -5.239 1.00 0.00 14 CYS B N 7
ATOM 5486 C CA . CYS B 2 14 ? -4.351 -6.977 -4.450 1.00 0.00 14 CYS B CA 7
ATOM 5487 C C . CYS B 2 14 ? -4.805 -6.956 -2.988 1.00 0.00 14 CYS B C 7
ATOM 5488 O O . CYS B 2 14 ? -4.064 -7.373 -2.099 1.00 0.00 14 CYS B O 7
ATOM 5491 N N . CYS B 2 15 ? -6.019 -6.468 -2.785 1.00 0.00 15 CYS B N 7
ATOM 5492 C CA . CYS B 2 15 ? -6.580 -6.387 -1.447 1.00 0.00 15 CYS B CA 7
ATOM 5493 C C . CYS B 2 15 ? -6.822 -7.811 -0.941 1.00 0.00 15 CYS B C 7
ATOM 5494 O O . CYS B 2 15 ? -6.246 -8.222 0.065 1.00 0.00 15 CYS B O 7
ATOM 5497 N N . ASN B 2 16 ? -7.675 -8.524 -1.662 1.00 0.00 16 ASN B N 7
ATOM 5498 C CA . ASN B 2 16 ? -7.999 -9.893 -1.299 1.00 0.00 16 ASN B CA 7
ATOM 5499 C C . ASN B 2 16 ? -6.743 -10.587 -0.770 1.00 0.00 16 ASN B C 7
ATOM 5500 O O . ASN B 2 16 ? -6.821 -11.406 0.146 1.00 0.00 16 ASN B O 7
ATOM 5505 N N . GLU B 2 17 ? -5.613 -10.235 -1.367 1.00 0.00 17 GLU B N 7
ATOM 5506 C CA . GLU B 2 17 ? -4.343 -10.814 -0.966 1.00 0.00 17 GLU B CA 7
ATOM 5507 C C . GLU B 2 17 ? -3.823 -10.129 0.300 1.00 0.00 17 GLU B C 7
ATOM 5508 O O . GLU B 2 17 ? -3.265 -10.783 1.179 1.00 0.00 17 GLU B O 7
ATOM 5514 N N . LEU B 2 18 ? -4.025 -8.820 0.351 1.00 0.00 18 LEU B N 7
ATOM 5515 C CA . LEU B 2 18 ? -3.584 -8.040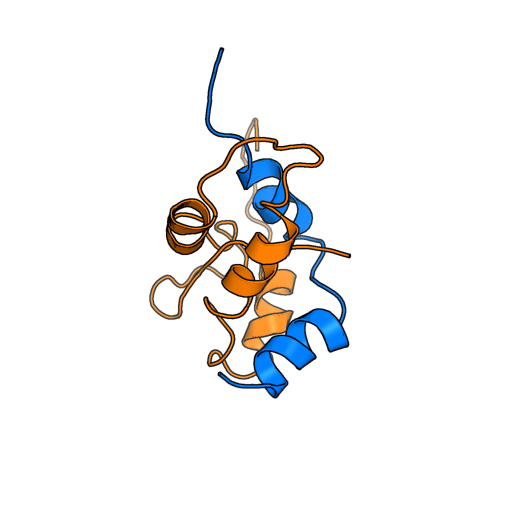 1.495 1.00 0.00 18 LEU B CA 7
ATOM 5516 C C . LEU B 2 18 ? -4.638 -8.121 2.600 1.00 0.00 18 LEU B C 7
ATOM 5517 O O . LEU B 2 18 ? -4.324 -8.467 3.737 1.00 0.00 18 LEU B O 7
ATOM 5522 N N . TYR B 2 19 ? -5.866 -7.795 2.226 1.00 0.00 19 TYR B N 7
ATOM 5523 C CA . TYR B 2 19 ? -6.970 -7.826 3.171 1.00 0.00 19 TYR B CA 7
ATOM 5524 C C . TYR B 2 19 ? -6.783 -8.949 4.194 1.00 0.00 19 TYR B C 7
ATOM 5525 O O . TYR B 2 19 ? -7.121 -8.788 5.366 1.00 0.00 19 TYR B O 7
ATOM 5534 N N . GLN B 2 20 ? -6.246 -10.061 3.714 1.00 0.00 20 GLN B N 7
ATOM 5535 C CA . GLN B 2 20 ? -6.010 -11.209 4.572 1.00 0.00 20 GLN B CA 7
ATOM 5536 C C . GLN B 2 20 ? -5.180 -10.801 5.790 1.00 0.00 20 GLN B C 7
ATOM 5537 O O . GLN B 2 20 ? -5.398 -11.304 6.891 1.00 0.00 20 GLN B O 7
ATOM 5543 N N . GLU B 2 21 ? -4.245 -9.894 5.551 1.00 0.00 21 GLU B N 7
ATOM 5544 C CA . GLU B 2 21 ? -3.381 -9.412 6.615 1.00 0.00 21 GLU B CA 7
ATOM 5545 C C . GLU B 2 21 ? -4.097 -8.337 7.436 1.00 0.00 21 GLU B C 7
ATOM 5546 O O . GLU B 2 21 ? -5.323 -8.348 7.544 1.00 0.00 21 GLU B O 7
ATOM 5552 N N . ASP B 2 22 ? -3.303 -7.435 7.994 1.00 0.00 22 ASP B N 7
ATOM 5553 C CA . ASP B 2 22 ? -3.847 -6.358 8.801 1.00 0.00 22 ASP B CA 7
ATOM 5554 C C . ASP B 2 22 ? -3.263 -5.025 8.325 1.00 0.00 22 ASP B C 7
ATOM 5555 O O . ASP B 2 22 ? -2.064 -4.786 8.458 1.00 0.00 22 ASP B O 7
ATOM 5560 N N . GLN B 2 23 ? -4.138 -4.193 7.779 1.00 0.00 23 GLN B N 7
ATOM 5561 C CA . GLN B 2 23 ? -3.725 -2.892 7.282 1.00 0.00 23 GLN B CA 7
ATOM 5562 C C . GLN B 2 23 ? -2.905 -2.155 8.344 1.00 0.00 23 GLN B C 7
ATOM 5563 O O . GLN B 2 23 ? -2.366 -1.081 8.081 1.00 0.00 23 GLN B O 7
ATOM 5569 N N . VAL B 2 24 ? -2.837 -2.761 9.520 1.00 0.00 24 VAL B N 7
ATOM 5570 C CA . VAL B 2 24 ? -2.093 -2.176 10.622 1.00 0.00 24 VAL B CA 7
ATOM 5571 C C . VAL B 2 24 ? -0.804 -1.549 10.085 1.00 0.00 24 VAL B C 7
ATOM 5572 O O . VAL B 2 24 ? -0.430 -0.449 10.488 1.00 0.00 24 VAL B O 7
ATOM 5576 N N . CYS B 2 25 ? -0.161 -2.277 9.184 1.00 0.00 25 CYS B N 7
ATOM 5577 C CA . CYS B 2 25 ? 1.078 -1.807 8.588 1.00 0.00 25 CYS B CA 7
ATOM 5578 C C . CYS B 2 25 ? 0.975 -1.974 7.071 1.00 0.00 25 CYS B C 7
ATOM 5579 O O . CYS B 2 25 ? 1.930 -1.700 6.347 1.00 0.00 25 CYS B O 7
ATOM 5582 N N . VAL B 2 26 ? -0.193 -2.423 6.635 1.00 0.00 26 VAL B N 7
ATOM 5583 C CA . VAL B 2 26 ? -0.433 -2.629 5.217 1.00 0.00 26 VAL B CA 7
ATOM 5584 C C . VAL B 2 26 ? -0.859 -1.306 4.578 1.00 0.00 26 VAL B C 7
ATOM 5585 O O . VAL B 2 26 ? -0.692 -1.113 3.375 1.00 0.00 26 VAL B O 7
ATOM 5589 N N . CYS B 2 27 ? -1.399 -0.431 5.411 1.00 0.00 27 CYS B N 7
ATOM 5590 C CA . CYS B 2 27 ? -1.850 0.870 4.943 1.00 0.00 27 CYS B CA 7
ATOM 5591 C C . CYS B 2 27 ? -0.663 1.833 4.985 1.00 0.00 27 CYS B C 7
ATOM 5592 O O . CYS B 2 27 ? -0.435 2.585 4.038 1.00 0.00 27 CYS B O 7
ATOM 5595 N N . PRO B 2 28 ? 0.082 1.779 6.122 1.00 0.00 28 PRO B N 7
ATOM 5596 C CA . PRO B 2 28 ? 1.240 2.639 6.300 1.00 0.00 28 PRO B CA 7
ATOM 5597 C C . PRO B 2 28 ? 2.421 2.147 5.461 1.00 0.00 28 PRO B C 7
ATOM 5598 O O . PRO B 2 28 ? 3.436 2.833 5.350 1.00 0.00 28 PRO B O 7
ATOM 5602 N N . THR B 2 29 ? 2.250 0.961 4.894 1.00 0.00 29 THR B N 7
ATOM 5603 C CA . THR B 2 29 ? 3.290 0.370 4.069 1.00 0.00 29 THR B CA 7
ATOM 5604 C C . THR B 2 29 ? 3.514 1.209 2.810 1.00 0.00 29 THR B C 7
ATOM 5605 O O . THR B 2 29 ? 4.648 1.373 2.363 1.00 0.00 29 THR B O 7
ATOM 5609 N N . LEU B 2 30 ? 2.415 1.718 2.273 1.00 0.00 30 LEU B N 7
ATOM 5610 C CA . LEU B 2 30 ? 2.478 2.537 1.074 1.00 0.00 30 LEU B CA 7
ATOM 5611 C C . LEU B 2 30 ? 3.565 3.600 1.244 1.00 0.00 30 LEU B C 7
ATOM 5612 O O . LEU B 2 30 ? 4.442 3.739 0.393 1.00 0.00 30 LEU B O 7
ATOM 5617 N N . LYS B 2 31 ? 3.472 4.325 2.350 1.00 0.00 31 LYS B N 7
ATOM 5618 C CA . LYS B 2 31 ? 4.436 5.372 2.642 1.00 0.00 31 LYS B CA 7
ATOM 5619 C C . LYS B 2 31 ? 5.837 4.889 2.262 1.00 0.00 31 LYS B C 7
ATOM 5620 O O . LYS B 2 31 ? 6.646 5.661 1.750 1.00 0.00 31 LYS B O 7
ATOM 5626 N N . GLN B 2 32 ? 6.081 3.614 2.528 1.00 0.00 32 GLN B N 7
ATOM 5627 C CA . GLN B 2 32 ? 7.371 3.019 2.220 1.00 0.00 32 GLN B CA 7
ATOM 5628 C C . GLN B 2 32 ? 7.569 2.934 0.706 1.00 0.00 32 GLN B C 7
ATOM 5629 O O . GLN B 2 32 ? 8.646 3.243 0.199 1.00 0.00 32 GLN B O 7
ATOM 5635 N N . ALA B 2 33 ? 6.512 2.517 0.025 1.00 0.00 33 ALA B N 7
ATOM 5636 C CA . ALA B 2 33 ? 6.556 2.388 -1.422 1.00 0.00 33 ALA B CA 7
ATOM 5637 C C . ALA B 2 33 ? 6.916 3.741 -2.039 1.00 0.00 33 ALA B C 7
ATOM 5638 O O . ALA B 2 33 ? 7.665 3.804 -3.013 1.00 0.00 33 ALA B O 7
ATOM 5640 N N . ALA B 2 34 ? 6.367 4.791 -1.446 1.00 0.00 34 ALA B N 7
ATOM 5641 C CA . ALA B 2 34 ? 6.622 6.139 -1.925 1.00 0.00 34 ALA B CA 7
ATOM 5642 C C . ALA B 2 34 ? 8.103 6.473 -1.733 1.00 0.00 34 ALA B C 7
ATOM 5643 O O . ALA B 2 34 ? 8.715 7.109 -2.589 1.00 0.00 34 ALA B O 7
ATOM 5645 N N . LYS B 2 35 ? 8.635 6.027 -0.605 1.00 0.00 35 LYS B N 7
ATOM 5646 C CA . LYS B 2 35 ? 10.032 6.271 -0.290 1.00 0.00 35 LYS B CA 7
ATOM 5647 C C . LYS B 2 35 ? 10.866 6.165 -1.569 1.00 0.00 35 LYS B C 7
ATOM 5648 O O . LYS B 2 35 ? 11.550 7.113 -1.949 1.00 0.00 35 LYS B O 7
ATOM 5654 N N . SER B 2 36 ? 10.779 5.002 -2.198 1.00 0.00 36 SER B N 7
ATOM 5655 C CA . SER B 2 36 ? 11.516 4.759 -3.426 1.00 0.00 36 SER B CA 7
ATOM 5656 C C . SER B 2 36 ? 10.931 5.600 -4.563 1.00 0.00 36 SER B C 7
ATOM 5657 O O . SER B 2 36 ? 11.660 6.310 -5.254 1.00 0.00 36 SER B O 7
ATOM 5660 N N . VAL B 2 37 ? 9.619 5.495 -4.720 1.00 0.00 37 VAL B N 7
ATOM 5661 C CA . VAL B 2 37 ? 8.929 6.238 -5.760 1.00 0.00 37 VAL B CA 7
ATOM 5662 C C . VAL B 2 37 ? 9.271 7.723 -5.634 1.00 0.00 37 VAL B C 7
ATOM 5663 O O . VAL B 2 37 ? 10.087 8.242 -6.394 1.00 0.00 37 VAL B O 7
ATOM 5667 N N . ARG B 2 38 ? 8.631 8.365 -4.668 1.00 0.00 38 ARG B N 7
ATOM 5668 C CA . ARG B 2 38 ? 8.858 9.780 -4.432 1.00 0.00 38 ARG B CA 7
ATOM 5669 C C . ARG 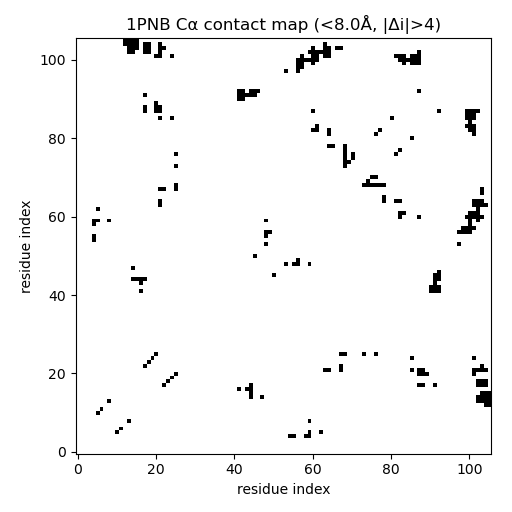B 2 38 ? 10.098 10.253 -5.192 1.00 0.00 38 ARG B C 7
ATOM 5670 O O . ARG B 2 38 ? 9.985 10.950 -6.200 1.00 0.00 38 ARG B O 7
ATOM 5678 N N . VAL B 2 39 ? 11.254 9.857 -4.681 1.00 0.00 39 VAL B N 7
ATOM 5679 C CA . VAL B 2 39 ? 12.514 10.231 -5.299 1.00 0.00 39 VAL B CA 7
ATOM 5680 C C . VAL B 2 39 ? 12.236 11.108 -6.522 1.00 0.00 39 VAL B C 7
ATOM 5681 O O . VAL B 2 39 ? 12.236 10.622 -7.652 1.00 0.00 39 VAL B O 7
ATOM 5685 N N . GLN B 2 40 ? 12.007 12.385 -6.254 1.00 0.00 40 GLN B N 7
ATOM 5686 C CA . GLN B 2 40 ? 11.729 13.335 -7.318 1.00 0.00 40 GLN B CA 7
ATOM 5687 C C . GLN B 2 40 ? 11.736 12.628 -8.676 1.00 0.00 40 GLN B C 7
ATOM 5688 O O . GLN B 2 40 ? 10.830 11.855 -8.981 1.00 0.00 40 GLN B O 7
ATOM 5694 N N . GLY B 2 41 ? 12.769 12.918 -9.453 1.00 0.00 41 GLY B N 7
ATOM 5695 C CA . GLY B 2 41 ? 12.906 12.320 -10.770 1.00 0.00 41 GLY B CA 7
ATOM 5696 C C . GLY B 2 41 ? 11.577 12.355 -11.528 1.00 0.00 41 GLY B C 7
ATOM 5697 O O . GLY B 2 41 ? 11.254 13.349 -12.176 1.00 0.00 41 GLY B O 7
ATOM 5698 N N . GLN B 2 42 ? 10.843 11.257 -11.423 1.00 0.00 42 GLN B N 7
ATOM 5699 C CA . GLN B 2 42 ? 9.558 11.149 -12.091 1.00 0.00 42 GLN B CA 7
ATOM 5700 C C . GLN B 2 42 ? 8.464 11.805 -11.246 1.00 0.00 42 GLN B C 7
ATOM 5701 O O . GLN B 2 42 ? 7.315 11.895 -11.674 1.00 0.00 42 GLN B O 7
ATOM 5707 N N . HIS B 2 43 ? 8.861 12.248 -10.063 1.00 0.00 43 HIS B N 7
ATOM 5708 C CA . HIS B 2 43 ? 7.929 12.895 -9.154 1.00 0.00 43 HIS B CA 7
ATOM 5709 C C . HIS B 2 43 ? 8.379 14.333 -8.895 1.00 0.00 43 HIS B C 7
ATOM 5710 O O . HIS B 2 43 ? 8.550 14.737 -7.746 1.00 0.00 43 HIS B O 7
ATOM 5717 N N . GLY B 2 44 ? 8.557 15.069 -9.983 1.00 0.00 44 GLY B N 7
ATOM 5718 C CA . GLY B 2 44 ? 8.985 16.455 -9.887 1.00 0.00 44 GLY B CA 7
ATOM 5719 C C . GLY B 2 44 ? 8.438 17.110 -8.618 1.00 0.00 44 GLY B C 7
ATOM 5720 O O . GLY B 2 44 ? 9.200 17.636 -7.808 1.00 0.00 44 GLY B O 7
ATOM 5721 N N . PRO B 2 45 ? 7.086 17.059 -8.481 1.00 0.00 45 PRO B N 7
ATOM 5722 C CA . PRO B 2 45 ? 6.428 17.641 -7.323 1.00 0.00 45 PRO B CA 7
ATOM 5723 C C . PRO B 2 45 ? 6.623 16.766 -6.084 1.00 0.00 45 PRO B C 7
ATOM 5724 O O . PRO B 2 45 ? 6.761 15.549 -6.193 1.00 0.00 45 PRO B O 7
ATOM 5728 N N . PHE B 2 46 ? 6.628 17.421 -4.931 1.00 0.00 46 PHE B N 7
ATOM 5729 C CA . PHE B 2 46 ? 6.804 16.718 -3.672 1.00 0.00 46 PHE B CA 7
ATOM 5730 C C . PHE B 2 46 ? 5.555 16.841 -2.796 1.00 0.00 46 PHE B C 7
ATOM 5731 O O . PHE B 2 46 ? 4.943 17.905 -2.728 1.00 0.00 46 PHE B O 7
ATOM 5739 N N . GLN B 2 47 ? 5.214 15.736 -2.149 1.00 0.00 47 GLN B N 7
ATOM 5740 C CA . GLN B 2 47 ? 4.049 15.707 -1.281 1.00 0.00 47 GLN B CA 7
ATOM 5741 C C . GLN B 2 47 ? 3.958 14.360 -0.561 1.00 0.00 47 GLN B C 7
ATOM 5742 O O . GLN B 2 47 ? 2.894 13.744 -0.523 1.00 0.00 47 GLN B O 7
ATOM 5748 N N . SER B 2 48 ? 5.087 13.943 -0.008 1.00 0.00 48 SER B N 7
ATOM 5749 C CA . SER B 2 48 ? 5.148 12.681 0.709 1.00 0.00 48 SER B CA 7
ATOM 5750 C C . SER B 2 48 ? 4.094 12.658 1.819 1.00 0.00 48 SER B C 7
ATOM 5751 O O . SER B 2 48 ? 3.248 11.766 1.856 1.00 0.00 48 SER B O 7
ATOM 5754 N N . THR B 2 49 ? 4.181 13.648 2.694 1.00 0.00 49 THR B N 7
ATOM 5755 C CA . THR B 2 49 ? 3.245 13.753 3.801 1.00 0.00 49 THR B CA 7
ATOM 5756 C C . THR B 2 49 ? 1.811 13.544 3.309 1.00 0.00 49 THR B C 7
ATOM 5757 O O . THR B 2 49 ? 1.003 12.914 3.988 1.00 0.00 49 THR B O 7
ATOM 5761 N N . ARG B 2 50 ? 1.540 14.086 2.131 1.00 0.00 50 ARG B N 7
ATOM 5762 C CA . ARG B 2 50 ? 0.218 13.968 1.539 1.00 0.00 50 ARG B CA 7
ATOM 5763 C C . ARG B 2 50 ? 0.062 12.609 0.854 1.00 0.00 50 ARG B C 7
ATOM 5764 O O . ARG B 2 50 ? -0.655 11.739 1.347 1.00 0.00 50 ARG B O 7
ATOM 5772 N N . ILE B 2 51 ? 0.746 12.469 -0.272 1.00 0.00 51 ILE B N 7
ATOM 5773 C CA . ILE B 2 51 ? 0.692 11.231 -1.031 1.00 0.00 51 ILE B CA 7
ATOM 5774 C C . ILE B 2 51 ? 0.617 10.048 -0.063 1.00 0.00 51 ILE B C 7
ATOM 5775 O O . ILE B 2 51 ? -0.067 9.062 -0.334 1.00 0.00 51 ILE B O 7
ATOM 5780 N N . TYR B 2 52 ? 1.327 10.186 1.047 1.00 0.00 52 TYR B N 7
ATOM 5781 C CA . TYR B 2 52 ? 1.349 9.141 2.057 1.00 0.00 52 TYR B CA 7
ATOM 5782 C C . TYR B 2 52 ? -0.044 8.925 2.652 1.00 0.00 52 TYR B C 7
ATOM 5783 O O . TYR B 2 52 ? -0.541 7.801 2.685 1.00 0.00 52 TYR B O 7
ATOM 5792 N N . GLN B 2 53 ? -0.634 10.020 3.108 1.00 0.00 53 GLN B N 7
ATOM 5793 C CA . GLN B 2 53 ? -1.959 9.964 3.701 1.00 0.00 53 GLN B CA 7
ATOM 5794 C C . GLN B 2 53 ? -3.029 9.951 2.608 1.00 0.00 53 GLN B C 7
ATOM 5795 O O . GLN B 2 53 ? -3.821 9.013 2.520 1.00 0.00 53 GLN B O 7
ATOM 5801 N N . ILE B 2 54 ? -3.019 11.001 1.801 1.00 0.00 54 ILE B N 7
ATOM 5802 C CA . ILE B 2 54 ? -3.979 11.121 0.717 1.00 0.00 54 ILE B CA 7
ATOM 5803 C C . ILE B 2 54 ? -4.250 9.737 0.126 1.00 0.00 54 ILE B C 7
ATOM 5804 O O . ILE B 2 54 ? -5.341 9.192 0.287 1.00 0.00 54 ILE B O 7
ATOM 5809 N N . ALA B 2 55 ? -3.239 9.207 -0.548 1.00 0.00 55 ALA B N 7
ATOM 5810 C CA . ALA B 2 55 ? -3.355 7.896 -1.164 1.00 0.00 55 ALA B CA 7
ATOM 5811 C C . ALA B 2 55 ? -3.644 6.853 -0.082 1.00 0.00 55 ALA B C 7
ATOM 5812 O O . ALA B 2 55 ? -3.646 7.169 1.106 1.00 0.00 55 ALA B O 7
ATOM 5814 N N . LYS B 2 56 ? -3.881 5.630 -0.533 1.00 0.00 56 LYS B N 7
ATOM 5815 C CA . LYS B 2 56 ? -4.170 4.538 0.381 1.00 0.00 56 LYS B CA 7
ATOM 5816 C C . LYS B 2 56 ? -4.455 3.267 -0.421 1.00 0.00 56 LYS B C 7
ATOM 5817 O O . LYS B 2 56 ? -3.531 2.607 -0.894 1.00 0.00 56 LYS B O 7
ATOM 5823 N N . ASN B 2 57 ? -5.738 2.963 -0.552 1.00 0.00 57 ASN B N 7
ATOM 5824 C CA . ASN B 2 57 ? -6.156 1.783 -1.289 1.00 0.00 57 ASN B CA 7
ATOM 5825 C C . ASN B 2 57 ? -5.533 1.813 -2.686 1.00 0.00 57 ASN B C 7
ATOM 5826 O O . ASN B 2 57 ? -5.010 0.804 -3.159 1.00 0.00 57 ASN B O 7
ATOM 5831 N N . LEU B 2 58 ? -5.608 2.981 -3.308 1.00 0.00 58 LEU B N 7
ATOM 5832 C CA . LEU B 2 58 ? -5.057 3.155 -4.641 1.00 0.00 58 LEU B CA 7
ATOM 5833 C C . LEU B 2 58 ? -5.411 4.552 -5.156 1.00 0.00 58 LEU B C 7
ATOM 5834 O O . LEU B 2 58 ? -4.534 5.304 -5.576 1.00 0.00 58 LEU B O 7
ATOM 5839 N N . PRO B 2 59 ? -6.734 4.865 -5.105 1.00 0.00 59 PRO B N 7
ATOM 5840 C CA . PRO B 2 59 ? -7.709 3.917 -4.593 1.00 0.00 59 PRO B CA 7
ATOM 5841 C C . PRO B 2 59 ? -7.976 2.803 -5.608 1.00 0.00 59 PRO B C 7
ATOM 5842 O O . PRO B 2 59 ? -7.862 3.018 -6.814 1.00 0.00 59 PRO B O 7
ATOM 5846 N N . ASN B 2 60 ? -8.326 1.639 -5.082 1.00 0.00 60 ASN B N 7
ATOM 5847 C CA . ASN B 2 60 ? -8.611 0.492 -5.927 1.00 0.00 60 ASN B CA 7
ATOM 5848 C C . ASN B 2 60 ? -8.375 -0.794 -5.131 1.00 0.00 60 ASN B C 7
ATOM 5849 O O . ASN B 2 60 ? -9.325 -1.475 -4.751 1.00 0.00 60 ASN B O 7
ATOM 5854 N N . VAL B 2 61 ? -7.103 -1.086 -4.904 1.00 0.00 61 VAL B N 7
ATOM 5855 C CA . VAL B 2 61 ? -6.729 -2.277 -4.159 1.00 0.00 61 VAL B CA 7
ATOM 5856 C C . VAL B 2 61 ? -7.992 -3.063 -3.798 1.00 0.00 61 VAL B C 7
ATOM 5857 O O . VAL B 2 61 ? -8.350 -4.018 -4.486 1.00 0.00 61 VAL B O 7
ATOM 5861 N N . CYS B 2 62 ? -8.631 -2.631 -2.721 1.00 0.00 62 CYS B N 7
ATOM 5862 C CA . CYS B 2 62 ? -9.845 -3.283 -2.261 1.00 0.00 62 CYS B CA 7
ATOM 5863 C C . CYS B 2 62 ? -11.043 -2.565 -2.886 1.00 0.00 62 CYS B C 7
ATOM 5864 O O . CYS B 2 62 ? -11.486 -2.923 -3.976 1.00 0.00 62 CYS B O 7
ATOM 5867 N N . ASN B 2 63 ? -11.533 -1.566 -2.168 1.00 0.00 63 ASN B N 7
ATOM 5868 C CA . ASN B 2 63 ? -12.671 -0.794 -2.639 1.00 0.00 63 ASN B CA 7
ATOM 5869 C C . ASN B 2 63 ? -13.539 -0.393 -1.445 1.00 0.00 63 ASN B C 7
ATOM 5870 O O . ASN B 2 63 ? -14.761 -0.529 -1.487 1.00 0.00 63 ASN B O 7
ATOM 5875 N N . MET B 2 64 ? -12.874 0.094 -0.407 1.00 0.00 64 MET B N 7
ATOM 5876 C CA . MET B 2 64 ? -13.569 0.515 0.797 1.00 0.00 64 MET B CA 7
ATOM 5877 C C . MET B 2 64 ? -13.035 1.860 1.296 1.00 0.00 64 MET B C 7
ATOM 5878 O O . MET B 2 64 ? -12.095 1.903 2.087 1.00 0.00 64 MET B O 7
ATOM 5883 N N . LYS B 2 65 ? -13.659 2.924 0.812 1.00 0.00 65 LYS B N 7
ATOM 5884 C CA . LYS B 2 65 ? -13.259 4.266 1.199 1.00 0.00 65 LYS B CA 7
ATOM 5885 C C . LYS B 2 65 ? -13.613 4.496 2.670 1.00 0.00 65 LYS B C 7
ATOM 5886 O O . LYS B 2 65 ? -13.312 5.549 3.228 1.00 0.00 65 LYS B O 7
ATOM 5892 N N . GLN B 2 66 ? -14.249 3.492 3.256 1.00 0.00 66 GLN B N 7
ATOM 5893 C CA . GLN B 2 66 ? -14.649 3.570 4.650 1.00 0.00 66 GLN B CA 7
ATOM 5894 C C . GLN B 2 66 ? -13.420 3.492 5.559 1.00 0.00 66 GLN B C 7
ATOM 5895 O O . GLN B 2 66 ? -13.331 4.215 6.551 1.00 0.00 66 GLN B O 7
ATOM 5901 N N . ILE B 2 67 ? -12.505 2.609 5.189 1.00 0.00 67 ILE B N 7
ATOM 5902 C CA . ILE B 2 67 ? -11.286 2.427 5.958 1.00 0.00 67 ILE B CA 7
ATOM 5903 C C . ILE B 2 67 ? -10.076 2.676 5.055 1.00 0.00 67 ILE B C 7
ATOM 5904 O O . ILE B 2 67 ? -9.250 3.540 5.342 1.00 0.00 67 ILE B O 7
ATOM 5909 N N . GLY B 2 68 ? -10.009 1.901 3.982 1.00 0.00 68 GLY B N 7
ATOM 5910 C CA . GLY B 2 68 ? -8.914 2.026 3.035 1.00 0.00 68 GLY B CA 7
ATOM 5911 C C . GLY B 2 68 ? -7.985 0.814 3.109 1.00 0.00 68 GLY B C 7
ATOM 5912 O O . GLY B 2 68 ? -7.760 0.264 4.186 1.00 0.00 68 GLY B O 7
ATOM 5913 N N . THR B 2 69 ? -7.470 0.432 1.949 1.00 0.00 69 THR B N 7
ATOM 5914 C CA . THR B 2 69 ? -6.569 -0.706 1.868 1.00 0.00 69 THR B CA 7
ATOM 5915 C C . THR B 2 69 ? -5.372 -0.376 0.974 1.00 0.00 69 THR B C 7
ATOM 5916 O O . THR B 2 69 ? -5.424 -0.577 -0.238 1.00 0.00 69 THR B O 7
ATOM 5920 N N . CYS B 2 70 ? -4.322 0.126 1.607 1.00 0.00 70 CYS B N 7
ATOM 5921 C CA . CYS B 2 70 ? -3.114 0.484 0.884 1.00 0.00 70 CYS B CA 7
ATOM 5922 C C . CYS B 2 70 ? -2.419 -0.804 0.439 1.00 0.00 70 CYS B C 7
ATOM 5923 O O . CYS B 2 70 ? -2.992 -1.888 0.536 1.00 0.00 70 CYS B O 7
ATOM 5926 N N . PRO B 2 71 ? -1.162 -0.639 -0.054 1.00 0.00 71 PRO B N 7
ATOM 5927 C CA . PRO B 2 71 ? -0.383 -1.775 -0.514 1.00 0.00 71 PRO B CA 7
ATOM 5928 C C . PRO B 2 71 ? 0.149 -2.590 0.666 1.00 0.00 71 PRO B C 7
ATOM 5929 O O . PRO B 2 71 ? 0.179 -2.105 1.797 1.00 0.00 71 PRO B O 7
ATOM 5933 N N . PHE B 2 72 ? 0.556 -3.814 0.364 1.00 0.00 72 PHE B N 7
ATOM 5934 C CA . PHE B 2 72 ? 1.084 -4.702 1.386 1.00 0.00 72 PHE B CA 7
ATOM 5935 C C . PHE B 2 72 ? 2.477 -5.208 1.005 1.00 0.00 72 PHE B C 7
ATOM 5936 O O . PHE B 2 72 ? 3.308 -4.444 0.518 1.00 0.00 72 PHE B O 7
ATOM 5944 N N . ILE B 2 73 ? 2.688 -6.495 1.240 1.00 0.00 73 ILE B N 7
ATOM 5945 C CA . ILE B 2 73 ? 3.965 -7.113 0.927 1.00 0.00 73 ILE B CA 7
ATOM 5946 C C . ILE B 2 73 ? 3.765 -8.156 -0.175 1.00 0.00 73 ILE B C 7
ATOM 5947 O O . ILE B 2 73 ? 2.696 -8.754 -0.282 1.00 0.00 73 ILE B O 7
ATOM 5952 N N . ALA B 2 74 ? 4.812 -8.342 -0.965 1.00 0.00 74 ALA B N 7
ATOM 5953 C CA . ALA B 2 74 ? 4.765 -9.303 -2.056 1.00 0.00 74 ALA B CA 7
ATOM 5954 C C . ALA B 2 74 ? 5.820 -10.386 -1.820 1.00 0.00 74 ALA B C 7
ATOM 5955 O O . ALA B 2 74 ? 6.379 -10.486 -0.729 1.00 0.00 74 ALA B O 7
ATOM 5957 N N . ILE B 2 75 ? 6.057 -11.171 -2.861 1.00 0.00 75 ILE B N 7
ATOM 5958 C CA . ILE B 2 75 ? 7.035 -12.243 -2.781 1.00 0.00 75 ILE B CA 7
ATOM 5959 C C . ILE B 2 75 ? 8.443 -11.650 -2.849 1.00 0.00 75 ILE B C 7
ATOM 5960 O O . ILE B 2 75 ? 9.262 -11.881 -1.960 1.00 0.00 75 ILE B O 7
ATOM 5965 N N . GLN A 1 1 ? 5.284 2.302 14.846 1.00 0.00 1 GLN A N 8
ATOM 5966 C CA . GLN A 1 1 ? 5.001 1.459 13.697 1.00 0.00 1 GLN A CA 8
ATOM 5967 C C . GLN A 1 1 ? 5.620 0.074 13.888 1.00 0.00 1 GLN A C 8
ATOM 5968 O O . GLN A 1 1 ? 6.515 -0.101 14.715 1.00 0.00 1 GLN A O 8
ATOM 5974 N N . PRO A 1 2 ? 5.107 -0.901 13.091 1.00 0.00 2 PRO A N 8
ATOM 5975 C CA . PRO A 1 2 ? 5.601 -2.265 13.164 1.00 0.00 2 PRO A CA 8
ATOM 5976 C C . PRO A 1 2 ? 6.970 -2.390 12.494 1.00 0.00 2 PRO A C 8
ATOM 5977 O O . PRO A 1 2 ? 7.150 -1.958 11.357 1.00 0.00 2 PRO A O 8
ATOM 5981 N N . GLN A 1 3 ? 7.900 -2.983 13.228 1.00 0.00 3 GLN A N 8
ATOM 5982 C CA . GLN A 1 3 ? 9.249 -3.169 12.719 1.00 0.00 3 GLN A CA 8
ATOM 5983 C C . GLN A 1 3 ? 9.288 -4.343 11.739 1.00 0.00 3 GLN A C 8
ATOM 5984 O O . GLN A 1 3 ? 9.907 -4.253 10.680 1.00 0.00 3 GLN A O 8
ATOM 5990 N N . LYS A 1 4 ? 8.618 -5.419 12.127 1.00 0.00 4 LYS A N 8
ATOM 5991 C CA . LYS A 1 4 ? 8.569 -6.610 11.295 1.00 0.00 4 LYS A CA 8
ATOM 5992 C C . LYS A 1 4 ? 8.009 -6.243 9.920 1.00 0.00 4 LYS A C 8
ATOM 5993 O O . LYS A 1 4 ? 8.482 -6.740 8.900 1.00 0.00 4 LYS A O 8
ATOM 5999 N N . CYS A 1 5 ? 7.006 -5.376 9.936 1.00 0.00 5 CYS A N 8
ATOM 6000 C CA . CYS A 1 5 ? 6.376 -4.938 8.703 1.00 0.00 5 CYS A CA 8
ATOM 6001 C C . CYS A 1 5 ? 7.454 -4.334 7.800 1.00 0.00 5 CYS A C 8
ATOM 6002 O O . CYS A 1 5 ? 7.767 -4.887 6.747 1.00 0.00 5 CYS A O 8
ATOM 6005 N N . GLN A 1 6 ? 7.992 -3.209 8.247 1.00 0.00 6 GLN A N 8
ATOM 6006 C CA . GLN A 1 6 ? 9.029 -2.525 7.492 1.00 0.00 6 GLN A CA 8
ATOM 6007 C C . GLN A 1 6 ? 9.978 -3.541 6.852 1.00 0.00 6 GLN A C 8
ATOM 6008 O O . GLN A 1 6 ? 10.407 -3.362 5.713 1.00 0.00 6 GLN A O 8
ATOM 6014 N N . ARG A 1 7 ? 10.276 -4.584 7.611 1.00 0.00 7 ARG A N 8
ATOM 6015 C CA . ARG A 1 7 ? 11.165 -5.629 7.133 1.00 0.00 7 ARG A CA 8
ATOM 6016 C C . ARG A 1 7 ? 10.440 -6.523 6.126 1.00 0.00 7 ARG A C 8
ATOM 6017 O O . ARG A 1 7 ? 10.811 -6.573 4.954 1.00 0.00 7 ARG A O 8
ATOM 6025 N N . GLU A 1 8 ? 9.418 -7.208 6.618 1.00 0.00 8 GLU A N 8
ATOM 6026 C CA . GLU A 1 8 ? 8.637 -8.098 5.777 1.00 0.00 8 GLU A CA 8
ATOM 6027 C C . GLU A 1 8 ? 8.437 -7.479 4.392 1.00 0.00 8 GLU A C 8
ATOM 6028 O O . GLU A 1 8 ? 8.488 -8.178 3.382 1.00 0.00 8 GLU A O 8
ATOM 6034 N N . PHE A 1 9 ? 8.211 -6.173 4.391 1.00 0.00 9 PHE A N 8
ATOM 6035 C CA . PHE A 1 9 ? 8.002 -5.451 3.147 1.00 0.00 9 PHE A CA 8
ATOM 6036 C C . PHE A 1 9 ? 9.040 -5.854 2.097 1.00 0.00 9 PHE A C 8
ATOM 6037 O O . PHE A 1 9 ? 8.704 -6.491 1.101 1.00 0.00 9 PHE A O 8
ATOM 6045 N N . GLN A 1 10 ? 10.279 -5.466 2.359 1.00 0.00 10 GLN A N 8
ATOM 6046 C CA . GLN A 1 10 ? 11.369 -5.779 1.449 1.00 0.00 10 GLN A CA 8
ATOM 6047 C C . GLN A 1 10 ? 11.824 -7.226 1.646 1.00 0.00 10 GLN A C 8
ATOM 6048 O O . GLN A 1 10 ? 12.118 -7.925 0.677 1.00 0.00 10 GLN A O 8
ATOM 6054 N N . GLN A 1 11 ? 11.870 -7.633 2.906 1.00 0.00 11 GLN A N 8
ATOM 6055 C CA . GLN A 1 11 ? 12.286 -8.983 3.242 1.00 0.00 11 GLN A CA 8
ATOM 6056 C C . GLN A 1 11 ? 11.490 -10.002 2.425 1.00 0.00 11 GLN A C 8
ATOM 6057 O O . GLN A 1 11 ? 12.026 -11.032 2.017 1.00 0.00 11 GLN A O 8
ATOM 6063 N N . GLU A 1 12 ? 10.223 -9.680 2.209 1.00 0.00 12 GLU A N 8
ATOM 6064 C CA . GLU A 1 12 ? 9.347 -10.555 1.448 1.00 0.00 12 GLU A CA 8
ATOM 6065 C C . GLU A 1 12 ? 9.683 -10.476 -0.043 1.00 0.00 12 GLU A C 8
ATOM 6066 O O . GLU A 1 12 ? 10.515 -11.234 -0.537 1.00 0.00 12 GLU A O 8
ATOM 6072 N N . GLN A 1 13 ? 9.017 -9.549 -0.718 1.00 0.00 13 GLN A N 8
ATOM 6073 C CA . GLN A 1 13 ? 9.235 -9.361 -2.142 1.00 0.00 13 GLN A CA 8
ATOM 6074 C C . GLN A 1 13 ? 8.241 -8.340 -2.699 1.00 0.00 13 GLN A C 8
ATOM 6075 O O . GLN A 1 13 ? 7.309 -8.705 -3.417 1.00 0.00 13 GLN A O 8
ATOM 6081 N N . HIS A 1 14 ? 8.471 -7.084 -2.350 1.00 0.00 14 HIS A N 8
ATOM 6082 C CA . HIS A 1 14 ? 7.608 -6.008 -2.808 1.00 0.00 14 HIS A CA 8
ATOM 6083 C C . HIS A 1 14 ? 6.606 -6.554 -3.827 1.00 0.00 14 HIS A C 8
ATOM 6084 O O . HIS A 1 14 ? 6.997 -7.086 -4.864 1.00 0.00 14 HIS A O 8
ATOM 6091 N N . LEU A 1 15 ? 5.331 -6.403 -3.495 1.00 0.00 15 LEU A N 8
ATOM 6092 C CA . LEU A 1 15 ? 4.270 -6.874 -4.369 1.00 0.00 15 LEU A CA 8
ATOM 6093 C C . LEU A 1 15 ? 4.582 -6.464 -5.811 1.00 0.00 15 LEU A C 8
ATOM 6094 O O . LEU A 1 15 ? 5.545 -5.742 -6.059 1.00 0.00 15 LEU A O 8
ATOM 6099 N N . ARG A 1 16 ? 3.749 -6.944 -6.722 1.00 0.00 16 ARG A N 8
ATOM 6100 C CA . ARG A 1 16 ? 3.924 -6.637 -8.131 1.00 0.00 16 ARG A CA 8
ATOM 6101 C C . ARG A 1 16 ? 2.699 -5.894 -8.668 1.00 0.00 16 ARG A C 8
ATOM 6102 O O . ARG A 1 16 ? 2.765 -4.696 -8.941 1.00 0.00 16 ARG A O 8
ATOM 6110 N N . ALA A 1 17 ? 1.610 -6.637 -8.806 1.00 0.00 17 ALA A N 8
ATOM 6111 C CA . ALA A 1 17 ? 0.372 -6.064 -9.306 1.00 0.00 17 ALA A CA 8
ATOM 6112 C C . ALA A 1 17 ? 0.246 -4.622 -8.812 1.00 0.00 17 ALA A C 8
ATOM 6113 O O . ALA A 1 17 ? -0.281 -3.763 -9.518 1.00 0.00 17 ALA A O 8
ATOM 6115 N N . CYS A 1 18 ? 0.739 -4.400 -7.602 1.00 0.00 18 CYS A N 8
ATOM 6116 C CA . CYS A 1 18 ? 0.687 -3.077 -7.004 1.00 0.00 18 CYS A CA 8
ATOM 6117 C C . CYS A 1 18 ? 1.044 -2.049 -8.081 1.00 0.00 18 CYS A C 8
ATOM 6118 O O . CYS A 1 18 ? 0.637 -0.892 -7.997 1.00 0.00 18 CYS A O 8
ATOM 6121 N N . GLN A 1 19 ? 1.798 -2.511 -9.068 1.00 0.00 19 GLN A N 8
ATOM 6122 C CA . GLN A 1 19 ? 2.213 -1.647 -10.159 1.00 0.00 19 GLN A CA 8
ATOM 6123 C C . GLN A 1 19 ? 1.104 -0.648 -10.498 1.00 0.00 19 GLN A C 8
ATOM 6124 O O . GLN A 1 19 ? 1.350 0.554 -10.579 1.00 0.00 19 GLN A O 8
ATOM 6130 N N . GLN A 1 20 ? -0.093 -1.183 -10.685 1.00 0.00 20 GLN A N 8
ATOM 6131 C CA . GLN A 1 20 ? -1.241 -0.355 -11.012 1.00 0.00 20 GLN A CA 8
ATOM 6132 C C . GLN A 1 20 ? -1.459 0.702 -9.927 1.00 0.00 20 GLN A C 8
ATOM 6133 O O . GLN A 1 20 ? -1.790 1.848 -10.229 1.00 0.00 20 GLN A O 8
ATOM 6139 N N . TRP A 1 21 ? -1.263 0.280 -8.687 1.00 0.00 21 TRP A N 8
ATOM 6140 C CA . TRP A 1 21 ? -1.434 1.176 -7.556 1.00 0.00 21 TRP A CA 8
ATOM 6141 C C . TRP A 1 21 ? -0.828 2.530 -7.929 1.00 0.00 21 TRP A C 8
ATOM 6142 O O . TRP A 1 21 ? -1.549 3.515 -8.082 1.00 0.00 21 TRP A O 8
ATOM 6153 N N . ILE A 1 22 ? 0.489 2.535 -8.066 1.00 0.00 22 ILE A N 8
ATOM 6154 C CA . ILE A 1 22 ? 1.200 3.753 -8.420 1.00 0.00 22 ILE A CA 8
ATOM 6155 C C . ILE A 1 22 ? 1.040 4.015 -9.919 1.00 0.00 22 ILE A C 8
ATOM 6156 O O . ILE A 1 22 ? 0.626 5.100 -10.322 1.00 0.00 22 ILE A O 8
ATOM 6161 N N . ARG A 1 23 ? 1.379 3.002 -10.702 1.00 0.00 23 ARG A N 8
ATOM 6162 C CA . ARG A 1 23 ? 1.279 3.109 -12.148 1.00 0.00 23 ARG A CA 8
ATOM 6163 C C . ARG A 1 23 ? -0.001 3.853 -12.539 1.00 0.00 23 ARG A C 8
ATOM 6164 O O . ARG A 1 23 ? 0.059 4.935 -13.120 1.00 0.00 23 ARG A O 8
ATOM 6172 N N . GLN A 1 24 ? -1.128 3.242 -12.203 1.00 0.00 24 GLN A N 8
ATOM 6173 C CA . GLN A 1 24 ? -2.419 3.832 -12.510 1.00 0.00 24 GLN A CA 8
ATOM 6174 C C . GLN A 1 24 ? -2.504 5.250 -11.939 1.00 0.00 24 GLN A C 8
ATOM 6175 O O . GLN A 1 24 ? -3.022 6.155 -12.591 1.00 0.00 24 GLN A O 8
ATOM 6181 N N . GLN A 1 25 ? -1.989 5.396 -10.728 1.00 0.00 25 GLN A N 8
ATOM 6182 C CA . GLN A 1 25 ? -2.000 6.687 -10.061 1.00 0.00 25 GLN A CA 8
ATOM 6183 C C . GLN A 1 25 ? -1.473 7.775 -11.000 1.00 0.00 25 GLN A C 8
ATOM 6184 O O . GLN A 1 25 ? -2.149 8.774 -11.240 1.00 0.00 25 GLN A O 8
ATOM 6190 N N . LEU A 1 26 ? -0.271 7.543 -11.506 1.00 0.00 26 LEU A N 8
ATOM 6191 C CA . LEU A 1 26 ? 0.354 8.489 -12.414 1.00 0.00 26 LEU A CA 8
ATOM 6192 C C . LEU A 1 26 ? -0.527 8.659 -13.654 1.00 0.00 26 LEU A C 8
ATOM 6193 O O . LEU A 1 26 ? -0.721 9.774 -14.133 1.00 0.00 26 LEU A O 8
ATOM 6198 N N . ALA A 1 27 ? -1.036 7.536 -14.137 1.00 0.00 27 ALA A N 8
ATOM 6199 C CA . ALA A 1 27 ? -1.892 7.545 -15.311 1.00 0.00 27 ALA A CA 8
ATOM 6200 C C . ALA A 1 27 ? -2.850 8.735 -15.227 1.00 0.00 27 ALA A C 8
ATOM 6201 O O . ALA A 1 27 ? -3.559 8.897 -14.237 1.00 0.00 27 ALA A O 8
ATOM 6203 N N . GLY A 1 28 ? -2.840 9.537 -16.283 1.00 0.00 28 GLY A N 8
ATOM 6204 C CA . GLY A 1 28 ? -3.700 10.708 -16.342 1.00 0.00 28 GLY A CA 8
ATOM 6205 C C . GLY A 1 28 ? -5.043 10.367 -16.989 1.00 0.00 28 GLY A C 8
ATOM 6206 O O . GLY A 1 28 ? -6.099 10.632 -16.414 1.00 0.00 28 GLY A O 8
ATOM 6207 N N . SER A 1 29 ? -4.963 9.788 -18.177 1.00 0.00 29 SER A N 8
ATOM 6208 C CA . SER A 1 29 ? -6.159 9.410 -18.910 1.00 0.00 29 SER A CA 8
ATOM 6209 C C . SER A 1 29 ? -6.166 7.900 -19.157 1.00 0.00 29 SER A C 8
ATOM 6210 O O . SER A 1 29 ? -5.772 7.441 -20.228 1.00 0.00 29 SER A O 8
ATOM 6213 N N . PRO A 1 30 ? -6.632 7.151 -18.122 1.00 0.00 30 PRO A N 8
ATOM 6214 C CA . PRO A 1 30 ? -6.695 5.702 -18.216 1.00 0.00 30 PRO A CA 8
ATOM 6215 C C . PRO A 1 30 ? -7.860 5.262 -19.105 1.00 0.00 30 PRO A C 8
ATOM 6216 O O . PRO A 1 30 ? -8.808 6.017 -19.311 1.00 0.00 30 PRO A O 8
ATOM 6220 N N . PHE A 1 31 ? -7.752 4.040 -19.605 1.00 0.00 31 PHE A N 8
ATOM 6221 C CA . PHE A 1 31 ? -8.786 3.489 -20.467 1.00 0.00 31 PHE A CA 8
ATOM 6222 C C . PHE A 1 31 ? -9.152 2.066 -20.041 1.00 0.00 31 PHE A C 8
ATOM 6223 O O . PHE A 1 31 ? -9.644 1.280 -20.850 1.00 0.00 31 PHE A O 8
ATOM 6231 N N . GLN B 2 1 ? -16.308 1.518 -18.487 1.00 0.00 1 GLN B N 8
ATOM 6232 C CA . GLN B 2 1 ? -17.195 1.549 -19.638 1.00 0.00 1 GLN B CA 8
ATOM 6233 C C . GLN B 2 1 ? -18.566 0.983 -19.266 1.00 0.00 1 GLN B C 8
ATOM 6234 O O . GLN B 2 1 ? -18.819 0.670 -18.103 1.00 0.00 1 GLN B O 8
ATOM 6240 N N . SER B 2 2 ? -19.417 0.869 -20.276 1.00 0.00 2 SER B N 8
ATOM 6241 C CA . SER B 2 2 ? -20.757 0.345 -20.069 1.00 0.00 2 SER B CA 8
ATOM 6242 C C . SER B 2 2 ? -20.686 -1.118 -19.628 1.00 0.00 2 SER B C 8
ATOM 6243 O O . SER B 2 2 ? -19.791 -1.852 -20.044 1.00 0.00 2 SER B O 8
ATOM 6246 N N . GLY B 2 3 ? -21.640 -1.497 -18.791 1.00 0.00 3 GLY B N 8
ATOM 6247 C CA . GLY B 2 3 ? -21.697 -2.859 -18.288 1.00 0.00 3 GLY B CA 8
ATOM 6248 C C . GLY B 2 3 ? -20.414 -3.220 -17.534 1.00 0.00 3 GLY B C 8
ATOM 6249 O O . GLY B 2 3 ? -19.633 -4.051 -17.994 1.00 0.00 3 GLY B O 8
ATOM 6250 N N . PRO B 2 4 ? -20.233 -2.558 -16.360 1.00 0.00 4 PRO B N 8
ATOM 6251 C CA . PRO B 2 4 ? -19.059 -2.800 -15.539 1.00 0.00 4 PRO B CA 8
ATOM 6252 C C . PRO B 2 4 ? -19.168 -4.139 -14.807 1.00 0.00 4 PRO B C 8
ATOM 6253 O O . PRO B 2 4 ? -20.268 -4.599 -14.507 1.00 0.00 4 PRO B O 8
ATOM 6257 N N . GLN B 2 5 ? -18.011 -4.728 -14.542 1.00 0.00 5 GLN B N 8
ATOM 6258 C CA . GLN B 2 5 ? -17.963 -6.005 -13.852 1.00 0.00 5 GLN B CA 8
ATOM 6259 C C . GLN B 2 5 ? -17.174 -5.875 -12.548 1.00 0.00 5 GLN B C 8
ATOM 6260 O O . GLN B 2 5 ? -15.944 -5.840 -12.563 1.00 0.00 5 GLN B O 8
ATOM 6266 N N . GLN B 2 6 ? -17.912 -5.805 -11.450 1.00 0.00 6 GLN B N 8
ATOM 6267 C CA . GLN B 2 6 ? -17.297 -5.679 -10.140 1.00 0.00 6 GLN B CA 8
ATOM 6268 C C . GLN B 2 6 ? -16.673 -7.011 -9.715 1.00 0.00 6 GLN B C 8
ATOM 6269 O O . GLN B 2 6 ? -17.100 -7.615 -8.733 1.00 0.00 6 GLN B O 8
ATOM 6275 N N . GLY B 2 7 ? -15.674 -7.429 -10.478 1.00 0.00 7 GLY B N 8
ATOM 6276 C CA . GLY B 2 7 ? -14.988 -8.679 -10.194 1.00 0.00 7 GLY B CA 8
ATOM 6277 C C . GLY B 2 7 ? -13.571 -8.420 -9.679 1.00 0.00 7 GLY B C 8
ATOM 6278 O O . GLY B 2 7 ? -13.252 -7.310 -9.257 1.00 0.00 7 GLY B O 8
ATOM 6279 N N . PRO B 2 8 ? -12.736 -9.492 -9.732 1.00 0.00 8 PRO B N 8
ATOM 6280 C CA . PRO B 2 8 ? -11.360 -9.393 -9.276 1.00 0.00 8 PRO B CA 8
ATOM 6281 C C . PRO B 2 8 ? -10.501 -8.630 -10.286 1.00 0.00 8 PRO B C 8
ATOM 6282 O O . PRO B 2 8 ? -10.697 -8.758 -11.494 1.00 0.00 8 PRO B O 8
ATOM 6286 N N . TRP B 2 9 ? -9.568 -7.854 -9.756 1.00 0.00 9 TRP B N 8
ATOM 6287 C CA . TRP B 2 9 ? -8.678 -7.071 -10.596 1.00 0.00 9 TRP B CA 8
ATOM 6288 C C . TRP B 2 9 ? -7.273 -7.143 -9.994 1.00 0.00 9 TRP B C 8
ATOM 6289 O O . TRP B 2 9 ? -7.079 -7.730 -8.931 1.00 0.00 9 TRP B O 8
ATOM 6300 N N . LEU B 2 10 ? -6.330 -6.538 -10.701 1.00 0.00 10 LEU B N 8
ATOM 6301 C CA . LEU B 2 10 ? -4.949 -6.527 -10.250 1.00 0.00 10 LEU B CA 8
ATOM 6302 C C . LEU B 2 10 ? -4.804 -5.540 -9.090 1.00 0.00 10 LEU B C 8
ATOM 6303 O O . LEU B 2 10 ? -4.246 -5.879 -8.048 1.00 0.00 10 LEU B O 8
ATOM 6308 N N . ARG B 2 11 ? -5.314 -4.338 -9.311 1.00 0.00 11 ARG B N 8
ATOM 6309 C CA . ARG B 2 11 ? -5.248 -3.298 -8.297 1.00 0.00 11 ARG B CA 8
ATOM 6310 C C . ARG B 2 11 ? -5.816 -3.813 -6.972 1.00 0.00 11 ARG B C 8
ATOM 6311 O O . ARG B 2 11 ? -5.237 -3.579 -5.913 1.00 0.00 11 ARG B O 8
ATOM 6319 N N . GLU B 2 12 ? -6.941 -4.504 -7.076 1.00 0.00 12 GLU B N 8
ATOM 6320 C CA . GLU B 2 12 ? -7.593 -5.053 -5.900 1.00 0.00 12 GLU B CA 8
ATOM 6321 C C . GLU B 2 12 ? -6.791 -6.235 -5.350 1.00 0.00 12 GLU B C 8
ATOM 6322 O O . GLU B 2 12 ? -6.643 -6.380 -4.138 1.00 0.00 12 GLU B O 8
ATOM 6328 N N . GLN B 2 13 ? -6.292 -7.048 -6.270 1.00 0.00 13 GLN B N 8
ATOM 6329 C CA . GLN B 2 13 ? -5.509 -8.213 -5.894 1.00 0.00 13 GLN B CA 8
ATOM 6330 C C . GLN B 2 13 ? -4.446 -7.826 -4.862 1.00 0.00 13 GLN B C 8
ATOM 6331 O O . GLN B 2 13 ? -4.381 -8.414 -3.784 1.00 0.00 13 GLN B O 8
ATOM 6337 N N . CYS B 2 14 ? -3.641 -6.841 -5.230 1.00 0.00 14 CYS B N 8
ATOM 6338 C CA . CYS B 2 14 ? -2.585 -6.369 -4.350 1.00 0.00 14 CYS B CA 8
ATOM 6339 C C . CYS B 2 14 ? -3.216 -5.967 -3.016 1.00 0.00 14 CYS B C 8
ATOM 6340 O O . CYS B 2 14 ? -2.736 -6.363 -1.954 1.00 0.00 14 CYS B O 8
ATOM 6343 N N . CYS B 2 15 ? -4.282 -5.187 -3.112 1.00 0.00 15 CYS B N 8
ATOM 6344 C CA . CYS B 2 15 ? -4.983 -4.727 -1.925 1.00 0.00 15 CYS B CA 8
ATOM 6345 C C . CYS B 2 15 ? -5.444 -5.953 -1.135 1.00 0.00 15 CYS B C 8
ATOM 6346 O O . CYS B 2 15 ? -5.395 -5.959 0.094 1.00 0.00 15 CYS B O 8
ATOM 6349 N N . ASN B 2 16 ? -5.881 -6.964 -1.873 1.00 0.00 16 ASN B N 8
ATOM 6350 C CA . ASN B 2 16 ? -6.350 -8.192 -1.256 1.00 0.00 16 ASN B CA 8
ATOM 6351 C C . ASN B 2 16 ? -5.158 -8.952 -0.669 1.00 0.00 16 ASN B C 8
ATOM 6352 O O . ASN B 2 16 ? -5.265 -9.554 0.398 1.00 0.00 16 ASN B O 8
ATOM 6357 N N . GLU B 2 17 ? -4.049 -8.897 -1.392 1.00 0.00 17 GLU B N 8
ATOM 6358 C CA . GLU B 2 17 ? -2.838 -9.572 -0.957 1.00 0.00 17 GLU B CA 8
ATOM 6359 C C . GLU B 2 17 ? -2.434 -9.090 0.438 1.00 0.00 17 GLU B C 8
ATOM 6360 O O . GLU B 2 17 ? -1.987 -9.881 1.266 1.00 0.00 17 GLU B O 8
ATOM 6366 N N . LEU B 2 18 ? -2.607 -7.795 0.654 1.00 0.00 18 LEU B N 8
ATOM 6367 C CA . LEU B 2 18 ? -2.265 -7.197 1.934 1.00 0.00 18 LEU B CA 8
ATOM 6368 C C . LEU B 2 18 ? -3.365 -7.516 2.950 1.00 0.00 18 LEU B C 8
ATOM 6369 O O . LEU B 2 18 ? -3.080 -7.787 4.114 1.00 0.00 18 LEU B O 8
ATOM 6374 N N . TYR B 2 19 ? -4.600 -7.471 2.470 1.00 0.00 19 TYR B N 8
ATOM 6375 C CA . TYR B 2 19 ? -5.743 -7.751 3.321 1.00 0.00 19 TYR B CA 8
ATOM 6376 C C . TYR B 2 19 ? -5.647 -9.154 3.924 1.00 0.00 19 TYR B C 8
ATOM 6377 O O . TYR B 2 19 ? -5.408 -9.304 5.121 1.00 0.00 19 TYR B O 8
ATOM 6386 N N . GLN B 2 20 ? -5.840 -10.147 3.067 1.00 0.00 20 GLN B N 8
ATOM 6387 C CA . GLN B 2 20 ? -5.778 -11.532 3.501 1.00 0.00 20 GLN B CA 8
ATOM 6388 C C . GLN B 2 20 ? -4.644 -11.723 4.508 1.00 0.00 20 GLN B C 8
ATOM 6389 O O . GLN B 2 20 ? -4.767 -12.509 5.446 1.00 0.00 20 GLN B O 8
ATOM 6395 N N . GLU B 2 21 ? -3.563 -10.990 4.280 1.00 0.00 21 GLU B N 8
ATOM 6396 C CA . GLU B 2 21 ? -2.407 -11.069 5.157 1.00 0.00 21 GLU B CA 8
ATOM 6397 C C . GLU B 2 21 ? -2.792 -10.663 6.581 1.00 0.00 21 GLU B C 8
ATOM 6398 O O . GLU B 2 21 ? -3.876 -10.999 7.055 1.00 0.00 21 GLU B O 8
ATOM 6404 N N . ASP B 2 22 ? -1.882 -9.945 7.224 1.00 0.00 22 ASP B N 8
ATOM 6405 C CA . ASP B 2 22 ? -2.112 -9.489 8.584 1.00 0.00 22 ASP B CA 8
ATOM 6406 C C . ASP B 2 22 ? -2.184 -7.960 8.600 1.00 0.00 22 ASP B C 8
ATOM 6407 O O . ASP B 2 22 ? -1.207 -7.286 8.276 1.00 0.00 22 ASP B O 8
ATOM 6412 N N . GLN B 2 23 ? -3.350 -7.458 8.980 1.00 0.00 23 GLN B N 8
ATOM 6413 C CA . GLN B 2 23 ? -3.561 -6.022 9.042 1.00 0.00 23 GLN B CA 8
ATOM 6414 C C . GLN B 2 23 ? -2.392 -5.344 9.761 1.00 0.00 23 GLN B C 8
ATOM 6415 O O . GLN B 2 23 ? -2.226 -4.129 9.674 1.00 0.00 23 GLN B O 8
ATOM 6421 N N . VAL B 2 24 ? -1.613 -6.160 10.456 1.00 0.00 24 VAL B N 8
ATOM 6422 C CA . VAL B 2 24 ? -0.465 -5.654 11.188 1.00 0.00 24 VAL B CA 8
ATOM 6423 C C . VAL B 2 24 ? 0.191 -4.528 10.387 1.00 0.00 24 VAL B C 8
ATOM 6424 O O . VAL B 2 24 ? 0.754 -3.598 10.963 1.00 0.00 24 VAL B O 8
ATOM 6428 N N . CYS B 2 25 ? 0.097 -4.649 9.071 1.00 0.00 25 CYS B N 8
ATOM 6429 C CA . CYS B 2 25 ? 0.675 -3.653 8.185 1.00 0.00 25 CYS B CA 8
ATOM 6430 C C . CYS B 2 25 ? -0.430 -2.677 7.776 1.00 0.00 25 CYS B C 8
ATOM 6431 O O . CYS B 2 25 ? -0.672 -2.471 6.587 1.00 0.00 25 CYS B O 8
ATOM 6434 N N . VAL B 2 26 ? -1.070 -2.102 8.782 1.00 0.00 26 VAL B N 8
ATOM 6435 C CA . VAL B 2 26 ? -2.144 -1.152 8.542 1.00 0.00 26 VAL B CA 8
ATOM 6436 C C . VAL B 2 26 ? -1.843 -0.362 7.266 1.00 0.00 26 VAL B C 8
ATOM 6437 O O . VAL B 2 26 ? -2.330 -0.707 6.190 1.00 0.00 26 VAL B O 8
ATOM 6441 N N . CYS B 2 27 ? -1.044 0.681 7.428 1.00 0.00 27 CYS B N 8
ATOM 6442 C CA . CYS B 2 27 ? -0.673 1.523 6.303 1.00 0.00 27 CYS B CA 8
ATOM 6443 C C . CYS B 2 27 ? 0.811 1.870 6.431 1.00 0.00 27 CYS B C 8
ATOM 6444 O O . CYS B 2 27 ? 1.270 2.868 5.877 1.00 0.00 27 CYS B O 8
ATOM 6447 N N . PRO B 2 28 ? 1.541 1.005 7.186 1.00 0.00 28 PRO B N 8
ATOM 6448 C CA . PRO B 2 28 ? 2.965 1.211 7.393 1.00 0.00 28 PRO B CA 8
ATOM 6449 C C . PRO B 2 28 ? 3.760 0.843 6.140 1.00 0.00 28 PRO B C 8
ATOM 6450 O O . PRO B 2 28 ? 4.857 1.357 5.924 1.00 0.00 28 PRO B O 8
ATOM 6454 N N . THR B 2 29 ? 3.178 -0.044 5.347 1.00 0.00 29 THR B N 8
ATOM 6455 C CA . THR B 2 29 ? 3.819 -0.486 4.120 1.00 0.00 29 THR B CA 8
ATOM 6456 C C . THR B 2 29 ? 3.900 0.665 3.115 1.00 0.00 29 THR B C 8
ATOM 6457 O O . THR B 2 29 ? 4.973 1.228 2.896 1.00 0.00 29 THR B O 8
ATOM 6461 N N . LEU B 2 30 ? 2.754 0.982 2.532 1.00 0.00 30 LEU B N 8
ATOM 6462 C CA . LEU B 2 30 ? 2.682 2.056 1.557 1.00 0.00 30 LEU B CA 8
ATOM 6463 C C . LEU B 2 30 ? 3.639 3.178 1.968 1.00 0.00 30 LEU B C 8
ATOM 6464 O O . LEU B 2 30 ? 4.300 3.776 1.120 1.00 0.00 30 LEU B O 8
ATOM 6469 N N . LYS B 2 31 ? 3.683 3.428 3.267 1.00 0.00 31 LYS B N 8
ATOM 6470 C CA . LYS B 2 31 ? 4.547 4.467 3.801 1.00 0.00 31 LYS B CA 8
ATOM 6471 C C . LYS B 2 31 ? 5.871 4.465 3.034 1.00 0.00 31 LYS B C 8
ATOM 6472 O O . LYS B 2 31 ? 6.279 5.492 2.491 1.00 0.00 31 LYS B O 8
ATOM 6478 N N . GLN B 2 32 ? 6.506 3.303 3.013 1.00 0.00 32 GLN B N 8
ATOM 6479 C CA . GLN B 2 32 ? 7.775 3.155 2.321 1.00 0.00 32 GLN B CA 8
ATOM 6480 C C . GLN B 2 32 ? 7.541 2.941 0.824 1.00 0.00 32 GLN B C 8
ATOM 6481 O O . GLN B 2 32 ? 8.165 3.600 -0.006 1.00 0.00 32 GLN B O 8
ATOM 6487 N N . ALA B 2 33 ? 6.639 2.018 0.524 1.00 0.00 33 ALA B N 8
ATOM 6488 C CA . ALA B 2 33 ? 6.316 1.708 -0.858 1.00 0.00 33 ALA B CA 8
ATOM 6489 C C . ALA B 2 33 ? 6.212 3.009 -1.657 1.00 0.00 33 ALA B C 8
ATOM 6490 O O . ALA B 2 33 ? 6.811 3.138 -2.723 1.00 0.00 33 ALA B O 8
ATOM 6492 N N . ALA B 2 34 ? 5.446 3.943 -1.109 1.00 0.00 34 ALA B N 8
ATOM 6493 C CA . ALA B 2 34 ? 5.256 5.229 -1.757 1.00 0.00 34 ALA B CA 8
ATOM 6494 C C . ALA B 2 34 ? 6.519 6.073 -1.585 1.00 0.00 34 ALA B C 8
ATOM 6495 O O . ALA B 2 34 ? 6.950 6.750 -2.518 1.00 0.00 34 ALA B O 8
ATOM 6497 N N . LYS B 2 35 ? 7.079 6.006 -0.386 1.00 0.00 35 LYS B N 8
ATOM 6498 C CA . LYS B 2 35 ? 8.286 6.757 -0.080 1.00 0.00 35 LYS B CA 8
ATOM 6499 C C . LYS B 2 35 ? 9.219 6.729 -1.292 1.00 0.00 35 LYS B C 8
ATOM 6500 O O . LYS B 2 35 ? 9.921 7.702 -1.562 1.00 0.00 35 LYS B O 8
ATOM 6506 N N . SER B 2 36 ? 9.198 5.603 -1.990 1.00 0.00 36 SER B N 8
ATOM 6507 C CA . SER B 2 36 ? 10.034 5.436 -3.167 1.00 0.00 36 SER B CA 8
ATOM 6508 C C . SER B 2 36 ? 9.380 6.115 -4.373 1.00 0.00 36 SER B C 8
ATOM 6509 O O . SER B 2 36 ? 9.917 7.081 -4.912 1.00 0.00 36 SER B O 8
ATOM 6512 N N . VAL B 2 37 ? 8.232 5.581 -4.762 1.00 0.00 37 VAL B N 8
ATOM 6513 C CA . VAL B 2 37 ? 7.500 6.122 -5.894 1.00 0.00 37 VAL B CA 8
ATOM 6514 C C . VAL B 2 37 ? 7.338 7.633 -5.716 1.00 0.00 37 VAL B C 8
ATOM 6515 O O . VAL B 2 37 ? 8.142 8.412 -6.224 1.00 0.00 37 VAL B O 8
ATOM 6519 N N . ARG B 2 38 ? 6.291 8.002 -4.991 1.00 0.00 38 ARG B N 8
ATOM 6520 C CA . ARG B 2 38 ? 6.013 9.406 -4.740 1.00 0.00 38 ARG B CA 8
ATOM 6521 C C . ARG B 2 38 ? 7.290 10.235 -4.889 1.00 0.00 38 ARG B C 8
ATOM 6522 O O . ARG B 2 38 ? 7.707 10.543 -6.006 1.00 0.00 38 ARG B O 8
ATOM 6530 N N . VAL B 2 39 ? 7.875 10.574 -3.751 1.00 0.00 39 VAL B N 8
ATOM 6531 C CA . VAL B 2 39 ? 9.095 11.362 -3.742 1.00 0.00 39 VAL B CA 8
ATOM 6532 C C . VAL B 2 39 ? 9.605 11.521 -5.175 1.00 0.00 39 VAL B C 8
ATOM 6533 O O . VAL B 2 39 ? 10.072 10.558 -5.782 1.00 0.00 39 VAL B O 8
ATOM 6537 N N . GLN B 2 40 ? 9.499 12.744 -5.674 1.00 0.00 40 GLN B N 8
ATOM 6538 C CA . GLN B 2 40 ? 9.944 13.041 -7.026 1.00 0.00 40 GLN B CA 8
ATOM 6539 C C . GLN B 2 40 ? 11.171 12.197 -7.378 1.00 0.00 40 GLN B C 8
ATOM 6540 O O . GLN B 2 40 ? 11.959 11.846 -6.502 1.00 0.00 40 GLN B O 8
ATOM 6546 N N . GLY B 2 41 ? 11.294 11.898 -8.663 1.00 0.00 41 GLY B N 8
ATOM 6547 C CA . GLY B 2 41 ? 12.412 11.103 -9.142 1.00 0.00 41 GLY B CA 8
ATOM 6548 C C . GLY B 2 41 ? 12.039 10.347 -10.419 1.00 0.00 41 GLY B C 8
ATOM 6549 O O . GLY B 2 41 ? 12.821 10.298 -11.367 1.00 0.00 41 GLY B O 8
ATOM 6550 N N . GLN B 2 42 ? 10.843 9.776 -10.403 1.00 0.00 42 GLN B N 8
ATOM 6551 C CA . GLN B 2 42 ? 10.357 9.024 -11.548 1.00 0.00 42 GLN B CA 8
ATOM 6552 C C . GLN B 2 42 ? 8.998 9.564 -11.999 1.00 0.00 42 GLN B C 8
ATOM 6553 O O . GLN B 2 42 ? 8.446 9.108 -12.998 1.00 0.00 42 GLN B O 8
ATOM 6559 N N . HIS B 2 43 ? 8.498 10.528 -11.238 1.00 0.00 43 HIS B N 8
ATOM 6560 C CA . HIS B 2 43 ? 7.215 11.134 -11.548 1.00 0.00 43 HIS B CA 8
ATOM 6561 C C . HIS B 2 43 ? 7.207 12.588 -11.072 1.00 0.00 43 HIS B C 8
ATOM 6562 O O . HIS B 2 43 ? 6.379 12.971 -10.247 1.00 0.00 43 HIS B O 8
ATOM 6569 N N . GLY B 2 44 ? 8.137 13.360 -11.614 1.00 0.00 44 GLY B N 8
ATOM 6570 C CA . GLY B 2 44 ? 8.248 14.764 -11.255 1.00 0.00 44 GLY B CA 8
ATOM 6571 C C . GLY B 2 44 ? 7.875 14.986 -9.788 1.00 0.00 44 GLY B C 8
ATOM 6572 O O . GLY B 2 44 ? 7.948 14.064 -8.979 1.00 0.00 44 GLY B O 8
ATOM 6573 N N . PRO B 2 45 ? 7.471 16.249 -9.484 1.00 0.00 45 PRO B N 8
ATOM 6574 C CA . PRO B 2 45 ? 7.085 16.604 -8.129 1.00 0.00 45 PRO B CA 8
ATOM 6575 C C . PRO B 2 45 ? 5.704 16.043 -7.787 1.00 0.00 45 PRO B C 8
ATOM 6576 O O . PRO B 2 45 ? 4.908 15.755 -8.680 1.00 0.00 45 PRO B O 8
ATOM 6580 N N . PHE B 2 46 ? 5.461 15.904 -6.492 1.00 0.00 46 PHE B N 8
ATOM 6581 C CA . PHE B 2 46 ? 4.188 15.381 -6.021 1.00 0.00 46 PHE B CA 8
ATOM 6582 C C . PHE B 2 46 ? 3.904 15.840 -4.590 1.00 0.00 46 PHE B C 8
ATOM 6583 O O . PHE B 2 46 ? 4.824 15.984 -3.786 1.00 0.00 46 PHE B O 8
ATOM 6591 N N . GLN B 2 47 ? 2.626 16.058 -4.315 1.00 0.00 47 GLN B N 8
ATOM 6592 C CA . GLN B 2 47 ? 2.209 16.497 -2.994 1.00 0.00 47 GLN B CA 8
ATOM 6593 C C . GLN B 2 47 ? 1.963 15.290 -2.086 1.00 0.00 47 GLN B C 8
ATOM 6594 O O . GLN B 2 47 ? 0.998 15.269 -1.323 1.00 0.00 47 GLN B O 8
ATOM 6600 N N . SER B 2 48 ? 2.851 14.314 -2.199 1.00 0.00 48 SER B N 8
ATOM 6601 C CA . SER B 2 48 ? 2.743 13.107 -1.399 1.00 0.00 48 SER B CA 8
ATOM 6602 C C . SER B 2 48 ? 2.992 13.433 0.076 1.00 0.00 48 SER B C 8
ATOM 6603 O O . SER B 2 48 ? 2.178 13.100 0.935 1.00 0.00 48 SER B O 8
ATOM 6606 N N . THR B 2 49 ? 4.122 14.079 0.323 1.00 0.00 49 THR B N 8
ATOM 6607 C CA . THR B 2 49 ? 4.490 14.453 1.678 1.00 0.00 49 THR B CA 8
ATOM 6608 C C . THR B 2 49 ? 3.239 14.759 2.504 1.00 0.00 49 THR B C 8
ATOM 6609 O O . THR B 2 49 ? 3.178 14.431 3.688 1.00 0.00 49 THR B O 8
ATOM 6613 N N . ARG B 2 50 ? 2.273 15.383 1.847 1.00 0.00 50 ARG B N 8
ATOM 6614 C CA . ARG B 2 50 ? 1.027 15.736 2.506 1.00 0.00 50 ARG B CA 8
ATOM 6615 C C . ARG B 2 50 ? 0.075 14.538 2.519 1.00 0.00 50 ARG B C 8
ATOM 6616 O O . ARG B 2 50 ? -0.150 13.930 3.564 1.00 0.00 50 ARG B O 8
ATOM 6624 N N . ILE B 2 51 ? -0.460 14.236 1.344 1.00 0.00 51 ILE B N 8
ATOM 6625 C CA . ILE B 2 51 ? -1.382 13.122 1.207 1.00 0.00 51 ILE B CA 8
ATOM 6626 C C . ILE B 2 51 ? -0.760 11.870 1.830 1.00 0.00 51 ILE B C 8
ATOM 6627 O O . ILE B 2 51 ? -1.454 11.081 2.469 1.00 0.00 51 ILE B O 8
ATOM 6632 N N . TYR B 2 52 ? 0.541 11.728 1.622 1.00 0.00 52 TYR B N 8
ATOM 6633 C CA . TYR B 2 52 ? 1.264 10.586 2.155 1.00 0.00 52 TYR B CA 8
ATOM 6634 C C . TYR B 2 52 ? 0.794 10.254 3.574 1.00 0.00 52 TYR B C 8
ATOM 6635 O O . TYR B 2 52 ? 0.776 9.089 3.968 1.00 0.00 52 TYR B O 8
ATOM 6644 N N . GLN B 2 53 ? 0.427 11.298 4.301 1.00 0.00 53 GLN B N 8
ATOM 6645 C CA . GLN B 2 53 ? -0.040 11.132 5.667 1.00 0.00 53 GLN B CA 8
ATOM 6646 C C . GLN B 2 53 ? -0.844 9.837 5.799 1.00 0.00 53 GLN B C 8
ATOM 6647 O O . GLN B 2 53 ? -0.371 8.866 6.389 1.00 0.00 53 GLN B O 8
ATOM 6653 N N . ILE B 2 54 ? -2.044 9.864 5.239 1.00 0.00 54 ILE B N 8
ATOM 6654 C CA . ILE B 2 54 ? -2.918 8.703 5.286 1.00 0.00 54 ILE B CA 8
ATOM 6655 C C . ILE B 2 54 ? -2.495 7.707 4.206 1.00 0.00 54 ILE B C 8
ATOM 6656 O O . ILE B 2 54 ? -1.851 6.701 4.501 1.00 0.00 54 ILE B O 8
ATOM 6661 N N . ALA B 2 55 ? -2.873 8.021 2.975 1.00 0.00 55 ALA B N 8
ATOM 6662 C CA . ALA B 2 55 ? -2.541 7.165 1.849 1.00 0.00 55 ALA B CA 8
ATOM 6663 C C . ALA B 2 55 ? -3.069 7.798 0.560 1.00 0.00 55 ALA B C 8
ATOM 6664 O O . ALA B 2 55 ? -3.118 9.022 0.440 1.00 0.00 55 ALA B O 8
ATOM 6666 N N . LYS B 2 56 ? -3.450 6.938 -0.372 1.00 0.00 56 LYS B N 8
ATOM 6667 C CA . LYS B 2 56 ? -3.973 7.397 -1.647 1.00 0.00 56 LYS B CA 8
ATOM 6668 C C . LYS B 2 56 ? -4.359 6.189 -2.501 1.00 0.00 56 LYS B C 8
ATOM 6669 O O . LYS B 2 56 ? -3.562 5.714 -3.309 1.00 0.00 56 LYS B O 8
ATOM 6675 N N . ASN B 2 57 ? -5.582 5.724 -2.294 1.00 0.00 57 ASN B N 8
ATOM 6676 C CA . ASN B 2 57 ? -6.084 4.580 -3.035 1.00 0.00 57 ASN B CA 8
ATOM 6677 C C . ASN B 2 57 ? -5.537 4.621 -4.462 1.00 0.00 57 ASN B C 8
ATOM 6678 O O . ASN B 2 57 ? -4.906 3.668 -4.918 1.00 0.00 57 ASN B O 8
ATOM 6683 N N . LEU B 2 58 ? -5.798 5.736 -5.130 1.00 0.00 58 LEU B N 8
ATOM 6684 C CA . LEU B 2 58 ? -5.339 5.915 -6.497 1.00 0.00 58 LEU B CA 8
ATOM 6685 C C . LEU B 2 58 ? -5.950 7.195 -7.071 1.00 0.00 58 LEU B C 8
ATOM 6686 O O . LEU B 2 58 ? -5.230 8.062 -7.565 1.00 0.00 58 LEU B O 8
ATOM 6691 N N . PRO B 2 59 ? -7.305 7.274 -6.987 1.00 0.00 59 PRO B N 8
ATOM 6692 C CA . PRO B 2 59 ? -8.081 6.202 -6.386 1.00 0.00 59 PRO B CA 8
ATOM 6693 C C . PRO B 2 59 ? -8.176 5.001 -7.329 1.00 0.00 59 PRO B C 8
ATOM 6694 O O . PRO B 2 59 ? -7.963 5.133 -8.533 1.00 0.00 59 PRO B O 8
ATOM 6698 N N . ASN B 2 60 ? -8.495 3.854 -6.745 1.00 0.00 60 ASN B N 8
ATOM 6699 C CA . ASN B 2 60 ? -8.620 2.630 -7.518 1.00 0.00 60 ASN B CA 8
ATOM 6700 C C . ASN B 2 60 ? -8.511 1.427 -6.579 1.00 0.00 60 ASN B C 8
ATOM 6701 O O . ASN B 2 60 ? -9.489 0.712 -6.363 1.00 0.00 60 ASN B O 8
ATOM 6706 N N . VAL B 2 61 ? -7.313 1.239 -6.046 1.00 0.00 61 VAL B N 8
ATOM 6707 C CA . VAL B 2 61 ? -7.063 0.134 -5.135 1.00 0.00 61 VAL B CA 8
ATOM 6708 C C . VAL B 2 61 ? -8.348 -0.676 -4.959 1.00 0.00 61 VAL B C 8
ATOM 6709 O O . VAL B 2 61 ? -8.752 -1.410 -5.859 1.00 0.00 61 VAL B O 8
ATOM 6713 N N . CYS B 2 62 ? -8.956 -0.514 -3.794 1.00 0.00 62 CYS B N 8
ATOM 6714 C CA . CYS B 2 62 ? -10.189 -1.221 -3.487 1.00 0.00 62 CYS B CA 8
ATOM 6715 C C . CYS B 2 62 ? -11.263 -0.188 -3.145 1.00 0.00 62 CYS B C 8
ATOM 6716 O O . CYS B 2 62 ? -12.359 -0.546 -2.715 1.00 0.00 62 CYS B O 8
ATOM 6719 N N . ASN B 2 63 ? -10.913 1.074 -3.349 1.00 0.00 63 ASN B N 8
ATOM 6720 C CA . ASN B 2 63 ? -11.835 2.162 -3.068 1.00 0.00 63 ASN B CA 8
ATOM 6721 C C . ASN B 2 63 ? -12.518 1.911 -1.722 1.00 0.00 63 ASN B C 8
ATOM 6722 O O . ASN B 2 63 ? -13.707 2.180 -1.566 1.00 0.00 63 ASN B O 8
ATOM 6727 N N . MET B 2 64 ? -11.735 1.396 -0.785 1.00 0.00 64 MET B N 8
ATOM 6728 C CA . MET B 2 64 ? -12.250 1.106 0.543 1.00 0.00 64 MET B CA 8
ATOM 6729 C C . MET B 2 64 ? -12.623 2.393 1.280 1.00 0.00 64 MET B C 8
ATOM 6730 O O . MET B 2 64 ? -11.852 2.889 2.100 1.00 0.00 64 MET B O 8
ATOM 6735 N N . LYS B 2 65 ? -13.806 2.898 0.961 1.00 0.00 65 LYS B N 8
ATOM 6736 C CA . LYS B 2 65 ? -14.291 4.118 1.583 1.00 0.00 65 LYS B CA 8
ATOM 6737 C C . LYS B 2 65 ? -14.685 3.826 3.031 1.00 0.00 65 LYS B C 8
ATOM 6738 O O . LYS B 2 65 ? -15.096 4.727 3.761 1.00 0.00 65 LYS B O 8
ATOM 6744 N N . GLN B 2 66 ? -14.548 2.562 3.405 1.00 0.00 66 GLN B N 8
ATOM 6745 C CA . GLN B 2 66 ? -14.885 2.139 4.754 1.00 0.00 66 GLN B CA 8
ATOM 6746 C C . GLN B 2 66 ? -13.666 2.262 5.669 1.00 0.00 66 GLN B C 8
ATOM 6747 O O . GLN B 2 66 ? -13.657 3.078 6.590 1.00 0.00 66 GLN B O 8
ATOM 6753 N N . ILE B 2 67 ? -12.666 1.441 5.384 1.00 0.00 67 ILE B N 8
ATOM 6754 C CA . ILE B 2 67 ? -11.444 1.448 6.171 1.00 0.00 67 ILE B CA 8
ATOM 6755 C C . ILE B 2 67 ? -10.567 2.622 5.732 1.00 0.00 67 ILE B C 8
ATOM 6756 O O . ILE B 2 67 ? -10.592 3.686 6.348 1.00 0.00 67 ILE B O 8
ATOM 6761 N N . GLY B 2 68 ? -9.811 2.389 4.668 1.00 0.00 68 GLY B N 8
ATOM 6762 C CA . GLY B 2 68 ? -8.929 3.414 4.139 1.00 0.00 68 GLY B CA 8
ATOM 6763 C C . GLY B 2 68 ? -8.051 2.856 3.017 1.00 0.00 68 GLY B C 8
ATOM 6764 O O . GLY B 2 68 ? -7.984 1.644 2.821 1.00 0.00 68 GLY B O 8
ATOM 6765 N N . THR B 2 69 ? -7.399 3.767 2.309 1.00 0.00 69 THR B N 8
ATOM 6766 C CA . THR B 2 69 ? -6.528 3.381 1.212 1.00 0.00 69 THR B CA 8
ATOM 6767 C C . THR B 2 69 ? -5.158 2.957 1.742 1.00 0.00 69 THR B C 8
ATOM 6768 O O . THR B 2 69 ? -4.978 2.793 2.948 1.00 0.00 69 THR B O 8
ATOM 6772 N N . CYS B 2 70 ? -4.226 2.789 0.816 1.00 0.00 70 CYS B N 8
ATOM 6773 C CA . CYS B 2 70 ? -2.877 2.387 1.175 1.00 0.00 70 CYS B CA 8
ATOM 6774 C C . CYS B 2 70 ? -2.086 2.154 -0.114 1.00 0.00 70 CYS B C 8
ATOM 6775 O O . CYS B 2 70 ? -2.402 1.249 -0.885 1.00 0.00 70 CYS B O 8
ATOM 6778 N N . PRO B 2 71 ? -1.046 3.007 -0.312 1.00 0.00 71 PRO B N 8
ATOM 6779 C CA . PRO B 2 71 ? -0.207 2.902 -1.493 1.00 0.00 71 PRO B CA 8
ATOM 6780 C C . PRO B 2 71 ? 0.746 1.710 -1.387 1.00 0.00 71 PRO B C 8
ATOM 6781 O O . PRO B 2 71 ? 0.937 1.159 -0.303 1.00 0.00 71 PRO B O 8
ATOM 6785 N N . PHE B 2 72 ? 1.320 1.347 -2.525 1.00 0.00 72 PHE B N 8
ATOM 6786 C CA . PHE B 2 72 ? 2.248 0.230 -2.571 1.00 0.00 72 PHE B CA 8
ATOM 6787 C C . PHE B 2 72 ? 3.477 0.575 -3.416 1.00 0.00 72 PHE B C 8
ATOM 6788 O O . PHE B 2 72 ? 3.835 1.744 -3.550 1.00 0.00 72 PHE B O 8
ATOM 6796 N N . ILE B 2 73 ? 4.091 -0.465 -3.961 1.00 0.00 73 ILE B N 8
ATOM 6797 C CA . ILE B 2 73 ? 5.272 -0.287 -4.788 1.00 0.00 73 ILE B CA 8
ATOM 6798 C C . ILE B 2 73 ? 4.874 -0.363 -6.263 1.00 0.00 73 ILE B C 8
ATOM 6799 O O . ILE B 2 73 ? 3.690 -0.442 -6.586 1.00 0.00 73 ILE B O 8
ATOM 6804 N N . ALA B 2 74 ? 5.885 -0.336 -7.118 1.00 0.00 74 ALA B N 8
ATOM 6805 C CA . ALA B 2 74 ? 5.655 -0.401 -8.552 1.00 0.00 74 ALA B CA 8
ATOM 6806 C C . ALA B 2 74 ? 6.669 -1.356 -9.184 1.00 0.00 74 ALA B C 8
ATOM 6807 O O . ALA B 2 74 ? 6.367 -2.528 -9.410 1.00 0.00 74 ALA B O 8
ATOM 6809 N N . ILE B 2 75 ? 7.852 -0.822 -9.451 1.00 0.00 75 ILE B N 8
ATOM 6810 C CA . ILE B 2 75 ? 8.912 -1.613 -10.053 1.00 0.00 75 ILE B CA 8
ATOM 6811 C C . ILE B 2 75 ? 9.143 -2.871 -9.213 1.00 0.00 75 ILE B C 8
ATOM 6812 O O . ILE B 2 75 ? 8.391 -3.144 -8.278 1.00 0.00 75 ILE B O 8
ATOM 6817 N N . GLN A 1 1 ? 2.513 -4.556 16.848 1.00 0.00 1 GLN A N 9
ATOM 6818 C CA . GLN A 1 1 ? 3.584 -4.003 16.036 1.00 0.00 1 GLN A CA 9
ATOM 6819 C C . GLN A 1 1 ? 4.498 -5.122 15.531 1.00 0.00 1 GLN A C 9
ATOM 6820 O O . GLN A 1 1 ? 5.675 -5.175 15.887 1.00 0.00 1 GLN A O 9
ATOM 6826 N N . PRO A 1 2 ? 3.908 -6.010 14.687 1.00 0.00 2 PRO A N 9
ATOM 6827 C CA . PRO A 1 2 ? 4.656 -7.124 14.130 1.00 0.00 2 PRO A CA 9
ATOM 6828 C C . PRO A 1 2 ? 5.601 -6.650 13.024 1.00 0.00 2 PRO A C 9
ATOM 6829 O O . PRO A 1 2 ? 5.191 -5.925 12.120 1.00 0.00 2 PRO A O 9
ATOM 6833 N N . GLN A 1 3 ? 6.850 -7.081 13.133 1.00 0.00 3 GLN A N 9
ATOM 6834 C CA . GLN A 1 3 ? 7.857 -6.710 12.153 1.00 0.00 3 GLN A CA 9
ATOM 6835 C C . GLN A 1 3 ? 7.628 -7.468 10.843 1.00 0.00 3 GLN A C 9
ATOM 6836 O O . GLN A 1 3 ? 7.894 -6.941 9.763 1.00 0.00 3 GLN A O 9
ATOM 6842 N N . LYS A 1 4 ? 7.138 -8.691 10.983 1.00 0.00 4 LYS A N 9
ATOM 6843 C CA . LYS A 1 4 ? 6.871 -9.525 9.824 1.00 0.00 4 LYS A CA 9
ATOM 6844 C C . LYS A 1 4 ? 6.351 -8.652 8.680 1.00 0.00 4 LYS A C 9
ATOM 6845 O O . LYS A 1 4 ? 6.871 -8.706 7.567 1.00 0.00 4 LYS A O 9
ATOM 6851 N N . CYS A 1 5 ? 5.331 -7.866 8.994 1.00 0.00 5 CYS A N 9
ATOM 6852 C CA . CYS A 1 5 ? 4.736 -6.983 8.006 1.00 0.00 5 CYS A CA 9
ATOM 6853 C C . CYS A 1 5 ? 5.792 -5.963 7.576 1.00 0.00 5 CYS A C 9
ATOM 6854 O O . CYS A 1 5 ? 6.363 -6.074 6.493 1.00 0.00 5 CYS A O 9
ATOM 6857 N N . GLN A 1 6 ? 6.019 -4.991 8.447 1.00 0.00 6 GLN A N 9
ATOM 6858 C CA . GLN A 1 6 ? 6.996 -3.951 8.171 1.00 0.00 6 GLN A CA 9
ATOM 6859 C C . GLN A 1 6 ? 8.199 -4.536 7.429 1.00 0.00 6 GLN A C 9
ATOM 6860 O O . GLN A 1 6 ? 8.750 -3.899 6.533 1.00 0.00 6 GLN A O 9
ATOM 6866 N N . ARG A 1 7 ? 8.570 -5.744 7.828 1.00 0.00 7 ARG A N 9
ATOM 6867 C CA . ARG A 1 7 ? 9.696 -6.423 7.212 1.00 0.00 7 ARG A CA 9
ATOM 6868 C C . ARG A 1 7 ? 9.282 -7.026 5.868 1.00 0.00 7 ARG A C 9
ATOM 6869 O O . ARG A 1 7 ? 9.989 -6.875 4.872 1.00 0.00 7 ARG A O 9
ATOM 6877 N N . GLU A 1 8 ? 8.141 -7.697 5.883 1.00 0.00 8 GLU A N 9
ATOM 6878 C CA . GLU A 1 8 ? 7.624 -8.324 4.678 1.00 0.00 8 GLU A CA 9
ATOM 6879 C C . GLU A 1 8 ? 7.837 -7.407 3.471 1.00 0.00 8 GLU A C 9
ATOM 6880 O O . GLU A 1 8 ? 8.186 -7.873 2.387 1.00 0.00 8 GLU A O 9
ATOM 6886 N N . PHE A 1 9 ? 7.618 -6.121 3.699 1.00 0.00 9 PHE A N 9
ATOM 6887 C CA . PHE A 1 9 ? 7.780 -5.134 2.644 1.00 0.00 9 PHE A CA 9
ATOM 6888 C C . PHE A 1 9 ? 8.929 -5.517 1.709 1.00 0.00 9 PHE A C 9
ATOM 6889 O O . PHE A 1 9 ? 8.703 -5.859 0.550 1.00 0.00 9 PHE A O 9
ATOM 6897 N N . GLN A 1 10 ? 10.138 -5.446 2.249 1.00 0.00 10 GLN A N 9
ATOM 6898 C CA . GLN A 1 10 ? 11.322 -5.781 1.477 1.00 0.00 10 GLN A CA 9
ATOM 6899 C C . GLN A 1 10 ? 11.577 -7.289 1.522 1.00 0.00 10 GLN A C 9
ATOM 6900 O O . GLN A 1 10 ? 12.009 -7.879 0.533 1.00 0.00 10 GLN A O 9
ATOM 6906 N N . GLN A 1 11 ? 11.296 -7.871 2.679 1.00 0.00 11 GLN A N 9
ATOM 6907 C CA . GLN A 1 11 ? 11.489 -9.298 2.865 1.00 0.00 11 GLN A CA 9
ATOM 6908 C C . GLN A 1 11 ? 11.073 -10.060 1.605 1.00 0.00 11 GLN A C 9
ATOM 6909 O O . GLN A 1 11 ? 11.832 -10.880 1.093 1.00 0.00 11 GLN A O 9
ATOM 6915 N N . GLU A 1 12 ? 9.869 -9.759 1.142 1.00 0.00 12 GLU A N 9
ATOM 6916 C CA . GLU A 1 12 ? 9.343 -10.405 -0.048 1.00 0.00 12 GLU A CA 9
ATOM 6917 C C . GLU A 1 12 ? 10.040 -9.863 -1.298 1.00 0.00 12 GLU A C 9
ATOM 6918 O O . GLU A 1 12 ? 11.032 -10.429 -1.754 1.00 0.00 12 GLU A O 9
ATOM 6924 N N . GLN A 1 13 ? 9.493 -8.774 -1.816 1.00 0.00 13 GLN A N 9
ATOM 6925 C CA . GLN A 1 13 ? 10.050 -8.148 -3.004 1.00 0.00 13 GLN A CA 9
ATOM 6926 C C . GLN A 1 13 ? 9.124 -7.038 -3.503 1.00 0.00 13 GLN A C 9
ATOM 6927 O O . GLN A 1 13 ? 8.458 -7.191 -4.526 1.00 0.00 13 GLN A O 9
ATOM 6933 N N . HIS A 1 14 ? 9.112 -5.942 -2.757 1.00 0.00 14 HIS A N 9
ATOM 6934 C CA . HIS A 1 14 ? 8.279 -4.805 -3.111 1.00 0.00 14 HIS A CA 9
ATOM 6935 C C . HIS A 1 14 ? 7.320 -5.201 -4.237 1.00 0.00 14 HIS A C 9
ATOM 6936 O O . HIS A 1 14 ? 7.629 -5.015 -5.413 1.00 0.00 14 HIS A O 9
ATOM 6943 N N . LEU A 1 15 ? 6.179 -5.741 -3.837 1.00 0.00 15 LEU A N 9
ATOM 6944 C CA . LEU A 1 15 ? 5.175 -6.166 -4.797 1.00 0.00 15 LEU A CA 9
ATOM 6945 C C . LEU A 1 15 ? 5.309 -5.331 -6.072 1.00 0.00 15 LEU A C 9
ATOM 6946 O O . LEU A 1 15 ? 5.705 -4.167 -6.017 1.00 0.00 15 LEU A O 9
ATOM 6951 N N . ARG A 1 16 ? 4.971 -5.956 -7.189 1.00 0.00 16 ARG A N 9
ATOM 6952 C CA . ARG A 1 16 ? 5.049 -5.285 -8.476 1.00 0.00 16 ARG A CA 9
ATOM 6953 C C . ARG A 1 16 ? 3.653 -4.870 -8.943 1.00 0.00 16 ARG A C 9
ATOM 6954 O O . ARG A 1 16 ? 3.428 -3.711 -9.288 1.00 0.00 16 ARG A O 9
ATOM 6962 N N . ALA A 1 17 ? 2.749 -5.840 -8.940 1.00 0.00 17 ALA A N 9
ATOM 6963 C CA . ALA A 1 17 ? 1.381 -5.590 -9.359 1.00 0.00 17 ALA A CA 9
ATOM 6964 C C . ALA A 1 17 ? 0.952 -4.201 -8.882 1.00 0.00 17 ALA A C 9
ATOM 6965 O O . ALA A 1 17 ? 0.120 -3.553 -9.516 1.00 0.00 17 ALA A O 9
ATOM 6967 N N . CYS A 1 18 ? 1.539 -3.785 -7.769 1.00 0.00 18 CYS A N 9
ATOM 6968 C CA . CYS A 1 18 ? 1.227 -2.484 -7.201 1.00 0.00 18 CYS A CA 9
ATOM 6969 C C . CYS A 1 18 ? 1.541 -1.414 -8.248 1.00 0.00 18 CYS A C 9
ATOM 6970 O O . CYS A 1 18 ? 0.933 -0.345 -8.250 1.00 0.00 18 CYS A O 9
ATOM 6973 N N . GLN A 1 19 ? 2.490 -1.739 -9.115 1.00 0.00 19 GLN A N 9
ATOM 6974 C CA . GLN A 1 19 ? 2.890 -0.819 -10.165 1.00 0.00 19 GLN A CA 9
ATOM 6975 C C . GLN A 1 19 ? 1.678 -0.038 -10.679 1.00 0.00 19 GLN A C 9
ATOM 6976 O O . GLN A 1 19 ? 1.776 1.157 -10.953 1.00 0.00 19 GLN A O 9
ATOM 6982 N N . GLN A 1 20 ? 0.564 -0.746 -10.794 1.00 0.00 20 GLN A N 9
ATOM 6983 C CA . GLN A 1 20 ? -0.665 -0.134 -11.269 1.00 0.00 20 GLN A CA 9
ATOM 6984 C C . GLN A 1 20 ? -1.283 0.737 -10.173 1.00 0.00 20 GLN A C 9
ATOM 6985 O O . GLN A 1 20 ? -1.832 1.801 -10.457 1.00 0.00 20 GLN A O 9
ATOM 6991 N N . TRP A 1 21 ? -1.174 0.253 -8.945 1.00 0.00 21 TRP A N 9
ATOM 6992 C CA . TRP A 1 21 ? -1.715 0.975 -7.805 1.00 0.00 21 TRP A CA 9
ATOM 6993 C C . TRP A 1 21 ? -1.150 2.397 -7.835 1.00 0.00 21 TRP A C 9
ATOM 6994 O O . TRP A 1 21 ? -1.902 3.368 -7.764 1.00 0.00 21 TRP A O 9
ATOM 7005 N N . ILE A 1 22 ? 0.168 2.473 -7.940 1.00 0.00 22 ILE A N 9
ATOM 7006 C CA . ILE A 1 22 ? 0.841 3.761 -7.980 1.00 0.00 22 ILE A CA 9
ATOM 7007 C C . ILE A 1 22 ? 0.650 4.389 -9.361 1.00 0.00 22 ILE A C 9
ATOM 7008 O O . ILE A 1 22 ? 0.124 5.495 -9.477 1.00 0.00 22 ILE A O 9
ATOM 7013 N N . ARG A 1 23 ? 1.086 3.656 -10.374 1.00 0.00 23 ARG A N 9
ATOM 7014 C CA . ARG A 1 23 ? 0.970 4.128 -11.744 1.00 0.00 23 ARG A CA 9
ATOM 7015 C C . ARG A 1 23 ? -0.347 4.885 -11.935 1.00 0.00 23 ARG A C 9
ATOM 7016 O O . ARG A 1 23 ? -0.345 6.050 -12.329 1.00 0.00 23 ARG A O 9
ATOM 7024 N N . GLN A 1 24 ? -1.438 4.192 -11.645 1.00 0.00 24 GLN A N 9
ATOM 7025 C CA . GLN A 1 24 ? -2.758 4.785 -11.780 1.00 0.00 24 GLN A CA 9
ATOM 7026 C C . GLN A 1 24 ? -2.801 6.148 -11.087 1.00 0.00 24 GLN A C 9
ATOM 7027 O O . GLN A 1 24 ? -3.453 7.073 -11.568 1.00 0.00 24 GLN A O 9
ATOM 7033 N N . GLN A 1 25 ? -2.098 6.229 -9.966 1.00 0.00 25 GLN A N 9
ATOM 7034 C CA . GLN A 1 25 ? -2.048 7.463 -9.201 1.00 0.00 25 GLN A CA 9
ATOM 7035 C C . GLN A 1 25 ? -1.704 8.641 -10.116 1.00 0.00 25 GLN A C 9
ATOM 7036 O O . GLN A 1 25 ? -2.530 9.525 -10.334 1.00 0.00 25 GLN A O 9
ATOM 7042 N N . LEU A 1 26 ? -0.482 8.613 -10.628 1.00 0.00 26 LEU A N 9
ATOM 7043 C CA . LEU A 1 26 ? -0.018 9.666 -11.514 1.00 0.00 26 LEU A CA 9
ATOM 7044 C C . LEU A 1 26 ? -1.064 9.909 -12.603 1.00 0.00 26 LEU A C 9
ATOM 7045 O O . LEU A 1 26 ? -1.436 11.050 -12.869 1.00 0.00 26 LEU A O 9
ATOM 7050 N N . ALA A 1 27 ? -1.509 8.815 -13.204 1.00 0.00 27 ALA A N 9
ATOM 7051 C CA . ALA A 1 27 ? -2.506 8.894 -14.259 1.00 0.00 27 ALA A CA 9
ATOM 7052 C C . ALA A 1 27 ? -3.561 9.935 -13.881 1.00 0.00 27 ALA A C 9
ATOM 7053 O O . ALA A 1 27 ? -3.701 10.285 -12.711 1.00 0.00 27 ALA A O 9
ATOM 7055 N N . GLY A 1 28 ? -4.278 10.400 -14.895 1.00 0.00 28 GLY A N 9
ATOM 7056 C CA . GLY A 1 28 ? -5.316 11.393 -14.684 1.00 0.00 28 GLY A CA 9
ATOM 7057 C C . GLY A 1 28 ? -6.394 11.299 -15.765 1.00 0.00 28 GLY A C 9
ATOM 7058 O O . GLY A 1 28 ? -7.464 10.740 -15.533 1.00 0.00 28 GLY A O 9
ATOM 7059 N N . SER A 1 29 ? -6.073 11.855 -16.925 1.00 0.00 29 SER A N 9
ATOM 7060 C CA . SER A 1 29 ? -7.000 11.841 -18.043 1.00 0.00 29 SER A CA 9
ATOM 7061 C C . SER A 1 29 ? -7.730 10.496 -18.100 1.00 0.00 29 SER A C 9
ATOM 7062 O O . SER A 1 29 ? -7.185 9.510 -18.591 1.00 0.00 29 SER A O 9
ATOM 7065 N N . PRO A 1 30 ? -8.986 10.503 -17.577 1.00 0.00 30 PRO A N 9
ATOM 7066 C CA . PRO A 1 30 ? -9.796 9.297 -17.564 1.00 0.00 30 PRO A CA 9
ATOM 7067 C C . PRO A 1 30 ? -10.342 8.987 -18.959 1.00 0.00 30 PRO A C 9
ATOM 7068 O O . PRO A 1 30 ? -10.757 9.892 -19.682 1.00 0.00 30 PRO A O 9
ATOM 7072 N N . PHE A 1 31 ? -10.324 7.706 -19.296 1.00 0.00 31 PHE A N 9
ATOM 7073 C CA . PHE A 1 31 ? -10.811 7.266 -20.592 1.00 0.00 31 PHE A CA 9
ATOM 7074 C C . PHE A 1 31 ? -11.221 5.792 -20.553 1.00 0.00 31 PHE A C 9
ATOM 7075 O O . PHE A 1 31 ? -10.393 4.908 -20.764 1.00 0.00 31 PHE A O 9
ATOM 7083 N N . GLN B 2 1 ? -25.803 -7.388 -4.417 1.00 0.00 1 GLN B N 9
ATOM 7084 C CA . GLN B 2 1 ? -25.164 -8.676 -4.210 1.00 0.00 1 GLN B CA 9
ATOM 7085 C C . GLN B 2 1 ? -25.589 -9.660 -5.302 1.00 0.00 1 GLN B C 9
ATOM 7086 O O . GLN B 2 1 ? -25.382 -10.866 -5.172 1.00 0.00 1 GLN B O 9
ATOM 7092 N N . SER B 2 2 ? -26.173 -9.109 -6.356 1.00 0.00 2 SER B N 9
ATOM 7093 C CA . SER B 2 2 ? -26.628 -9.922 -7.471 1.00 0.00 2 SER B CA 9
ATOM 7094 C C . SER B 2 2 ? -25.591 -11.001 -7.788 1.00 0.00 2 SER B C 9
ATOM 7095 O O . SER B 2 2 ? -24.393 -10.790 -7.603 1.00 0.00 2 SER B O 9
ATOM 7098 N N . GLY B 2 3 ? -26.089 -12.135 -8.261 1.00 0.00 3 GLY B N 9
ATOM 7099 C CA . GLY B 2 3 ? -25.220 -13.247 -8.605 1.00 0.00 3 GLY B CA 9
ATOM 7100 C C . GLY B 2 3 ? -23.918 -12.751 -9.238 1.00 0.00 3 GLY B C 9
ATOM 7101 O O . GLY B 2 3 ? -23.882 -12.433 -10.425 1.00 0.00 3 GLY B O 9
ATOM 7102 N N . PRO B 2 4 ? -22.852 -12.699 -8.394 1.00 0.00 4 PRO B N 9
ATOM 7103 C CA . PRO B 2 4 ? -21.552 -12.247 -8.858 1.00 0.00 4 PRO B CA 9
ATOM 7104 C C . PRO B 2 4 ? -20.869 -13.320 -9.708 1.00 0.00 4 PRO B C 9
ATOM 7105 O O . PRO B 2 4 ? -21.177 -14.504 -9.583 1.00 0.00 4 PRO B O 9
ATOM 7109 N N . GLN B 2 5 ? -19.956 -12.866 -10.554 1.00 0.00 5 GLN B N 9
ATOM 7110 C CA . GLN B 2 5 ? -19.228 -13.773 -11.426 1.00 0.00 5 GLN B CA 9
ATOM 7111 C C . GLN B 2 5 ? -17.765 -13.867 -10.989 1.00 0.00 5 GLN B C 9
ATOM 7112 O O . GLN B 2 5 ? -17.323 -13.118 -10.119 1.00 0.00 5 GLN B O 9
ATOM 7118 N N . GLN B 2 6 ? -17.052 -14.793 -11.613 1.00 0.00 6 GLN B N 9
ATOM 7119 C CA . GLN B 2 6 ? -15.648 -14.995 -11.300 1.00 0.00 6 GLN B CA 9
ATOM 7120 C C . GLN B 2 6 ? -14.770 -14.171 -12.245 1.00 0.00 6 GLN B C 9
ATOM 7121 O O . GLN B 2 6 ? -15.233 -13.714 -13.289 1.00 0.00 6 GLN B O 9
ATOM 7127 N N . GLY B 2 7 ? -13.517 -14.007 -11.844 1.00 0.00 7 GLY B N 9
ATOM 7128 C CA . GLY B 2 7 ? -12.571 -13.246 -12.642 1.00 0.00 7 GLY B CA 9
ATOM 7129 C C . GLY B 2 7 ? -11.229 -13.112 -11.920 1.00 0.00 7 GLY B C 9
ATOM 7130 O O . GLY B 2 7 ? -11.080 -13.571 -10.789 1.00 0.00 7 GLY B O 9
ATOM 7131 N N . PRO B 2 8 ? -10.261 -12.463 -12.620 1.00 0.00 8 PRO B N 9
ATOM 7132 C CA . PRO B 2 8 ? -8.936 -12.261 -12.058 1.00 0.00 8 PRO B CA 9
ATOM 7133 C C . PRO B 2 8 ? -8.953 -11.161 -10.995 1.00 0.00 8 PRO B C 9
ATOM 7134 O O . PRO B 2 8 ? -9.759 -10.235 -11.067 1.00 0.00 8 PRO B O 9
ATOM 7138 N N . TRP B 2 9 ? -8.054 -11.299 -10.032 1.00 0.00 9 TRP B N 9
ATOM 7139 C CA . TRP B 2 9 ? -7.955 -10.329 -8.955 1.00 0.00 9 TRP B CA 9
ATOM 7140 C C . TRP B 2 9 ? -6.477 -10.169 -8.597 1.00 0.00 9 TRP B C 9
ATOM 7141 O O . TRP B 2 9 ? -6.091 -10.344 -7.442 1.00 0.00 9 TRP B O 9
ATOM 7152 N N . LEU B 2 10 ? -5.689 -9.837 -9.609 1.00 0.00 10 LEU B N 9
ATOM 7153 C CA . LEU B 2 10 ? -4.261 -9.651 -9.416 1.00 0.00 10 LEU B CA 9
ATOM 7154 C C . LEU B 2 10 ? -4.016 -8.319 -8.702 1.00 0.00 10 LEU B C 9
ATOM 7155 O O . LEU B 2 10 ? -3.167 -8.233 -7.817 1.00 0.00 10 LEU B O 9
ATOM 7160 N N . ARG B 2 11 ? -4.776 -7.315 -9.114 1.00 0.00 11 ARG B N 9
ATOM 7161 C CA . ARG B 2 11 ? -4.653 -5.993 -8.525 1.00 0.00 11 ARG B CA 9
ATOM 7162 C C . ARG B 2 11 ? -5.018 -6.037 -7.040 1.00 0.00 11 ARG B C 9
ATOM 7163 O O . ARG B 2 11 ? -4.228 -5.628 -6.190 1.00 0.00 11 ARG B O 9
ATOM 7171 N N . GLU B 2 12 ? -6.215 -6.537 -6.773 1.00 0.00 12 GLU B N 9
ATOM 7172 C CA . GLU B 2 12 ? -6.695 -6.641 -5.405 1.00 0.00 12 GLU B CA 9
ATOM 7173 C C . GLU B 2 12 ? -5.638 -7.304 -4.521 1.00 0.00 12 GLU B C 9
ATOM 7174 O O . GLU B 2 12 ? -5.420 -6.883 -3.385 1.00 0.00 12 GLU B O 9
ATOM 7180 N N . GLN B 2 13 ? -5.009 -8.331 -5.073 1.00 0.00 13 GLN B N 9
ATOM 7181 C CA . GLN B 2 13 ? -3.980 -9.057 -4.349 1.00 0.00 13 GLN B CA 9
ATOM 7182 C C . GLN B 2 13 ? -2.993 -8.080 -3.707 1.00 0.00 13 GLN B C 9
ATOM 7183 O O . GLN B 2 13 ? -2.745 -8.144 -2.504 1.00 0.00 13 GLN B O 9
ATOM 7189 N N . CYS B 2 14 ? -2.459 -7.197 -4.537 1.00 0.00 14 CYS B N 9
ATOM 7190 C CA . CYS B 2 14 ? -1.504 -6.209 -4.066 1.00 0.00 14 CYS B CA 9
ATOM 7191 C C . CYS B 2 14 ? -2.121 -5.475 -2.874 1.00 0.00 14 CYS B C 9
ATOM 7192 O O . CYS B 2 14 ? -1.429 -5.162 -1.906 1.00 0.00 14 CYS B O 9
ATOM 7195 N N . CYS B 2 15 ? -3.418 -5.225 -2.981 1.00 0.00 15 CYS B N 9
ATOM 7196 C CA . CYS B 2 15 ? -4.137 -4.535 -1.922 1.00 0.00 15 CYS B CA 9
ATOM 7197 C C . CYS B 2 15 ? -4.290 -5.495 -0.741 1.00 0.00 15 CYS B C 9
ATOM 7198 O O . CYS B 2 15 ? -4.143 -5.092 0.413 1.00 0.00 15 CYS B O 9
ATOM 7201 N N . ASN B 2 16 ? -4.581 -6.745 -1.069 1.00 0.00 16 ASN B N 9
ATOM 7202 C CA . ASN B 2 16 ? -4.755 -7.765 -0.049 1.00 0.00 16 ASN B CA 9
ATOM 7203 C C . ASN B 2 16 ? -3.501 -7.824 0.826 1.00 0.00 16 ASN B C 9
ATOM 7204 O O . ASN B 2 16 ? -3.591 -8.048 2.032 1.00 0.00 16 ASN B O 9
ATOM 7209 N N . GLU B 2 17 ? -2.360 -7.621 0.184 1.00 0.00 17 GLU B N 9
ATOM 7210 C CA . GLU B 2 17 ? -1.089 -7.649 0.888 1.00 0.00 17 GLU B CA 9
ATOM 7211 C C . GLU B 2 17 ? -1.161 -6.781 2.145 1.00 0.00 17 GLU B C 9
ATOM 7212 O O . GLU B 2 17 ? -0.746 -7.206 3.222 1.00 0.00 17 GLU B O 9
ATOM 7218 N N . LEU B 2 18 ? -1.688 -5.579 1.966 1.00 0.00 18 LEU B N 9
ATOM 7219 C CA . LEU B 2 18 ? -1.819 -4.647 3.073 1.00 0.00 18 LEU B CA 9
ATOM 7220 C C . LEU B 2 18 ? -2.925 -5.130 4.013 1.00 0.00 18 LEU B C 9
ATOM 7221 O O . LEU B 2 18 ? -2.772 -5.084 5.233 1.00 0.00 18 LEU B O 9
ATOM 7226 N N . TYR B 2 19 ? -4.015 -5.580 3.411 1.00 0.00 19 TYR B N 9
ATOM 7227 C CA . TYR B 2 19 ? -5.147 -6.071 4.179 1.00 0.00 19 TYR B CA 9
ATOM 7228 C C . TYR B 2 19 ? -4.806 -7.390 4.875 1.00 0.00 19 TYR B C 9
ATOM 7229 O O . TYR B 2 19 ? -5.265 -7.646 5.988 1.00 0.00 19 TYR B O 9
ATOM 7238 N N . GLN B 2 20 ? -4.003 -8.193 4.192 1.00 0.00 20 GLN B N 9
ATOM 7239 C CA . GLN B 2 20 ? -3.595 -9.479 4.732 1.00 0.00 20 GLN B CA 9
ATOM 7240 C C . GLN B 2 20 ? -3.369 -9.374 6.242 1.00 0.00 20 GLN B C 9
ATOM 7241 O O . GLN B 2 20 ? -3.748 -10.271 6.993 1.00 0.00 20 GLN B O 9
ATOM 7247 N N . GLU B 2 21 ? -2.754 -8.271 6.640 1.00 0.00 21 GLU B N 9
ATOM 7248 C CA . GLU B 2 21 ? -2.474 -8.036 8.046 1.00 0.00 21 GLU B CA 9
ATOM 7249 C C . GLU B 2 21 ? -3.489 -7.053 8.634 1.00 0.00 21 GLU B C 9
ATOM 7250 O O . GLU B 2 21 ? -4.650 -7.040 8.230 1.00 0.00 21 GLU B O 9
ATOM 7256 N N . ASP B 2 22 ? -3.012 -6.254 9.578 1.00 0.00 22 ASP B N 9
ATOM 7257 C CA . ASP B 2 22 ? -3.864 -5.270 10.225 1.00 0.00 22 ASP B CA 9
ATOM 7258 C C . ASP B 2 22 ? -3.216 -3.888 10.110 1.00 0.00 22 ASP B C 9
ATOM 7259 O O . ASP B 2 22 ? -2.439 -3.638 9.190 1.00 0.00 22 ASP B O 9
ATOM 7264 N N . GLN B 2 23 ? -3.561 -3.029 11.058 1.00 0.00 23 GLN B N 9
ATOM 7265 C CA . GLN B 2 23 ? -3.023 -1.679 11.075 1.00 0.00 23 GLN B CA 9
ATOM 7266 C C . GLN B 2 23 ? -1.504 -1.710 10.893 1.00 0.00 23 GLN B C 9
ATOM 7267 O O . GLN B 2 23 ? -0.906 -0.724 10.466 1.00 0.00 23 GLN B O 9
ATOM 7273 N N . VAL B 2 24 ? -0.924 -2.854 11.226 1.00 0.00 24 VAL B N 9
ATOM 7274 C CA . VAL B 2 24 ? 0.514 -3.027 11.105 1.00 0.00 24 VAL B CA 9
ATOM 7275 C C . VAL B 2 24 ? 0.969 -2.528 9.733 1.00 0.00 24 VAL B C 9
ATOM 7276 O O . VAL B 2 24 ? 1.863 -1.688 9.639 1.00 0.00 24 VAL B O 9
ATOM 7280 N N . CYS B 2 25 ? 0.334 -3.067 8.702 1.00 0.00 25 CYS B N 9
ATOM 7281 C CA . CYS B 2 25 ? 0.662 -2.686 7.339 1.00 0.00 25 CYS B CA 9
ATOM 7282 C C . CYS B 2 25 ? -0.629 -2.271 6.631 1.00 0.00 25 CYS B C 9
ATOM 7283 O O . CYS B 2 25 ? -0.828 -2.588 5.460 1.00 0.00 25 CYS B O 9
ATOM 7286 N N . VAL B 2 26 ? -1.473 -1.567 7.373 1.00 0.00 26 VAL B N 9
ATOM 7287 C CA . VAL B 2 26 ? -2.738 -1.106 6.830 1.00 0.00 26 VAL B CA 9
ATOM 7288 C C . VAL B 2 26 ? -2.471 -0.121 5.690 1.00 0.00 26 VAL B C 9
ATOM 7289 O O . VAL B 2 26 ? -2.587 -0.477 4.518 1.00 0.00 26 VAL B O 9
ATOM 7293 N N . CYS B 2 27 ? -2.120 1.098 6.072 1.00 0.00 27 CYS B N 9
ATOM 7294 C CA . CYS B 2 27 ? -1.836 2.136 5.096 1.00 0.00 27 CYS B CA 9
ATOM 7295 C C . CYS B 2 27 ? -0.397 2.612 5.307 1.00 0.00 27 CYS B C 9
ATOM 7296 O O . CYS B 2 27 ? 0.072 3.509 4.608 1.00 0.00 27 CYS B O 9
ATOM 7299 N N . PRO B 2 28 ? 0.280 1.974 6.298 1.00 0.00 28 PRO B N 9
ATOM 7300 C CA . PRO B 2 28 ? 1.656 2.324 6.610 1.00 0.00 28 PRO B CA 9
ATOM 7301 C C . PRO B 2 28 ? 2.614 1.772 5.554 1.00 0.00 28 PRO B C 9
ATOM 7302 O O . PRO B 2 28 ? 3.781 2.160 5.505 1.00 0.00 28 PRO B O 9
ATOM 7306 N N . THR B 2 29 ? 2.087 0.875 4.733 1.00 0.00 29 THR B N 9
ATOM 7307 C CA . THR B 2 29 ? 2.882 0.266 3.681 1.00 0.00 29 THR B CA 9
ATOM 7308 C C . THR B 2 29 ? 2.965 1.196 2.469 1.00 0.00 29 THR B C 9
ATOM 7309 O O . THR B 2 29 ? 4.008 1.792 2.209 1.00 0.00 29 THR B O 9
ATOM 7313 N N . LEU B 2 30 ? 1.850 1.291 1.759 1.00 0.00 30 LEU B N 9
ATOM 7314 C CA . LEU B 2 30 ? 1.783 2.138 0.580 1.00 0.00 30 LEU B CA 9
ATOM 7315 C C . LEU B 2 30 ? 2.523 3.448 0.857 1.00 0.00 30 LEU B C 9
ATOM 7316 O O . LEU B 2 30 ? 3.201 3.980 -0.021 1.00 0.00 30 LEU B O 9
ATOM 7321 N N . LYS B 2 31 ? 2.369 3.930 2.081 1.00 0.00 31 LYS B N 9
ATOM 7322 C CA . LYS B 2 31 ? 3.014 5.169 2.484 1.00 0.00 31 LYS B CA 9
ATOM 7323 C C . LYS B 2 31 ? 4.420 5.226 1.881 1.00 0.00 31 LYS B C 9
ATOM 7324 O O . LYS B 2 31 ? 4.693 6.052 1.012 1.00 0.00 31 LYS B O 9
ATOM 7330 N N . GLN B 2 32 ? 5.274 4.336 2.366 1.00 0.00 32 GLN B N 9
ATOM 7331 C CA . GLN B 2 32 ? 6.644 4.276 1.886 1.00 0.00 32 GLN B CA 9
ATOM 7332 C C . GLN B 2 32 ? 6.687 3.670 0.482 1.00 0.00 32 GLN B C 9
ATOM 7333 O O . GLN B 2 32 ? 7.356 4.198 -0.405 1.00 0.00 32 GLN B O 9
ATOM 7339 N N . ALA B 2 33 ? 5.967 2.570 0.324 1.00 0.00 33 ALA B N 9
ATOM 7340 C CA . ALA B 2 33 ? 5.914 1.886 -0.958 1.00 0.00 33 ALA B CA 9
ATOM 7341 C C . ALA B 2 33 ? 5.858 2.923 -2.082 1.00 0.00 33 ALA B C 9
ATOM 7342 O O . ALA B 2 33 ? 6.558 2.795 -3.084 1.00 0.00 33 ALA B O 9
ATOM 7344 N N . ALA B 2 34 ? 5.019 3.927 -1.876 1.00 0.00 34 ALA B N 9
ATOM 7345 C CA . ALA B 2 34 ? 4.862 4.985 -2.860 1.00 0.00 34 ALA B CA 9
ATOM 7346 C C . ALA B 2 34 ? 6.108 5.873 -2.850 1.00 0.00 34 ALA B C 9
ATOM 7347 O O . ALA B 2 34 ? 6.540 6.354 -3.896 1.00 0.00 34 ALA B O 9
ATOM 7349 N N . LYS B 2 35 ? 6.650 6.064 -1.656 1.00 0.00 35 LYS B N 9
ATOM 7350 C CA . LYS B 2 35 ? 7.838 6.886 -1.496 1.00 0.00 35 LYS B CA 9
ATOM 7351 C C . LYS B 2 35 ? 8.729 6.730 -2.729 1.00 0.00 35 LYS B C 9
ATOM 7352 O O . LYS B 2 35 ? 8.677 7.551 -3.645 1.00 0.00 35 LYS B O 9
ATOM 7358 N N . SER B 2 36 ? 9.529 5.674 -2.713 1.00 0.00 36 SER B N 9
ATOM 7359 C CA . SER B 2 36 ? 10.431 5.401 -3.819 1.00 0.00 36 SER B CA 9
ATOM 7360 C C . SER B 2 36 ? 9.634 5.221 -5.113 1.00 0.00 36 SER B C 9
ATOM 7361 O O . SER B 2 36 ? 10.068 5.655 -6.179 1.00 0.00 36 SER B O 9
ATOM 7364 N N . VAL B 2 37 ? 8.482 4.581 -4.976 1.00 0.00 37 VAL B N 9
ATOM 7365 C CA . VAL B 2 37 ? 7.620 4.339 -6.121 1.00 0.00 37 VAL B CA 9
ATOM 7366 C C . VAL B 2 37 ? 7.691 5.536 -7.070 1.00 0.00 37 VAL B C 9
ATOM 7367 O O . VAL B 2 37 ? 8.239 5.432 -8.167 1.00 0.00 37 VAL B O 9
ATOM 7371 N N . ARG B 2 38 ? 7.130 6.647 -6.615 1.00 0.00 38 ARG B N 9
ATOM 7372 C CA . ARG B 2 38 ? 7.123 7.863 -7.410 1.00 0.00 38 ARG B CA 9
ATOM 7373 C C . ARG B 2 38 ? 8.294 8.764 -7.011 1.00 0.00 38 ARG B C 9
ATOM 7374 O O . ARG B 2 38 ? 9.436 8.508 -7.392 1.00 0.00 38 ARG B O 9
ATOM 7382 N N . VAL B 2 39 ? 7.971 9.799 -6.250 1.00 0.00 39 VAL B N 9
ATOM 7383 C CA . VAL B 2 39 ? 8.982 10.739 -5.797 1.00 0.00 39 VAL B CA 9
ATOM 7384 C C . VAL B 2 39 ? 10.280 10.497 -6.568 1.00 0.00 39 VAL B C 9
ATOM 7385 O O . VAL B 2 39 ? 11.344 10.347 -5.969 1.00 0.00 39 VAL B O 9
ATOM 7389 N N . GLN B 2 40 ? 10.151 10.464 -7.886 1.00 0.00 40 GLN B N 9
ATOM 7390 C CA . GLN B 2 40 ? 11.301 10.243 -8.746 1.00 0.00 40 GLN B CA 9
ATOM 7391 C C . GLN B 2 40 ? 10.860 10.145 -10.208 1.00 0.00 40 GLN B C 9
ATOM 7392 O O . GLN B 2 40 ? 9.707 9.827 -10.493 1.00 0.00 40 GLN B O 9
ATOM 7398 N N . GLY B 2 41 ? 11.802 10.427 -11.097 1.00 0.00 41 GLY B N 9
ATOM 7399 C CA . GLY B 2 41 ? 11.526 10.376 -12.522 1.00 0.00 41 GLY B CA 9
ATOM 7400 C C . GLY B 2 41 ? 10.495 11.435 -12.919 1.00 0.00 41 GLY B C 9
ATOM 7401 O O . GLY B 2 41 ? 10.532 12.559 -12.422 1.00 0.00 41 GLY B O 9
ATOM 7402 N N . GLN B 2 42 ? 9.600 11.038 -13.812 1.00 0.00 42 GLN B N 9
ATOM 7403 C CA . GLN B 2 42 ? 8.561 11.940 -14.281 1.00 0.00 42 GLN B CA 9
ATOM 7404 C C . GLN B 2 42 ? 7.798 12.533 -13.096 1.00 0.00 42 GLN B C 9
ATOM 7405 O O . GLN B 2 42 ? 6.971 13.427 -13.270 1.00 0.00 42 GLN B O 9
ATOM 7411 N N . HIS B 2 43 ? 8.104 12.013 -11.916 1.00 0.00 43 HIS B N 9
ATOM 7412 C CA . HIS B 2 43 ? 7.457 12.481 -10.702 1.00 0.00 43 HIS B CA 9
ATOM 7413 C C . HIS B 2 43 ? 8.512 12.738 -9.624 1.00 0.00 43 HIS B C 9
ATOM 7414 O O . HIS B 2 43 ? 8.550 12.045 -8.609 1.00 0.00 43 HIS B O 9
ATOM 7421 N N . GLY B 2 44 ? 9.344 13.736 -9.883 1.00 0.00 44 GLY B N 9
ATOM 7422 C CA . GLY B 2 44 ? 10.397 14.094 -8.947 1.00 0.00 44 GLY B CA 9
ATOM 7423 C C . GLY B 2 44 ? 9.857 14.986 -7.828 1.00 0.00 44 GLY B C 9
ATOM 7424 O O . GLY B 2 44 ? 10.549 15.241 -6.843 1.00 0.00 44 GLY B O 9
ATOM 7425 N N . PRO B 2 45 ? 8.592 15.447 -8.020 1.00 0.00 45 PRO B N 9
ATOM 7426 C CA . PRO B 2 45 ? 7.951 16.306 -7.037 1.00 0.00 45 PRO B CA 9
ATOM 7427 C C . PRO B 2 45 ? 7.509 15.502 -5.813 1.00 0.00 45 PRO B C 9
ATOM 7428 O O . PRO B 2 45 ? 6.846 14.475 -5.947 1.00 0.00 45 PRO B O 9
ATOM 7432 N N . PHE B 2 46 ? 7.894 16.000 -4.648 1.00 0.00 46 PHE B N 9
ATOM 7433 C CA . PHE B 2 46 ? 7.544 15.341 -3.401 1.00 0.00 46 PHE B CA 9
ATOM 7434 C C . PHE B 2 46 ? 6.268 15.937 -2.804 1.00 0.00 46 PHE B C 9
ATOM 7435 O O . PHE B 2 46 ? 5.938 17.093 -3.063 1.00 0.00 46 PHE B O 9
ATOM 7443 N N . GLN B 2 47 ? 5.584 15.120 -2.017 1.00 0.00 47 GLN B N 9
ATOM 7444 C CA . GLN B 2 47 ? 4.350 15.551 -1.382 1.00 0.00 47 GLN B CA 9
ATOM 7445 C C . GLN B 2 47 ? 3.743 14.407 -0.567 1.00 0.00 47 GLN B C 9
ATOM 7446 O O . GLN B 2 47 ? 2.972 14.642 0.361 1.00 0.00 47 GLN B O 9
ATOM 7452 N N . SER B 2 48 ? 4.114 13.193 -0.946 1.00 0.00 48 SER B N 9
ATOM 7453 C CA . SER B 2 48 ? 3.617 12.011 -0.262 1.00 0.00 48 SER B CA 9
ATOM 7454 C C . SER B 2 48 ? 3.539 12.271 1.243 1.00 0.00 48 SER B C 9
ATOM 7455 O O . SER B 2 48 ? 2.628 11.789 1.914 1.00 0.00 48 SER B O 9
ATOM 7458 N N . THR B 2 49 ? 4.508 13.033 1.730 1.00 0.00 49 THR B N 9
ATOM 7459 C CA . THR B 2 49 ? 4.560 13.362 3.144 1.00 0.00 49 THR B CA 9
ATOM 7460 C C . THR B 2 49 ? 3.153 13.617 3.686 1.00 0.00 49 THR B C 9
ATOM 7461 O O . THR B 2 49 ? 2.742 13.003 4.670 1.00 0.00 49 THR B O 9
ATOM 7465 N N . ARG B 2 50 ? 2.452 14.522 3.019 1.00 0.00 50 ARG B N 9
ATOM 7466 C CA . ARG B 2 50 ? 1.098 14.866 3.421 1.00 0.00 50 ARG B CA 9
ATOM 7467 C C . ARG B 2 50 ? 0.102 13.856 2.846 1.00 0.00 50 ARG B C 9
ATOM 7468 O O . ARG B 2 50 ? -0.574 13.151 3.594 1.00 0.00 50 ARG B O 9
ATOM 7476 N N . ILE B 2 51 ? 0.043 13.820 1.524 1.00 0.00 51 ILE B N 9
ATOM 7477 C CA . ILE B 2 51 ? -0.860 12.909 0.839 1.00 0.00 51 ILE B CA 9
ATOM 7478 C C . ILE B 2 51 ? -0.839 11.552 1.546 1.00 0.00 51 ILE B C 9
ATOM 7479 O O . ILE B 2 51 ? -1.865 10.879 1.635 1.00 0.00 51 ILE B O 9
ATOM 7484 N N . TYR B 2 52 ? 0.341 11.190 2.028 1.00 0.00 52 TYR B N 9
ATOM 7485 C CA . TYR B 2 52 ? 0.509 9.925 2.723 1.00 0.00 52 TYR B CA 9
ATOM 7486 C C . TYR B 2 52 ? -0.761 9.547 3.489 1.00 0.00 52 TYR B C 9
ATOM 7487 O O . TYR B 2 52 ? -1.216 8.406 3.418 1.00 0.00 52 TYR B O 9
ATOM 7496 N N . GLN B 2 53 ? -1.297 10.526 4.202 1.00 0.00 53 GLN B N 9
ATOM 7497 C CA . GLN B 2 53 ? -2.506 10.311 4.980 1.00 0.00 53 GLN B CA 9
ATOM 7498 C C . GLN B 2 53 ? -3.739 10.405 4.080 1.00 0.00 53 GLN B C 9
ATOM 7499 O O . GLN B 2 53 ? -4.684 9.632 4.234 1.00 0.00 53 GLN B O 9
ATOM 7505 N N . ILE B 2 54 ? -3.692 11.358 3.162 1.00 0.00 54 ILE B N 9
ATOM 7506 C CA . ILE B 2 54 ? -4.794 11.563 2.238 1.00 0.00 54 ILE B CA 9
ATOM 7507 C C . ILE B 2 54 ? -4.740 10.497 1.142 1.00 0.00 54 ILE B C 9
ATOM 7508 O O . ILE B 2 54 ? -5.762 9.904 0.799 1.00 0.00 54 ILE B O 9
ATOM 7513 N N . ALA B 2 55 ? -3.539 10.286 0.625 1.00 0.00 55 ALA B N 9
ATOM 7514 C CA . ALA B 2 55 ? -3.339 9.300 -0.424 1.00 0.00 55 ALA B CA 9
ATOM 7515 C C . ALA B 2 55 ? -4.700 8.858 -0.968 1.00 0.00 55 ALA B C 9
ATOM 7516 O O . ALA B 2 55 ? -5.679 9.596 -0.875 1.00 0.00 55 ALA B O 9
ATOM 7518 N N . LYS B 2 56 ? -4.716 7.655 -1.524 1.00 0.00 56 LYS B N 9
ATOM 7519 C CA . LYS B 2 56 ? -5.940 7.105 -2.082 1.00 0.00 56 LYS B CA 9
ATOM 7520 C C . LYS B 2 56 ? -5.607 5.851 -2.891 1.00 0.00 56 LYS B C 9
ATOM 7521 O O . LYS B 2 56 ? -4.855 5.916 -3.862 1.00 0.00 56 LYS B O 9
ATOM 7527 N N . ASN B 2 57 ? -6.185 4.738 -2.463 1.00 0.00 57 ASN B N 9
ATOM 7528 C CA . ASN B 2 57 ? -5.959 3.470 -3.136 1.00 0.00 57 ASN B CA 9
ATOM 7529 C C . ASN B 2 57 ? -5.576 3.733 -4.594 1.00 0.00 57 ASN B C 9
ATOM 7530 O O . ASN B 2 57 ? -4.631 3.137 -5.109 1.00 0.00 57 ASN B O 9
ATOM 7535 N N . LEU B 2 58 ? -6.330 4.625 -5.218 1.00 0.00 58 LEU B N 9
ATOM 7536 C CA . LEU B 2 58 ? -6.082 4.974 -6.607 1.00 0.00 58 LEU B CA 9
ATOM 7537 C C . LEU B 2 58 ? -6.692 6.346 -6.900 1.00 0.00 58 LEU B C 9
ATOM 7538 O O . LEU B 2 58 ? -6.000 7.249 -7.370 1.00 0.00 58 LEU B O 9
ATOM 7543 N N . PRO B 2 59 ? -8.013 6.464 -6.604 1.00 0.00 59 PRO B N 9
ATOM 7544 C CA . PRO B 2 59 ? -8.759 5.346 -6.050 1.00 0.00 59 PRO B CA 9
ATOM 7545 C C . PRO B 2 59 ? -9.058 4.299 -7.126 1.00 0.00 59 PRO B C 9
ATOM 7546 O O . PRO B 2 59 ? -9.008 4.599 -8.319 1.00 0.00 59 PRO B O 9
ATOM 7550 N N . ASN B 2 60 ? -9.362 3.095 -6.667 1.00 0.00 60 ASN B N 9
ATOM 7551 C CA . ASN B 2 60 ? -9.669 2.003 -7.574 1.00 0.00 60 ASN B CA 9
ATOM 7552 C C . ASN B 2 60 ? -9.291 0.675 -6.915 1.00 0.00 60 ASN B C 9
ATOM 7553 O O . ASN B 2 60 ? -10.143 -0.192 -6.724 1.00 0.00 60 ASN B O 9
ATOM 7558 N N . VAL B 2 61 ? -8.014 0.557 -6.584 1.00 0.00 61 VAL B N 9
ATOM 7559 C CA . VAL B 2 61 ? -7.514 -0.651 -5.949 1.00 0.00 61 VAL B CA 9
ATOM 7560 C C . VAL B 2 61 ? -8.672 -1.381 -5.268 1.00 0.00 61 VAL B C 9
ATOM 7561 O O . VAL B 2 61 ? -9.288 -2.265 -5.862 1.00 0.00 61 VAL B O 9
ATOM 7565 N N . CYS B 2 62 ? -8.935 -0.985 -4.031 1.00 0.00 62 CYS B N 9
ATOM 7566 C CA . CYS B 2 62 ? -10.009 -1.591 -3.264 1.00 0.00 62 CYS B CA 9
ATOM 7567 C C . CYS B 2 62 ? -11.070 -0.524 -2.996 1.00 0.00 62 CYS B C 9
ATOM 7568 O O . CYS B 2 62 ? -12.259 -0.829 -2.926 1.00 0.00 62 CYS B O 9
ATOM 7571 N N . ASN B 2 63 ? -10.603 0.709 -2.856 1.00 0.00 63 ASN B N 9
ATOM 7572 C CA . ASN B 2 63 ? -11.498 1.824 -2.599 1.00 0.00 63 ASN B CA 9
ATOM 7573 C C . ASN B 2 63 ? -12.162 1.636 -1.233 1.00 0.00 63 ASN B C 9
ATOM 7574 O O . ASN B 2 63 ? -13.294 2.067 -1.025 1.00 0.00 63 ASN B O 9
ATOM 7579 N N . MET B 2 64 ? -11.427 0.990 -0.338 1.00 0.00 64 MET B N 9
ATOM 7580 C CA . MET B 2 64 ? -11.931 0.739 1.002 1.00 0.00 64 MET B CA 9
ATOM 7581 C C . MET B 2 64 ? -11.109 1.496 2.046 1.00 0.00 64 MET B C 9
ATOM 7582 O O . MET B 2 64 ? -10.080 1.005 2.509 1.00 0.00 64 MET B O 9
ATOM 7587 N N . LYS B 2 65 ? -11.594 2.681 2.390 1.00 0.00 65 LYS B N 9
ATOM 7588 C CA . LYS B 2 65 ? -10.917 3.512 3.371 1.00 0.00 65 LYS B CA 9
ATOM 7589 C C . LYS B 2 65 ? -11.288 3.035 4.777 1.00 0.00 65 LYS B C 9
ATOM 7590 O O . LYS B 2 65 ? -10.893 3.649 5.768 1.00 0.00 65 LYS B O 9
ATOM 7596 N N . GLN B 2 66 ? -12.042 1.947 4.820 1.00 0.00 66 GLN B N 9
ATOM 7597 C CA . GLN B 2 66 ? -12.471 1.382 6.087 1.00 0.00 66 GLN B CA 9
ATOM 7598 C C . GLN B 2 66 ? -11.259 0.913 6.897 1.00 0.00 66 GLN B C 9
ATOM 7599 O O . GLN B 2 66 ? -11.313 0.854 8.123 1.00 0.00 66 GLN B O 9
ATOM 7605 N N . ILE B 2 67 ? -10.195 0.592 6.175 1.00 0.00 67 ILE B N 9
ATOM 7606 C CA . ILE B 2 67 ? -8.972 0.132 6.811 1.00 0.00 67 ILE B CA 9
ATOM 7607 C C . ILE B 2 67 ? -7.847 1.129 6.526 1.00 0.00 67 ILE B C 9
ATOM 7608 O O . ILE B 2 67 ? -7.272 1.702 7.450 1.00 0.00 67 ILE B O 9
ATOM 7613 N N . GLY B 2 68 ? -7.566 1.305 5.243 1.00 0.00 68 GLY B N 9
ATOM 7614 C CA . GLY B 2 68 ? -6.520 2.223 4.826 1.00 0.00 68 GLY B CA 9
ATOM 7615 C C . GLY B 2 68 ? -6.316 2.169 3.311 1.00 0.00 68 GLY B C 9
ATOM 7616 O O . GLY B 2 68 ? -6.520 1.127 2.690 1.00 0.00 68 GLY B O 9
ATOM 7617 N N . THR B 2 69 ? -5.915 3.305 2.759 1.00 0.00 69 THR B N 9
ATOM 7618 C CA . THR B 2 69 ? -5.681 3.400 1.327 1.00 0.00 69 THR B CA 9
ATOM 7619 C C . THR B 2 69 ? -4.487 4.312 1.043 1.00 0.00 69 THR B C 9
ATOM 7620 O O . THR B 2 69 ? -4.473 5.471 1.457 1.00 0.00 69 THR B O 9
ATOM 7624 N N . CYS B 2 70 ? -3.514 3.757 0.336 1.00 0.00 70 CYS B N 9
ATOM 7625 C CA . CYS B 2 70 ? -2.318 4.505 -0.010 1.00 0.00 70 CYS B CA 9
ATOM 7626 C C . CYS B 2 70 ? -1.632 3.801 -1.182 1.00 0.00 70 CYS B C 9
ATOM 7627 O O . CYS B 2 70 ? -1.922 2.641 -1.469 1.00 0.00 70 CYS B O 9
ATOM 7630 N N . PRO B 2 71 ? -0.712 4.553 -1.845 1.00 0.00 71 PRO B N 9
ATOM 7631 C CA . PRO B 2 71 ? 0.017 4.012 -2.980 1.00 0.00 71 PRO B CA 9
ATOM 7632 C C . PRO B 2 71 ? 1.098 3.032 -2.521 1.00 0.00 71 PRO B C 9
ATOM 7633 O O . PRO B 2 71 ? 1.880 3.339 -1.623 1.00 0.00 71 PRO B O 9
ATOM 7637 N N . PHE B 2 72 ? 1.107 1.870 -3.158 1.00 0.00 72 PHE B N 9
ATOM 7638 C CA . PHE B 2 72 ? 2.079 0.842 -2.826 1.00 0.00 72 PHE B CA 9
ATOM 7639 C C . PHE B 2 72 ? 3.448 1.166 -3.430 1.00 0.00 72 PHE B C 9
ATOM 7640 O O . PHE B 2 72 ? 3.772 2.332 -3.651 1.00 0.00 72 PHE B O 9
ATOM 7648 N N . ILE B 2 73 ? 4.213 0.113 -3.680 1.00 0.00 73 ILE B N 9
ATOM 7649 C CA . ILE B 2 73 ? 5.537 0.271 -4.254 1.00 0.00 73 ILE B CA 9
ATOM 7650 C C . ILE B 2 73 ? 5.571 -0.381 -5.638 1.00 0.00 73 ILE B C 9
ATOM 7651 O O . ILE B 2 73 ? 4.596 -1.001 -6.059 1.00 0.00 73 ILE B O 9
ATOM 7656 N N . ALA B 2 74 ? 6.703 -0.218 -6.307 1.00 0.00 74 ALA B N 9
ATOM 7657 C CA . ALA B 2 74 ? 6.876 -0.784 -7.633 1.00 0.00 74 ALA B CA 9
ATOM 7658 C C . ALA B 2 74 ? 7.766 -2.024 -7.543 1.00 0.00 74 ALA B C 9
ATOM 7659 O O . ALA B 2 74 ? 7.877 -2.637 -6.482 1.00 0.00 74 ALA B O 9
ATOM 7661 N N . ILE B 2 75 ? 8.379 -2.357 -8.669 1.00 0.00 75 ILE B N 9
ATOM 7662 C CA . ILE B 2 75 ? 9.257 -3.513 -8.731 1.00 0.00 75 ILE B CA 9
ATOM 7663 C C . ILE B 2 75 ? 10.617 -3.149 -8.129 1.00 0.00 75 ILE B C 9
ATOM 7664 O O . ILE B 2 75 ? 10.686 -2.584 -7.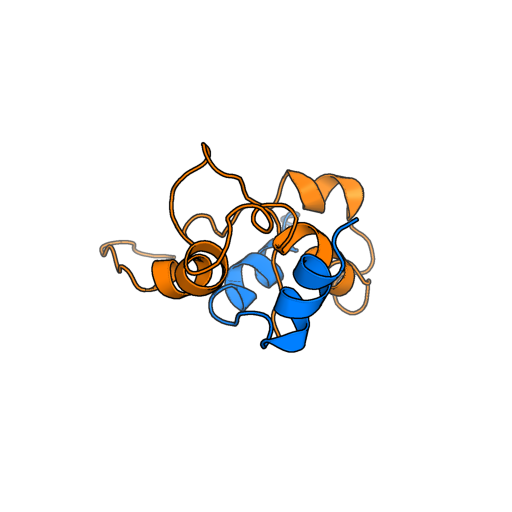039 1.00 0.00 75 ILE B O 9
ATOM 7669 N N . GLN A 1 1 ? 7.653 4.115 14.278 1.00 0.00 1 GLN A N 10
ATOM 7670 C CA . GLN A 1 1 ? 8.505 3.837 13.135 1.00 0.00 1 GLN A CA 10
ATOM 7671 C C . GLN A 1 1 ? 9.063 2.416 13.220 1.00 0.00 1 GLN A C 10
ATOM 7672 O O . GLN A 1 1 ? 10.271 2.225 13.353 1.00 0.00 1 GLN A O 10
ATOM 7678 N N . PRO A 1 2 ? 8.132 1.427 13.138 1.00 0.00 2 PRO A N 10
ATOM 7679 C CA . PRO A 1 2 ? 8.517 0.028 13.204 1.00 0.00 2 PRO A CA 10
ATOM 7680 C C . PRO A 1 2 ? 9.165 -0.425 11.894 1.00 0.00 2 PRO A C 10
ATOM 7681 O O . PRO A 1 2 ? 8.611 -0.212 10.817 1.00 0.00 2 PRO A O 10
ATOM 7685 N N . GLN A 1 3 ? 10.330 -1.042 12.030 1.00 0.00 3 GLN A N 10
ATOM 7686 C CA . GLN A 1 3 ? 11.058 -1.527 10.870 1.00 0.00 3 GLN A CA 10
ATOM 7687 C C . GLN A 1 3 ? 10.314 -2.699 10.227 1.00 0.00 3 GLN A C 10
ATOM 7688 O O . GLN A 1 3 ? 10.244 -2.798 9.003 1.00 0.00 3 GLN A O 10
ATOM 7694 N N . LYS A 1 4 ? 9.778 -3.558 11.081 1.00 0.00 4 LYS A N 10
ATOM 7695 C CA . LYS A 1 4 ? 9.041 -4.719 10.612 1.00 0.00 4 LYS A CA 10
ATOM 7696 C C . LYS A 1 4 ? 8.131 -4.306 9.454 1.00 0.00 4 LYS A C 10
ATOM 7697 O O . LYS A 1 4 ? 7.997 -5.037 8.473 1.00 0.00 4 LYS A O 10
ATOM 7703 N N . CYS A 1 5 ? 7.527 -3.137 9.606 1.00 0.00 5 CYS A N 10
ATOM 7704 C CA . CYS A 1 5 ? 6.632 -2.617 8.585 1.00 0.00 5 CYS A CA 10
ATOM 7705 C C . CYS A 1 5 ? 7.408 -2.524 7.270 1.00 0.00 5 CYS A C 10
ATOM 7706 O O . CYS A 1 5 ? 7.139 -3.271 6.332 1.00 0.00 5 CYS A O 10
ATOM 7709 N N . GLN A 1 6 ? 8.355 -1.597 7.243 1.00 0.00 6 GLN A N 10
ATOM 7710 C CA . GLN A 1 6 ? 9.171 -1.396 6.059 1.00 0.00 6 GLN A CA 10
ATOM 7711 C C . GLN A 1 6 ? 9.663 -2.740 5.517 1.00 0.00 6 GLN A C 10
ATOM 7712 O O . GLN A 1 6 ? 9.609 -2.985 4.314 1.00 0.00 6 GLN A O 10
ATOM 7718 N N . ARG A 1 7 ? 10.132 -3.574 6.434 1.00 0.00 7 ARG A N 10
ATOM 7719 C CA . ARG A 1 7 ? 10.633 -4.887 6.063 1.00 0.00 7 ARG A CA 10
ATOM 7720 C C . ARG A 1 7 ? 9.520 -5.718 5.420 1.00 0.00 7 ARG A C 10
ATOM 7721 O O . ARG A 1 7 ? 9.645 -6.148 4.275 1.00 0.00 7 ARG A O 10
ATOM 7729 N N . GLU A 1 8 ? 8.457 -5.917 6.186 1.00 0.00 8 GLU A N 10
ATOM 7730 C CA . GLU A 1 8 ? 7.323 -6.689 5.705 1.00 0.00 8 GLU A CA 10
ATOM 7731 C C . GLU A 1 8 ? 7.034 -6.352 4.241 1.00 0.00 8 GLU A C 10
ATOM 7732 O O . GLU A 1 8 ? 6.872 -7.249 3.414 1.00 0.00 8 GLU A O 10
ATOM 7738 N N . PHE A 1 9 ? 6.979 -5.058 3.964 1.00 0.00 9 PHE A N 10
ATOM 7739 C CA . PHE A 1 9 ? 6.714 -4.592 2.614 1.00 0.00 9 PHE A CA 10
ATOM 7740 C C . PHE A 1 9 ? 7.575 -5.341 1.596 1.00 0.00 9 PHE A C 10
ATOM 7741 O O . PHE A 1 9 ? 7.051 -6.025 0.718 1.00 0.00 9 PHE A O 10
ATOM 7749 N N . GLN A 1 10 ? 8.882 -5.185 1.746 1.00 0.00 10 GLN A N 10
ATOM 7750 C CA . GLN A 1 10 ? 9.822 -5.838 0.850 1.00 0.00 10 GLN A CA 10
ATOM 7751 C C . GLN A 1 10 ? 9.794 -7.353 1.064 1.00 0.00 10 GLN A C 10
ATOM 7752 O O . GLN A 1 10 ? 9.912 -8.120 0.110 1.00 0.00 10 GLN A O 10
ATOM 7758 N N . GLN A 1 11 ? 9.636 -7.737 2.323 1.00 0.00 11 GLN A N 10
ATOM 7759 C CA . GLN A 1 11 ? 9.592 -9.147 2.674 1.00 0.00 11 GLN A CA 10
ATOM 7760 C C . GLN A 1 11 ? 8.867 -9.942 1.586 1.00 0.00 11 GLN A C 10
ATOM 7761 O O . GLN A 1 11 ? 9.263 -11.061 1.261 1.00 0.00 11 GLN A O 10
ATOM 7767 N N . GLU A 1 12 ? 7.818 -9.334 1.052 1.00 0.00 12 GLU A N 10
ATOM 7768 C CA . GLU A 1 12 ? 7.034 -9.972 0.008 1.00 0.00 12 GLU A CA 10
ATOM 7769 C C . GLU A 1 12 ? 7.661 -9.706 -1.363 1.00 0.00 12 GLU A C 10
ATOM 7770 O O . GLU A 1 12 ? 8.535 -10.449 -1.805 1.00 0.00 12 GLU A O 10
ATOM 7776 N N . GLN A 1 13 ? 7.188 -8.643 -1.997 1.00 0.00 13 GLN A N 10
ATOM 7777 C CA . GLN A 1 13 ? 7.691 -8.270 -3.309 1.00 0.00 13 GLN A CA 10
ATOM 7778 C C . GLN A 1 13 ? 6.926 -7.058 -3.846 1.00 0.00 13 GLN A C 10
ATOM 7779 O O . GLN A 1 13 ? 6.229 -7.157 -4.854 1.00 0.00 13 GLN A O 10
ATOM 7785 N N . HIS A 1 14 ? 7.082 -5.943 -3.148 1.00 0.00 14 HIS A N 10
ATOM 7786 C CA . HIS A 1 14 ? 6.414 -4.714 -3.541 1.00 0.00 14 HIS A CA 10
ATOM 7787 C C . HIS A 1 14 ? 5.556 -4.971 -4.782 1.00 0.00 14 HIS A C 10
ATOM 7788 O O . HIS A 1 14 ? 6.041 -4.872 -5.907 1.00 0.00 14 HIS A O 10
ATOM 7795 N N . LEU A 1 15 ? 4.296 -5.295 -4.533 1.00 0.00 15 LEU A N 10
ATOM 7796 C CA . LEU A 1 15 ? 3.365 -5.567 -5.615 1.00 0.00 15 LEU A CA 10
ATOM 7797 C C . LEU A 1 15 ? 3.537 -4.509 -6.706 1.00 0.00 15 LEU A C 10
ATOM 7798 O O . LEU A 1 15 ? 4.104 -3.446 -6.462 1.00 0.00 15 LEU A O 10
ATOM 7803 N N . ARG A 1 16 ? 3.035 -4.838 -7.888 1.00 0.00 16 ARG A N 10
ATOM 7804 C CA . ARG A 1 16 ? 3.127 -3.930 -9.018 1.00 0.00 16 ARG A CA 10
ATOM 7805 C C . ARG A 1 16 ? 1.744 -3.371 -9.363 1.00 0.00 16 ARG A C 10
ATOM 7806 O O . ARG A 1 16 ? 1.598 -2.176 -9.612 1.00 0.00 16 ARG A O 10
ATOM 7814 N N . ALA A 1 17 ? 0.766 -4.264 -9.368 1.00 0.00 17 ALA A N 10
ATOM 7815 C CA . ALA A 1 17 ? -0.600 -3.876 -9.679 1.00 0.00 17 ALA A CA 10
ATOM 7816 C C . ALA A 1 17 ? -0.888 -2.505 -9.063 1.00 0.00 17 ALA A C 10
ATOM 7817 O O . ALA A 1 17 ? -1.593 -1.691 -9.656 1.00 0.00 17 ALA A O 10
ATOM 7819 N N . CYS A 1 18 ? -0.328 -2.294 -7.880 1.00 0.00 18 CYS A N 10
ATOM 7820 C CA . CYS A 1 18 ? -0.517 -1.036 -7.178 1.00 0.00 18 CYS A CA 10
ATOM 7821 C C . CYS A 1 18 ? 0.506 -0.031 -7.710 1.00 0.00 18 CYS A C 10
ATOM 7822 O O . CYS A 1 18 ? 0.195 1.148 -7.879 1.00 0.00 18 CYS A O 10
ATOM 7825 N N . GLN A 1 19 ? 1.707 -0.533 -7.959 1.00 0.00 19 GLN A N 10
ATOM 7826 C CA . GLN A 1 19 ? 2.778 0.306 -8.468 1.00 0.00 19 GLN A CA 10
ATOM 7827 C C . GLN A 1 19 ? 2.219 1.351 -9.436 1.00 0.00 19 GLN A C 10
ATOM 7828 O O . GLN A 1 19 ? 2.682 2.491 -9.458 1.00 0.00 19 GLN A O 10
ATOM 7834 N N . GLN A 1 20 ? 1.232 0.926 -10.211 1.00 0.00 20 GLN A N 10
ATOM 7835 C CA . GLN A 1 20 ? 0.605 1.812 -11.177 1.00 0.00 20 GLN A CA 10
ATOM 7836 C C . GLN A 1 20 ? 0.395 3.200 -10.568 1.00 0.00 20 GLN A C 10
ATOM 7837 O O . GLN A 1 20 ? 0.819 4.203 -11.140 1.00 0.00 20 GLN A O 10
ATOM 7843 N N . TRP A 1 21 ? -0.260 3.212 -9.416 1.00 0.00 21 TRP A N 10
ATOM 7844 C CA . TRP A 1 21 ? -0.530 4.460 -8.724 1.00 0.00 21 TRP A CA 10
ATOM 7845 C C . TRP A 1 21 ? 0.728 4.853 -7.948 1.00 0.00 21 TRP A C 10
ATOM 7846 O O . TRP A 1 21 ? 1.206 5.981 -8.063 1.00 0.00 21 TRP A O 10
ATOM 7857 N N . ILE A 1 22 ? 1.229 3.902 -7.174 1.00 0.00 22 ILE A N 10
ATOM 7858 C CA . ILE A 1 22 ? 2.423 4.136 -6.379 1.00 0.00 22 ILE A CA 10
ATOM 7859 C C . ILE A 1 22 ? 3.374 5.051 -7.153 1.00 0.00 22 ILE A C 10
ATOM 7860 O O . ILE A 1 22 ? 3.896 6.018 -6.601 1.00 0.00 22 ILE A O 10
ATOM 7865 N N . ARG A 1 23 ? 3.571 4.713 -8.418 1.00 0.00 23 ARG A N 10
ATOM 7866 C CA . ARG A 1 23 ? 4.451 5.493 -9.273 1.00 0.00 23 ARG A CA 10
ATOM 7867 C C . ARG A 1 23 ? 3.713 6.719 -9.816 1.00 0.00 23 ARG A C 10
ATOM 7868 O O . ARG A 1 23 ? 4.155 7.850 -9.622 1.00 0.00 23 ARG A O 10
ATOM 7876 N N . GLN A 1 24 ? 2.602 6.452 -10.486 1.00 0.00 24 GLN A N 10
ATOM 7877 C CA . GLN A 1 24 ? 1.799 7.518 -11.059 1.00 0.00 24 GLN A CA 10
ATOM 7878 C C . GLN A 1 24 ? 1.617 8.650 -10.044 1.00 0.00 24 GLN A C 10
ATOM 7879 O O . GLN A 1 24 ? 1.663 9.825 -10.404 1.00 0.00 24 GLN A O 10
ATOM 7885 N N . GLN A 1 25 ? 1.415 8.255 -8.796 1.00 0.00 25 GLN A N 10
ATOM 7886 C CA . GLN A 1 25 ? 1.226 9.220 -7.727 1.00 0.00 25 GLN A CA 10
ATOM 7887 C C . GLN A 1 25 ? 2.174 10.408 -7.911 1.00 0.00 25 GLN A C 10
ATOM 7888 O O . GLN A 1 25 ? 1.746 11.560 -7.870 1.00 0.00 25 GLN A O 10
ATOM 7894 N N . LEU A 1 26 ? 3.444 10.086 -8.110 1.00 0.00 26 LEU A N 10
ATOM 7895 C CA . LEU A 1 26 ? 4.455 11.111 -8.301 1.00 0.00 26 LEU A CA 10
ATOM 7896 C C . LEU A 1 26 ? 3.915 12.184 -9.249 1.00 0.00 26 LEU A C 10
ATOM 7897 O O . LEU A 1 26 ? 4.019 13.376 -8.966 1.00 0.00 26 LEU A O 10
ATOM 7902 N N . ALA A 1 27 ? 3.350 11.722 -10.354 1.00 0.00 27 ALA A N 10
ATOM 7903 C CA . ALA A 1 27 ? 2.793 12.627 -11.345 1.00 0.00 27 ALA A CA 10
ATOM 7904 C C . ALA A 1 27 ? 2.063 11.815 -12.417 1.00 0.00 27 ALA A C 10
ATOM 7905 O O . ALA A 1 27 ? 2.359 10.640 -12.621 1.00 0.00 27 ALA A O 10
ATOM 7907 N N . GLY A 1 28 ? 1.120 12.476 -13.074 1.00 0.00 28 GLY A N 10
ATOM 7908 C CA . GLY A 1 28 ? 0.344 11.831 -14.120 1.00 0.00 28 GLY A CA 10
ATOM 7909 C C . GLY A 1 28 ? 0.347 12.670 -15.400 1.00 0.00 28 GLY A C 10
ATOM 7910 O O . GLY A 1 28 ? 0.777 13.822 -15.391 1.00 0.00 28 GLY A O 10
ATOM 7911 N N . SER A 1 29 ? -0.139 12.058 -16.470 1.00 0.00 29 SER A N 10
ATOM 7912 C CA . SER A 1 29 ? -0.198 12.733 -17.755 1.00 0.00 29 SER A CA 10
ATOM 7913 C C . SER A 1 29 ? -0.887 11.837 -18.786 1.00 0.00 29 SER A C 10
ATOM 7914 O O . SER A 1 29 ? -0.221 11.154 -19.564 1.00 0.00 29 SER A O 10
ATOM 7917 N N . PRO A 1 30 ? -2.246 11.867 -18.758 1.00 0.00 30 PRO A N 10
ATOM 7918 C CA . PRO A 1 30 ? -3.032 11.065 -19.680 1.00 0.00 30 PRO A CA 10
ATOM 7919 C C . PRO A 1 30 ? -3.013 11.670 -21.085 1.00 0.00 30 PRO A C 10
ATOM 7920 O O . PRO A 1 30 ? -2.945 12.888 -21.240 1.00 0.00 30 PRO A O 10
ATOM 7924 N N . PHE A 1 31 ? -3.075 10.791 -22.075 1.00 0.00 31 PHE A N 10
ATOM 7925 C CA . PHE A 1 31 ? -3.066 11.223 -23.462 1.00 0.00 31 PHE A CA 10
ATOM 7926 C C . PHE A 1 31 ? -3.768 10.201 -24.358 1.00 0.00 31 PHE A C 10
ATOM 7927 O O . PHE A 1 31 ? -4.743 10.528 -25.033 1.00 0.00 31 PHE A O 10
ATOM 7935 N N . GLN B 2 1 ? -13.477 -12.794 -21.010 1.00 0.00 1 GLN B N 10
ATOM 7936 C CA . GLN B 2 1 ? -13.609 -14.230 -21.188 1.00 0.00 1 GLN B CA 10
ATOM 7937 C C . GLN B 2 1 ? -12.228 -14.883 -21.272 1.00 0.00 1 GLN B C 10
ATOM 7938 O O . GLN B 2 1 ? -12.064 -16.044 -20.903 1.00 0.00 1 GLN B O 10
ATOM 7944 N N . SER B 2 2 ? -11.272 -14.108 -21.762 1.00 0.00 2 SER B N 10
ATOM 7945 C CA . SER B 2 2 ? -9.910 -14.596 -21.899 1.00 0.00 2 SER B CA 10
ATOM 7946 C C . SER B 2 2 ? -9.066 -14.140 -20.708 1.00 0.00 2 SER B C 10
ATOM 7947 O O . SER B 2 2 ? -8.821 -12.946 -20.537 1.00 0.00 2 SER B O 10
ATOM 7950 N N . GLY B 2 3 ? -8.647 -15.114 -19.913 1.00 0.00 3 GLY B N 10
ATOM 7951 C CA . GLY B 2 3 ? -7.837 -14.827 -18.742 1.00 0.00 3 GLY B CA 10
ATOM 7952 C C . GLY B 2 3 ? -8.153 -15.799 -17.604 1.00 0.00 3 GLY B C 10
ATOM 7953 O O . GLY B 2 3 ? -8.562 -16.934 -17.848 1.00 0.00 3 GLY B O 10
ATOM 7954 N N . PRO B 2 4 ? -7.948 -15.306 -16.352 1.00 0.00 4 PRO B N 10
ATOM 7955 C CA . PRO B 2 4 ? -8.209 -16.119 -15.177 1.00 0.00 4 PRO B CA 10
ATOM 7956 C C . PRO B 2 4 ? -9.711 -16.245 -14.918 1.00 0.00 4 PRO B C 10
ATOM 7957 O O . PRO B 2 4 ? -10.490 -15.385 -15.327 1.00 0.00 4 PRO B O 10
ATOM 7961 N N . GLN B 2 5 ? -10.074 -17.325 -14.241 1.00 0.00 5 GLN B N 10
ATOM 7962 C CA . GLN B 2 5 ? -11.470 -17.575 -13.923 1.00 0.00 5 GLN B CA 10
ATOM 7963 C C . GLN B 2 5 ? -12.148 -16.284 -13.460 1.00 0.00 5 GLN B C 10
ATOM 7964 O O . GLN B 2 5 ? -11.521 -15.447 -12.812 1.00 0.00 5 GLN B O 10
ATOM 7970 N N . GLN B 2 6 ? -13.420 -16.162 -13.811 1.00 0.00 6 GLN B N 10
ATOM 7971 C CA . GLN B 2 6 ? -14.190 -14.988 -13.439 1.00 0.00 6 GLN B CA 10
ATOM 7972 C C . GLN B 2 6 ? -14.404 -14.951 -11.924 1.00 0.00 6 GLN B C 10
ATOM 7973 O O . GLN B 2 6 ? -14.804 -15.948 -11.325 1.00 0.00 6 GLN B O 10
ATOM 7979 N N . GLY B 2 7 ? -14.129 -13.790 -11.349 1.00 0.00 7 GLY B N 10
ATOM 7980 C CA . GLY B 2 7 ? -14.286 -13.609 -9.915 1.00 0.00 7 GLY B CA 10
ATOM 7981 C C . GLY B 2 7 ? -13.180 -12.716 -9.350 1.00 0.00 7 GLY B C 10
ATOM 7982 O O . GLY B 2 7 ? -13.408 -11.538 -9.077 1.00 0.00 7 GLY B O 10
ATOM 7983 N N . PRO B 2 8 ? -11.976 -13.326 -9.187 1.00 0.00 8 PRO B N 10
ATOM 7984 C CA . PRO B 2 8 ? -10.833 -12.597 -8.660 1.00 0.00 8 PRO B CA 10
ATOM 7985 C C . PRO B 2 8 ? -10.251 -11.653 -9.713 1.00 0.00 8 PRO B C 10
ATOM 7986 O O . PRO B 2 8 ? -10.228 -11.978 -10.899 1.00 0.00 8 PRO B O 10
ATOM 7990 N N . TRP B 2 9 ? -9.797 -10.501 -9.241 1.00 0.00 9 TRP B N 10
ATOM 7991 C CA . TRP B 2 9 ? -9.217 -9.507 -10.127 1.00 0.00 9 TRP B CA 10
ATOM 7992 C C . TRP B 2 9 ? -7.808 -9.188 -9.622 1.00 0.00 9 TRP B C 10
ATOM 7993 O O . TRP B 2 9 ? -7.388 -9.694 -8.583 1.00 0.00 9 TRP B O 10
ATOM 8004 N N . LEU B 2 10 ? -7.117 -8.352 -10.383 1.00 0.00 10 LEU B N 10
ATOM 8005 C CA . LEU B 2 10 ? -5.763 -7.960 -10.026 1.00 0.00 10 LEU B CA 10
ATOM 8006 C C . LEU B 2 10 ? -5.818 -6.879 -8.946 1.00 0.00 10 LEU B C 10
ATOM 8007 O O . LEU B 2 10 ? -5.024 -6.892 -8.008 1.00 0.00 10 LEU B O 10
ATOM 8012 N N . ARG B 2 11 ? -6.764 -5.967 -9.115 1.00 0.00 11 ARG B N 10
ATOM 8013 C CA . ARG B 2 11 ? -6.933 -4.880 -8.166 1.00 0.00 11 ARG B CA 10
ATOM 8014 C C . ARG B 2 11 ? -7.189 -5.434 -6.763 1.00 0.00 11 ARG B C 10
ATOM 8015 O O . ARG B 2 11 ? -6.368 -5.260 -5.863 1.00 0.00 11 ARG B O 10
ATOM 8023 N N . GLU B 2 12 ? -8.331 -6.090 -6.621 1.00 0.00 12 GLU B N 10
ATOM 8024 C CA . GLU B 2 12 ? -8.706 -6.672 -5.343 1.00 0.00 12 GLU B CA 10
ATOM 8025 C C . GLU B 2 12 ? -7.519 -7.421 -4.732 1.00 0.00 12 GLU B C 10
ATOM 8026 O O . GLU B 2 12 ? -7.213 -7.250 -3.553 1.00 0.00 12 GLU B O 10
ATOM 8032 N N . GLN B 2 13 ? -6.883 -8.234 -5.563 1.00 0.00 13 GLN B N 10
ATOM 8033 C CA . GLN B 2 13 ? -5.737 -9.011 -5.119 1.00 0.00 13 GLN B CA 10
ATOM 8034 C C . GLN B 2 13 ? -4.761 -8.120 -4.348 1.00 0.00 13 GLN B C 10
ATOM 8035 O O . GLN B 2 13 ? -4.279 -8.499 -3.281 1.00 0.00 13 GLN B O 10
ATOM 8041 N N . CYS B 2 14 ? -4.497 -6.954 -4.917 1.00 0.00 14 CYS B N 10
ATOM 8042 C CA . CYS B 2 14 ? -3.587 -6.007 -4.296 1.00 0.00 14 CYS B CA 10
ATOM 8043 C C . CYS B 2 14 ? -3.981 -5.855 -2.825 1.00 0.00 14 CYS B C 10
ATOM 8044 O O . CYS B 2 14 ? -3.141 -5.995 -1.937 1.00 0.00 14 CYS B O 10
ATOM 8047 N N . CYS B 2 15 ? -5.257 -5.570 -2.615 1.00 0.00 15 CYS B N 10
ATOM 8048 C CA . CYS B 2 15 ? -5.772 -5.398 -1.267 1.00 0.00 15 CYS B CA 10
ATOM 8049 C C . CYS B 2 15 ? -5.613 -6.722 -0.518 1.00 0.00 15 CYS B C 10
ATOM 8050 O O . CYS B 2 15 ? -4.981 -6.771 0.536 1.00 0.00 15 CYS B O 10
ATOM 8053 N N . ASN B 2 16 ? -6.197 -7.764 -1.092 1.00 0.00 16 ASN B N 10
ATOM 8054 C CA . ASN B 2 16 ? -6.126 -9.085 -0.493 1.00 0.00 16 ASN B CA 10
ATOM 8055 C C . ASN B 2 16 ? -4.727 -9.305 0.088 1.00 0.00 16 ASN B C 10
ATOM 8056 O O . ASN B 2 16 ? -4.578 -9.928 1.137 1.00 0.00 16 ASN B O 10
ATOM 8061 N N . GLU B 2 17 ? -3.739 -8.778 -0.619 1.00 0.00 17 GLU B N 10
ATOM 8062 C CA . GLU B 2 17 ? -2.358 -8.908 -0.187 1.00 0.00 17 GLU B CA 10
ATOM 8063 C C . GLU B 2 17 ? -2.218 -8.484 1.276 1.00 0.00 17 GLU B C 10
ATOM 8064 O O . GLU B 2 17 ? -1.599 -9.187 2.074 1.00 0.00 17 GLU B O 10
ATOM 8070 N N . LEU B 2 18 ? -2.803 -7.336 1.586 1.00 0.00 18 LEU B N 10
ATOM 8071 C CA . LEU B 2 18 ? -2.751 -6.810 2.939 1.00 0.00 18 LEU B CA 10
ATOM 8072 C C . LEU B 2 18 ? -3.860 -7.453 3.774 1.00 0.00 18 LEU B C 10
ATOM 8073 O O . LEU B 2 18 ? -3.653 -7.779 4.943 1.00 0.00 18 LEU B O 10
ATOM 8078 N N . TYR B 2 19 ? -5.013 -7.618 3.142 1.00 0.00 19 TYR B N 10
ATOM 8079 C CA . TYR B 2 19 ? -6.154 -8.217 3.813 1.00 0.00 19 TYR B CA 10
ATOM 8080 C C . TYR B 2 19 ? -5.801 -9.596 4.373 1.00 0.00 19 TYR B C 10
ATOM 8081 O O . TYR B 2 19 ? -5.708 -9.771 5.587 1.00 0.00 19 TYR B O 10
ATOM 8090 N N . GLN B 2 20 ? -5.612 -10.539 3.462 1.00 0.00 20 GLN B N 10
ATOM 8091 C CA . GLN B 2 20 ? -5.271 -11.897 3.850 1.00 0.00 20 GLN B CA 10
ATOM 8092 C C . GLN B 2 20 ? -4.128 -11.887 4.867 1.00 0.00 20 GLN B C 10
ATOM 8093 O O . GLN B 2 20 ? -4.078 -12.735 5.758 1.00 0.00 20 GLN B O 10
ATOM 8099 N N . GLU B 2 21 ? -3.240 -10.918 4.703 1.00 0.00 21 GLU B N 10
ATOM 8100 C CA . GLU B 2 21 ? -2.102 -10.786 5.596 1.00 0.00 21 GLU B CA 10
ATOM 8101 C C . GLU B 2 21 ? -2.549 -10.219 6.945 1.00 0.00 21 GLU B C 10
ATOM 8102 O O . GLU B 2 21 ? -3.637 -10.535 7.426 1.00 0.00 21 GLU B O 10
ATOM 8108 N N . ASP B 2 22 ? -1.687 -9.392 7.519 1.00 0.00 22 ASP B N 10
ATOM 8109 C CA . ASP B 2 22 ? -1.980 -8.778 8.802 1.00 0.00 22 ASP B CA 10
ATOM 8110 C C . ASP B 2 22 ? -1.720 -7.273 8.715 1.00 0.00 22 ASP B C 10
ATOM 8111 O O . ASP B 2 22 ? -0.575 -6.832 8.801 1.00 0.00 22 ASP B O 10
ATOM 8116 N N . GLN B 2 23 ? -2.801 -6.527 8.545 1.00 0.00 23 GLN B N 10
ATOM 8117 C CA . GLN B 2 23 ? -2.704 -5.080 8.445 1.00 0.00 23 GLN B CA 10
ATOM 8118 C C . GLN B 2 23 ? -1.904 -4.519 9.622 1.00 0.00 23 GLN B C 10
ATOM 8119 O O . GLN B 2 23 ? -1.697 -3.311 9.717 1.00 0.00 23 GLN B O 10
ATOM 8125 N N . VAL B 2 24 ? -1.475 -5.424 10.490 1.00 0.00 24 VAL B N 10
ATOM 8126 C CA . VAL B 2 24 ? -0.702 -5.034 11.657 1.00 0.00 24 VAL B CA 10
ATOM 8127 C C . VAL B 2 24 ? -0.013 -3.696 11.383 1.00 0.00 24 VAL B C 10
ATOM 8128 O O . VAL B 2 24 ? 0.039 -2.832 12.256 1.00 0.00 24 VAL B O 10
ATOM 8132 N N . CYS B 2 25 ? 0.498 -3.568 10.168 1.00 0.00 25 CYS B N 10
ATOM 8133 C CA . CYS B 2 25 ? 1.181 -2.349 9.769 1.00 0.00 25 CYS B CA 10
ATOM 8134 C C . CYS B 2 25 ? 0.315 -1.156 10.177 1.00 0.00 25 CYS B C 10
ATOM 8135 O O . CYS B 2 25 ? 0.396 -0.684 11.310 1.00 0.00 25 CYS B O 10
ATOM 8138 N N . VAL B 2 26 ? -0.497 -0.703 9.231 1.00 0.00 26 VAL B N 10
ATOM 8139 C CA . VAL B 2 26 ? -1.377 0.426 9.479 1.00 0.00 26 VAL B CA 10
ATOM 8140 C C . VAL B 2 26 ? -1.823 1.022 8.143 1.00 0.00 26 VAL B C 10
ATOM 8141 O O . VAL B 2 26 ? -2.831 0.602 7.576 1.00 0.00 26 VAL B O 10
ATOM 8145 N N . CYS B 2 27 ? -1.049 1.992 7.677 1.00 0.00 27 CYS B N 10
ATOM 8146 C CA . CYS B 2 27 ? -1.351 2.651 6.418 1.00 0.00 27 CYS B CA 10
ATOM 8147 C C . CYS B 2 27 ? -0.105 3.415 5.965 1.00 0.00 27 CYS B C 10
ATOM 8148 O O . CYS B 2 27 ? -0.142 4.133 4.966 1.00 0.00 27 CYS B O 10
ATOM 8151 N N . PRO B 2 28 ? 0.996 3.231 6.741 1.00 0.00 28 PRO B N 10
ATOM 8152 C CA . PRO B 2 28 ? 2.250 3.895 6.429 1.00 0.00 28 PRO B CA 10
ATOM 8153 C C . PRO B 2 28 ? 2.939 3.234 5.234 1.00 0.00 28 PRO B C 10
ATOM 8154 O O . PRO B 2 28 ? 3.845 3.813 4.637 1.00 0.00 28 PRO B O 10
ATOM 8158 N N . THR B 2 29 ? 2.483 2.030 4.920 1.00 0.00 29 THR B N 10
ATOM 8159 C CA . THR B 2 29 ? 3.043 1.283 3.807 1.00 0.00 29 THR B CA 10
ATOM 8160 C C . THR B 2 29 ? 2.997 2.121 2.526 1.00 0.00 29 THR B C 10
ATOM 8161 O O . THR B 2 29 ? 3.946 2.117 1.745 1.00 0.00 29 THR B O 10
ATOM 8165 N N . LEU B 2 30 ? 1.883 2.817 2.353 1.00 0.00 30 LEU B N 10
ATOM 8166 C CA . LEU B 2 30 ? 1.700 3.656 1.182 1.00 0.00 30 LEU B CA 10
ATOM 8167 C C . LEU B 2 30 ? 3.029 4.327 0.828 1.00 0.00 30 LEU B C 10
ATOM 8168 O O . LEU B 2 30 ? 3.575 4.101 -0.252 1.00 0.00 30 LEU B O 10
ATOM 8173 N N . LYS B 2 31 ? 3.512 5.138 1.757 1.00 0.00 31 LYS B N 10
ATOM 8174 C CA . LYS B 2 31 ? 4.768 5.843 1.556 1.00 0.00 31 LYS B CA 10
ATOM 8175 C C . LYS B 2 31 ? 5.816 4.866 1.023 1.00 0.00 31 LYS B C 10
ATOM 8176 O O . LYS B 2 31 ? 6.406 5.096 -0.031 1.00 0.00 31 LYS B O 10
ATOM 8182 N N . GLN B 2 32 ? 6.018 3.795 1.777 1.00 0.00 32 GLN B N 10
ATOM 8183 C CA . GLN B 2 32 ? 6.986 2.781 1.394 1.00 0.00 32 GLN B CA 10
ATOM 8184 C C . GLN B 2 32 ? 6.782 2.378 -0.068 1.00 0.00 32 GLN B C 10
ATOM 8185 O O . GLN B 2 32 ? 7.747 2.107 -0.781 1.00 0.00 32 GLN B O 10
ATOM 8191 N N . ALA B 2 33 ? 5.520 2.353 -0.471 1.00 0.00 33 ALA B N 10
ATOM 8192 C CA . ALA B 2 33 ? 5.177 1.988 -1.835 1.00 0.00 33 ALA B CA 10
ATOM 8193 C C . ALA B 2 33 ? 5.993 2.842 -2.808 1.00 0.00 33 ALA B C 10
ATOM 8194 O O . ALA B 2 33 ? 6.934 2.353 -3.431 1.00 0.00 33 ALA B O 10
ATOM 8196 N N . ALA B 2 34 ? 5.603 4.104 -2.907 1.00 0.00 34 ALA B N 10
ATOM 8197 C CA . ALA B 2 34 ? 6.287 5.031 -3.793 1.00 0.00 34 ALA B CA 10
ATOM 8198 C C . ALA B 2 34 ? 7.719 5.241 -3.297 1.00 0.00 34 ALA B C 10
ATOM 8199 O O . ALA B 2 34 ? 8.649 5.330 -4.097 1.00 0.00 34 ALA B O 10
ATOM 8201 N N . LYS B 2 35 ? 7.852 5.314 -1.981 1.00 0.00 35 LYS B N 10
ATOM 8202 C CA . LYS B 2 35 ? 9.155 5.512 -1.371 1.00 0.00 35 LYS B CA 10
ATOM 8203 C C . LYS B 2 35 ? 10.160 4.547 -2.001 1.00 0.00 35 LYS B C 10
ATOM 8204 O O . LYS B 2 35 ? 11.223 4.965 -2.459 1.00 0.00 35 LYS B O 10
ATOM 8210 N N . SER B 2 36 ? 9.791 3.276 -2.006 1.00 0.00 36 SER B N 10
ATOM 8211 C CA . SER B 2 36 ? 10.647 2.248 -2.573 1.00 0.00 36 SER B CA 10
ATOM 8212 C C . SER B 2 36 ? 10.412 2.145 -4.081 1.00 0.00 36 SER B C 10
ATOM 8213 O O . SER B 2 36 ? 11.362 2.154 -4.863 1.00 0.00 36 SER B O 10
ATOM 8216 N N . VAL B 2 37 ? 9.142 2.049 -4.444 1.00 0.00 37 VAL B N 10
ATOM 8217 C CA . VAL B 2 37 ? 8.769 1.944 -5.845 1.00 0.00 37 VAL B CA 10
ATOM 8218 C C . VAL B 2 37 ? 9.698 2.826 -6.682 1.00 0.00 37 VAL B C 10
ATOM 8219 O O . VAL B 2 37 ? 10.726 2.360 -7.173 1.00 0.00 37 VAL B O 10
ATOM 8223 N N . ARG B 2 38 ? 9.304 4.083 -6.819 1.00 0.00 38 ARG B N 10
ATOM 8224 C CA . ARG B 2 38 ? 10.088 5.034 -7.589 1.00 0.00 38 ARG B CA 10
ATOM 8225 C C . ARG B 2 38 ? 10.994 5.846 -6.662 1.00 0.00 38 ARG B C 10
ATOM 8226 O O . ARG B 2 38 ? 12.009 5.343 -6.182 1.00 0.00 38 ARG B O 10
ATOM 8234 N N . VAL B 2 39 ? 10.596 7.091 -6.439 1.00 0.00 39 VAL B N 10
ATOM 8235 C CA . VAL B 2 39 ? 11.360 7.978 -5.580 1.00 0.00 39 VAL B CA 10
ATOM 8236 C C . VAL B 2 39 ? 12.623 7.258 -5.104 1.00 0.00 39 VAL B C 10
ATOM 8237 O O . VAL B 2 39 ? 12.554 6.376 -4.248 1.00 0.00 39 VAL B O 10
ATOM 8241 N N . GLN B 2 40 ? 13.747 7.659 -5.678 1.00 0.00 40 GLN B N 10
ATOM 8242 C CA . GLN B 2 40 ? 15.024 7.062 -5.323 1.00 0.00 40 GLN B CA 10
ATOM 8243 C C . GLN B 2 40 ? 16.147 7.674 -6.163 1.00 0.00 40 GLN B C 10
ATOM 8244 O O . GLN B 2 40 ? 15.893 8.256 -7.216 1.00 0.00 40 GLN B O 10
ATOM 8250 N N . GLY B 2 41 ? 17.366 7.521 -5.665 1.00 0.00 41 GLY B N 10
ATOM 8251 C CA . GLY B 2 41 ? 18.529 8.050 -6.356 1.00 0.00 41 GLY B CA 10
ATOM 8252 C C . GLY B 2 41 ? 18.342 9.532 -6.687 1.00 0.00 41 GLY B C 10
ATOM 8253 O O . GLY B 2 41 ? 18.459 10.387 -5.809 1.00 0.00 41 GLY B O 10
ATOM 8254 N N . GLN B 2 42 ? 18.055 9.792 -7.953 1.00 0.00 42 GLN B N 10
ATOM 8255 C CA . GLN B 2 42 ? 17.851 11.156 -8.410 1.00 0.00 42 GLN B CA 10
ATOM 8256 C C . GLN B 2 42 ? 16.584 11.742 -7.786 1.00 0.00 42 GLN B C 10
ATOM 8257 O O . GLN B 2 42 ? 16.308 12.932 -7.931 1.00 0.00 42 GLN B O 10
ATOM 8263 N N . HIS B 2 43 ? 15.846 10.879 -7.102 1.00 0.00 43 HIS B N 10
ATOM 8264 C CA . HIS B 2 43 ? 14.614 11.294 -6.455 1.00 0.00 43 HIS B CA 10
ATOM 8265 C C . HIS B 2 43 ? 14.459 10.556 -5.124 1.00 0.00 43 HIS B C 10
ATOM 8266 O O . HIS B 2 43 ? 13.449 9.891 -4.894 1.00 0.00 43 HIS B O 10
ATOM 8273 N N . GLY B 2 44 ? 15.473 10.699 -4.283 1.00 0.00 44 GLY B N 10
ATOM 8274 C CA . GLY B 2 44 ? 15.461 10.053 -2.982 1.00 0.00 44 GLY B CA 10
ATOM 8275 C C . GLY B 2 44 ? 14.196 10.414 -2.201 1.00 0.00 44 GLY B C 10
ATOM 8276 O O . GLY B 2 44 ? 13.087 10.099 -2.629 1.00 0.00 44 GLY B O 10
ATOM 8277 N N . PRO B 2 45 ? 14.411 11.089 -1.039 1.00 0.00 45 PRO B N 10
ATOM 8278 C CA . PRO B 2 45 ? 13.300 11.496 -0.196 1.00 0.00 45 PRO B CA 10
ATOM 8279 C C . PRO B 2 45 ? 12.565 12.696 -0.797 1.00 0.00 45 PRO B C 10
ATOM 8280 O O . PRO B 2 45 ? 13.189 13.694 -1.154 1.00 0.00 45 PRO B O 10
ATOM 8284 N N . PHE B 2 46 ? 11.251 12.558 -0.891 1.00 0.00 46 PHE B N 10
ATOM 8285 C CA . PHE B 2 46 ? 10.425 13.619 -1.442 1.00 0.00 46 PHE B CA 10
ATOM 8286 C C . PHE B 2 46 ? 9.365 14.069 -0.436 1.00 0.00 46 PHE B C 10
ATOM 8287 O O . PHE B 2 46 ? 9.243 13.490 0.644 1.00 0.00 46 PHE B O 10
ATOM 8295 N N . GLN B 2 47 ? 8.624 15.097 -0.823 1.00 0.00 47 GLN B N 10
ATOM 8296 C CA . GLN B 2 47 ? 7.578 15.631 0.032 1.00 0.00 47 GLN B CA 10
ATOM 8297 C C . GLN B 2 47 ? 6.335 14.741 -0.031 1.00 0.00 47 GLN B C 10
ATOM 8298 O O . GLN B 2 47 ? 5.290 15.089 0.516 1.00 0.00 47 GLN B O 10
ATOM 8304 N N . SER B 2 48 ? 6.490 13.609 -0.702 1.00 0.00 48 SER B N 10
ATOM 8305 C CA . SER B 2 48 ? 5.394 12.666 -0.842 1.00 0.00 48 SER B CA 10
ATOM 8306 C C . SER B 2 48 ? 5.021 12.089 0.525 1.00 0.00 48 SER B C 10
ATOM 8307 O O . SER B 2 48 ? 3.854 11.800 0.783 1.00 0.00 48 SER B O 10
ATOM 8310 N N . THR B 2 49 ? 6.036 11.938 1.364 1.00 0.00 49 THR B N 10
ATOM 8311 C CA . THR B 2 49 ? 5.829 11.400 2.699 1.00 0.00 49 THR B CA 10
ATOM 8312 C C . THR B 2 49 ? 4.497 11.890 3.271 1.00 0.00 49 THR B C 10
ATOM 8313 O O . THR B 2 49 ? 3.714 11.099 3.794 1.00 0.00 49 THR B O 10
ATOM 8317 N N . ARG B 2 50 ? 4.280 13.191 3.151 1.00 0.00 50 ARG B N 10
ATOM 8318 C CA . ARG B 2 50 ? 3.058 13.796 3.650 1.00 0.00 50 ARG B CA 10
ATOM 8319 C C . ARG B 2 50 ? 1.931 13.638 2.626 1.00 0.00 50 ARG B C 10
ATOM 8320 O O . ARG B 2 50 ? 1.011 12.847 2.826 1.00 0.00 50 ARG B O 10
ATOM 8328 N N . ILE B 2 51 ? 2.042 14.403 1.549 1.00 0.00 51 ILE B N 10
ATOM 8329 C CA . ILE B 2 51 ? 1.045 14.359 0.493 1.00 0.00 51 ILE B CA 10
ATOM 8330 C C . ILE B 2 51 ? 0.560 12.919 0.316 1.00 0.00 51 ILE B C 10
ATOM 8331 O O . ILE B 2 51 ? -0.621 12.683 0.062 1.00 0.00 51 ILE B O 10
ATOM 8336 N N . TYR B 2 52 ? 1.496 11.991 0.457 1.00 0.00 52 TYR B N 10
ATOM 8337 C CA . TYR B 2 52 ? 1.179 10.580 0.316 1.00 0.00 52 TYR B CA 10
ATOM 8338 C C . TYR B 2 52 ? -0.218 10.275 0.859 1.00 0.00 52 TYR B C 10
ATOM 8339 O O . TYR B 2 52 ? -1.047 9.696 0.159 1.00 0.00 52 TYR B O 10
ATOM 8348 N N . GLN B 2 53 ? -0.437 10.680 2.102 1.00 0.00 53 GLN B N 10
ATOM 8349 C CA . GLN B 2 53 ? -1.719 10.457 2.748 1.00 0.00 53 GLN B CA 10
ATOM 8350 C C . GLN B 2 53 ? -2.859 10.652 1.745 1.00 0.00 53 GLN B C 10
ATOM 8351 O O . GLN B 2 53 ? -3.867 9.950 1.800 1.00 0.00 53 GLN B O 10
ATOM 8357 N N . ILE B 2 54 ? -2.660 11.611 0.851 1.00 0.00 54 ILE B N 10
ATOM 8358 C CA . ILE B 2 54 ? -3.659 11.908 -0.161 1.00 0.00 54 ILE B CA 10
ATOM 8359 C C . ILE B 2 54 ? -4.317 10.604 -0.620 1.00 0.00 54 ILE B C 10
ATOM 8360 O O . ILE B 2 54 ? -5.485 10.357 -0.325 1.00 0.00 54 ILE B O 10
ATOM 8365 N N . ALA B 2 55 ? -3.538 9.805 -1.335 1.00 0.00 55 ALA B N 10
ATOM 8366 C CA . ALA B 2 55 ? -4.029 8.535 -1.838 1.00 0.00 55 ALA B CA 10
ATOM 8367 C C . ALA B 2 55 ? -4.253 7.579 -0.664 1.00 0.00 55 ALA B C 10
ATOM 8368 O O . ALA B 2 55 ? -4.287 8.004 0.490 1.00 0.00 55 ALA B O 10
ATOM 8370 N N . LYS B 2 56 ? -4.399 6.305 -0.999 1.00 0.00 56 LYS B N 10
ATOM 8371 C CA . LYS B 2 56 ? -4.618 5.286 0.013 1.00 0.00 56 LYS B CA 10
ATOM 8372 C C . LYS B 2 56 ? -4.755 3.921 -0.665 1.00 0.00 56 LYS B C 10
ATOM 8373 O O . LYS B 2 56 ? -3.770 3.202 -0.825 1.00 0.00 56 LYS B O 10
ATOM 8379 N N . ASN B 2 57 ? -5.985 3.606 -1.046 1.00 0.00 57 ASN B N 10
ATOM 8380 C CA . ASN B 2 57 ? -6.262 2.341 -1.703 1.00 0.00 57 ASN B CA 10
ATOM 8381 C C . ASN B 2 57 ? -5.585 2.323 -3.074 1.00 0.00 57 ASN B C 10
ATOM 8382 O O . ASN B 2 57 ? -5.017 1.309 -3.477 1.00 0.00 57 ASN B O 10
ATOM 8387 N N . LEU B 2 58 ? -5.666 3.457 -3.754 1.00 0.00 58 LEU B N 10
ATOM 8388 C CA . LEU B 2 58 ? -5.067 3.585 -5.071 1.00 0.00 58 LEU B CA 10
ATOM 8389 C C . LEU B 2 58 ? -5.531 4.894 -5.713 1.00 0.00 58 LEU B C 10
ATOM 8390 O O . LEU B 2 58 ? -4.712 5.683 -6.184 1.00 0.00 58 LEU B O 10
ATOM 8395 N N . PRO B 2 59 ? -6.877 5.090 -5.712 1.00 0.00 59 PRO B N 10
ATOM 8396 C CA . PRO B 2 59 ? -7.776 4.106 -5.135 1.00 0.00 59 PRO B CA 10
ATOM 8397 C C . PRO B 2 59 ? -7.918 2.889 -6.052 1.00 0.00 59 PRO B C 10
ATOM 8398 O O . PRO B 2 59 ? -7.759 3.001 -7.266 1.00 0.00 59 PRO B O 10
ATOM 8402 N N . ASN B 2 60 ? -8.217 1.755 -5.435 1.00 0.00 60 ASN B N 10
ATOM 8403 C CA . ASN B 2 60 ? -8.383 0.519 -6.181 1.00 0.00 60 ASN B CA 10
ATOM 8404 C C . ASN B 2 60 ? -8.060 -0.668 -5.271 1.00 0.00 60 ASN B C 10
ATOM 8405 O O . ASN B 2 60 ? -8.923 -1.502 -5.004 1.00 0.00 60 ASN B O 10
ATOM 8410 N N . VAL B 2 61 ? -6.815 -0.704 -4.821 1.00 0.00 61 VAL B N 10
ATOM 8411 C CA . VAL B 2 61 ? -6.367 -1.776 -3.946 1.00 0.00 61 VAL B CA 10
ATOM 8412 C C . VAL B 2 61 ? -7.584 -2.523 -3.398 1.00 0.00 61 VAL B C 10
ATOM 8413 O O . VAL B 2 61 ? -8.005 -3.531 -3.964 1.00 0.00 61 VAL B O 10
ATOM 8417 N N . CYS B 2 62 ? -8.116 -2.001 -2.303 1.00 0.00 62 CYS B N 10
ATOM 8418 C CA . CYS B 2 62 ? -9.276 -2.607 -1.672 1.00 0.00 62 CYS B CA 10
ATOM 8419 C C . CYS B 2 62 ? -10.529 -2.128 -2.410 1.00 0.00 62 CYS B C 10
ATOM 8420 O O . CYS B 2 62 ? -11.128 -2.881 -3.175 1.00 0.00 62 CYS B O 10
ATOM 8423 N N . ASN B 2 63 ? -10.887 -0.878 -2.152 1.00 0.00 63 ASN B N 10
ATOM 8424 C CA . ASN B 2 63 ? -12.057 -0.291 -2.783 1.00 0.00 63 ASN B CA 10
ATOM 8425 C C . ASN B 2 63 ? -13.319 -0.811 -2.091 1.00 0.00 63 ASN B C 10
ATOM 8426 O O . ASN B 2 63 ? -14.402 -0.794 -2.675 1.00 0.00 63 ASN B O 10
ATOM 8431 N N . MET B 2 64 ? -13.137 -1.262 -0.859 1.00 0.00 64 MET B N 10
ATOM 8432 C CA . MET B 2 64 ? -14.247 -1.786 -0.082 1.00 0.00 64 MET B CA 10
ATOM 8433 C C . MET B 2 64 ? -14.760 -0.743 0.914 1.00 0.00 64 MET B C 10
ATOM 8434 O O . MET B 2 64 ? -14.257 -0.647 2.032 1.00 0.00 64 MET B O 10
ATOM 8439 N N . LYS B 2 65 ? -15.756 0.011 0.472 1.00 0.00 65 LYS B N 10
ATOM 8440 C CA . LYS B 2 65 ? -16.342 1.042 1.310 1.00 0.00 65 LYS B CA 10
ATOM 8441 C C . LYS B 2 65 ? -16.899 0.403 2.584 1.00 0.00 65 LYS B C 10
ATOM 8442 O O . LYS B 2 65 ? -17.400 1.100 3.465 1.00 0.00 65 LYS B O 10
ATOM 8448 N N . GLN B 2 66 ? -16.791 -0.917 2.641 1.00 0.00 66 GLN B N 10
ATOM 8449 C CA . GLN B 2 66 ? -17.278 -1.658 3.792 1.00 0.00 66 GLN B CA 10
ATOM 8450 C C . GLN B 2 66 ? -16.268 -1.579 4.939 1.00 0.00 66 GLN B C 10
ATOM 8451 O O . GLN B 2 66 ? -16.633 -1.264 6.072 1.00 0.00 66 GLN B O 10
ATOM 8457 N N . ILE B 2 67 ? -15.019 -1.868 4.607 1.00 0.00 67 ILE B N 10
ATOM 8458 C CA . ILE B 2 67 ? -13.954 -1.833 5.595 1.00 0.00 67 ILE B CA 10
ATOM 8459 C C . ILE B 2 67 ? -13.190 -0.513 5.470 1.00 0.00 67 ILE B C 10
ATOM 8460 O O . ILE B 2 67 ? -13.159 0.281 6.408 1.00 0.00 67 ILE B O 10
ATOM 8465 N N . GLY B 2 68 ? -12.593 -0.322 4.302 1.00 0.00 68 GLY B N 10
ATOM 8466 C CA . GLY B 2 68 ? -11.831 0.888 4.042 1.00 0.00 68 GLY B CA 10
ATOM 8467 C C . GLY B 2 68 ? -10.600 0.587 3.186 1.00 0.00 68 GLY B C 10
ATOM 8468 O O . GLY B 2 68 ? -10.345 -0.567 2.843 1.00 0.00 68 GLY B O 10
ATOM 8469 N N . THR B 2 69 ? -9.870 1.644 2.863 1.00 0.00 69 THR B N 10
ATOM 8470 C CA . THR B 2 69 ? -8.671 1.507 2.053 1.00 0.00 69 THR B CA 10
ATOM 8471 C C . THR B 2 69 ? -7.422 1.552 2.936 1.00 0.00 69 THR B C 10
ATOM 8472 O O . THR B 2 69 ? -7.481 2.008 4.078 1.00 0.00 69 THR B O 10
ATOM 8476 N N . CYS B 2 70 ? -6.322 1.073 2.375 1.00 0.00 70 CYS B N 10
ATOM 8477 C CA . CYS B 2 70 ? -5.061 1.053 3.097 1.00 0.00 70 CYS B CA 10
ATOM 8478 C C . CYS B 2 70 ? -3.989 0.471 2.174 1.00 0.00 70 CYS B C 10
ATOM 8479 O O . CYS B 2 70 ? -4.306 -0.193 1.189 1.00 0.00 70 CYS B O 10
ATOM 8482 N N . PRO B 2 71 ? -2.708 0.746 2.537 1.00 0.00 71 PRO B N 10
ATOM 8483 C CA . PRO B 2 71 ? -1.586 0.258 1.753 1.00 0.00 71 PRO B CA 10
ATOM 8484 C C . PRO B 2 71 ? -1.365 -1.238 1.986 1.00 0.00 71 PRO B C 10
ATOM 8485 O O . PRO B 2 71 ? -1.897 -1.808 2.938 1.00 0.00 71 PRO B O 10
ATOM 8489 N N . PHE B 2 72 ? -0.580 -1.833 1.099 1.00 0.00 72 PHE B N 10
ATOM 8490 C CA . PHE B 2 72 ? -0.283 -3.252 1.195 1.00 0.00 72 PHE B CA 10
ATOM 8491 C C . PHE B 2 72 ? 0.834 -3.511 2.208 1.00 0.00 72 PHE B C 10
ATOM 8492 O O . PHE B 2 72 ? 1.681 -2.649 2.437 1.00 0.00 72 PHE B O 10
ATOM 8500 N N . ILE B 2 73 ? 0.801 -4.702 2.787 1.00 0.00 73 ILE B N 10
ATOM 8501 C CA . ILE B 2 73 ? 1.800 -5.085 3.769 1.00 0.00 73 ILE B CA 10
ATOM 8502 C C . ILE B 2 73 ? 2.267 -6.514 3.485 1.00 0.00 73 ILE B C 10
ATOM 8503 O O . ILE B 2 73 ? 2.132 -7.004 2.365 1.00 0.00 73 ILE B O 10
ATOM 8508 N N . ALA B 2 74 ? 2.808 -7.143 4.518 1.00 0.00 74 ALA B N 10
ATOM 8509 C CA . ALA B 2 74 ? 3.296 -8.506 4.393 1.00 0.00 74 ALA B CA 10
ATOM 8510 C C . ALA B 2 74 ? 3.217 -9.198 5.756 1.00 0.00 74 ALA B C 10
ATOM 8511 O O . ALA B 2 74 ? 2.836 -8.580 6.749 1.00 0.00 74 ALA B O 10
ATOM 8513 N N . ILE B 2 75 ? 3.582 -10.471 5.758 1.00 0.00 75 ILE B N 10
ATOM 8514 C CA . ILE B 2 75 ? 3.556 -11.255 6.982 1.00 0.00 75 ILE B CA 10
ATOM 8515 C C . ILE B 2 75 ? 4.390 -10.548 8.052 1.00 0.00 75 ILE B C 10
ATOM 8516 O O . ILE B 2 75 ? 5.264 -11.158 8.666 1.00 0.00 75 ILE B O 10
#

Organism: Brassica napus (NCBI:txid3708)

Radius of gyration: 13.43 Å; Cα contacts (8 Å, |Δi|>4): 151; chains: 2; bounding box: 32×33×36 Å

Foldseek 3Di:
DDVCVVCVCPVPPVDCVCVVCVVCVVDHDDD/DPDDDPDDDPLQVQLCQQVVAPVVPPAQVLCVCCQVVPQDDVRHDDPCSPVSVVDFVVVRNNVPPPPDGGHGDHD